Protein AF-0000000083024464 (afdb_homodimer)

Foldseek 3Di:
DPPPPPPPPPPPPPPPPPPPPPDPPPDDPVRVVVVVVVVVLCCQAFQNVVVLVVQVPDDVVSLLLLLLLLLQLCLLPGQGSVLSVLLLVLVVVQPVQLSVQLSLQLSLQLVLCVVVVHDPVCSSSNVRRNLRSLLRNVLQVFFPVHGPLVVSSVLSNVLSSCSVVVLVVVCVVCVVLLDHPRNVSSVVSSVVVCLVQEQPHDRGHTHFFAADDDDDDDDVVPADVVLLLLLLLLLQVCSSDGQDSVSSVSSLVSCCSHAVQLSVQLSLLLNLQLVLCVVVVHDNVCSSSNLSRNLSSSQLSLQCQQFWQHDPVSNVVSSVLSSQLSVQLVVQQNVVSNSRDGSNNVSNSVSNRVSLSDDDPDPRTDGDRSVPGTHRVVSNVVSVVVVVVVVVVVVVVVVVVVVVVVVVVVVVVVVVVVVVVVVVVVPPPDPDD/DPPPPPPDPPPPPPPPPPPDPPDPPPDDPVRVVVVVVVVVLCCQAFQNVVVLVVQVPDDVVSLLLLLLLLLQLCLLPGQGSVLSVLLLVLVVVQPVQLSVQLSLQLSLQLVLCVVVVHDPVCSSSNVRRNLRSLLRNVLQVFFPVHGPLVVSSVLSNVLSSCSVVVLVVVCVVCVVLLDHPRNVSSVVSSVVVCLVQEQPHDRTHTHFFAADDDDDDDDPVPADVVLLLLLLLLLQVCSSDGQDSVSSVSSLVSCCSHPVQLSVQLSLLLNLQLVLCVVVVHDNVCSSSNLSRNLSSSQLSLQCQQFWQHDPVSNVVSSVLSSQLSVVLVVQQNVVSNSRDGSNNVSNVVSNRVSLSDDDPDPRTDGDRNVPGTHRVVSNVVSVVVVVVVVVVVVVVVVVVVVVVVVVVVVVVVVVVVVVVVVPPPPPPDPDD

Sequence (866 aa):
MAQLDMQSENGNSQEDTKKEPVEPAGPTALQRARARFLKGVSYFSGDMEVFGKWMKNQFILLQLLDWVLRGAAQVMFVNNPLSGLIIFAGLILQNYWWALNGFVGTLFATISALILKQNRGAIAAGLYGYNGILVGLLMAVFSNRGDWYWWLLLPNIFMSMMCPIVSSALASINSRWDLPVFTLPFNILVCLHMVATGHYNHYFPQVLIEPRSELPNITWAEIDVAKLFMSVPVGIGQVYGCDNPWTGGIFIISLFISSPITCAHAVLGSTVGMVSGLALAAPFGDIYFGLWGYNCVLACIAIGGMFYALTWQVHLLAITCAFFCAYLGSAIANIMSRFGLPACTWPFCLSALTFLLLTTGSKRIFKLPLAQVTYPEKNLASFWKMKKAAKKEKLLTERETVLILQNLEKKAIPLNSRLITASAQHGSSPQASMAQLDMQSENGNSQEDTKKEPVEPAGPTALQRARARFLKGVSYFSGDMEVFGKWMKNQFILLQLLDWVLRGAAQVMFVNNPLSGLIIFAGLILQNYWWALNGFVGTLFATISALILKQNRGAIAAGLYGYNGILVGLLMAVFSNRGDWYWWLLLPNIFMSMMCPIVSSALASINSRWDLPVFTLPFNILVCLHMVATGHYNHYFPQVLIEPRSELPNITWAEIDVAKLFMSVPVGIGQVYGCDNPWTGGIFIISLFISSPITCAHAVLGSTVGMVSGLALAAPFGDIYFGLWGYNCVLACIAIGGMFYALTWQVHLLAITCAFFCAYLGSAIANIMSRFGLPACTWPFCLSALTFLLLTTGSKRIFKLPLAQVTYPEKNLASFWKMKKAAKKEKLLTERETVLILQNLEKKAIPLNSRLITASAQHGSSPQAS

Radius of gyration: 39.19 Å; Cα contacts (8 Å, |Δi|>4): 1388; chains: 2; bounding box: 138×108×135 Å

pLDDT: mean 89.26, std 17.35, range [21.81, 98.88]

InterPro domains:
  IPR004937 Urea transporter [PF03253] (65-359)
  IPR004937 Urea transporter [PTHR10464] (19-397)
  IPR029020 Ammonium/urea transporter [G3DSA:1.10.3430.10] (37-401)

Structure (mmCIF, N/CA/C/O backbone):
data_AF-0000000083024464-model_v1
#
loop_
_entity.id
_entity.type
_entity.pdbx_description
1 polymer 'Urea transporter'
#
loop_
_atom_site.group_PDB
_atom_site.id
_atom_site.type_symbol
_atom_site.label_atom_id
_atom_site.label_alt_id
_atom_site.label_comp_id
_atom_site.label_asym_id
_atom_site.label_entity_id
_atom_site.label_seq_id
_atom_site.pdbx_PDB_ins_code
_atom_site.Cartn_x
_atom_site.Cartn_y
_atom_site.Cartn_z
_atom_site.occupancy
_atom_site.B_iso_or_equiv
_atom_site.auth_seq_id
_atom_site.auth_comp_id
_atom_site.auth_asym_id
_atom_site.auth_atom_id
_atom_site.pdbx_PDB_model_num
ATOM 1 N N . MET A 1 1 ? -104.25 0.175 -36.844 1 21.81 1 MET A N 1
ATOM 2 C CA . MET A 1 1 ? -103.875 -1.059 -36.188 1 21.81 1 MET A CA 1
ATOM 3 C C . MET A 1 1 ? -102.438 -1.471 -36.625 1 21.81 1 MET A C 1
ATOM 5 O O . MET A 1 1 ? -102.25 -2.076 -37.656 1 21.81 1 MET A O 1
ATOM 9 N N . ALA A 1 2 ? -101.5 -0.458 -36.5 1 26.14 2 ALA A N 1
ATOM 10 C CA . ALA A 1 2 ? -100.062 -0.22 -36.812 1 26.14 2 ALA A CA 1
ATOM 11 C C . ALA A 1 2 ? -99.188 -1.341 -36.25 1 26.14 2 ALA A C 1
ATOM 13 O O . ALA A 1 2 ? -99.125 -1.555 -35.031 1 26.14 2 ALA A O 1
ATOM 14 N N . GLN A 1 3 ? -99.188 -2.461 -37.031 1 23.72 3 GLN A N 1
ATOM 15 C CA . GLN A 1 3 ? -98.562 -3.729 -36.688 1 23.72 3 GLN A CA 1
ATOM 16 C C . GLN A 1 3 ? -97.125 -3.521 -36.281 1 23.72 3 GLN A C 1
ATOM 18 O O . GLN A 1 3 ? -96.375 -2.869 -36.969 1 23.72 3 GLN A O 1
ATOM 23 N N . LEU A 1 4 ? -96.812 -3.416 -34.969 1 27.34 4 LEU A N 1
ATOM 24 C CA . LEU A 1 4 ? -95.688 -3.369 -34.125 1 27.34 4 LEU A CA 1
ATOM 25 C C . LEU A 1 4 ? -94.688 -4.496 -34.438 1 27.34 4 LEU A C 1
ATOM 27 O O . LEU A 1 4 ? -95 -5.672 -34.219 1 27.34 4 LEU A O 1
ATOM 31 N N . ASP A 1 5 ? -94.188 -4.461 -35.75 1 28.61 5 ASP A N 1
ATOM 32 C CA . ASP A 1 5 ? -93.25 -5.473 -36.219 1 28.61 5 ASP A CA 1
ATOM 33 C C . ASP A 1 5 ? -92.125 -5.734 -35.188 1 28.61 5 ASP A C 1
ATOM 35 O O . ASP A 1 5 ? -91.625 -4.797 -34.594 1 28.61 5 ASP A O 1
ATOM 39 N N . MET A 1 6 ? -92.25 -6.887 -34.5 1 28.45 6 MET A N 1
ATOM 40 C CA . MET A 1 6 ? -91.375 -7.582 -33.5 1 28.45 6 MET A CA 1
ATOM 41 C C . MET A 1 6 ? -89.938 -7.719 -34 1 28.45 6 MET A C 1
ATOM 43 O O . MET A 1 6 ? -89.688 -8.312 -35.031 1 28.45 6 MET A O 1
ATOM 47 N N . GLN A 1 7 ? -89.125 -6.668 -33.938 1 28.48 7 GLN A N 1
ATOM 48 C CA . GLN A 1 7 ? -87.688 -6.625 -34.219 1 28.48 7 GLN A CA 1
ATOM 49 C C . GLN A 1 7 ? -86.938 -7.785 -33.531 1 28.48 7 GLN A C 1
ATOM 51 O O . GLN A 1 7 ? -87.062 -7.988 -32.344 1 28.48 7 GLN A O 1
ATOM 56 N N . SER A 1 8 ? -86.812 -8.992 -34.25 1 27.66 8 SER A N 1
ATOM 57 C CA . SER A 1 8 ? -86.062 -10.203 -33.875 1 27.66 8 SER A CA 1
ATOM 58 C C . SER A 1 8 ? -84.688 -9.875 -33.406 1 27.66 8 SER A C 1
ATOM 60 O O . SER A 1 8 ? -83.938 -9.148 -34.094 1 27.66 8 SER A O 1
ATOM 62 N N . GLU A 1 9 ? -84.438 -9.648 -32.156 1 28.91 9 GLU A N 1
ATOM 63 C CA . GLU A 1 9 ? -83.125 -9.5 -31.453 1 28.91 9 GLU A CA 1
ATOM 64 C C . GLU A 1 9 ? -82.25 -10.68 -31.75 1 28.91 9 GLU A C 1
ATOM 66 O O . GLU A 1 9 ? -82.5 -11.812 -31.344 1 28.91 9 GLU A O 1
ATOM 71 N N . ASN A 1 10 ? -81.812 -10.938 -33.062 1 28.84 10 ASN A N 1
ATOM 72 C CA . ASN A 1 10 ? -80.812 -11.977 -33.375 1 28.84 10 ASN A CA 1
ATOM 73 C C . ASN A 1 10 ? -79.625 -11.859 -32.469 1 28.84 10 ASN A C 1
ATOM 75 O O . ASN A 1 10 ? -79.062 -10.773 -32.344 1 28.84 10 ASN A O 1
ATOM 79 N N . GLY A 1 11 ? -79.625 -12.594 -31.312 1 28.84 11 GLY A N 1
ATOM 80 C CA . GLY A 1 11 ? -78.562 -12.875 -30.359 1 28.84 11 GLY A CA 1
ATOM 81 C C . GLY A 1 11 ? -77.25 -13.352 -31.016 1 28.84 11 GLY A C 1
ATOM 82 O O . GLY A 1 11 ? -77.188 -14.438 -31.578 1 28.84 11 GLY A O 1
ATOM 83 N N . ASN A 1 12 ? -76.562 -12.508 -31.906 1 30.38 12 ASN A N 1
ATOM 84 C CA . ASN A 1 12 ? -75.25 -12.875 -32.406 1 30.38 12 ASN A CA 1
ATOM 85 C C . ASN A 1 12 ? -74.312 -13.383 -31.297 1 30.38 12 ASN A C 1
ATOM 87 O O . ASN A 1 12 ? -74.062 -12.648 -30.359 1 30.38 12 ASN A O 1
ATOM 91 N N . SER A 1 13 ? -74.438 -14.68 -30.953 1 32.53 13 SER A N 1
ATOM 92 C CA . SER A 1 13 ? -73.5 -15.414 -30.109 1 32.53 13 SER A CA 1
ATOM 93 C C . SER A 1 13 ? -72.125 -15.312 -30.656 1 32.53 13 SER A C 1
ATOM 95 O O . SER A 1 13 ? -71.812 -15.836 -31.734 1 32.53 13 SER A O 1
ATOM 97 N N . GLN A 1 14 ? -71.5 -14.117 -30.734 1 31.86 14 GLN A N 1
ATOM 98 C CA . GLN A 1 14 ? -70.062 -14.07 -31 1 31.86 14 GLN A CA 1
ATOM 99 C C . GLN A 1 14 ? -69.312 -15.055 -30.109 1 31.86 14 GLN A C 1
ATOM 101 O O . GLN A 1 14 ? -69.312 -14.953 -28.891 1 31.86 14 GLN A O 1
ATOM 106 N N . GLU A 1 15 ? -69.312 -16.328 -30.531 1 33.91 15 GLU A N 1
ATOM 107 C CA . GLU A 1 15 ? -68.375 -17.312 -29.953 1 33.91 15 GLU A CA 1
ATOM 108 C C . GLU A 1 15 ? -67 -16.766 -29.891 1 33.91 15 GLU A C 1
ATOM 110 O O . GLU A 1 15 ? -66.438 -16.328 -30.906 1 33.91 15 GLU A O 1
ATOM 115 N N . ASP A 1 16 ? -66.562 -16.156 -28.797 1 35.56 16 ASP A N 1
ATOM 116 C CA . ASP A 1 16 ? -65.188 -15.852 -28.422 1 35.56 16 ASP A CA 1
ATOM 117 C C . ASP A 1 16 ? -64.312 -17.078 -28.531 1 35.56 16 ASP A C 1
ATOM 119 O O . ASP A 1 16 ? -64.5 -18.031 -27.766 1 35.56 16 ASP A O 1
ATOM 123 N N . THR A 1 17 ? -64.125 -17.609 -29.719 1 32.19 17 THR A N 1
ATOM 124 C CA . THR A 1 17 ? -63.094 -18.625 -29.734 1 32.19 17 THR A CA 1
ATOM 125 C C . THR A 1 17 ? -61.812 -18.125 -29.047 1 32.19 17 THR A C 1
ATOM 127 O O . THR A 1 17 ? -61.219 -17.125 -29.484 1 32.19 17 THR A O 1
ATOM 130 N N . LYS A 1 18 ? -61.719 -18.281 -27.812 1 37.78 18 LYS A N 1
ATOM 131 C CA . LYS A 1 18 ? -60.438 -18.141 -27.094 1 37.78 18 LYS A CA 1
ATOM 132 C C . LYS A 1 18 ? -59.281 -18.75 -27.875 1 37.78 18 LYS A C 1
ATOM 134 O O . LYS A 1 18 ? -59.344 -19.938 -28.203 1 37.78 18 LYS A O 1
ATOM 139 N N . LYS A 1 19 ? -58.688 -17.938 -28.672 1 44.66 19 LYS A N 1
ATOM 140 C CA . LYS A 1 19 ? -57.406 -18.359 -29.203 1 44.66 19 LYS A CA 1
ATOM 141 C C . LYS A 1 19 ? -56.625 -19.188 -28.188 1 44.66 19 LYS A C 1
ATOM 143 O O . LYS A 1 19 ? -56.375 -18.734 -27.062 1 44.66 19 LYS A O 1
ATOM 148 N N . GLU A 1 20 ? -56.812 -20.5 -28.281 1 40.38 20 GLU A N 1
ATOM 149 C CA . GLU A 1 20 ? -55.938 -21.344 -27.453 1 40.38 20 GLU A CA 1
ATOM 150 C C . GLU A 1 20 ? -54.5 -20.844 -27.453 1 40.38 20 GLU A C 1
ATOM 152 O O . GLU A 1 20 ? -53.969 -20.438 -28.5 1 40.38 20 GLU A O 1
ATOM 157 N N . PRO A 1 21 ? -53.969 -20.297 -26.359 1 46.72 21 PRO A N 1
ATOM 158 C CA . PRO A 1 21 ? -52.562 -19.875 -26.297 1 46.72 21 PRO A CA 1
ATOM 159 C C . PRO A 1 21 ? -51.625 -20.891 -26.938 1 46.72 21 PRO A C 1
ATOM 161 O O . PRO A 1 21 ? -51.781 -22.094 -26.734 1 46.72 21 PRO A O 1
ATOM 164 N N . VAL A 1 22 ? -51.094 -20.719 -28.203 1 48.09 22 VAL A N 1
ATOM 165 C CA . VAL A 1 22 ? -50 -21.484 -28.797 1 48.09 22 VAL A CA 1
ATOM 166 C C . VAL A 1 22 ? -49 -21.875 -27.734 1 48.09 22 VAL A C 1
ATOM 168 O O . VAL A 1 22 ? -48.562 -21.031 -26.953 1 48.09 22 VAL A O 1
ATOM 171 N N . GLU A 1 23 ? -49.031 -23.125 -27.297 1 49.41 23 GLU A N 1
ATOM 172 C CA . GLU A 1 23 ? -48 -23.609 -26.406 1 49.41 23 GLU A CA 1
ATOM 173 C C . GLU A 1 23 ? -46.625 -23.109 -26.859 1 49.41 23 GLU A C 1
ATOM 175 O O . GLU A 1 23 ? -46.312 -23.062 -28.047 1 49.41 23 GLU A O 1
ATOM 180 N N . PRO A 1 24 ? -45.906 -22.344 -26.109 1 57.34 24 PRO A N 1
ATOM 181 C CA . PRO A 1 24 ? -44.594 -21.906 -26.5 1 57.34 24 PRO A CA 1
ATOM 182 C C . PRO A 1 24 ? -43.781 -23 -27.203 1 57.34 24 PRO A C 1
ATOM 184 O O . PRO A 1 24 ? -43.875 -24.172 -26.828 1 57.34 24 PRO A O 1
ATOM 187 N N . ALA A 1 25 ? -43.5 -22.984 -28.438 1 58.03 25 ALA A N 1
ATOM 188 C CA . ALA A 1 25 ? -42.719 -23.891 -29.25 1 58.03 25 ALA A CA 1
ATOM 189 C C . ALA A 1 25 ? -41.531 -24.453 -28.453 1 58.03 25 ALA A C 1
ATOM 191 O O . ALA A 1 25 ? -40.844 -23.703 -27.734 1 58.03 25 ALA A O 1
ATOM 192 N N . GLY A 1 26 ? -41.5 -25.688 -28.109 1 64.81 26 GLY A N 1
ATOM 193 C CA . GLY A 1 26 ? -40.406 -26.344 -27.422 1 64.81 26 GLY A CA 1
ATOM 194 C C . GLY A 1 26 ? -39.031 -25.891 -27.875 1 64.81 26 GLY A C 1
ATOM 195 O O . GLY A 1 26 ? -38.906 -25.266 -28.938 1 64.81 26 GLY A O 1
ATOM 196 N N . PRO A 1 27 ? -38 -25.938 -27.016 1 73.88 27 PRO A N 1
ATOM 197 C CA . PRO A 1 27 ? -36.656 -25.453 -27.406 1 73.88 27 PRO A CA 1
ATOM 198 C C . PRO A 1 27 ? -36.188 -26.078 -28.719 1 73.88 27 PRO A C 1
ATOM 200 O O . PRO A 1 27 ? -36.5 -27.25 -29 1 73.88 27 PRO A O 1
ATOM 203 N N . THR A 1 28 ? -35.781 -25.281 -29.734 1 81.5 28 THR A N 1
ATOM 204 C CA . THR A 1 28 ? -35.25 -25.672 -31.031 1 81.5 28 THR A CA 1
ATOM 205 C C . THR A 1 28 ? -34.062 -26.641 -30.844 1 81.5 28 THR A C 1
ATOM 207 O O . THR A 1 28 ? -33.531 -26.766 -29.75 1 81.5 28 THR A O 1
ATOM 210 N N . ALA A 1 29 ? -33.812 -27.516 -31.781 1 84.12 29 ALA A N 1
ATOM 211 C CA . ALA A 1 29 ? -32.719 -28.484 -31.781 1 84.12 29 ALA A CA 1
ATOM 212 C C . ALA A 1 29 ? -31.406 -27.812 -31.406 1 84.12 29 ALA A C 1
ATOM 214 O O . ALA A 1 29 ? -30.594 -28.391 -30.672 1 84.12 29 ALA A O 1
ATOM 215 N N . LEU A 1 30 ? -31.266 -26.625 -31.938 1 86.94 30 LEU A N 1
ATOM 216 C CA . LEU A 1 30 ? -30.047 -25.875 -31.609 1 86.94 30 LEU A CA 1
ATOM 217 C C . LEU A 1 30 ? -30.016 -25.516 -30.125 1 86.94 30 LEU A C 1
ATOM 219 O O . LEU A 1 30 ? -28.953 -25.578 -29.5 1 86.94 30 LEU A O 1
ATOM 223 N N . GLN A 1 31 ? -31.094 -25.172 -29.609 1 85.75 31 GLN A N 1
ATOM 224 C CA . GLN A 1 31 ? -31.172 -24.844 -28.188 1 85.75 31 GLN A CA 1
ATOM 225 C C . GLN A 1 31 ? -30.906 -26.078 -27.312 1 85.75 31 GLN A C 1
ATOM 227 O O . GLN A 1 31 ? -30.25 -25.984 -26.281 1 85.75 31 GLN A O 1
ATOM 232 N N . ARG A 1 32 ? -31.422 -27.156 -27.828 1 86 32 ARG A N 1
ATOM 233 C CA . ARG A 1 32 ? -31.188 -28.406 -27.094 1 86 32 ARG A CA 1
ATOM 234 C C . ARG A 1 32 ? -29.719 -28.797 -27.156 1 86 32 ARG A C 1
ATOM 236 O O . ARG A 1 32 ? -29.156 -29.266 -26.172 1 86 32 ARG A O 1
ATOM 243 N N . ALA A 1 33 ? -29.203 -28.719 -28.328 1 87.88 33 ALA A N 1
ATOM 244 C CA . ALA A 1 33 ? -27.781 -29.031 -28.5 1 87.88 33 ALA A CA 1
ATOM 245 C C . ALA A 1 33 ? -26.906 -28.109 -27.641 1 87.88 33 ALA A C 1
ATOM 247 O O . ALA A 1 33 ? -25.938 -28.547 -27.031 1 87.88 33 ALA A O 1
ATOM 248 N N . ARG A 1 34 ? -27.188 -26.906 -27.688 1 85.75 34 ARG A N 1
ATOM 249 C CA . ARG A 1 34 ? -26.469 -25.938 -26.859 1 85.75 34 ARG A CA 1
ATOM 250 C C . ARG A 1 34 ? -26.625 -26.266 -25.375 1 85.75 34 ARG A C 1
ATOM 252 O O . ARG A 1 34 ? -25.672 -26.203 -24.609 1 85.75 34 ARG A O 1
ATOM 259 N N . ALA A 1 35 ? -27.719 -26.641 -25.047 1 85.25 35 ALA A N 1
ATOM 260 C CA . ALA A 1 35 ? -27.969 -27 -23.656 1 85.25 35 ALA A CA 1
ATOM 261 C C . ALA A 1 35 ? -27.188 -28.25 -23.25 1 85.25 35 ALA A C 1
ATOM 263 O O . ALA A 1 35 ? -26.656 -28.312 -22.141 1 85.25 35 ALA A O 1
ATOM 264 N N . ARG A 1 36 ? -27.234 -29.203 -24.094 1 84.94 36 ARG A N 1
ATOM 265 C CA . ARG A 1 36 ? -26.484 -30.422 -23.844 1 84.94 36 ARG A CA 1
ATOM 266 C C . ARG A 1 36 ? -24.984 -30.141 -23.781 1 84.94 36 ARG A C 1
ATOM 268 O O . ARG A 1 36 ? -24.266 -30.703 -22.953 1 84.94 36 ARG A O 1
ATOM 275 N N . PHE A 1 37 ? -24.578 -29.375 -24.688 1 85.94 37 PHE A N 1
ATOM 276 C CA . PHE A 1 37 ? -23.172 -28.969 -24.703 1 85.94 37 PHE A CA 1
ATOM 277 C C . PHE A 1 37 ? -22.812 -28.234 -23.422 1 85.94 37 PHE A C 1
ATOM 279 O O . PHE A 1 37 ? -21.766 -28.531 -22.812 1 85.94 37 PHE A O 1
ATOM 286 N N . LEU A 1 38 ? -23.594 -27.406 -23.062 1 84.19 38 LEU A N 1
ATOM 287 C CA . LEU A 1 38 ? -23.344 -26.641 -21.844 1 84.19 38 LEU A CA 1
ATOM 288 C C . LEU A 1 38 ? -23.359 -27.547 -20.609 1 84.19 38 LEU A C 1
ATOM 290 O O . LEU A 1 38 ? -22.594 -27.328 -19.672 1 84.19 38 LEU A O 1
ATOM 294 N N . LYS A 1 39 ? -24.234 -28.422 -20.688 1 85.31 39 LYS A N 1
ATOM 295 C CA . LYS A 1 39 ? -24.266 -29.406 -19.609 1 85.31 39 LYS A CA 1
ATOM 296 C C . LYS A 1 39 ? -22.969 -30.234 -19.578 1 85.31 39 LYS A C 1
ATOM 298 O O . LYS A 1 39 ? -22.422 -30.5 -18.516 1 85.31 39 LYS A O 1
ATOM 303 N N . GLY A 1 40 ? -22.547 -30.688 -20.703 1 86.75 40 GLY A N 1
ATOM 304 C CA . GLY A 1 40 ? -21.281 -31.391 -20.797 1 86.75 40 GLY A CA 1
ATOM 305 C C . GLY A 1 40 ? -20.109 -30.578 -20.266 1 86.75 40 GLY A C 1
ATOM 306 O O . GLY A 1 40 ? -19.281 -31.094 -19.516 1 86.75 40 GLY A O 1
ATOM 307 N N . VAL A 1 41 ? -20 -29.406 -20.656 1 87.81 41 VAL A N 1
ATOM 308 C CA . VAL A 1 41 ? -18.938 -28.5 -20.234 1 87.81 41 VAL A CA 1
ATOM 309 C C . VAL A 1 41 ? -18.984 -28.297 -18.719 1 87.81 41 VAL A C 1
ATOM 311 O O . VAL A 1 41 ? -17.953 -28.156 -18.062 1 87.81 41 VAL A O 1
ATOM 314 N N . SER A 1 42 ? -20.141 -28.328 -18.234 1 86.62 42 SER A N 1
ATOM 315 C CA . SER A 1 42 ? -20.328 -28.078 -16.812 1 86.62 42 SER A CA 1
ATOM 316 C C . SER A 1 42 ? -19.719 -29.188 -15.961 1 86.62 42 SER A C 1
ATOM 318 O O . SER A 1 42 ? -19.422 -28.984 -14.781 1 86.62 42 SER A O 1
ATOM 320 N N . TYR A 1 43 ? -19.547 -30.312 -16.594 1 89.75 43 TYR A N 1
ATOM 321 C CA . TYR A 1 43 ? -18.969 -31.438 -15.859 1 89.75 43 TYR A CA 1
ATOM 322 C C . TYR A 1 43 ? -17.469 -31.266 -15.68 1 89.75 43 TYR A C 1
ATOM 324 O O . TYR A 1 43 ? -16.875 -31.844 -14.773 1 89.75 43 TYR A O 1
ATOM 332 N N . PHE A 1 44 ? -16.906 -30.406 -16.484 1 93.19 44 PHE A N 1
ATOM 333 C CA . PHE A 1 44 ? -15.453 -30.312 -16.422 1 93.19 44 PHE A CA 1
ATOM 334 C C . PHE A 1 44 ? -15.023 -28.891 -16.094 1 93.19 44 PHE A C 1
ATOM 336 O O . PHE A 1 44 ? -13.867 -28.656 -15.742 1 93.19 44 PHE A O 1
ATOM 343 N N . SER A 1 45 ? -15.859 -27.938 -16.188 1 94.12 45 SER A N 1
ATOM 344 C CA . SER A 1 45 ? -15.516 -26.531 -15.969 1 94.12 45 SER A CA 1
ATOM 345 C C . SER A 1 45 ? -15.805 -26.125 -14.531 1 94.12 45 SER A C 1
ATOM 347 O O . SER A 1 45 ? -16.312 -26.906 -13.734 1 94.12 45 SER A O 1
ATOM 349 N N . GLY A 1 46 ? -15.352 -24.953 -14.133 1 95.81 46 GLY A N 1
ATOM 350 C CA . GLY A 1 46 ? -15.578 -24.453 -12.781 1 95.81 46 GLY A CA 1
ATOM 351 C C . GLY A 1 46 ? -14.883 -25.281 -11.719 1 95.81 46 GLY A C 1
ATOM 352 O O . GLY A 1 46 ? -13.688 -25.562 -11.828 1 95.81 46 GLY A O 1
ATOM 353 N N . ASP A 1 47 ? -15.656 -25.609 -10.719 1 96.31 47 ASP A N 1
ATOM 354 C CA . ASP A 1 47 ? -15.047 -26.344 -9.609 1 96.31 47 ASP A CA 1
ATOM 355 C C . ASP A 1 47 ? -15.383 -27.828 -9.695 1 96.31 47 ASP A C 1
ATOM 357 O O . ASP A 1 47 ? -15.117 -28.578 -8.75 1 96.31 47 ASP A O 1
ATOM 361 N N . MET A 1 48 ? -16 -28.281 -10.812 1 96.31 48 MET A N 1
ATOM 362 C CA . MET A 1 48 ? -16.406 -29.672 -10.977 1 96.31 48 MET A CA 1
ATOM 363 C C . MET A 1 48 ? -17.141 -30.188 -9.742 1 96.31 48 MET A C 1
ATOM 365 O O . MET A 1 48 ? -16.781 -31.219 -9.172 1 96.31 48 MET A O 1
ATOM 369 N N . GLU A 1 49 ? -18.219 -29.547 -9.508 1 93.5 49 GLU A N 1
ATOM 370 C CA . GLU A 1 49 ? -18.969 -29.766 -8.273 1 93.5 49 GLU A CA 1
ATOM 371 C C . GLU A 1 49 ? -19.516 -31.188 -8.211 1 93.5 49 GLU A C 1
ATOM 373 O O . GLU A 1 49 ? -19.469 -31.828 -7.16 1 93.5 49 GLU A O 1
ATOM 378 N N . VAL A 1 50 ? -20.062 -31.734 -9.32 1 93.06 50 VAL A N 1
ATOM 379 C CA . VAL A 1 50 ? -20.641 -33.062 -9.367 1 93.06 50 VAL A CA 1
ATOM 380 C C . VAL A 1 50 ? -19.562 -34.125 -9.062 1 93.06 50 VAL A C 1
ATOM 382 O O . VAL A 1 50 ? -19.781 -35.031 -8.289 1 93.06 50 VAL A O 1
ATOM 385 N N . PHE A 1 51 ? -18.453 -33.906 -9.711 1 94.88 51 PHE A N 1
ATOM 386 C CA . PHE A 1 51 ? -17.328 -34.812 -9.461 1 94.88 51 PHE A CA 1
ATOM 387 C C . PHE A 1 51 ? -16.891 -34.719 -8.008 1 94.88 51 PHE A C 1
ATOM 389 O O . PHE A 1 51 ? -16.562 -35.75 -7.395 1 94.88 51 PHE A O 1
ATOM 396 N N . GLY A 1 52 ? -16.812 -33.562 -7.469 1 93.62 52 GLY A N 1
ATOM 397 C CA . GLY A 1 52 ? -16.453 -33.375 -6.078 1 93.62 52 GLY A CA 1
ATOM 398 C C . GLY A 1 52 ? -17.359 -34.125 -5.109 1 93.62 52 GLY A C 1
ATOM 399 O O . GLY A 1 52 ? -16.891 -34.719 -4.141 1 93.62 52 GLY A O 1
ATOM 400 N N . LYS A 1 53 ? -18.656 -34.031 -5.355 1 93.19 53 LYS A N 1
ATOM 401 C CA . LYS A 1 53 ? -19.609 -34.75 -4.52 1 93.19 53 LYS A CA 1
ATOM 402 C C . LYS A 1 53 ? -19.406 -36.281 -4.609 1 93.19 53 LYS A C 1
ATOM 404 O O . LYS A 1 53 ? -19.5 -36.969 -3.604 1 93.19 53 LYS A O 1
ATOM 409 N N . TRP A 1 54 ? -19.125 -36.688 -5.805 1 94.12 54 TRP A N 1
ATOM 410 C CA . TRP A 1 54 ? -18.859 -38.125 -6.02 1 94.12 54 TRP A CA 1
ATOM 411 C C . TRP A 1 54 ? -17.578 -38.531 -5.297 1 94.12 54 TRP A C 1
ATOM 413 O O . TRP A 1 54 ? -17.516 -39.625 -4.715 1 94.12 54 TRP A O 1
ATOM 423 N N . MET A 1 55 ? -16.641 -37.75 -5.297 1 94.56 55 MET A N 1
ATOM 424 C CA . MET A 1 55 ? -15.336 -38.062 -4.73 1 94.56 55 MET A CA 1
ATOM 425 C C . MET A 1 55 ? -15.406 -38.188 -3.215 1 94.56 55 MET A C 1
ATOM 427 O O . MET A 1 55 ? -14.633 -38.938 -2.609 1 94.56 55 MET A O 1
ATOM 431 N N . LYS A 1 56 ? -16.312 -37.5 -2.609 1 93.38 56 LYS A N 1
ATOM 432 C CA . LYS A 1 56 ? -16.453 -37.531 -1.156 1 93.38 56 LYS A CA 1
ATOM 433 C C . LYS A 1 56 ? -16.734 -38.938 -0.645 1 93.38 56 LYS A C 1
ATOM 435 O O . LYS A 1 56 ? -16.438 -39.25 0.51 1 93.38 56 LYS A O 1
ATOM 440 N N . ASN A 1 57 ? -17.25 -39.812 -1.51 1 94.25 57 ASN A N 1
ATOM 441 C CA . ASN A 1 57 ? -17.609 -41.156 -1.108 1 94.25 57 ASN A CA 1
ATOM 442 C C . ASN A 1 57 ? -16.562 -42.188 -1.527 1 94.25 57 ASN A C 1
ATOM 444 O O . ASN A 1 57 ? -16.734 -43.375 -1.319 1 94.25 57 ASN A O 1
ATOM 448 N N . GLN A 1 58 ? -15.547 -41.719 -2.055 1 95.31 58 GLN A N 1
ATOM 449 C CA . GLN A 1 58 ? -14.5 -42.625 -2.535 1 95.31 58 GLN A CA 1
ATOM 450 C C . GLN A 1 58 ? -13.469 -42.875 -1.448 1 95.31 58 GLN A C 1
ATOM 452 O O . GLN A 1 58 ? -13.492 -42.25 -0.386 1 95.31 58 GLN A O 1
ATOM 457 N N . PHE A 1 59 ? -12.531 -43.812 -1.773 1 95.38 59 PHE A N 1
ATOM 458 C CA . PHE A 1 59 ? -11.438 -44.188 -0.894 1 95.38 59 PHE A CA 1
ATOM 459 C C . PHE A 1 59 ? -10.539 -43 -0.598 1 95.38 59 PHE A C 1
ATOM 461 O O . PHE A 1 59 ? -10.312 -42.156 -1.472 1 95.38 59 PHE A O 1
ATOM 468 N N . ILE A 1 60 ? -10.031 -42.938 0.572 1 95 60 ILE A N 1
ATOM 469 C CA . ILE A 1 60 ? -9.328 -41.781 1.097 1 95 60 ILE A CA 1
ATOM 470 C C . ILE A 1 60 ? -8.133 -41.438 0.204 1 95 60 ILE A C 1
ATOM 472 O O . ILE A 1 60 ? -7.789 -40.281 0.028 1 95 60 ILE A O 1
ATOM 476 N N . LEU A 1 61 ? -7.516 -42.406 -0.346 1 96.38 61 LEU A N 1
ATOM 477 C CA . LEU A 1 61 ? -6.355 -42.156 -1.195 1 96.38 61 LEU A CA 1
ATOM 478 C C . LEU A 1 61 ? -6.762 -41.438 -2.48 1 96.38 61 LEU A C 1
ATOM 480 O O . LEU A 1 61 ? -6.004 -40.625 -3.01 1 96.38 61 LEU A O 1
ATOM 484 N N . LEU A 1 62 ? -7.902 -41.781 -2.984 1 96.94 62 LEU A N 1
ATOM 485 C CA . LEU A 1 62 ? -8.422 -41.094 -4.164 1 96.94 62 LEU A CA 1
ATOM 486 C C . LEU A 1 62 ? -8.828 -39.688 -3.83 1 96.94 62 LEU A C 1
ATOM 488 O O . LEU A 1 62 ? -8.648 -38.781 -4.648 1 96.94 62 LEU A O 1
ATOM 492 N N . GLN A 1 63 ? -9.375 -39.531 -2.676 1 97.75 63 GLN A N 1
ATOM 493 C CA . GLN A 1 63 ? -9.695 -38.188 -2.213 1 97.75 63 GLN A CA 1
ATOM 494 C C . GLN A 1 63 ? -8.438 -37.344 -2.086 1 97.75 63 GLN A C 1
ATOM 496 O O . GLN A 1 63 ? -8.414 -36.188 -2.516 1 97.75 63 GLN A O 1
ATOM 501 N N . LEU A 1 64 ? -7.461 -38 -1.498 1 97.88 64 LEU A N 1
ATOM 502 C CA . LEU A 1 64 ? -6.191 -37.281 -1.321 1 97.88 64 LEU A CA 1
ATOM 503 C C . LEU A 1 64 ? -5.617 -36.875 -2.666 1 97.88 64 LEU A C 1
ATOM 505 O O . LEU A 1 64 ? -5.086 -35.75 -2.793 1 97.88 64 LEU A O 1
ATOM 509 N N . LEU A 1 65 ? -5.688 -37.719 -3.615 1 97.81 65 LEU A N 1
ATOM 510 C CA . LEU A 1 65 ? -5.211 -37.375 -4.953 1 97.81 65 LEU A CA 1
ATOM 511 C C . LEU A 1 65 ? -5.996 -36.188 -5.531 1 97.81 65 LEU A C 1
ATOM 513 O O . LEU A 1 65 ? -5.418 -35.281 -6.137 1 97.81 65 LEU A O 1
ATOM 517 N N . ASP A 1 66 ? -7.281 -36.219 -5.367 1 98.19 66 ASP A N 1
ATOM 518 C CA . ASP A 1 66 ? -8.125 -35.125 -5.809 1 98.19 66 ASP A CA 1
ATOM 519 C C . ASP A 1 66 ? -7.723 -33.812 -5.133 1 98.19 66 ASP A C 1
ATOM 521 O O . ASP A 1 66 ? -7.602 -32.781 -5.793 1 98.19 66 ASP A O 1
ATOM 525 N N . TRP A 1 67 ? -7.488 -33.906 -3.834 1 98.56 67 TRP A N 1
ATOM 526 C CA . TRP A 1 67 ? -7.121 -32.719 -3.059 1 98.56 67 TRP A CA 1
ATOM 527 C C . TRP A 1 67 ? -5.777 -32.156 -3.521 1 98.56 67 TRP A C 1
ATOM 529 O O . TRP A 1 67 ? -5.594 -30.938 -3.59 1 98.56 67 TRP A O 1
ATOM 539 N N . VAL A 1 68 ? -4.887 -33 -3.842 1 98.62 68 VAL A N 1
ATOM 540 C CA . VAL A 1 68 ? -3.555 -32.625 -4.293 1 98.62 68 VAL A CA 1
ATOM 541 C C . VAL A 1 68 ? -3.652 -31.938 -5.66 1 98.62 68 VAL A C 1
ATOM 543 O O . VAL A 1 68 ? -3.014 -30.922 -5.902 1 98.62 68 VAL A O 1
ATOM 546 N N . LEU A 1 69 ? -4.453 -32.562 -6.504 1 98.62 69 LEU A N 1
ATOM 547 C CA . LEU A 1 69 ? -4.629 -31.969 -7.832 1 98.62 69 LEU A CA 1
ATOM 548 C C . LEU A 1 69 ? -5.281 -30.594 -7.738 1 98.62 69 LEU A C 1
ATOM 550 O O . LEU A 1 69 ? -4.848 -29.656 -8.398 1 98.62 69 LEU A O 1
ATOM 554 N N . ARG A 1 70 ? -6.27 -30.453 -6.922 1 98.5 70 ARG A N 1
ATOM 555 C CA . ARG A 1 70 ? -6.91 -29.172 -6.715 1 98.5 70 ARG A CA 1
ATOM 556 C C . ARG A 1 70 ? -5.938 -28.172 -6.094 1 98.5 70 ARG A C 1
ATOM 558 O O . ARG A 1 70 ? -5.953 -26.984 -6.434 1 98.5 70 ARG A O 1
ATOM 565 N N . GLY A 1 71 ? -5.09 -28.641 -5.188 1 98.62 71 GLY A N 1
ATOM 566 C CA . GLY A 1 71 ? -4.07 -27.797 -4.59 1 98.62 71 GLY A CA 1
ATOM 567 C C . GLY A 1 71 ? -3.102 -27.219 -5.609 1 98.62 71 GLY A C 1
ATOM 568 O O . GLY A 1 71 ? -2.717 -26.047 -5.523 1 98.62 71 GLY A O 1
ATOM 569 N N . ALA A 1 72 ? -2.791 -28.016 -6.555 1 98.69 72 ALA A N 1
ATOM 570 C CA . ALA A 1 72 ? -1.873 -27.578 -7.598 1 98.69 72 ALA A CA 1
ATOM 571 C C . ALA A 1 72 ? -2.49 -26.453 -8.43 1 98.69 72 ALA A C 1
ATOM 573 O O . ALA A 1 72 ? -1.807 -25.5 -8.805 1 98.69 72 ALA A O 1
ATOM 574 N N . ALA A 1 73 ? -3.729 -26.578 -8.688 1 98.5 73 ALA A N 1
ATOM 575 C CA . ALA A 1 73 ? -4.402 -25.594 -9.531 1 98.5 73 ALA A CA 1
ATOM 576 C C . ALA A 1 73 ? -4.77 -24.359 -8.734 1 98.5 73 ALA A C 1
ATOM 578 O O . ALA A 1 73 ? -4.859 -23.25 -9.297 1 98.5 73 ALA A O 1
ATOM 579 N N . GLN A 1 74 ? -4.859 -24.438 -7.426 1 98.19 74 GLN A N 1
ATOM 580 C CA . GLN A 1 74 ? -5.273 -23.344 -6.555 1 98.19 74 GLN A CA 1
ATOM 581 C C . GLN A 1 74 ? -4.227 -22.234 -6.535 1 98.19 74 GLN A C 1
ATOM 583 O O . GLN A 1 74 ? -4.52 -21.109 -6.133 1 98.19 74 GLN A O 1
ATOM 588 N N . VAL A 1 75 ? -3.053 -22.547 -6.945 1 98.62 75 VAL A N 1
ATOM 589 C CA . VAL A 1 75 ? -2.031 -21.516 -7.031 1 98.62 75 VAL A CA 1
ATOM 590 C C . VAL A 1 75 ? -2.531 -20.359 -7.902 1 98.62 75 VAL A C 1
ATOM 592 O O . VAL A 1 75 ? -2.25 -19.203 -7.621 1 98.62 75 VAL A O 1
ATOM 595 N N . MET A 1 76 ? -3.266 -20.719 -8.898 1 97.94 76 MET A N 1
ATOM 596 C CA . MET A 1 76 ? -3.803 -19.734 -9.836 1 97.94 76 MET A CA 1
ATOM 597 C C . MET A 1 76 ? -5.289 -19.5 -9.586 1 97.94 76 MET A C 1
ATOM 599 O O . MET A 1 76 ? -6.035 -19.172 -10.508 1 97.94 76 MET A O 1
ATOM 603 N N . PHE A 1 77 ? -5.809 -19.859 -8.469 1 98 77 PHE A N 1
ATOM 604 C CA . PHE A 1 77 ? -7.164 -19.594 -8 1 98 77 PHE A CA 1
ATOM 605 C C . PHE A 1 77 ? -8.156 -20.516 -8.719 1 98 77 PHE A C 1
ATOM 607 O O . PHE A 1 77 ? -9.297 -20.109 -8.977 1 98 77 PHE A O 1
ATOM 614 N N . VAL A 1 78 ? -7.73 -21.703 -9.039 1 97.62 78 VAL A N 1
ATOM 615 C CA . VAL A 1 78 ? -8.602 -22.625 -9.75 1 97.62 78 VAL A CA 1
ATOM 616 C C . VAL A 1 78 ? -8.844 -23.859 -8.883 1 97.62 78 VAL A C 1
ATOM 618 O O . VAL A 1 78 ? -7.898 -24.562 -8.5 1 97.62 78 VAL A O 1
ATOM 621 N N . ASN A 1 79 ? -10.125 -24.078 -8.57 1 97.81 79 ASN A N 1
ATOM 622 C CA . ASN A 1 79 ? -10.539 -25.266 -7.828 1 97.81 79 ASN A CA 1
ATOM 623 C C . ASN A 1 79 ? -11.07 -26.344 -8.766 1 97.81 79 ASN A C 1
ATOM 625 O O . ASN A 1 79 ? -12.273 -26.625 -8.789 1 97.81 79 ASN A O 1
ATOM 629 N N . ASN A 1 80 ? -10.18 -26.984 -9.492 1 98.25 80 ASN A N 1
ATOM 630 C CA . ASN A 1 80 ? -10.5 -27.953 -10.523 1 98.25 80 ASN A CA 1
ATOM 631 C C . ASN A 1 80 ? -9.414 -29.031 -10.633 1 98.25 80 ASN A C 1
ATOM 633 O O . ASN A 1 80 ? -8.273 -28.734 -10.992 1 98.25 80 ASN A O 1
ATOM 637 N N . PRO A 1 81 ? -9.773 -30.297 -10.336 1 97.88 81 PRO A N 1
ATOM 638 C CA . PRO A 1 81 ? -8.742 -31.328 -10.344 1 97.88 81 PRO A CA 1
ATOM 639 C C . PRO A 1 81 ? -8.219 -31.625 -11.75 1 97.88 81 PRO A C 1
ATOM 641 O O . PRO A 1 81 ? -7.055 -32 -11.906 1 97.88 81 PRO A O 1
ATOM 644 N N . LEU A 1 82 ? -9.039 -31.469 -12.727 1 97.94 82 LEU A N 1
ATOM 645 C CA . LEU A 1 82 ? -8.578 -31.641 -14.102 1 97.94 82 LEU A CA 1
ATOM 646 C C . LEU A 1 82 ? -7.508 -30.594 -14.445 1 97.94 82 LEU A C 1
ATOM 648 O O . LEU A 1 82 ? -6.496 -30.938 -15.07 1 97.94 82 LEU A O 1
ATOM 652 N N . SER A 1 83 ? -7.754 -29.391 -14.055 1 98.44 83 SER A N 1
ATOM 653 C CA . SER A 1 83 ? -6.742 -28.344 -14.219 1 98.44 83 SER A CA 1
ATOM 654 C C . SER A 1 83 ? -5.461 -28.688 -13.469 1 98.44 83 SER A C 1
ATOM 656 O O . SER A 1 83 ? -4.359 -28.453 -13.977 1 98.44 83 SER A O 1
ATOM 658 N N . GLY A 1 84 ? -5.602 -29.25 -12.289 1 98.69 84 GLY A N 1
ATOM 659 C CA . GLY A 1 84 ? -4.441 -29.688 -11.539 1 98.69 84 GLY A CA 1
ATOM 660 C C . GLY A 1 84 ? -3.625 -30.734 -12.258 1 98.69 84 GLY A C 1
ATOM 661 O O . GLY A 1 84 ? -2.393 -30.688 -12.25 1 98.69 84 GLY A O 1
ATOM 662 N N . LEU A 1 85 ? -4.324 -31.656 -12.859 1 98.5 85 LEU A N 1
ATOM 663 C CA . LEU A 1 85 ? -3.664 -32.719 -13.625 1 98.5 85 LEU A CA 1
ATOM 664 C C . LEU A 1 85 ? -2.881 -32.125 -14.797 1 98.5 85 LEU A C 1
ATOM 666 O O . LEU A 1 85 ? -1.747 -32.531 -15.055 1 98.5 85 LEU A O 1
ATOM 670 N N . ILE A 1 86 ? -3.477 -31.234 -15.453 1 98.62 86 ILE A N 1
ATOM 671 C CA . ILE A 1 86 ? -2.836 -30.594 -16.594 1 98.62 86 ILE A CA 1
ATOM 672 C C . ILE A 1 86 ? -1.634 -29.781 -16.125 1 98.62 86 ILE A C 1
ATOM 674 O O . ILE A 1 86 ? -0.591 -29.766 -16.781 1 98.62 86 ILE A O 1
ATOM 678 N N . ILE A 1 87 ? -1.763 -29.109 -15 1 98.69 87 ILE A N 1
ATOM 679 C CA . ILE A 1 87 ? -0.657 -28.328 -14.453 1 98.69 87 ILE A CA 1
ATOM 680 C C . ILE A 1 87 ? 0.511 -29.266 -14.125 1 98.69 87 ILE A C 1
ATOM 682 O O . ILE A 1 87 ? 1.659 -28.969 -14.461 1 98.69 87 ILE A O 1
ATOM 686 N N . PHE A 1 88 ? 0.227 -30.406 -13.531 1 98.69 88 PHE A N 1
ATOM 687 C CA . PHE A 1 88 ? 1.296 -31.344 -13.234 1 98.69 88 PHE A CA 1
ATOM 688 C C . PHE A 1 88 ? 1.938 -31.859 -14.523 1 98.69 88 PHE A C 1
ATOM 690 O O . PHE A 1 88 ? 3.148 -32.094 -14.57 1 98.69 88 PHE A O 1
ATOM 697 N N . ALA A 1 89 ? 1.146 -32.094 -15.57 1 98.62 89 ALA A N 1
ATOM 698 C CA . ALA A 1 89 ? 1.705 -32.469 -16.859 1 98.62 89 ALA A CA 1
ATOM 699 C C . ALA A 1 89 ? 2.672 -31.422 -17.391 1 98.62 89 ALA A C 1
ATOM 701 O O . ALA A 1 89 ? 3.734 -31.75 -17.922 1 98.62 89 ALA A O 1
ATOM 702 N N . GLY A 1 90 ? 2.262 -30.172 -17.234 1 98.62 90 GLY A N 1
ATOM 703 C CA . GLY A 1 90 ? 3.156 -29.078 -17.625 1 98.62 90 GLY A CA 1
ATOM 704 C C . GLY A 1 90 ? 4.438 -29.047 -16.797 1 98.62 90 GLY A C 1
ATOM 705 O O . GLY A 1 90 ? 5.52 -28.812 -17.344 1 98.62 90 GLY A O 1
ATOM 706 N N . LEU A 1 91 ? 4.332 -29.297 -15.508 1 98.69 91 LEU A N 1
ATOM 707 C CA . LEU A 1 91 ? 5.5 -29.312 -14.633 1 98.69 91 LEU A CA 1
ATOM 708 C C . LEU A 1 91 ? 6.453 -30.438 -15.023 1 98.69 91 LEU A C 1
ATOM 710 O O . LEU A 1 91 ? 7.672 -30.266 -15.008 1 98.69 91 LEU A O 1
ATOM 714 N N . ILE A 1 92 ? 5.883 -31.609 -15.398 1 98.62 92 ILE A N 1
ATOM 715 C CA . ILE A 1 92 ? 6.691 -32.75 -15.828 1 98.62 92 ILE A CA 1
ATOM 716 C C . ILE A 1 92 ? 7.422 -32.406 -17.125 1 98.62 92 ILE A C 1
ATOM 718 O O . ILE A 1 92 ? 8.586 -32.75 -17.297 1 98.62 92 ILE A O 1
ATOM 722 N N . LEU A 1 93 ? 6.695 -31.734 -17.953 1 98.12 93 LEU A N 1
ATOM 723 C CA . LEU A 1 93 ? 7.324 -31.297 -19.203 1 98.12 93 LEU A CA 1
ATOM 724 C C . LEU A 1 93 ? 8.492 -30.344 -18.922 1 98.12 93 LEU A C 1
ATOM 726 O O . LEU A 1 93 ? 9.516 -30.406 -19.594 1 98.12 93 LEU A O 1
ATOM 730 N N . GLN A 1 94 ? 8.359 -29.469 -17.891 1 97.75 94 GLN A N 1
ATOM 731 C CA . GLN A 1 94 ? 9.391 -28.5 -17.531 1 97.75 94 GLN A CA 1
ATOM 732 C C . GLN A 1 94 ? 10.609 -29.203 -16.938 1 97.75 94 GLN A C 1
ATOM 734 O O . GLN A 1 94 ? 11.734 -28.969 -17.375 1 97.75 94 GLN A O 1
ATOM 739 N N . ASN A 1 95 ? 10.461 -30 -15.945 1 98.19 95 ASN A N 1
ATOM 740 C CA . ASN A 1 95 ? 11.523 -30.672 -15.188 1 98.19 95 ASN A CA 1
ATOM 741 C C . ASN A 1 95 ? 10.953 -31.703 -14.227 1 98.19 95 ASN A C 1
ATOM 743 O O . ASN A 1 95 ? 10.234 -31.359 -13.289 1 98.19 95 ASN A O 1
ATOM 747 N N . TYR A 1 96 ? 11.344 -32.969 -14.406 1 98.25 96 TYR A N 1
ATOM 748 C CA . TYR A 1 96 ? 10.836 -34.094 -13.617 1 98.25 96 TYR A CA 1
ATOM 749 C C . TYR A 1 96 ? 11.117 -33.875 -12.133 1 98.25 96 TYR A C 1
ATOM 751 O O . TYR A 1 96 ? 10.281 -34.219 -11.289 1 98.25 96 TYR A O 1
ATOM 759 N N . TRP A 1 97 ? 12.281 -33.375 -11.836 1 98.44 97 TRP A N 1
ATOM 760 C CA . TRP A 1 97 ? 12.688 -33.156 -10.445 1 98.44 97 TRP A CA 1
ATOM 761 C C . TRP A 1 97 ? 11.836 -32.094 -9.789 1 98.44 97 TRP A C 1
ATOM 763 O O . TRP A 1 97 ? 11.391 -32.25 -8.656 1 98.44 97 TRP A O 1
ATOM 773 N N . TRP A 1 98 ? 11.602 -30.969 -10.477 1 98.25 98 TRP A N 1
ATOM 774 C CA . TRP A 1 98 ? 10.742 -29.891 -9.969 1 98.25 98 TRP A CA 1
ATOM 775 C C . TRP A 1 98 ? 9.328 -30.406 -9.727 1 98.25 98 TRP A C 1
ATOM 777 O O . TRP A 1 98 ? 8.719 -30.094 -8.695 1 98.25 98 TRP A O 1
ATOM 787 N N . ALA A 1 99 ? 8.852 -31.188 -10.703 1 98.69 99 ALA A N 1
ATOM 788 C CA . ALA A 1 99 ? 7.504 -31.75 -10.602 1 98.69 99 ALA A CA 1
ATOM 789 C C . ALA A 1 99 ? 7.367 -32.656 -9.375 1 98.69 99 ALA A C 1
ATOM 791 O O . ALA A 1 99 ? 6.363 -32.594 -8.664 1 98.69 99 ALA A O 1
ATOM 792 N N . LEU A 1 100 ? 8.352 -33.469 -9.156 1 98.69 100 LEU A N 1
ATOM 793 C CA . LEU A 1 100 ? 8.336 -34.344 -8 1 98.69 100 LEU A CA 1
ATOM 794 C C . LEU A 1 100 ? 8.336 -33.562 -6.699 1 98.69 100 LEU A C 1
ATOM 796 O O . LEU A 1 100 ? 7.574 -33.844 -5.777 1 98.69 100 LEU A O 1
ATOM 800 N N . ASN A 1 101 ? 9.188 -32.562 -6.617 1 98.81 101 ASN A N 1
ATOM 801 C CA . ASN A 1 101 ? 9.242 -31.734 -5.414 1 98.81 101 ASN A CA 1
ATOM 802 C C . ASN A 1 101 ? 7.934 -30.984 -5.188 1 98.81 101 ASN A C 1
ATOM 804 O O . ASN A 1 101 ? 7.477 -30.859 -4.047 1 98.81 101 ASN A O 1
ATOM 808 N N . GLY A 1 102 ? 7.352 -30.469 -6.273 1 98.81 102 GLY A N 1
ATOM 809 C CA . GLY A 1 102 ? 6.039 -29.844 -6.156 1 98.81 102 GLY A CA 1
ATOM 810 C C . GLY A 1 102 ? 4.973 -30.797 -5.648 1 98.81 102 GLY A C 1
ATOM 811 O O . GLY A 1 102 ? 4.164 -30.438 -4.797 1 98.81 102 GLY A O 1
ATOM 812 N N . PHE A 1 103 ? 5.012 -32 -6.195 1 98.81 103 PHE A N 1
ATOM 813 C CA . PHE A 1 103 ? 4.059 -33.031 -5.77 1 98.81 103 PHE A CA 1
ATOM 814 C C . PHE A 1 103 ? 4.238 -33.344 -4.293 1 98.81 103 PHE A C 1
ATOM 816 O O . PHE A 1 103 ? 3.266 -33.406 -3.537 1 98.81 103 PHE A O 1
ATOM 823 N N . VAL A 1 104 ? 5.461 -33.531 -3.883 1 98.81 104 VAL A N 1
ATOM 824 C CA . VAL A 1 104 ? 5.773 -33.844 -2.492 1 98.81 104 VAL A CA 1
ATOM 825 C C . VAL A 1 104 ? 5.32 -32.719 -1.592 1 98.81 104 VAL A C 1
ATOM 827 O O . VAL A 1 104 ? 4.707 -32.938 -0.546 1 98.81 104 VAL A O 1
ATOM 830 N N . GLY A 1 105 ? 5.621 -31.484 -1.974 1 98.88 105 GLY A N 1
ATOM 831 C CA . GLY A 1 105 ? 5.188 -30.344 -1.195 1 98.88 105 GLY A CA 1
ATOM 832 C C . GLY A 1 105 ? 3.682 -30.25 -1.039 1 98.88 105 GLY A C 1
ATOM 833 O O . GLY A 1 105 ? 3.178 -30.047 0.066 1 98.88 105 GLY A O 1
ATOM 834 N N . THR A 1 106 ? 2.953 -30.422 -2.119 1 98.88 106 THR A N 1
ATOM 835 C CA . THR A 1 106 ? 1.497 -30.359 -2.08 1 98.88 106 THR A CA 1
ATOM 836 C C . THR A 1 106 ? 0.934 -31.469 -1.191 1 98.88 106 THR A C 1
ATOM 838 O O . THR A 1 106 ? 0.034 -31.219 -0.384 1 98.88 106 THR A O 1
ATOM 841 N N . LEU A 1 107 ? 1.469 -32.656 -1.389 1 98.75 107 LEU A N 1
ATOM 842 C CA . LEU A 1 107 ? 1.009 -33.812 -0.646 1 98.75 107 LEU A CA 1
ATOM 843 C C . LEU A 1 107 ? 1.195 -33.625 0.854 1 98.75 107 LEU A C 1
ATOM 845 O O . LEU A 1 107 ? 0.253 -33.781 1.631 1 98.75 107 LEU A O 1
ATOM 849 N N . PHE A 1 108 ? 2.314 -33.188 1.28 1 98.75 108 PHE A N 1
ATOM 850 C CA . PHE A 1 108 ? 2.615 -33.125 2.705 1 98.75 108 PHE A CA 1
ATOM 851 C C . PHE A 1 108 ? 1.989 -31.906 3.348 1 98.75 108 PHE A C 1
ATOM 853 O O . PHE A 1 108 ? 1.675 -31.906 4.539 1 98.75 108 PHE A O 1
ATOM 860 N N . ALA A 1 109 ? 1.851 -30.828 2.57 1 98.88 109 ALA A N 1
ATOM 861 C CA . ALA A 1 109 ? 1.046 -29.734 3.094 1 98.88 109 ALA A CA 1
ATOM 862 C C . ALA A 1 109 ? -0.391 -30.188 3.35 1 98.88 109 ALA A C 1
ATOM 864 O O . ALA A 1 109 ? -0.985 -29.828 4.371 1 98.88 109 ALA A O 1
ATOM 865 N N . THR A 1 110 ? -0.947 -30.953 2.432 1 98.75 110 THR A N 1
ATOM 866 C CA . THR A 1 110 ? -2.307 -31.469 2.568 1 98.75 110 THR A CA 1
ATOM 867 C C . THR A 1 110 ? -2.406 -32.438 3.746 1 98.75 110 THR A C 1
ATOM 869 O O . THR A 1 110 ? -3.346 -32.344 4.539 1 98.75 110 THR A O 1
ATOM 872 N N . ILE A 1 111 ? -1.44 -33.312 3.846 1 98.5 111 ILE A N 1
ATOM 873 C CA . ILE A 1 111 ? -1.407 -34.25 4.953 1 98.5 111 ILE A CA 1
ATOM 874 C C . ILE A 1 111 ? -1.325 -33.5 6.277 1 98.5 111 ILE A C 1
ATOM 876 O O . ILE A 1 111 ? -2.016 -33.844 7.238 1 98.5 111 ILE A O 1
ATOM 880 N N . SER A 1 112 ? -0.477 -32.5 6.297 1 98.56 112 SER A N 1
ATOM 881 C CA . SER A 1 112 ? -0.351 -31.703 7.512 1 98.56 112 SER A CA 1
ATOM 882 C C . SER A 1 112 ? -1.679 -31.062 7.883 1 98.56 112 SER A C 1
ATOM 884 O O . SER A 1 112 ? -2.041 -31 9.062 1 98.56 112 SER A O 1
ATOM 886 N N . ALA A 1 113 ? -2.381 -30.562 6.961 1 98.5 113 ALA A N 1
ATOM 887 C CA . ALA A 1 113 ? -3.688 -29.969 7.219 1 98.5 113 ALA A CA 1
ATOM 888 C C . ALA A 1 113 ? -4.656 -31 7.797 1 98.5 113 ALA A C 1
ATOM 890 O O . ALA A 1 113 ? -5.453 -30.672 8.68 1 98.5 113 ALA A O 1
ATOM 891 N N . LEU A 1 114 ? -4.578 -32.25 7.332 1 97.38 114 LEU A N 1
ATOM 892 C CA . LEU A 1 114 ? -5.414 -33.312 7.848 1 97.38 114 LEU A CA 1
ATOM 893 C C . LEU A 1 114 ? -5.055 -33.656 9.297 1 97.38 114 LEU A C 1
ATOM 895 O O . LEU A 1 114 ? -5.941 -33.812 10.133 1 97.38 114 LEU A O 1
ATOM 899 N N . ILE A 1 115 ? -3.768 -33.688 9.539 1 97.38 115 ILE A N 1
ATOM 900 C CA . ILE A 1 115 ? -3.279 -34.031 10.875 1 97.38 115 ILE A CA 1
ATOM 901 C C . ILE A 1 115 ? -3.734 -32.938 11.867 1 97.38 115 ILE A C 1
ATOM 903 O O . ILE A 1 115 ? -4.133 -33.25 12.992 1 97.38 115 ILE A O 1
ATOM 907 N N . LEU A 1 116 ? -3.77 -31.719 11.398 1 97.31 116 LEU A N 1
ATOM 908 C CA . LEU A 1 116 ? -4.129 -30.578 12.25 1 97.31 116 LEU A CA 1
ATOM 909 C C . LEU A 1 116 ? -5.641 -30.391 12.281 1 97.31 116 LEU A C 1
ATOM 911 O O . LEU A 1 116 ? -6.133 -29.469 12.938 1 97.31 116 LEU A O 1
ATOM 915 N N . LYS A 1 117 ? -6.367 -31.156 11.633 1 97.25 117 LYS A N 1
ATOM 916 C CA . LYS A 1 117 ? -7.824 -31.141 11.57 1 97.25 117 LYS A CA 1
ATOM 917 C C . LYS A 1 117 ? -8.336 -29.766 11.141 1 97.25 117 LYS A C 1
ATOM 919 O O . LYS A 1 117 ? -9.219 -29.203 11.781 1 97.25 117 LYS A O 1
ATOM 924 N N . GLN A 1 118 ? -7.699 -29.25 10.094 1 96.88 118 GLN A N 1
ATOM 925 C CA . GLN A 1 118 ? -8.203 -28.031 9.484 1 96.88 118 GLN A CA 1
ATOM 926 C C . GLN A 1 118 ? -9.539 -28.266 8.789 1 96.88 118 GLN A C 1
ATOM 928 O O . GLN A 1 118 ? -10 -29.406 8.688 1 96.88 118 GLN A O 1
ATOM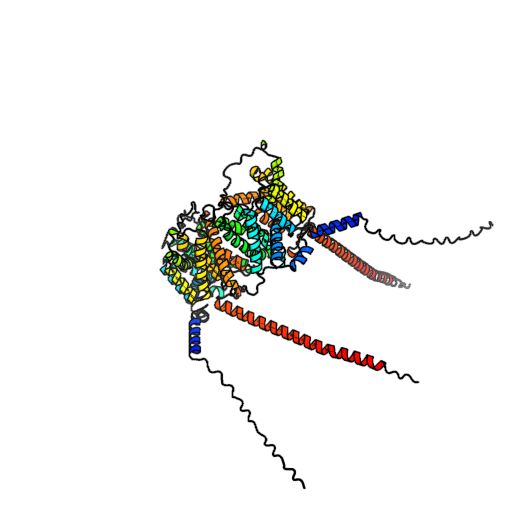 933 N N . ASN A 1 119 ? -10.219 -27.219 8.398 1 95.31 119 ASN A N 1
ATOM 934 C CA . ASN A 1 119 ? -11.531 -27.297 7.758 1 95.31 119 ASN A CA 1
ATOM 935 C C . ASN A 1 119 ? -11.516 -28.281 6.582 1 95.31 119 ASN A C 1
ATOM 937 O O . ASN A 1 119 ? -10.75 -28.094 5.633 1 95.31 119 ASN A O 1
ATOM 941 N N . ARG A 1 120 ? -12.32 -29.25 6.586 1 95.25 120 ARG A N 1
ATOM 942 C CA . ARG A 1 120 ? -12.336 -30.312 5.582 1 95.25 120 ARG A CA 1
ATOM 943 C C . ARG A 1 120 ? -12.734 -29.766 4.215 1 95.25 120 ARG A C 1
ATOM 945 O O . ARG A 1 120 ? -12.227 -30.219 3.188 1 95.25 120 ARG A O 1
ATOM 952 N N . GLY A 1 121 ? -13.734 -28.891 4.203 1 95.19 121 GLY A N 1
ATOM 953 C CA . GLY A 1 121 ? -14.109 -28.266 2.947 1 95.19 121 GLY A CA 1
ATOM 954 C C . GLY A 1 121 ? -12.961 -27.531 2.279 1 95.19 121 GLY A C 1
ATOM 955 O O . GLY A 1 121 ? -12.789 -27.609 1.061 1 95.19 121 GLY A O 1
ATOM 956 N N . ALA A 1 122 ? -12.227 -26.828 3.072 1 96.69 122 ALA A N 1
ATOM 957 C CA . ALA A 1 122 ? -11.062 -26.094 2.561 1 96.69 122 ALA A CA 1
ATOM 958 C C . ALA A 1 122 ? -9.992 -27.062 2.061 1 96.69 122 ALA A C 1
ATOM 960 O O . ALA A 1 122 ? -9.344 -26.812 1.045 1 96.69 122 ALA A O 1
ATOM 961 N N . ILE A 1 123 ? -9.781 -28.156 2.762 1 97.25 123 ILE A N 1
ATOM 962 C CA . ILE A 1 123 ? -8.828 -29.172 2.334 1 97.25 123 ILE A CA 1
ATOM 963 C C . ILE A 1 123 ? -9.266 -29.75 0.993 1 97.25 123 ILE A C 1
ATOM 965 O O . ILE A 1 123 ? -8.461 -29.875 0.07 1 97.25 123 ILE A O 1
ATOM 969 N N . ALA A 1 124 ? -10.555 -30.016 0.891 1 96.88 124 ALA A N 1
ATOM 970 C CA . ALA A 1 124 ? -11.102 -30.641 -0.308 1 96.88 124 ALA A CA 1
ATOM 971 C C . ALA A 1 124 ? -11.047 -29.688 -1.5 1 96.88 124 ALA A C 1
ATOM 973 O O . ALA A 1 124 ? -11 -30.125 -2.652 1 96.88 124 ALA A O 1
ATOM 974 N N . ALA A 1 125 ? -11.039 -28.469 -1.187 1 96.62 125 ALA A N 1
ATOM 975 C CA . ALA A 1 125 ? -10.969 -27.469 -2.248 1 96.62 125 ALA A CA 1
ATOM 976 C C . ALA A 1 125 ? -9.523 -27.188 -2.65 1 96.62 125 ALA A C 1
ATOM 978 O O . ALA A 1 125 ? -9.266 -26.391 -3.549 1 96.62 125 ALA A O 1
ATOM 979 N N . GLY A 1 126 ? -8.562 -27.859 -1.985 1 97.19 126 GLY A N 1
ATOM 980 C CA . GLY A 1 126 ? -7.156 -27.703 -2.324 1 97.19 126 GLY A CA 1
ATOM 981 C C . GLY A 1 126 ? -6.516 -26.469 -1.702 1 97.19 126 GLY A C 1
ATOM 982 O O . GLY A 1 126 ? -5.406 -26.094 -2.07 1 97.19 126 GLY A O 1
ATOM 983 N N . LEU A 1 127 ? -7.086 -25.844 -0.753 1 97.12 127 LEU A N 1
ATOM 984 C CA . LEU A 1 127 ? -6.664 -24.547 -0.232 1 97.12 127 LEU A CA 1
ATOM 985 C C . LEU A 1 127 ? -5.453 -24.703 0.683 1 97.12 127 LEU A C 1
ATOM 987 O O . LEU A 1 127 ? -4.789 -23.703 1.01 1 97.12 127 LEU A O 1
ATOM 991 N N . TYR A 1 128 ? -5.113 -25.844 1.046 1 96.81 128 TYR A N 1
ATOM 992 C CA . TYR A 1 128 ? -3.945 -26.047 1.896 1 96.81 128 TYR A CA 1
ATOM 993 C C . TYR A 1 128 ? -2.795 -26.656 1.105 1 96.81 128 TYR A C 1
ATOM 995 O O . TYR A 1 128 ? -1.688 -26.812 1.626 1 96.81 128 TYR A O 1
ATOM 1003 N N . GLY A 1 129 ? -3.033 -27 -0.089 1 97.94 129 GLY A N 1
ATOM 1004 C CA . GLY A 1 129 ? -2.006 -27.625 -0.902 1 97.94 129 GLY A CA 1
ATOM 1005 C C . GLY A 1 129 ? -1.214 -26.641 -1.736 1 97.94 129 GLY A C 1
ATOM 1006 O O . GLY A 1 129 ? -0.061 -26.906 -2.086 1 97.94 129 GLY A O 1
ATOM 1007 N N . TYR A 1 130 ? -1.81 -25.531 -2.098 1 98.12 130 TYR A N 1
ATOM 1008 C CA . TYR A 1 130 ? -1.225 -24.672 -3.113 1 98.12 130 TYR A CA 1
ATOM 1009 C C . TYR A 1 130 ? 0.057 -24.016 -2.604 1 98.12 130 TYR A C 1
ATOM 1011 O O . TYR A 1 130 ? 0.99 -23.781 -3.373 1 98.12 130 TYR A O 1
ATOM 1019 N N . ASN A 1 131 ? 0.164 -23.688 -1.302 1 98.81 131 ASN A N 1
ATOM 1020 C CA . ASN A 1 131 ? 1.427 -23.172 -0.777 1 98.81 131 ASN A CA 1
ATOM 1021 C C . ASN A 1 131 ? 2.51 -24.25 -0.787 1 98.81 131 ASN A C 1
ATOM 1023 O O . ASN A 1 131 ? 3.676 -23.953 -1.058 1 98.81 131 ASN A O 1
ATOM 1027 N N . GLY A 1 132 ? 2.092 -25.484 -0.536 1 98.88 132 GLY A N 1
ATOM 1028 C CA . GLY A 1 132 ? 3.045 -26.578 -0.509 1 98.88 132 GLY A CA 1
ATOM 1029 C C . GLY A 1 132 ? 3.691 -26.844 -1.855 1 98.88 132 GLY A C 1
ATOM 1030 O O . GLY A 1 132 ? 4.891 -27.109 -1.931 1 98.88 132 GLY A O 1
ATOM 1031 N N . ILE A 1 133 ? 2.918 -26.781 -2.871 1 98.88 133 ILE A N 1
ATOM 1032 C CA . ILE A 1 133 ? 3.479 -27.047 -4.191 1 98.88 133 ILE A CA 1
ATOM 1033 C C . ILE A 1 133 ? 4.527 -25.984 -4.527 1 98.88 133 ILE A C 1
ATOM 1035 O O . ILE A 1 133 ? 5.574 -26.297 -5.098 1 98.88 133 ILE A O 1
ATOM 1039 N N . LEU A 1 134 ? 4.254 -24.734 -4.211 1 98.88 134 LEU A N 1
ATOM 1040 C CA . LEU A 1 134 ? 5.195 -23.672 -4.5 1 98.88 134 LEU A CA 1
ATOM 1041 C C . LEU A 1 134 ? 6.457 -23.812 -3.656 1 98.88 134 LEU A C 1
ATOM 1043 O O . LEU A 1 134 ? 7.566 -23.562 -4.141 1 98.88 134 LEU A O 1
ATOM 1047 N N . VAL A 1 135 ? 6.27 -24.203 -2.406 1 98.75 135 VAL A N 1
ATOM 1048 C CA . VAL A 1 135 ? 7.43 -24.453 -1.559 1 98.75 135 VAL A CA 1
ATOM 1049 C C . VAL A 1 135 ? 8.312 -25.531 -2.191 1 98.75 135 VAL A C 1
ATOM 1051 O O . VAL A 1 135 ? 9.508 -25.328 -2.385 1 98.75 135 VAL A O 1
ATOM 1054 N N . GLY A 1 136 ? 7.699 -26.656 -2.506 1 98.75 136 GLY A N 1
ATOM 1055 C CA . GLY A 1 136 ? 8.453 -27.75 -3.094 1 98.75 136 GLY A CA 1
ATOM 1056 C C . GLY A 1 136 ? 9.141 -27.375 -4.391 1 98.75 136 GLY A C 1
ATOM 1057 O O . GLY A 1 136 ? 10.328 -27.656 -4.574 1 98.75 136 GLY A O 1
ATOM 1058 N N . LEU A 1 137 ? 8.438 -26.734 -5.266 1 98.56 137 LEU A N 1
ATOM 1059 C CA . LEU A 1 137 ? 8.961 -26.344 -6.57 1 98.56 137 LEU A CA 1
ATOM 1060 C C . LEU A 1 137 ? 10.125 -25.375 -6.422 1 98.56 137 LEU A C 1
ATOM 1062 O O . LEU A 1 137 ? 11.203 -25.594 -6.977 1 98.56 137 LEU A O 1
ATOM 1066 N N . LEU A 1 138 ? 9.922 -24.312 -5.648 1 98.31 138 LEU A N 1
ATOM 1067 C CA . LEU A 1 138 ? 10.898 -23.219 -5.637 1 98.31 138 LEU A CA 1
ATOM 1068 C C . LEU A 1 138 ? 12.117 -23.578 -4.797 1 98.31 138 LEU A C 1
ATOM 1070 O O . LEU A 1 138 ? 13.219 -23.094 -5.047 1 98.31 138 LEU A O 1
ATOM 1074 N N . MET A 1 139 ? 11.93 -24.453 -3.82 1 97.75 139 MET A N 1
ATOM 1075 C CA . MET A 1 139 ? 13.117 -24.953 -3.127 1 97.75 139 MET A CA 1
ATOM 1076 C C . MET A 1 139 ? 14.008 -25.75 -4.074 1 97.75 139 MET A C 1
ATOM 1078 O O . MET A 1 139 ? 15.234 -25.703 -3.961 1 97.75 139 MET A O 1
ATOM 1082 N N . ALA A 1 140 ? 13.391 -26.469 -4.973 1 98.12 140 ALA A N 1
ATOM 1083 C CA . ALA A 1 140 ? 14.172 -27.203 -5.973 1 98.12 140 ALA A CA 1
ATOM 1084 C C . ALA A 1 140 ? 14.82 -26.234 -6.969 1 98.12 140 ALA A C 1
ATOM 1086 O O . ALA A 1 140 ? 15.992 -26.391 -7.316 1 98.12 140 ALA A O 1
ATOM 1087 N N . VAL A 1 141 ? 14.086 -25.266 -7.398 1 96.75 141 VAL A N 1
ATOM 1088 C CA . VAL A 1 141 ? 14.547 -24.297 -8.391 1 96.75 141 VAL A CA 1
ATOM 1089 C C . VAL A 1 141 ? 15.742 -23.516 -7.84 1 96.75 141 VAL A C 1
ATOM 1091 O O . VAL A 1 141 ? 16.703 -23.25 -8.562 1 96.75 141 VAL A O 1
ATOM 1094 N N . PHE A 1 142 ? 15.719 -23.188 -6.547 1 96.69 142 PHE A N 1
ATOM 1095 C CA . PHE A 1 142 ? 16.734 -22.297 -5.98 1 96.69 142 PHE A CA 1
ATOM 1096 C C . PHE A 1 142 ? 17.859 -23.094 -5.332 1 96.69 142 PHE A C 1
ATOM 1098 O O . PHE A 1 142 ? 18.797 -22.516 -4.773 1 96.69 142 PHE A O 1
ATOM 1105 N N . SER A 1 143 ? 17.766 -24.422 -5.426 1 96.75 143 SER A N 1
ATOM 1106 C CA . SER A 1 143 ? 18.844 -25.25 -4.895 1 96.75 143 SER A CA 1
ATOM 1107 C C . SER A 1 143 ? 20.047 -25.281 -5.844 1 96.75 143 SER A C 1
ATOM 1109 O O . SER A 1 143 ? 19.891 -25.562 -7.031 1 96.75 143 SER A O 1
ATOM 1111 N N . ASN A 1 144 ? 21.188 -24.984 -5.336 1 96.38 144 ASN A N 1
ATOM 1112 C CA . ASN A 1 144 ? 22.406 -25 -6.145 1 96.38 144 ASN A CA 1
ATOM 1113 C C . ASN A 1 144 ? 22.953 -26.406 -6.312 1 96.38 144 ASN A C 1
ATOM 1115 O O . ASN A 1 144 ? 23.938 -26.625 -7.039 1 96.38 144 ASN A O 1
ATOM 1119 N N . ARG A 1 145 ? 22.375 -27.422 -5.68 1 94.94 145 ARG A N 1
ATOM 1120 C CA . ARG A 1 145 ? 22.781 -28.812 -5.824 1 94.94 145 ARG A CA 1
ATOM 1121 C C . ARG A 1 145 ? 22.266 -29.406 -7.125 1 94.94 145 ARG A C 1
ATOM 1123 O O . ARG A 1 145 ? 22.781 -30.422 -7.605 1 94.94 145 ARG A O 1
ATOM 1130 N N . GLY A 1 146 ? 21.297 -28.844 -7.68 1 91.56 146 GLY A N 1
ATOM 1131 C CA . GLY A 1 146 ? 20.75 -29.312 -8.945 1 91.56 146 GLY A CA 1
ATOM 1132 C C . GLY A 1 146 ? 19.734 -30.422 -8.789 1 91.56 146 GLY A C 1
ATOM 1133 O O . GLY A 1 146 ? 19.172 -30.609 -7.711 1 91.56 146 GLY A O 1
ATOM 1134 N N . ASP A 1 147 ? 19.531 -31.188 -9.859 1 95.88 147 ASP A N 1
ATOM 1135 C CA . ASP A 1 147 ? 18.453 -32.156 -9.922 1 95.88 147 ASP A CA 1
ATOM 1136 C C . ASP A 1 147 ? 18.844 -33.438 -9.203 1 95.88 147 ASP A C 1
ATOM 1138 O O . ASP A 1 147 ? 20.016 -33.812 -9.164 1 95.88 147 ASP A O 1
ATOM 1142 N N . TRP A 1 148 ? 17.828 -34.031 -8.633 1 96.88 148 TRP A N 1
ATOM 1143 C CA . TRP A 1 148 ? 17.875 -35.375 -8.047 1 96.88 148 TRP A CA 1
ATOM 1144 C C . TRP A 1 148 ? 18.75 -35.406 -6.805 1 96.88 148 TRP A C 1
ATOM 1146 O O . TRP A 1 148 ? 19.359 -36.406 -6.48 1 96.88 148 TRP A O 1
ATOM 1156 N N . TYR A 1 149 ? 18.969 -34.25 -6.227 1 97.38 149 TYR A N 1
ATOM 1157 C CA . TYR A 1 149 ? 19.516 -34.219 -4.875 1 97.38 149 TYR A CA 1
ATOM 1158 C C . TYR A 1 149 ? 18.469 -34.625 -3.85 1 97.38 149 TYR A C 1
ATOM 1160 O O . TYR A 1 149 ? 17.812 -33.781 -3.25 1 97.38 149 TYR A O 1
ATOM 1168 N N . TRP A 1 150 ? 18.438 -35.844 -3.465 1 97.31 150 TRP A N 1
ATOM 1169 C CA . TRP A 1 150 ? 17.344 -36.469 -2.734 1 97.31 150 TRP A CA 1
ATOM 1170 C C . TRP A 1 150 ? 17.25 -35.906 -1.319 1 97.31 150 TRP A C 1
ATOM 1172 O O . TRP A 1 150 ? 16.156 -35.875 -0.736 1 97.31 150 TRP A O 1
ATOM 1182 N N . TRP A 1 151 ? 18.344 -35.406 -0.766 1 96.5 151 TRP A N 1
ATOM 1183 C CA . TRP A 1 151 ? 18.344 -34.875 0.594 1 96.5 151 TRP A CA 1
ATOM 1184 C C . TRP A 1 151 ? 17.453 -33.656 0.693 1 96.5 151 TRP A C 1
ATOM 1186 O O . TRP A 1 151 ? 17 -33.281 1.781 1 96.5 151 TRP A O 1
ATOM 1196 N N . LEU A 1 152 ? 17.141 -32.969 -0.433 1 98.06 152 LEU A N 1
ATOM 1197 C CA . LEU A 1 152 ? 16.312 -31.766 -0.459 1 98.06 152 LEU A CA 1
ATOM 1198 C C . LEU A 1 152 ? 14.875 -32.094 -0.08 1 98.06 152 LEU A C 1
ATOM 1200 O O . LEU A 1 152 ? 14.148 -31.219 0.39 1 98.06 152 LEU A O 1
ATOM 1204 N N . LEU A 1 153 ? 14.477 -33.344 -0.212 1 98.31 153 LEU A N 1
ATOM 1205 C CA . LEU A 1 153 ? 13.102 -33.719 0.079 1 98.31 153 LEU A CA 1
ATOM 1206 C C . LEU A 1 153 ? 12.797 -33.594 1.565 1 98.31 153 LEU A C 1
ATOM 1208 O O . LEU A 1 153 ? 11.656 -33.312 1.945 1 98.31 153 LEU A O 1
ATOM 1212 N N . LEU A 1 154 ? 13.805 -33.656 2.396 1 97.5 154 LEU A N 1
ATOM 1213 C CA . LEU A 1 154 ? 13.594 -33.594 3.838 1 97.5 154 LEU A CA 1
ATOM 1214 C C . LEU A 1 154 ? 13.148 -32.188 4.246 1 97.5 154 LEU A C 1
ATOM 1216 O O . LEU A 1 154 ? 12.07 -32.031 4.824 1 97.5 154 LEU A O 1
ATOM 1220 N N . PRO A 1 155 ? 13.969 -31.188 3.934 1 97.88 155 PRO A N 1
ATOM 1221 C CA . PRO A 1 155 ? 13.477 -29.859 4.281 1 97.88 155 PRO A CA 1
ATOM 1222 C C . PRO A 1 155 ? 12.227 -29.469 3.49 1 97.88 155 PRO A C 1
ATOM 1224 O O . PRO A 1 155 ? 11.391 -28.703 3.988 1 97.88 155 PRO A O 1
ATOM 1227 N N . ASN A 1 156 ? 12.031 -29.922 2.295 1 98.56 156 ASN A N 1
ATOM 1228 C CA . ASN A 1 156 ? 10.805 -29.703 1.54 1 98.56 156 ASN A CA 1
ATOM 1229 C C . ASN A 1 156 ? 9.578 -30.203 2.297 1 98.56 156 ASN A C 1
ATOM 1231 O O . ASN A 1 156 ? 8.609 -29.469 2.473 1 98.56 156 ASN A O 1
ATOM 1235 N N . ILE A 1 157 ? 9.648 -31.406 2.76 1 98.69 157 ILE A N 1
ATOM 1236 C CA . ILE A 1 157 ? 8.555 -32 3.52 1 98.69 157 ILE A CA 1
ATOM 1237 C C . ILE A 1 157 ? 8.281 -31.172 4.77 1 98.69 157 ILE A C 1
ATOM 1239 O O . ILE A 1 157 ? 7.129 -30.828 5.051 1 98.69 157 ILE A O 1
ATOM 1243 N N . PHE A 1 158 ? 9.266 -30.844 5.445 1 98.19 158 PHE A N 1
ATOM 1244 C CA . PHE A 1 158 ? 9.117 -30.094 6.691 1 98.19 158 PHE A CA 1
ATOM 1245 C C . PHE A 1 158 ? 8.5 -28.719 6.43 1 98.19 158 PHE A C 1
ATOM 1247 O O . PHE A 1 158 ? 7.531 -28.344 7.09 1 98.19 158 PHE A O 1
ATOM 1254 N N . MET A 1 159 ? 9.102 -27.953 5.477 1 98.5 159 MET A N 1
ATOM 1255 C CA . MET A 1 159 ? 8.609 -26.609 5.176 1 98.5 159 MET A CA 1
ATOM 1256 C C . MET A 1 159 ? 7.172 -26.656 4.66 1 98.5 159 MET A C 1
ATOM 1258 O O . MET A 1 159 ? 6.352 -25.812 5.008 1 98.5 159 MET A O 1
ATOM 1262 N N . SER A 1 160 ? 6.852 -27.625 3.852 1 98.75 160 SER A N 1
ATOM 1263 C CA . SER A 1 160 ? 5.5 -27.781 3.32 1 98.75 160 SER A CA 1
ATOM 1264 C C . SER A 1 160 ? 4.5 -28.094 4.43 1 98.75 160 SER A C 1
ATOM 1266 O O . SER A 1 160 ? 3.375 -27.594 4.422 1 98.75 160 SER A O 1
ATOM 1268 N N . MET A 1 161 ? 4.91 -28.875 5.352 1 98.5 161 MET A N 1
ATOM 1269 C CA . MET A 1 161 ? 4.035 -29.219 6.469 1 98.5 161 MET A CA 1
ATOM 1270 C C . MET A 1 161 ? 3.805 -28.016 7.371 1 98.5 161 MET A C 1
ATOM 1272 O O . MET A 1 161 ? 2.84 -27.984 8.141 1 98.5 161 MET A O 1
ATOM 1276 N N . MET A 1 162 ? 4.652 -27 7.297 1 98.44 162 MET A N 1
ATOM 1277 C CA . MET A 1 162 ? 4.496 -25.781 8.086 1 98.44 162 MET A CA 1
ATOM 1278 C C . MET A 1 162 ? 3.506 -24.828 7.422 1 98.44 162 MET A C 1
ATOM 1280 O O . MET A 1 162 ? 3.018 -23.906 8.062 1 98.44 162 MET A O 1
ATOM 1284 N N . CYS A 1 163 ? 3.152 -25.078 6.152 1 98.38 163 CYS A N 1
ATOM 1285 C CA . CYS A 1 163 ? 2.307 -24.156 5.395 1 98.38 163 CYS A CA 1
ATOM 1286 C C . CYS A 1 163 ? 0.943 -24 6.059 1 98.38 163 CYS A C 1
ATOM 1288 O O . CYS A 1 163 ? 0.477 -22.891 6.273 1 98.38 163 CYS A O 1
ATOM 1290 N N . PRO A 1 164 ? 0.297 -25.125 6.473 1 98 164 PRO A N 1
ATOM 1291 C CA . PRO A 1 164 ? -1.01 -24.953 7.109 1 98 164 PRO A CA 1
ATOM 1292 C C . PRO A 1 164 ? -0.923 -24.203 8.438 1 98 164 PRO A C 1
ATOM 1294 O O . PRO A 1 164 ? -1.852 -23.469 8.797 1 98 164 PRO A O 1
ATOM 1297 N N . ILE A 1 165 ? 0.154 -24.312 9.148 1 97.12 165 ILE A N 1
ATOM 1298 C CA . ILE A 1 165 ? 0.344 -23.609 10.414 1 97.12 165 ILE A CA 1
ATOM 1299 C C . ILE A 1 165 ? 0.451 -22.109 10.156 1 97.12 165 ILE A C 1
ATOM 1301 O O . ILE A 1 165 ? -0.267 -21.312 10.773 1 97.12 165 ILE A O 1
ATOM 1305 N N . VAL A 1 166 ? 1.317 -21.781 9.234 1 97.5 166 VAL A N 1
ATOM 1306 C CA . VAL A 1 166 ? 1.521 -20.375 8.906 1 97.5 166 VAL A CA 1
ATOM 1307 C C . VAL A 1 166 ? 0.255 -19.812 8.273 1 97.5 166 VAL A C 1
ATOM 1309 O O . VAL A 1 166 ? -0.136 -18.672 8.57 1 97.5 166 VAL A O 1
ATOM 1312 N N . SER A 1 167 ? -0.382 -20.578 7.422 1 97.5 167 SER A N 1
ATOM 1313 C CA . SER A 1 167 ? -1.624 -20.156 6.781 1 97.5 167 SER A CA 1
ATOM 1314 C C . SER A 1 167 ? -2.709 -19.875 7.816 1 97.5 167 SER A C 1
ATOM 1316 O O . SER A 1 167 ? -3.412 -18.859 7.723 1 97.5 167 SER A O 1
ATOM 1318 N N . SER A 1 168 ? -2.855 -20.797 8.75 1 96 168 SER A N 1
ATOM 1319 C CA . SER A 1 168 ? -3.865 -20.625 9.797 1 96 168 SER A CA 1
ATOM 1320 C C . SER A 1 168 ? -3.586 -19.406 10.648 1 96 168 SER A C 1
ATOM 1322 O O . SER A 1 168 ? -4.508 -18.656 11 1 96 168 SER A O 1
ATOM 1324 N N . ALA A 1 169 ? -2.348 -19.188 11.016 1 95.56 169 ALA A N 1
ATOM 1325 C CA . ALA A 1 169 ? -1.965 -18.016 11.805 1 95.56 169 ALA A CA 1
ATOM 1326 C C . ALA A 1 169 ? -2.281 -16.734 11.055 1 95.56 169 ALA A C 1
ATOM 1328 O O . ALA A 1 169 ? -2.857 -15.797 11.625 1 95.56 169 ALA A O 1
ATOM 1329 N N . LEU A 1 170 ? -1.934 -16.641 9.812 1 96.75 170 LEU A N 1
ATOM 1330 C CA . LEU A 1 170 ? -2.17 -15.453 9.008 1 96.75 170 LEU A CA 1
ATOM 1331 C C . LEU A 1 170 ? -3.662 -15.242 8.781 1 96.75 170 LEU A C 1
ATOM 1333 O O . LEU A 1 170 ? -4.133 -14.102 8.727 1 96.75 170 LEU A O 1
ATOM 1337 N N . ALA A 1 171 ? -4.336 -16.375 8.594 1 95.31 171 ALA A N 1
ATOM 1338 C CA . ALA A 1 171 ? -5.785 -16.281 8.414 1 95.31 171 ALA A CA 1
ATOM 1339 C C . ALA A 1 171 ? -6.445 -15.633 9.625 1 95.31 171 ALA A C 1
ATOM 1341 O O . ALA A 1 171 ? -7.406 -14.867 9.477 1 95.31 171 ALA A O 1
ATOM 1342 N N . SER A 1 172 ? -5.996 -15.961 10.797 1 93.81 172 SER A N 1
ATOM 1343 C CA . SER A 1 172 ? -6.52 -15.367 12.023 1 93.81 172 SER A CA 1
ATOM 1344 C C . SER A 1 172 ? -6.352 -13.852 12.016 1 93.81 172 SER A C 1
ATOM 1346 O O . SER A 1 172 ? -7.242 -13.117 12.453 1 93.81 172 SER A O 1
ATOM 1348 N N . ILE A 1 173 ? -5.324 -13.406 11.508 1 93.25 173 ILE A N 1
ATOM 1349 C CA . ILE A 1 173 ? -5.043 -11.977 11.445 1 93.25 173 ILE A CA 1
ATOM 1350 C C . ILE A 1 173 ? -5.887 -11.336 10.336 1 93.25 173 ILE A C 1
ATOM 1352 O O . ILE A 1 173 ? -6.57 -10.336 10.57 1 93.25 173 ILE A O 1
ATOM 1356 N N . ASN A 1 174 ? -5.809 -11.875 9.18 1 95.12 174 ASN A N 1
ATOM 1357 C CA . ASN A 1 174 ? -6.453 -11.312 7.992 1 95.12 174 ASN A CA 1
ATOM 1358 C C . ASN A 1 174 ? -7.973 -11.312 8.125 1 95.12 174 ASN A C 1
ATOM 1360 O O . ASN A 1 174 ? -8.656 -10.555 7.441 1 95.12 174 ASN A O 1
ATOM 1364 N N . SER A 1 175 ? -8.469 -12.203 8.969 1 92.62 175 SER A N 1
ATOM 1365 C CA . SER A 1 175 ? -9.914 -12.328 9.125 1 92.62 175 SER A CA 1
ATOM 1366 C C . SER A 1 175 ? -10.531 -11.031 9.625 1 92.62 175 SER A C 1
ATOM 1368 O O . SER A 1 175 ? -11.703 -10.758 9.375 1 92.62 175 SER A O 1
ATOM 1370 N N . ARG A 1 176 ? -9.742 -10.227 10.273 1 92.5 176 ARG A N 1
ATOM 1371 C CA . ARG A 1 176 ? -10.211 -8.945 10.789 1 92.5 176 ARG A CA 1
ATOM 1372 C C . ARG A 1 176 ? -10.688 -8.039 9.664 1 92.5 176 ARG A C 1
ATOM 1374 O O . ARG A 1 176 ? -11.594 -7.223 9.859 1 92.5 176 ARG A O 1
ATOM 1381 N N . TRP A 1 177 ? -10.148 -8.203 8.547 1 94.44 177 TRP A N 1
ATOM 1382 C CA . TRP A 1 177 ? -10.516 -7.371 7.41 1 94.44 177 TRP A CA 1
ATOM 1383 C C . TRP A 1 177 ? -11.086 -8.219 6.277 1 94.44 177 TRP A C 1
ATOM 1385 O O . TRP A 1 177 ? -11.172 -7.762 5.137 1 94.44 177 TRP A O 1
ATOM 1395 N N . ASP A 1 178 ? -11.359 -9.539 6.484 1 96.12 178 ASP A N 1
ATOM 1396 C CA . ASP A 1 178 ? -11.922 -10.461 5.504 1 96.12 178 ASP A CA 1
ATOM 1397 C C . ASP A 1 178 ? -11.016 -10.578 4.277 1 96.12 178 ASP A C 1
ATOM 1399 O O . ASP A 1 178 ? -11.469 -10.414 3.145 1 96.12 178 ASP A O 1
ATOM 1403 N N . LEU A 1 179 ? -9.797 -10.742 4.531 1 97.31 179 LEU A N 1
ATOM 1404 C CA . LEU A 1 179 ? -8.789 -10.852 3.486 1 97.31 179 LEU A CA 1
ATOM 1405 C C . LEU A 1 179 ? -8.289 -12.289 3.359 1 97.31 179 LEU A C 1
ATOM 1407 O O . LEU A 1 179 ? -8.195 -13.008 4.359 1 97.31 179 LEU A O 1
ATOM 1411 N N . PRO A 1 180 ? -7.98 -12.734 2.152 1 97.25 180 PRO A N 1
ATOM 1412 C CA . PRO A 1 180 ? -7.352 -14.047 1.974 1 97.25 180 PRO A CA 1
ATOM 1413 C C . PRO A 1 180 ? -5.875 -14.047 2.361 1 97.25 180 PRO A C 1
ATOM 1415 O O . PRO A 1 180 ? -5.262 -12.984 2.488 1 97.25 180 PRO A O 1
ATOM 1418 N N . VAL A 1 181 ? -5.297 -15.25 2.502 1 97.25 181 VAL A N 1
ATOM 1419 C CA . VAL A 1 181 ? -3.91 -15.383 2.941 1 97.25 181 VAL A CA 1
ATOM 1420 C C . VAL A 1 181 ? -2.984 -15.414 1.729 1 97.25 181 VAL A C 1
ATOM 1422 O O . VAL A 1 181 ? -1.794 -15.109 1.841 1 97.25 181 VAL A O 1
ATOM 1425 N N . PHE A 1 182 ? -3.498 -15.766 0.575 1 98.12 182 PHE A N 1
ATOM 1426 C CA . PHE A 1 182 ? -2.736 -15.898 -0.662 1 98.12 182 PHE A CA 1
ATOM 1427 C C . PHE A 1 182 ? -1.539 -16.812 -0.462 1 98.12 182 PHE A C 1
ATOM 1429 O O . PHE A 1 182 ? -1.646 -17.844 0.208 1 98.12 182 PHE A O 1
ATOM 1436 N N . THR A 1 183 ? -0.452 -16.547 -1.108 1 98.69 183 THR A N 1
ATOM 1437 C CA . THR A 1 183 ? 0.73 -17.391 -1.06 1 98.69 183 THR A CA 1
ATOM 1438 C C . THR A 1 183 ? 1.733 -16.875 -0.036 1 98.69 183 THR A C 1
ATOM 1440 O O . THR A 1 183 ? 2.928 -17.172 -0.123 1 98.69 183 THR A O 1
ATOM 1443 N N . LEU A 1 184 ? 1.312 -16.141 0.937 1 98.56 184 LEU A N 1
ATOM 1444 C CA . LEU A 1 184 ? 2.205 -15.578 1.944 1 98.56 184 LEU A CA 1
ATOM 1445 C C . LEU A 1 184 ? 2.926 -16.688 2.709 1 98.56 184 LEU A C 1
ATOM 1447 O O . LEU A 1 184 ? 4.117 -16.562 2.994 1 98.56 184 LEU A O 1
ATOM 1451 N N . PRO A 1 185 ? 2.246 -17.797 3.1 1 98.62 185 PRO A N 1
ATOM 1452 C CA . PRO A 1 185 ? 2.959 -18.859 3.795 1 98.62 185 PRO A CA 1
ATOM 1453 C C . PRO A 1 185 ? 4.137 -19.406 2.992 1 98.62 185 PRO A C 1
ATOM 1455 O O . PRO A 1 185 ? 5.23 -19.578 3.535 1 98.62 185 PRO A O 1
ATOM 1458 N N . PHE A 1 186 ? 3.916 -19.625 1.768 1 98.56 186 PHE A N 1
ATOM 1459 C CA . PHE A 1 186 ? 4.977 -20.062 0.867 1 98.56 186 PHE A CA 1
AT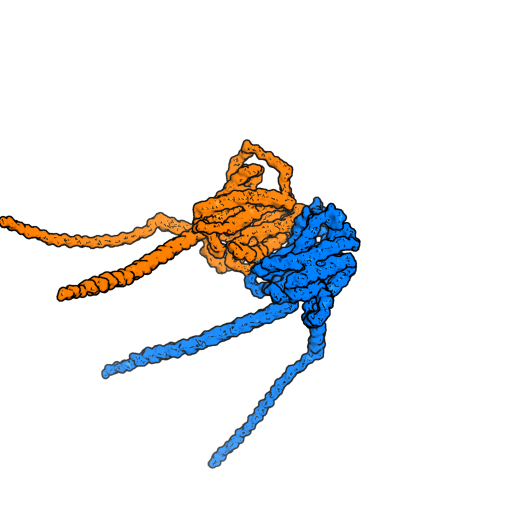OM 1460 C C . PHE A 1 186 ? 6.129 -19.062 0.865 1 98.56 186 PHE A C 1
ATOM 1462 O O . PHE A 1 186 ? 7.293 -19.453 0.987 1 98.56 186 PHE A O 1
ATOM 1469 N N . ASN A 1 187 ? 5.812 -17.766 0.644 1 98.69 187 ASN A N 1
ATOM 1470 C CA . ASN A 1 187 ? 6.832 -16.734 0.612 1 98.69 187 ASN A CA 1
ATOM 1471 C C . ASN A 1 187 ? 7.676 -16.734 1.884 1 98.69 187 ASN A C 1
ATOM 1473 O O . ASN A 1 187 ? 8.906 -16.656 1.818 1 98.69 187 ASN A O 1
ATOM 1477 N N . ILE A 1 188 ? 7.031 -16.828 2.967 1 97.81 188 ILE A N 1
ATOM 1478 C CA . ILE A 1 188 ? 7.703 -16.781 4.262 1 97.81 188 ILE A CA 1
ATOM 1479 C C . ILE A 1 188 ? 8.602 -18.016 4.406 1 97.81 188 ILE A C 1
ATOM 1481 O O . ILE A 1 188 ? 9.773 -17.891 4.789 1 97.81 188 ILE A O 1
ATOM 1485 N N . LEU A 1 189 ? 8.125 -19.188 4.047 1 98.38 189 LEU A N 1
ATOM 1486 C CA . LEU A 1 189 ? 8.812 -20.438 4.348 1 98.38 189 LEU A CA 1
ATOM 1487 C C . LEU A 1 189 ? 9.969 -20.672 3.375 1 98.38 189 LEU A C 1
ATOM 1489 O O . LEU A 1 189 ? 11.016 -21.188 3.762 1 98.38 189 LEU A O 1
ATOM 1493 N N . VAL A 1 190 ? 9.789 -20.312 2.098 1 98.19 190 VAL A N 1
ATOM 1494 C CA . VAL A 1 190 ? 10.891 -20.438 1.149 1 98.19 190 VAL A CA 1
ATOM 1495 C C . VAL A 1 190 ? 11.992 -19.453 1.508 1 98.19 190 VAL A C 1
ATOM 1497 O O . VAL A 1 190 ? 13.18 -19.797 1.484 1 98.19 190 VAL A O 1
ATOM 1500 N N . CYS A 1 191 ? 11.617 -18.188 1.838 1 96.5 191 CYS A N 1
ATOM 1501 C CA . CYS A 1 191 ? 12.609 -17.219 2.27 1 96.5 191 CYS A CA 1
ATOM 1502 C C . CYS A 1 191 ? 13.328 -17.688 3.525 1 96.5 191 CYS A C 1
ATOM 1504 O O . CYS A 1 191 ? 14.547 -17.531 3.645 1 96.5 191 CYS A O 1
ATOM 1506 N N . LEU A 1 192 ? 12.57 -18.266 4.438 1 95.19 192 LEU A N 1
ATOM 1507 C CA . LEU A 1 192 ? 13.156 -18.797 5.664 1 95.19 192 LEU A CA 1
ATOM 1508 C C . LEU A 1 192 ? 14.211 -19.859 5.355 1 95.19 192 LEU A C 1
ATOM 1510 O O . LEU A 1 192 ? 15.32 -19.797 5.887 1 95.19 192 LEU A O 1
ATOM 1514 N N . HIS A 1 193 ? 13.891 -20.797 4.508 1 96.44 193 HIS A N 1
ATOM 1515 C CA . HIS A 1 193 ? 14.82 -21.859 4.141 1 96.44 193 HIS A CA 1
ATOM 1516 C C . HIS A 1 193 ? 16.062 -21.281 3.463 1 96.44 193 HIS A C 1
ATOM 1518 O O . HIS A 1 193 ? 17.188 -21.656 3.795 1 96.44 193 HIS A O 1
ATOM 1524 N N . MET A 1 194 ? 15.867 -20.375 2.521 1 95.88 194 MET A N 1
ATOM 1525 C CA . MET A 1 194 ? 16.969 -19.828 1.735 1 95.88 194 MET A CA 1
ATOM 1526 C C . MET A 1 194 ? 17.906 -19 2.609 1 95.88 194 MET A C 1
ATOM 1528 O O . MET A 1 194 ? 19.125 -19.094 2.48 1 95.88 194 MET A O 1
ATOM 1532 N N . VAL A 1 195 ? 17.375 -18.203 3.545 1 94 195 VAL A N 1
ATOM 1533 C CA . VAL A 1 195 ? 18.203 -17.344 4.402 1 94 195 VAL A CA 1
ATOM 1534 C C . VAL A 1 195 ? 18.891 -18.203 5.457 1 94 195 VAL A C 1
ATOM 1536 O O . VAL A 1 195 ? 20.031 -17.938 5.836 1 94 195 VAL A O 1
ATOM 1539 N N . ALA A 1 196 ? 18.25 -19.266 5.945 1 93.62 196 ALA A N 1
ATOM 1540 C CA . ALA A 1 196 ? 18.812 -20.156 6.969 1 93.62 196 ALA A CA 1
ATOM 1541 C C . ALA A 1 196 ? 20.031 -20.891 6.434 1 93.62 196 ALA A C 1
ATOM 1543 O O . ALA A 1 196 ? 20.969 -21.188 7.184 1 93.62 196 ALA A O 1
ATOM 1544 N N . THR A 1 197 ? 20.047 -21.219 5.199 1 93.88 197 THR A N 1
ATOM 1545 C CA . THR A 1 197 ? 21.125 -22.031 4.656 1 93.88 197 THR A CA 1
ATOM 1546 C C . THR A 1 197 ? 22.094 -21.188 3.852 1 93.88 197 THR A C 1
ATOM 1548 O O . THR A 1 197 ? 23.312 -21.328 3.99 1 93.88 197 THR A O 1
ATOM 1551 N N . GLY A 1 198 ? 21.562 -20.234 3.074 1 91.19 198 GLY A N 1
ATOM 1552 C CA . GLY A 1 198 ? 22.391 -19.328 2.301 1 91.19 198 GLY A CA 1
ATOM 1553 C C . GLY A 1 198 ? 23.125 -20.016 1.161 1 91.19 198 GLY A C 1
ATOM 1554 O O . GLY A 1 198 ? 22.922 -21.219 0.93 1 91.19 198 GLY A O 1
ATOM 1555 N N . HIS A 1 199 ? 23.984 -19.297 0.495 1 91.75 199 HIS A N 1
ATOM 1556 C CA . HIS A 1 199 ? 24.703 -19.797 -0.667 1 91.75 199 HIS A CA 1
ATOM 1557 C C . HIS A 1 199 ? 25.859 -20.703 -0.25 1 91.75 199 HIS A C 1
ATOM 1559 O O . HIS A 1 199 ? 26.188 -21.656 -0.952 1 91.75 199 HIS A O 1
ATOM 1565 N N . TYR A 1 200 ? 26.438 -20.438 0.87 1 90.12 200 TYR A N 1
ATOM 1566 C CA . TYR A 1 200 ? 27.656 -21.141 1.286 1 90.12 200 TYR A CA 1
ATOM 1567 C C . TYR A 1 200 ? 27.344 -22.234 2.301 1 90.12 200 TYR A C 1
ATOM 1569 O O . TYR A 1 200 ? 28.109 -22.453 3.234 1 90.12 200 TYR A O 1
ATOM 1577 N N . ASN A 1 201 ? 26.281 -22.891 2.113 1 93.25 201 ASN A N 1
ATOM 1578 C CA . ASN A 1 201 ? 25.906 -24.016 2.949 1 93.25 201 ASN A CA 1
ATOM 1579 C C . ASN A 1 201 ? 26.391 -25.344 2.346 1 93.25 201 ASN A C 1
ATOM 1581 O O . ASN A 1 201 ? 26.312 -25.531 1.131 1 93.25 201 ASN A O 1
ATOM 1585 N N . HIS A 1 202 ? 26.812 -26.266 3.182 1 93 202 HIS A N 1
ATOM 1586 C CA . HIS A 1 202 ? 27.406 -27.516 2.711 1 93 202 HIS A CA 1
ATOM 1587 C C . HIS A 1 202 ? 26.344 -28.469 2.164 1 93 202 HIS A C 1
ATOM 1589 O O . HIS A 1 202 ? 26.609 -29.219 1.227 1 93 202 HIS A O 1
ATOM 1595 N N . TYR A 1 203 ? 25.25 -28.453 2.695 1 93.44 203 TYR A N 1
ATOM 1596 C CA . TYR A 1 203 ? 24.266 -29.469 2.359 1 93.44 203 TYR A CA 1
ATOM 1597 C C . TYR A 1 203 ? 23.141 -28.891 1.507 1 93.44 203 TYR A C 1
ATOM 1599 O O . TYR A 1 203 ? 22.656 -29.547 0.579 1 93.44 203 TYR A O 1
ATOM 1607 N N . PHE A 1 204 ? 22.75 -27.734 1.768 1 95.12 204 PHE A N 1
ATOM 1608 C CA . PHE A 1 204 ? 21.625 -27.141 1.057 1 95.12 204 PHE A CA 1
ATOM 1609 C C . PHE A 1 204 ? 22 -25.75 0.533 1 95.12 204 PHE A C 1
ATOM 1611 O O . PHE A 1 204 ? 21.344 -24.766 0.861 1 95.12 204 PHE A O 1
ATOM 1618 N N . PRO A 1 205 ? 23.031 -25.703 -0.32 1 95.12 205 PRO A N 1
ATOM 1619 C CA . PRO A 1 205 ? 23.438 -24.406 -0.863 1 95.12 205 PRO A CA 1
ATOM 1620 C C . PRO A 1 205 ? 22.375 -23.812 -1.794 1 95.12 205 PRO A C 1
ATOM 1622 O O . PRO A 1 205 ? 21.75 -24.531 -2.562 1 95.12 205 PRO A O 1
ATOM 1625 N N . GLN A 1 206 ? 22.188 -22.5 -1.723 1 94.94 206 GLN A N 1
ATOM 1626 C CA . GLN A 1 206 ? 21.203 -21.797 -2.547 1 94.94 206 GLN A CA 1
ATOM 1627 C C . GLN A 1 206 ? 21.891 -21.125 -3.74 1 94.94 206 GLN A C 1
ATOM 1629 O O . GLN A 1 206 ? 23.078 -20.828 -3.699 1 94.94 206 GLN A O 1
ATOM 1634 N N . VAL A 1 207 ? 21.141 -20.953 -4.809 1 94.12 207 VAL A N 1
ATOM 1635 C CA . VAL A 1 207 ? 21.641 -20.172 -5.941 1 94.12 207 VAL A CA 1
ATOM 1636 C C . VAL A 1 207 ? 22 -18.766 -5.477 1 94.12 207 VAL A C 1
ATOM 1638 O O . VAL A 1 207 ? 21.391 -18.234 -4.543 1 94.12 207 VAL A O 1
ATOM 1641 N N . LEU A 1 208 ? 22.969 -18.219 -6.113 1 91.56 208 LEU A N 1
ATOM 1642 C CA . LEU A 1 208 ? 23.453 -16.891 -5.738 1 91.56 208 LEU A CA 1
ATOM 1643 C C . LEU A 1 208 ? 22.641 -15.797 -6.426 1 91.56 208 LEU A C 1
ATOM 1645 O O . LEU A 1 208 ? 22.609 -15.719 -7.656 1 91.56 208 LEU A O 1
ATOM 1649 N N . ILE A 1 209 ? 21.906 -15.039 -5.738 1 91.19 209 ILE A N 1
ATOM 1650 C CA . ILE A 1 209 ? 21.156 -13.883 -6.211 1 91.19 209 ILE A CA 1
AT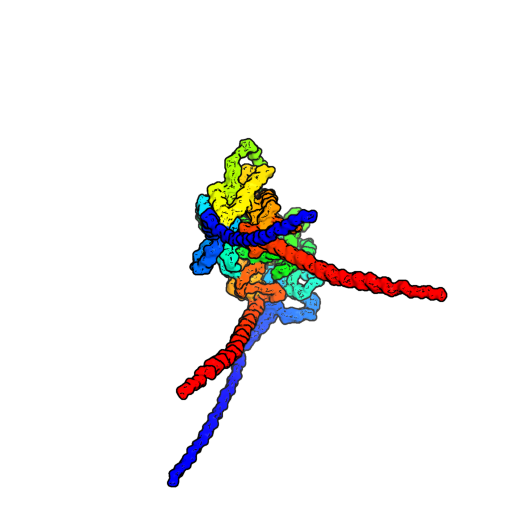OM 1651 C C . ILE A 1 209 ? 21.812 -12.602 -5.711 1 91.19 209 ILE A C 1
ATOM 1653 O O . ILE A 1 209 ? 21.984 -12.406 -4.504 1 91.19 209 ILE A O 1
ATOM 1657 N N . GLU A 1 210 ? 22.234 -11.664 -6.629 1 89.62 210 GLU A N 1
ATOM 1658 C CA . GLU A 1 210 ? 22.953 -10.445 -6.281 1 89.62 210 GLU A CA 1
ATOM 1659 C C . GLU A 1 210 ? 22.281 -9.219 -6.883 1 89.62 210 GLU A C 1
ATOM 1661 O O . GLU A 1 210 ? 21.609 -9.312 -7.918 1 89.62 210 GLU A O 1
ATOM 1666 N N . PRO A 1 211 ? 22.406 -8.062 -6.223 1 84.94 211 PRO A N 1
ATOM 1667 C CA . PRO A 1 211 ? 21.859 -6.824 -6.777 1 84.94 211 PRO A CA 1
ATOM 1668 C C . PRO A 1 211 ? 22.562 -6.387 -8.062 1 84.94 211 PRO A C 1
ATOM 1670 O O . PRO A 1 211 ? 23.719 -6.77 -8.297 1 84.94 211 PRO A O 1
ATOM 1673 N N . ARG A 1 212 ? 21.844 -5.582 -8.844 1 80.31 212 ARG A N 1
ATOM 1674 C CA . ARG A 1 212 ? 22.422 -5.031 -10.062 1 80.31 212 ARG A CA 1
ATOM 1675 C C . ARG A 1 212 ? 23.516 -4.02 -9.742 1 80.31 212 ARG A C 1
ATOM 1677 O O . ARG A 1 212 ? 23.328 -3.145 -8.898 1 80.31 212 ARG A O 1
ATOM 1684 N N . SER A 1 213 ? 24.625 -4.156 -10.352 1 77.69 213 SER A N 1
ATOM 1685 C CA . SER A 1 213 ? 25.766 -3.293 -10.047 1 77.69 213 SER A CA 1
ATOM 1686 C C . SER A 1 213 ? 26.094 -2.381 -11.227 1 77.69 213 SER A C 1
ATOM 1688 O O . SER A 1 213 ? 26.922 -1.477 -11.102 1 77.69 213 SER A O 1
ATOM 1690 N N . GLU A 1 214 ? 25.453 -2.582 -12.375 1 77.5 214 GLU A N 1
ATOM 1691 C CA . GLU A 1 214 ? 25.734 -1.763 -13.555 1 77.5 214 GLU A CA 1
ATOM 1692 C C . GLU A 1 214 ? 24.484 -1.538 -14.391 1 77.5 214 GLU A C 1
ATOM 1694 O O . GLU A 1 214 ? 23.5 -2.256 -14.234 1 77.5 214 GLU A O 1
ATOM 1699 N N . LEU A 1 215 ? 24.547 -0.49 -15.195 1 76.62 215 LEU A N 1
ATOM 1700 C CA . LEU A 1 215 ? 23.469 -0.203 -16.141 1 76.62 215 LEU A CA 1
ATOM 1701 C C . LEU A 1 215 ? 23.344 -1.322 -17.172 1 76.62 215 LEU A C 1
ATOM 1703 O O . LEU A 1 215 ? 24.328 -1.685 -17.828 1 76.62 215 LEU A O 1
ATOM 1707 N N . PRO A 1 216 ? 22.203 -1.828 -17.234 1 76.19 216 PRO A N 1
ATOM 1708 C CA . PRO A 1 216 ? 22.047 -2.891 -18.234 1 76.19 216 PRO A CA 1
ATOM 1709 C C . PRO A 1 216 ? 22.141 -2.375 -19.672 1 76.19 216 PRO A C 1
ATOM 1711 O O . PRO A 1 216 ? 21.703 -1.261 -19.953 1 76.19 216 PRO A O 1
ATOM 1714 N N . ASN A 1 217 ? 22.828 -3.059 -20.453 1 75.06 217 ASN A N 1
ATOM 1715 C CA . ASN A 1 217 ? 22.938 -2.688 -21.859 1 75.06 217 ASN A CA 1
ATOM 1716 C C . ASN A 1 217 ? 21.672 -3.037 -22.641 1 75.06 217 ASN A C 1
ATOM 1718 O O . ASN A 1 217 ? 21.438 -4.203 -22.953 1 75.06 217 ASN A O 1
ATOM 1722 N N . ILE A 1 218 ? 20.812 -2.045 -22.75 1 78.62 218 ILE A N 1
ATOM 1723 C CA . ILE A 1 218 ? 19.578 -2.26 -23.5 1 78.62 218 ILE A CA 1
ATOM 1724 C C . ILE A 1 218 ? 19.641 -1.485 -24.812 1 78.62 218 ILE A C 1
ATOM 1726 O O . ILE A 1 218 ? 19.953 -0.292 -24.828 1 78.62 218 ILE A O 1
ATOM 1730 N N . THR A 1 219 ? 19.656 -2.189 -25.922 1 81.12 219 THR A N 1
ATOM 1731 C CA . THR A 1 219 ? 19.547 -1.59 -27.25 1 81.12 219 THR A CA 1
ATOM 1732 C C . THR A 1 219 ? 18.219 -1.979 -27.906 1 81.12 219 THR A C 1
ATOM 1734 O O . THR A 1 219 ? 18.016 -3.146 -28.234 1 81.12 219 THR A O 1
ATOM 1737 N N . TRP A 1 220 ? 17.359 -1.06 -28.109 1 85.56 220 TRP A N 1
ATOM 1738 C CA . TRP A 1 220 ? 16 -1.294 -28.594 1 85.56 220 TRP A CA 1
ATOM 1739 C C . TRP A 1 220 ? 16.031 -2.021 -29.938 1 85.56 220 TRP A C 1
ATOM 1741 O O . TRP A 1 220 ? 15.109 -2.77 -30.266 1 85.56 220 TRP A O 1
ATOM 1751 N N . ALA A 1 221 ? 17.125 -1.762 -30.609 1 86.31 221 ALA A N 1
ATOM 1752 C CA . ALA A 1 221 ? 17.266 -2.445 -31.891 1 86.31 221 ALA A CA 1
ATOM 1753 C C . ALA A 1 221 ? 17.422 -3.951 -31.703 1 86.31 221 ALA A C 1
ATOM 1755 O O . ALA A 1 221 ? 17.156 -4.73 -32.625 1 86.31 221 ALA A O 1
ATOM 1756 N N . GLU A 1 222 ? 17.75 -4.324 -30.484 1 88.94 222 GLU A N 1
ATOM 1757 C CA . GLU A 1 222 ? 18.016 -5.734 -30.219 1 88.94 222 GLU A CA 1
ATOM 1758 C C . GLU A 1 222 ? 16.766 -6.434 -29.672 1 88.94 222 GLU A C 1
ATOM 1760 O O . GLU A 1 222 ? 16.797 -7.629 -29.375 1 88.94 222 GLU A O 1
ATOM 1765 N N . ILE A 1 223 ? 15.703 -5.766 -29.641 1 91.38 223 ILE A N 1
ATOM 1766 C CA . ILE A 1 223 ? 14.477 -6.363 -29.125 1 91.38 223 ILE A CA 1
ATOM 1767 C C . ILE A 1 223 ? 14.016 -7.473 -30.062 1 91.38 223 ILE A C 1
ATOM 1769 O O . ILE A 1 223 ? 14.062 -7.328 -31.281 1 91.38 223 ILE A O 1
ATOM 1773 N N . ASP A 1 224 ? 13.703 -8.656 -29.547 1 94.19 224 ASP A N 1
ATOM 1774 C CA . ASP A 1 224 ? 13.125 -9.781 -30.281 1 94.19 224 ASP A CA 1
ATOM 1775 C C . ASP A 1 224 ? 11.617 -9.859 -30.062 1 94.19 224 ASP A C 1
ATOM 1777 O O . ASP A 1 224 ? 11.156 -10.359 -29.031 1 94.19 224 ASP A O 1
ATOM 1781 N N . VAL A 1 225 ? 10.852 -9.461 -31.047 1 93.94 225 VAL A N 1
ATOM 1782 C CA . VAL A 1 225 ? 9.398 -9.336 -30.938 1 93.94 225 VAL A CA 1
ATOM 1783 C C . VAL A 1 225 ? 8.781 -10.711 -30.688 1 93.94 225 VAL A C 1
ATOM 1785 O O . VAL A 1 225 ? 7.812 -10.836 -29.938 1 93.94 225 VAL A O 1
ATOM 1788 N N . ALA A 1 226 ? 9.305 -11.711 -31.344 1 94.88 226 ALA A N 1
ATOM 1789 C CA . ALA A 1 226 ? 8.797 -13.062 -31.141 1 94.88 226 ALA A CA 1
ATOM 1790 C C . ALA A 1 226 ? 8.969 -13.492 -29.688 1 94.88 226 ALA A C 1
ATOM 1792 O O . ALA A 1 226 ? 8.07 -14.102 -29.109 1 94.88 226 ALA A O 1
ATOM 1793 N N . LYS A 1 227 ? 10.109 -13.18 -29.141 1 95.38 227 LYS A N 1
ATOM 1794 C CA . LYS A 1 227 ? 10.367 -13.523 -27.734 1 95.38 227 LYS A CA 1
ATOM 1795 C C . LYS A 1 227 ? 9.477 -12.711 -26.812 1 95.38 227 LYS A C 1
ATOM 1797 O O . LYS A 1 227 ? 9.086 -13.188 -25.734 1 95.38 227 LYS A O 1
ATOM 1802 N N . LEU A 1 228 ? 9.219 -11.531 -27.234 1 95.25 228 LEU A N 1
ATOM 1803 C CA . LEU A 1 228 ? 8.305 -10.703 -26.453 1 95.25 228 LEU A 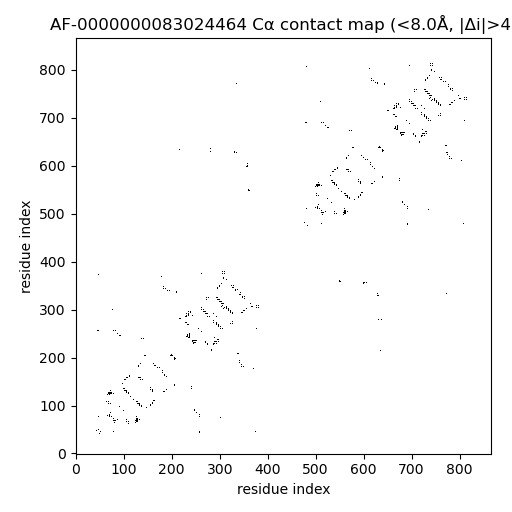CA 1
ATOM 1804 C C . LEU A 1 228 ? 6.926 -11.352 -26.359 1 95.25 228 LEU A C 1
ATOM 1806 O O . LEU A 1 228 ? 6.336 -11.422 -25.281 1 95.25 228 LEU A O 1
ATOM 1810 N N . PHE A 1 229 ? 6.434 -11.852 -27.438 1 95.5 229 PHE A N 1
ATOM 1811 C CA . PHE A 1 229 ? 5.133 -12.508 -27.453 1 95.5 229 PHE A CA 1
ATOM 1812 C C . PHE A 1 229 ? 5.184 -13.82 -26.672 1 95.5 229 PHE A C 1
ATOM 1814 O O . PHE A 1 229 ? 4.227 -14.172 -25.984 1 95.5 229 PHE A O 1
ATOM 1821 N N . MET A 1 230 ? 6.281 -14.484 -26.766 1 96.88 230 MET A N 1
ATOM 1822 C CA . MET A 1 230 ? 6.449 -15.742 -26.047 1 96.88 230 MET A CA 1
ATOM 1823 C C . MET A 1 230 ? 6.57 -15.516 -24.547 1 96.88 230 MET A C 1
ATOM 1825 O O . MET A 1 230 ? 6.328 -16.422 -23.75 1 96.88 230 MET A O 1
ATOM 1829 N N . SER A 1 231 ? 6.93 -14.312 -24.188 1 97.44 231 SER A N 1
ATOM 1830 C CA . SER A 1 231 ? 7.098 -14.016 -22.781 1 97.44 231 SER A CA 1
ATOM 1831 C C . SER A 1 231 ? 5.762 -14.047 -22.047 1 97.44 231 SER A C 1
ATOM 1833 O O . SER A 1 231 ? 5.727 -14.172 -20.812 1 97.44 231 SER A O 1
ATOM 1835 N N . VAL A 1 232 ? 4.672 -13.953 -22.75 1 98.12 232 VAL A N 1
ATOM 1836 C CA . VAL A 1 232 ? 3.354 -13.945 -22.125 1 98.12 232 VAL A CA 1
ATOM 1837 C C . VAL A 1 232 ? 3.031 -15.336 -21.578 1 98.12 232 VAL A C 1
ATOM 1839 O O . VAL A 1 232 ? 2.779 -15.492 -20.375 1 98.12 232 VAL A O 1
ATOM 1842 N N . PRO A 1 233 ? 3.127 -16.406 -22.391 1 98.44 233 PRO A N 1
ATOM 1843 C CA . PRO A 1 233 ? 2.934 -17.734 -21.797 1 98.44 233 PRO A CA 1
ATOM 1844 C C . PRO A 1 233 ? 4.031 -18.094 -20.797 1 98.44 233 PRO A C 1
ATOM 1846 O O . PRO A 1 233 ? 3.766 -18.781 -19.797 1 98.44 233 PRO A O 1
ATOM 1849 N N . VAL A 1 234 ? 5.219 -17.656 -21.047 1 98.5 234 VAL A N 1
ATOM 1850 C CA . VAL A 1 234 ? 6.312 -17.922 -20.109 1 98.5 234 VAL A CA 1
ATOM 1851 C C . VAL A 1 234 ? 6.012 -17.266 -18.766 1 98.5 234 VAL A C 1
ATOM 1853 O O . VAL A 1 234 ? 6.289 -17.859 -17.703 1 98.5 234 VAL A O 1
ATOM 1856 N N . GLY A 1 235 ? 5.457 -16.031 -18.828 1 98.56 235 GLY A N 1
ATOM 1857 C CA . GLY A 1 235 ? 5.062 -15.367 -17.609 1 98.56 235 GLY A CA 1
ATOM 1858 C C . GLY A 1 235 ? 4.055 -16.156 -16.797 1 98.56 235 GLY A C 1
ATOM 1859 O O . GLY A 1 235 ? 4.141 -16.188 -15.562 1 98.56 235 GLY A O 1
ATOM 1860 N N . ILE A 1 236 ? 3.189 -16.797 -17.438 1 98.69 236 ILE A N 1
ATOM 1861 C CA . ILE A 1 236 ? 2.191 -17.625 -16.766 1 98.69 236 ILE A CA 1
ATOM 1862 C C . ILE A 1 236 ? 2.859 -18.859 -16.188 1 98.69 236 ILE A C 1
ATOM 1864 O O . ILE A 1 236 ? 2.547 -19.281 -15.07 1 98.69 236 ILE A O 1
ATOM 1868 N N . GLY A 1 237 ? 3.76 -19.406 -16.953 1 98.62 237 GLY A N 1
ATOM 1869 C CA . GLY A 1 237 ? 4.527 -20.531 -16.438 1 98.62 237 GLY A CA 1
ATOM 1870 C C . GLY A 1 237 ? 5.352 -20.188 -15.211 1 98.62 237 GLY A C 1
ATOM 1871 O O . GLY A 1 237 ? 5.465 -21 -14.289 1 98.62 237 GLY A O 1
ATOM 1872 N N . GLN A 1 238 ? 5.828 -18.953 -15.148 1 98.19 238 GLN A N 1
ATOM 1873 C CA . GLN A 1 238 ? 6.719 -18.5 -14.078 1 98.19 238 GLN A CA 1
ATOM 1874 C C . GLN A 1 238 ? 5.988 -18.438 -12.742 1 98.19 238 GLN A C 1
ATOM 1876 O O . GLN A 1 238 ? 6.621 -18.328 -11.688 1 98.19 238 GLN A O 1
ATOM 1881 N N . VAL A 1 239 ? 4.703 -18.5 -12.781 1 98.56 239 VAL A N 1
ATOM 1882 C CA . VAL A 1 239 ? 3.965 -18.578 -11.523 1 98.56 239 VAL A CA 1
ATOM 1883 C C . VAL A 1 239 ? 4.426 -19.812 -10.734 1 98.56 239 VAL A C 1
ATOM 1885 O O . VAL A 1 239 ? 4.477 -19.781 -9.5 1 98.56 239 VAL A O 1
ATOM 1888 N N . TYR A 1 240 ? 4.797 -20.859 -11.461 1 98.44 240 TYR A N 1
ATOM 1889 C CA . TYR A 1 240 ? 5.285 -22.078 -10.852 1 98.44 240 TYR A CA 1
ATOM 1890 C C . TYR A 1 240 ? 6.801 -22.188 -10.984 1 98.44 240 TYR A C 1
ATOM 1892 O O . TYR A 1 240 ? 7.375 -23.266 -10.75 1 98.44 240 TYR A O 1
ATOM 1900 N N . GLY A 1 241 ? 7.457 -21.156 -11.445 1 97 241 GLY A N 1
ATOM 1901 C CA . GLY A 1 241 ? 8.898 -21.156 -11.617 1 97 241 GLY A CA 1
ATOM 1902 C C . GLY A 1 241 ? 9.344 -21.797 -12.922 1 97 241 GLY A C 1
ATOM 1903 O O . GLY A 1 241 ? 10.484 -22.25 -13.039 1 97 241 GLY A O 1
ATOM 1904 N N . CYS A 1 242 ? 8.492 -21.891 -13.922 1 97.19 242 CYS A N 1
ATOM 1905 C CA . CYS A 1 242 ? 8.781 -22.547 -15.188 1 97.19 242 CYS A CA 1
ATOM 1906 C C . CYS A 1 242 ? 9.047 -21.531 -16.297 1 97.19 242 CYS A C 1
ATOM 1908 O O . CYS A 1 242 ? 8.266 -20.594 -16.484 1 97.19 242 CYS A O 1
ATOM 1910 N N . ASP A 1 243 ? 10.086 -21.703 -17.078 1 96.06 243 ASP A N 1
ATOM 1911 C CA . ASP A 1 243 ? 10.453 -20.719 -18.094 1 96.06 243 ASP A CA 1
ATOM 1912 C C . ASP A 1 243 ? 10.219 -21.25 -19.5 1 96.06 243 ASP A C 1
ATOM 1914 O O . ASP A 1 243 ? 10.547 -20.594 -20.484 1 96.06 243 ASP A O 1
ATOM 1918 N N . ASN A 1 244 ? 9.633 -22.5 -19.609 1 97.25 244 ASN A N 1
ATOM 1919 C CA . ASN A 1 244 ? 9.297 -23.078 -20.906 1 97.25 244 ASN A CA 1
ATOM 1920 C C . ASN A 1 244 ? 7.965 -22.547 -21.438 1 97.25 244 ASN A C 1
ATOM 1922 O O . ASN A 1 244 ? 6.938 -22.688 -20.766 1 97.25 244 ASN A O 1
ATOM 1926 N N . PRO A 1 245 ? 8.023 -21.906 -22.672 1 97.06 245 PRO A N 1
ATOM 1927 C CA . PRO A 1 245 ? 6.773 -21.375 -23.219 1 97.06 245 PRO A CA 1
ATOM 1928 C C . PRO A 1 245 ? 5.707 -22.453 -23.406 1 97.06 245 PRO A C 1
ATOM 1930 O O . PRO A 1 245 ? 4.512 -22.172 -23.281 1 97.06 245 PRO A O 1
ATOM 1933 N N . TRP A 1 246 ? 6.09 -23.703 -23.703 1 97.75 246 TRP A N 1
ATOM 1934 C CA . TRP A 1 246 ? 5.133 -24.797 -23.859 1 97.75 246 TRP A CA 1
ATOM 1935 C C . TRP A 1 246 ? 4.445 -25.094 -22.531 1 97.75 246 TRP A C 1
ATOM 1937 O O . TRP A 1 246 ? 3.242 -25.375 -22.5 1 97.75 246 TRP A O 1
ATOM 1947 N N . THR A 1 247 ? 5.25 -25.094 -21.5 1 98.38 247 THR A N 1
ATOM 1948 C CA . THR A 1 247 ? 4.672 -25.266 -20.172 1 98.38 247 THR A CA 1
ATOM 1949 C C . THR A 1 247 ? 3.658 -24.172 -19.875 1 98.38 247 THR A C 1
ATOM 1951 O O . THR A 1 247 ? 2.555 -24.453 -19.406 1 98.38 247 THR A O 1
ATOM 1954 N N . GLY A 1 248 ? 4.031 -22.922 -20.203 1 98.5 248 GLY A N 1
ATOM 1955 C CA . GLY A 1 248 ? 3.102 -21.828 -20.031 1 98.5 248 GLY A CA 1
ATOM 1956 C C . GLY A 1 248 ? 1.823 -22 -20.828 1 98.5 248 GLY A C 1
ATOM 1957 O O . GLY A 1 248 ? 0.735 -21.672 -20.344 1 98.5 248 GLY A O 1
ATOM 1958 N N . GLY A 1 249 ? 1.962 -22.453 -22.031 1 98.38 249 GLY A N 1
ATOM 1959 C CA . GLY A 1 249 ? 0.796 -22.734 -22.859 1 98.38 249 GLY A CA 1
ATOM 1960 C C . GLY A 1 249 ? -0.125 -23.781 -22.25 1 98.38 249 GLY A C 1
ATOM 1961 O O . GLY A 1 249 ? -1.348 -23.625 -22.281 1 98.38 249 GLY A O 1
ATOM 1962 N N . ILE A 1 250 ? 0.43 -24.797 -21.734 1 98.69 250 ILE A N 1
ATOM 1963 C CA . ILE A 1 250 ? -0.335 -25.859 -21.078 1 98.69 250 ILE A CA 1
ATOM 1964 C C . ILE A 1 250 ? -1.1 -25.297 -19.891 1 98.69 250 ILE A C 1
ATOM 1966 O O . ILE A 1 250 ? -2.266 -25.625 -19.672 1 98.69 250 ILE A O 1
ATOM 1970 N N . PHE A 1 251 ? -0.441 -24.422 -19.141 1 98.75 251 PHE A N 1
ATOM 1971 C CA . PHE A 1 251 ? -1.101 -23.797 -18 1 98.75 251 PHE A CA 1
ATOM 1972 C C . PHE A 1 251 ? -2.268 -22.938 -18.453 1 98.75 251 PHE A C 1
ATOM 1974 O O . PHE A 1 251 ? -3.303 -22.875 -17.781 1 98.75 251 PHE A O 1
ATOM 1981 N N . ILE A 1 252 ? -2.1 -22.234 -19.594 1 98.69 252 ILE A N 1
ATOM 1982 C CA . ILE A 1 252 ? -3.178 -21.422 -20.125 1 98.69 252 ILE A CA 1
ATOM 1983 C C . ILE A 1 252 ? -4.387 -22.297 -20.438 1 98.69 252 ILE A C 1
ATOM 1985 O O . ILE A 1 252 ? -5.52 -21.938 -20.109 1 98.69 252 ILE A O 1
ATOM 1989 N N . ILE A 1 253 ? -4.168 -23.438 -21.016 1 98.31 253 ILE A N 1
ATOM 1990 C CA . ILE A 1 253 ? -5.238 -24.391 -21.328 1 98.31 253 ILE A CA 1
ATOM 1991 C C . ILE A 1 253 ? -5.898 -24.859 -20.031 1 98.31 253 ILE A C 1
ATOM 1993 O O . ILE A 1 253 ? -7.125 -24.969 -19.953 1 98.31 253 ILE A O 1
ATOM 1997 N N . SER A 1 254 ? -5.098 -25.141 -19.094 1 98.31 254 SER A N 1
ATOM 1998 C CA . SER A 1 254 ? -5.598 -25.562 -17.781 1 98.31 254 SER A CA 1
ATOM 1999 C C . SER A 1 254 ? -6.57 -24.547 -17.203 1 98.31 254 SER A C 1
ATOM 2001 O O . SER A 1 254 ? -7.652 -24.906 -16.734 1 98.31 254 SER A O 1
ATOM 2003 N N . LEU A 1 255 ? -6.191 -23.281 -17.234 1 98.5 255 LEU A N 1
ATOM 2004 C CA . LEU A 1 255 ? -7.031 -22.203 -16.703 1 98.5 255 LEU A CA 1
ATOM 2005 C C . LEU A 1 255 ? -8.305 -22.062 -17.531 1 98.5 255 LEU A C 1
ATOM 2007 O O . LEU A 1 255 ? -9.383 -21.844 -16.969 1 98.5 255 LEU A O 1
ATOM 2011 N N . PHE A 1 256 ? -8.172 -22.203 -18.828 1 98 256 PHE A N 1
ATOM 2012 C CA . PHE A 1 256 ? -9.305 -22.031 -19.734 1 98 256 PHE A CA 1
ATOM 2013 C C . PHE A 1 256 ? -10.383 -23.078 -19.453 1 98 256 PHE A C 1
ATOM 2015 O O . PHE A 1 256 ? -11.578 -22.781 -19.5 1 98 256 PHE A O 1
ATOM 2022 N N . ILE A 1 257 ? -9.977 -24.234 -19.172 1 96.25 257 ILE A N 1
ATOM 2023 C CA . ILE A 1 257 ? -10.898 -25.328 -18.922 1 96.25 257 ILE A CA 1
ATOM 2024 C C . ILE A 1 257 ? -11.75 -25.031 -17.688 1 96.25 257 ILE A C 1
ATOM 2026 O O . ILE A 1 257 ? -12.953 -25.281 -17.688 1 96.25 257 ILE A O 1
ATOM 2030 N N . SER A 1 258 ? -11.156 -24.469 -16.734 1 96.75 258 SER A N 1
ATOM 2031 C CA . SER A 1 258 ? -11.867 -24.203 -15.492 1 96.75 258 SER A CA 1
ATOM 2032 C C . SER A 1 258 ? -12.625 -22.891 -15.562 1 96.75 258 SER A C 1
ATOM 2034 O O . SER A 1 258 ? -13.805 -22.828 -15.203 1 96.75 258 SER A O 1
ATOM 2036 N N . SER A 1 259 ? -11.977 -21.875 -16.031 1 97.88 259 SER A N 1
ATOM 2037 C CA . SER A 1 259 ? -12.57 -20.547 -16.016 1 97.88 259 SER A CA 1
ATOM 2038 C C . SER A 1 259 ? -11.992 -19.672 -17.125 1 97.88 259 SER A C 1
ATOM 2040 O O . SER A 1 259 ? -10.867 -19.188 -17.031 1 97.88 259 SER A O 1
ATOM 2042 N N . PRO A 1 260 ? -12.758 -19.375 -18.156 1 97.5 260 PRO A N 1
ATOM 2043 C CA . PRO A 1 260 ? -12.312 -18.484 -19.234 1 97.5 260 PRO A CA 1
ATOM 2044 C C . PRO A 1 260 ? -11.961 -17.078 -18.719 1 97.5 260 PRO A C 1
ATOM 2046 O O . PRO A 1 260 ? -11.055 -16.438 -19.25 1 97.5 260 PRO A O 1
ATOM 2049 N N . ILE A 1 261 ? -12.656 -16.609 -17.688 1 98.25 261 ILE A N 1
ATOM 2050 C CA . ILE A 1 261 ? -12.375 -15.289 -17.141 1 98.25 261 ILE A CA 1
ATOM 2051 C C . ILE A 1 261 ? -11 -15.297 -16.469 1 98.25 261 ILE A C 1
ATOM 2053 O O . ILE A 1 261 ? -10.203 -14.375 -16.656 1 98.25 261 ILE A O 1
ATOM 2057 N N . THR A 1 262 ? -10.734 -16.344 -15.672 1 98.5 262 THR A N 1
ATOM 2058 C CA . THR A 1 262 ? -9.422 -16.484 -15.055 1 98.5 262 THR A CA 1
ATOM 2059 C C . THR A 1 262 ? -8.328 -16.562 -16.109 1 98.5 262 THR A C 1
ATOM 2061 O O . THR A 1 262 ? -7.273 -15.938 -15.977 1 98.5 262 THR A O 1
ATOM 2064 N N . CYS A 1 263 ? -8.617 -17.328 -17.156 1 98.56 263 CYS A N 1
ATOM 2065 C CA . CYS A 1 263 ? -7.672 -17.469 -18.266 1 98.56 263 CYS A CA 1
ATOM 2066 C C . CYS A 1 263 ? -7.375 -16.141 -18.922 1 98.56 263 CYS A C 1
ATOM 2068 O O . CYS A 1 263 ? -6.215 -15.781 -19.125 1 98.56 263 CYS A O 1
ATOM 2070 N N . ALA A 1 264 ? -8.391 -15.359 -19.219 1 98.5 264 ALA A N 1
ATOM 2071 C CA . ALA A 1 264 ? -8.242 -14.062 -19.875 1 98.5 264 ALA A CA 1
ATOM 2072 C C . ALA A 1 264 ? -7.426 -13.102 -19 1 98.5 264 ALA A C 1
ATOM 2074 O O . ALA A 1 264 ? -6.535 -12.406 -19.5 1 98.5 264 ALA A O 1
ATOM 2075 N N . HIS A 1 265 ? -7.676 -13.094 -17.75 1 98.75 265 HIS A N 1
ATOM 2076 C CA . HIS A 1 265 ? -6.961 -12.18 -16.859 1 98.75 265 HIS A CA 1
ATOM 2077 C C . HIS A 1 265 ? -5.539 -12.664 -16.594 1 98.75 265 HIS A C 1
ATOM 2079 O O . HIS A 1 265 ? -4.656 -11.859 -16.297 1 98.75 265 HIS A O 1
ATOM 2085 N N . ALA A 1 266 ? -5.336 -13.992 -16.688 1 98.81 266 ALA A N 1
ATOM 2086 C CA . ALA A 1 266 ? -3.963 -14.484 -16.625 1 98.81 266 ALA A CA 1
ATOM 2087 C C . ALA A 1 266 ? -3.135 -13.953 -17.797 1 98.81 266 ALA A C 1
ATOM 2089 O O . ALA A 1 266 ? -2.037 -13.43 -17.594 1 98.81 266 ALA A O 1
ATOM 2090 N N . VAL A 1 267 ? -3.691 -14.031 -18.938 1 98.69 267 VAL A N 1
ATOM 2091 C CA . VAL A 1 267 ? -3.004 -13.586 -20.156 1 98.69 267 VAL A CA 1
ATOM 2092 C C . VAL A 1 267 ? -2.842 -12.07 -20.125 1 98.69 267 VAL A C 1
ATOM 2094 O O . VAL A 1 267 ? -1.771 -11.547 -20.438 1 98.69 267 VAL A O 1
ATOM 2097 N N . LEU A 1 268 ? -3.875 -11.406 -19.75 1 98.62 268 LEU A N 1
ATOM 2098 C CA . LEU A 1 268 ? -3.82 -9.953 -19.641 1 98.62 268 LEU A CA 1
ATOM 2099 C C . LEU A 1 268 ? -2.779 -9.516 -18.625 1 98.62 268 LEU A C 1
ATOM 2101 O O . LEU A 1 268 ? -2.002 -8.586 -18.875 1 98.62 268 LEU A O 1
ATOM 2105 N N . GLY A 1 269 ? -2.812 -10.156 -17.453 1 98.81 269 GLY A N 1
ATOM 2106 C CA . GLY A 1 269 ? -1.827 -9.844 -16.422 1 98.81 269 GLY A CA 1
ATOM 2107 C C . GLY A 1 269 ? -0.397 -10.023 -16.906 1 98.81 269 GLY A C 1
ATOM 2108 O O . GLY A 1 269 ? 0.448 -9.148 -16.688 1 98.81 269 GLY A O 1
ATOM 2109 N N . SER A 1 270 ? -0.149 -11.148 -17.531 1 98.75 270 SER A N 1
ATOM 2110 C CA . SER A 1 270 ? 1.187 -11.398 -18.062 1 98.75 270 SER A CA 1
ATOM 2111 C C . SER A 1 270 ? 1.584 -10.352 -19.078 1 98.75 270 SER A C 1
ATOM 2113 O O . SER A 1 270 ? 2.736 -9.914 -19.125 1 98.75 270 SER A O 1
ATOM 2115 N N . THR A 1 271 ? 0.696 -9.93 -19.922 1 98.62 271 THR A N 1
ATOM 2116 C CA . THR A 1 271 ? 0.939 -8.906 -20.938 1 98.62 271 THR A CA 1
ATOM 2117 C C . THR A 1 271 ? 1.264 -7.57 -20.281 1 98.62 271 THR A C 1
ATOM 2119 O O . THR A 1 271 ? 2.195 -6.879 -20.703 1 98.62 271 THR A O 1
ATOM 2122 N N . VAL A 1 272 ? 0.524 -7.254 -19.266 1 98.5 272 VAL A N 1
ATOM 2123 C CA . VAL A 1 272 ? 0.763 -6.016 -18.531 1 98.5 272 VAL A CA 1
ATOM 2124 C C . VAL A 1 272 ? 2.16 -6.039 -17.922 1 98.5 272 VAL A C 1
ATOM 2126 O O . VAL A 1 272 ? 2.867 -5.031 -17.938 1 98.5 272 VAL A O 1
ATOM 2129 N N . GLY A 1 273 ? 2.482 -7.191 -17.391 1 98.44 273 GLY A N 1
ATOM 2130 C CA . GLY A 1 273 ? 3.826 -7.336 -16.859 1 98.44 273 GLY A CA 1
ATOM 2131 C C . GLY A 1 273 ? 4.91 -7.105 -17.891 1 98.44 273 GLY A C 1
ATOM 2132 O O . GLY A 1 273 ? 5.879 -6.383 -17.641 1 98.44 273 GLY A O 1
ATOM 2133 N N . MET A 1 274 ? 4.734 -7.656 -19.047 1 97.31 274 MET A N 1
ATOM 2134 C CA . MET A 1 274 ? 5.68 -7.5 -20.156 1 97.31 274 MET A CA 1
ATOM 2135 C C . MET A 1 274 ? 5.812 -6.035 -20.547 1 97.31 274 MET A C 1
ATOM 2137 O O . MET A 1 274 ? 6.922 -5.516 -20.672 1 97.31 274 MET A O 1
ATOM 2141 N N . VAL A 1 275 ? 4.73 -5.355 -20.703 1 96.88 275 VAL A N 1
ATOM 2142 C CA . VAL A 1 275 ? 4.707 -3.955 -21.109 1 96.88 275 VAL A CA 1
ATOM 2143 C C . VAL A 1 275 ? 5.355 -3.094 -20.031 1 96.88 275 VAL A C 1
ATOM 2145 O O . VAL A 1 275 ? 6.078 -2.143 -20.328 1 96.88 275 VAL A O 1
ATOM 2148 N N . SER A 1 276 ? 5.09 -3.436 -18.812 1 96.94 276 SER A N 1
ATOM 2149 C CA . SER A 1 276 ? 5.676 -2.686 -17.703 1 96.94 276 SER A CA 1
ATOM 2150 C C . SER A 1 276 ? 7.195 -2.822 -17.688 1 96.94 276 SER A C 1
ATOM 2152 O O . SER A 1 276 ? 7.906 -1.854 -17.406 1 96.94 276 SER A O 1
ATOM 2154 N N . GLY A 1 277 ? 7.629 -4.062 -17.922 1 95.12 277 GLY A N 1
ATOM 2155 C CA . GLY A 1 277 ? 9.062 -4.25 -18.016 1 95.12 277 GLY A CA 1
ATOM 2156 C C . GLY A 1 277 ? 9.711 -3.373 -19.078 1 95.12 277 GLY A C 1
ATOM 2157 O O . GLY A 1 277 ? 10.758 -2.773 -18.844 1 95.12 277 GLY A O 1
ATOM 2158 N N . LEU A 1 278 ? 9.062 -3.232 -20.219 1 93.06 278 LEU A N 1
ATOM 2159 C CA . LEU A 1 278 ? 9.555 -2.377 -21.297 1 93.06 278 LEU A CA 1
ATOM 2160 C C . LEU A 1 278 ? 9.523 -0.91 -20.891 1 93.06 278 LEU A C 1
ATOM 2162 O O . LEU A 1 278 ? 10.492 -0.177 -21.109 1 93.06 278 LEU A O 1
ATOM 2166 N N . ALA A 1 279 ? 8.461 -0.549 -20.234 1 91.25 279 ALA A N 1
ATOM 2167 C CA . ALA A 1 279 ? 8.266 0.842 -19.828 1 91.25 279 ALA A CA 1
ATOM 2168 C C . ALA A 1 279 ? 9.312 1.27 -18.797 1 91.25 279 ALA A C 1
ATOM 2170 O O . ALA A 1 279 ? 9.727 2.432 -18.766 1 91.25 279 ALA A O 1
ATOM 2171 N N . LEU A 1 280 ? 9.766 0.347 -18.031 1 90.25 280 LEU A N 1
ATOM 2172 C CA . LEU A 1 280 ? 10.711 0.669 -16.969 1 90.25 280 LEU A CA 1
ATOM 2173 C C . LEU A 1 280 ? 12.141 0.354 -17.406 1 90.25 280 LEU A C 1
ATOM 2175 O O . LEU A 1 280 ? 13.062 0.38 -16.578 1 90.25 280 LEU A O 1
ATOM 2179 N N . ALA A 1 281 ? 12.359 -0.007 -18.656 1 89.56 281 ALA A N 1
ATOM 2180 C CA . ALA A 1 281 ? 13.664 -0.275 -19.25 1 89.56 281 ALA A CA 1
ATOM 2181 C C . ALA A 1 281 ? 14.359 -1.447 -18.562 1 89.56 281 ALA A C 1
ATOM 2183 O O . ALA A 1 281 ? 15.547 -1.376 -18.25 1 89.56 281 ALA A O 1
ATOM 2184 N N . ALA A 1 282 ? 13.539 -2.439 -18.297 1 91.31 282 ALA A N 1
ATOM 2185 C CA . ALA A 1 282 ? 14.117 -3.666 -17.75 1 91.31 282 ALA A CA 1
ATOM 2186 C C . ALA A 1 282 ? 14.945 -4.398 -18.797 1 91.31 282 ALA A C 1
ATOM 2188 O O . ALA A 1 282 ? 14.672 -4.285 -20 1 91.31 282 ALA A O 1
ATOM 2189 N N . PRO A 1 283 ? 16.016 -5.109 -18.359 1 90.56 283 PRO A N 1
ATOM 2190 C CA . PRO A 1 283 ? 16.719 -5.953 -19.312 1 90.56 283 PRO A CA 1
ATOM 2191 C C . PRO A 1 283 ? 15.789 -6.902 -20.062 1 90.56 283 PRO A C 1
ATOM 2193 O O . PRO A 1 283 ? 14.953 -7.562 -19.453 1 90.56 283 PRO A O 1
ATOM 2196 N N . PHE A 1 284 ? 15.93 -6.977 -21.344 1 93.25 284 PHE A N 1
ATOM 2197 C CA . PHE A 1 284 ? 15.023 -7.75 -22.188 1 93.25 284 PHE A CA 1
ATOM 2198 C C . PHE A 1 284 ? 15.023 -9.219 -21.766 1 93.25 284 PHE A C 1
ATOM 2200 O O . PHE A 1 284 ? 13.984 -9.883 -21.844 1 93.25 284 PHE A O 1
ATOM 2207 N N . GLY A 1 285 ? 16.219 -9.695 -21.359 1 92.94 285 GLY A N 1
ATOM 2208 C CA . GLY A 1 285 ? 16.281 -11.07 -20.891 1 92.94 285 GLY A CA 1
ATOM 2209 C C . GLY A 1 285 ? 15.305 -11.367 -19.766 1 92.94 285 GLY A C 1
ATOM 2210 O O . GLY A 1 285 ? 14.688 -12.438 -19.734 1 92.94 285 GLY A O 1
ATOM 2211 N N . ASP A 1 286 ? 15.203 -10.477 -18.812 1 93.38 286 ASP A N 1
ATOM 2212 C CA . ASP A 1 286 ? 14.281 -10.648 -17.703 1 93.38 286 ASP A CA 1
ATOM 2213 C C . ASP A 1 286 ? 12.828 -10.672 -18.172 1 93.38 286 ASP A C 1
ATOM 2215 O O . ASP A 1 286 ? 12 -11.383 -17.609 1 93.38 286 ASP A O 1
ATOM 2219 N N . ILE A 1 287 ? 12.562 -9.867 -19.172 1 95.06 287 ILE A N 1
ATOM 2220 C CA . ILE A 1 287 ? 11.211 -9.805 -19.734 1 95.06 287 ILE A CA 1
ATOM 2221 C C . ILE A 1 287 ? 10.906 -11.102 -20.484 1 95.06 287 ILE A C 1
ATOM 2223 O O . ILE A 1 287 ? 9.844 -11.703 -20.281 1 95.06 287 ILE A O 1
ATOM 2227 N N . TYR A 1 288 ? 11.914 -11.547 -21.297 1 95.31 288 TYR A N 1
ATOM 2228 C CA . TYR A 1 288 ? 11.742 -12.773 -22.062 1 95.31 288 TYR A CA 1
ATOM 2229 C C . TYR A 1 288 ? 11.562 -13.977 -21.141 1 95.31 288 TYR A C 1
ATOM 2231 O O . TYR A 1 288 ? 10.844 -14.922 -21.469 1 95.31 288 TYR A O 1
ATOM 2239 N N . PHE A 1 289 ? 12.148 -13.875 -19.984 1 93.75 289 PHE A N 1
ATOM 2240 C CA . PHE A 1 289 ? 12.164 -14.969 -19.031 1 93.75 289 PHE A CA 1
ATOM 2241 C C . PHE A 1 289 ? 10.891 -14.969 -18.188 1 93.75 289 PHE A C 1
ATOM 2243 O O . PHE A 1 289 ? 10.719 -15.82 -17.312 1 93.75 289 PHE A O 1
ATOM 2250 N N . GLY A 1 290 ? 10.023 -14.062 -18.438 1 94.5 290 GLY A N 1
ATOM 2251 C CA . GLY A 1 290 ? 8.711 -14.055 -17.812 1 94.5 290 GLY A CA 1
ATOM 2252 C C . GLY A 1 290 ? 8.742 -13.508 -16.391 1 94.5 290 GLY A C 1
ATOM 2253 O O . GLY A 1 290 ? 7.738 -13.578 -15.672 1 94.5 290 GLY A O 1
ATOM 2254 N N . LEU A 1 291 ? 9.852 -12.938 -15.938 1 93.75 291 LEU A N 1
ATOM 2255 C CA . LEU A 1 291 ? 10.016 -12.492 -14.555 1 93.75 291 LEU A CA 1
ATOM 2256 C C . LEU A 1 291 ? 9.117 -11.289 -14.266 1 93.75 291 LEU A C 1
ATOM 2258 O O . LEU A 1 291 ? 8.75 -11.047 -13.109 1 93.75 291 LEU A O 1
ATOM 2262 N N . TRP A 1 292 ? 8.703 -10.617 -15.258 1 95.81 292 TRP A N 1
ATOM 2263 C CA . TRP A 1 292 ? 7.871 -9.438 -15.078 1 95.81 292 TRP A CA 1
ATOM 2264 C C . TRP A 1 292 ? 6.391 -9.789 -15.172 1 95.81 292 TRP A C 1
ATOM 2266 O O . TRP A 1 292 ? 5.527 -8.977 -14.844 1 95.81 292 TRP A O 1
ATOM 2276 N N . GLY A 1 293 ? 6.109 -11.023 -15.469 1 96.94 293 GLY A N 1
ATOM 2277 C CA . GLY A 1 293 ? 4.73 -11.367 -15.773 1 96.94 293 GLY A CA 1
ATOM 2278 C C . GLY A 1 293 ? 4.035 -12.109 -14.648 1 96.94 293 GLY A C 1
ATOM 2279 O O . GLY A 1 293 ? 2.863 -11.859 -14.359 1 96.94 293 GLY A O 1
ATOM 2280 N N . TYR A 1 294 ? 4.648 -13 -13.961 1 97.69 294 TYR A N 1
ATOM 2281 C CA . TYR A 1 294 ? 3.998 -14.016 -13.141 1 97.69 294 TYR A CA 1
ATOM 2282 C C . TYR A 1 294 ? 3.248 -13.375 -11.977 1 97.69 294 TYR A C 1
ATOM 2284 O O . TYR A 1 294 ? 2.131 -13.781 -11.656 1 97.69 294 TYR A O 1
ATOM 2292 N N . ASN A 1 295 ? 3.803 -12.336 -11.312 1 98.75 295 ASN A N 1
ATOM 2293 C CA . ASN A 1 295 ? 3.08 -11.648 -10.242 1 98.75 295 ASN A CA 1
ATOM 2294 C C . ASN A 1 295 ? 1.859 -10.906 -10.781 1 98.75 295 ASN A C 1
ATOM 2296 O O . ASN A 1 295 ? 0.812 -10.883 -10.133 1 98.75 295 ASN A O 1
ATOM 2300 N N . CYS A 1 296 ? 2.033 -10.336 -11.914 1 98.81 296 CYS A N 1
ATOM 2301 C CA . CYS A 1 296 ? 0.94 -9.594 -12.539 1 98.81 296 CYS A CA 1
ATOM 2302 C C . CYS A 1 296 ? -0.194 -10.523 -12.938 1 98.81 296 CYS A C 1
ATOM 2304 O O . CYS A 1 296 ? -1.365 -10.141 -12.891 1 98.81 296 CYS A O 1
ATOM 2306 N N . VAL A 1 297 ? 0.156 -11.734 -13.328 1 98.81 297 VAL A N 1
ATOM 2307 C CA . VAL A 1 297 ? -0.831 -12.758 -13.641 1 98.81 297 VAL A CA 1
ATOM 2308 C C . VAL A 1 297 ? -1.756 -12.969 -12.445 1 98.81 297 VAL A C 1
ATOM 2310 O O . VAL A 1 297 ? -2.979 -12.859 -12.57 1 98.81 297 VAL A O 1
ATOM 2313 N N . LEU A 1 298 ? -1.171 -13.211 -11.352 1 98.81 298 LEU A N 1
ATOM 2314 C CA . LEU A 1 298 ? -1.926 -13.516 -10.148 1 98.81 298 LEU A CA 1
ATOM 2315 C C . LEU A 1 298 ? -2.719 -12.305 -9.68 1 98.81 298 LEU A C 1
ATOM 2317 O O . LEU A 1 298 ? -3.885 -12.43 -9.297 1 98.81 298 LEU A O 1
ATOM 2321 N N . ALA A 1 299 ? -2.082 -11.148 -9.719 1 98.81 299 ALA A N 1
ATOM 2322 C CA . ALA A 1 299 ? -2.752 -9.93 -9.281 1 98.81 299 ALA A CA 1
ATOM 2323 C C . ALA A 1 299 ? -3.973 -9.633 -10.141 1 98.81 299 ALA A C 1
ATOM 2325 O O . ALA A 1 299 ? -5.039 -9.281 -9.625 1 98.81 299 ALA A O 1
ATOM 2326 N N . CYS A 1 300 ? -3.799 -9.758 -11.398 1 98.81 300 CYS A N 1
ATOM 2327 C CA . CYS A 1 300 ? -4.879 -9.477 -12.336 1 98.81 300 CYS A CA 1
ATOM 2328 C C . CYS A 1 300 ? -6.027 -10.461 -12.156 1 98.81 300 CYS A C 1
ATOM 2330 O O . CYS A 1 300 ? -7.199 -10.078 -12.211 1 98.81 300 CYS A O 1
ATOM 2332 N N . ILE A 1 301 ? -5.781 -11.695 -11.93 1 98.75 301 ILE A N 1
ATOM 2333 C CA . ILE A 1 301 ? -6.805 -12.703 -11.68 1 98.75 301 ILE A CA 1
ATOM 2334 C C . ILE A 1 301 ? -7.527 -12.391 -10.375 1 98.75 301 ILE A C 1
ATOM 2336 O O . ILE A 1 301 ? -8.758 -12.406 -10.32 1 98.75 301 ILE A O 1
ATOM 2340 N N . ALA A 1 302 ? -6.777 -12.109 -9.328 1 98.75 302 ALA A N 1
ATOM 2341 C CA . ALA A 1 302 ? -7.336 -11.906 -7.992 1 98.75 302 ALA A CA 1
ATOM 2342 C C . ALA A 1 302 ? -8.352 -10.766 -7.992 1 98.75 302 ALA A C 1
ATOM 2344 O O . ALA A 1 302 ? -9.438 -10.891 -7.422 1 98.75 302 ALA A O 1
ATOM 2345 N N . ILE A 1 303 ? -7.969 -9.664 -8.672 1 98.62 303 ILE A N 1
ATOM 2346 C CA . ILE A 1 303 ? -8.828 -8.484 -8.664 1 98.62 303 ILE A CA 1
ATOM 2347 C C . ILE A 1 303 ? -9.859 -8.594 -9.781 1 98.62 303 ILE A C 1
ATOM 2349 O O . ILE A 1 303 ? -10.977 -8.086 -9.656 1 98.62 303 ILE A O 1
ATOM 2353 N N . GLY A 1 304 ? -9.523 -9.336 -10.875 1 97.38 304 GLY A N 1
ATOM 2354 C CA . GLY A 1 304 ? -10.336 -9.391 -12.078 1 97.38 304 GLY A CA 1
ATOM 2355 C C . GLY A 1 304 ? -11.391 -10.484 -12.039 1 97.38 304 GLY A C 1
ATOM 2356 O O . GLY A 1 304 ? -11.5 -11.281 -12.977 1 97.38 304 GLY A O 1
ATOM 2357 N N . GLY A 1 305 ? -12.109 -10.586 -10.969 1 95.06 305 GLY A N 1
ATOM 2358 C CA . GLY A 1 305 ? -13.25 -11.484 -10.969 1 95.06 305 GLY A CA 1
ATOM 2359 C C . GLY A 1 305 ? -13.203 -12.516 -9.852 1 95.06 305 GLY A C 1
ATOM 2360 O O . GLY A 1 305 ? -14.211 -13.156 -9.547 1 95.06 305 GLY A O 1
ATOM 2361 N N . MET A 1 306 ? -12.055 -12.695 -9.289 1 97.5 306 MET A N 1
ATOM 2362 C CA . MET A 1 306 ? -11.953 -13.695 -8.234 1 97.5 306 MET A CA 1
ATOM 2363 C C . MET A 1 306 ? -12.508 -13.156 -6.914 1 97.5 306 MET A C 1
ATOM 2365 O O . MET A 1 306 ? -13.383 -13.773 -6.309 1 97.5 306 MET A O 1
ATOM 2369 N N . PHE A 1 307 ? -12.055 -12.008 -6.539 1 98.31 307 PHE A N 1
ATOM 2370 C CA . PHE A 1 307 ? -12.477 -11.484 -5.242 1 98.31 307 PHE A CA 1
ATOM 2371 C C . PHE A 1 307 ? -13.391 -10.281 -5.41 1 98.31 307 PHE A C 1
ATOM 2373 O O . PHE A 1 307 ? -13.977 -9.797 -4.438 1 98.31 307 PHE A O 1
ATOM 2380 N N . TYR A 1 308 ? -13.461 -9.719 -6.578 1 97.75 308 TYR A N 1
ATOM 2381 C CA . TYR A 1 308 ? -14.438 -8.719 -6.988 1 97.75 308 TYR A CA 1
ATOM 2382 C C . TYR A 1 308 ? -15.352 -9.266 -8.078 1 97.75 308 TYR A C 1
ATOM 2384 O O . TYR A 1 308 ? -14.914 -10.039 -8.938 1 97.75 308 TYR A O 1
ATOM 2392 N N . ALA A 1 309 ? -16.625 -8.852 -8.039 1 96.75 309 ALA A N 1
ATOM 2393 C CA . ALA A 1 309 ? -17.484 -9.164 -9.18 1 96.75 309 ALA A CA 1
ATOM 2394 C C . ALA A 1 309 ? -17.031 -8.422 -10.43 1 96.75 309 ALA A C 1
ATOM 2396 O O . ALA A 1 309 ? -16.797 -7.215 -10.391 1 96.75 309 ALA A O 1
ATOM 2397 N N . LEU A 1 310 ? -16.953 -9.125 -11.508 1 97.19 310 LEU A N 1
ATOM 2398 C CA . LEU A 1 310 ? -16.359 -8.57 -12.719 1 97.19 310 LEU A CA 1
ATOM 2399 C C . LEU A 1 310 ? -17.297 -7.562 -13.375 1 97.19 310 LEU A C 1
ATOM 2401 O O . LEU A 1 310 ? -18.391 -7.922 -13.797 1 97.19 310 LEU A O 1
ATOM 2405 N N . THR A 1 311 ? -17.031 -6.391 -13.352 1 96.25 311 THR A N 1
ATOM 2406 C CA . THR A 1 311 ? -17.609 -5.281 -14.109 1 96.25 311 THR A CA 1
ATOM 2407 C C . THR A 1 311 ? -16.531 -4.574 -14.93 1 96.25 311 THR A C 1
ATOM 2409 O O . THR A 1 311 ? -15.359 -4.957 -14.883 1 96.25 311 THR A O 1
ATOM 2412 N N . TRP A 1 312 ? -16.922 -3.682 -15.742 1 95.75 312 TRP A N 1
ATOM 2413 C CA . TRP A 1 312 ? -15.93 -2.965 -16.531 1 95.75 312 TRP A CA 1
ATOM 2414 C C . TRP A 1 312 ? -14.992 -2.166 -15.633 1 95.75 312 TRP A C 1
ATOM 2416 O O . TRP A 1 312 ? -13.805 -2.031 -15.93 1 95.75 312 TRP A O 1
ATOM 2426 N N . GLN A 1 313 ? -15.492 -1.598 -14.516 1 95.94 313 GLN A N 1
ATOM 2427 C CA . GLN A 1 313 ? -14.664 -0.879 -13.547 1 95.94 313 GLN A CA 1
ATOM 2428 C C . GLN A 1 313 ? -13.672 -1.817 -12.867 1 95.94 313 GLN A C 1
ATOM 2430 O O . GLN A 1 313 ? -12.516 -1.453 -12.656 1 95.94 313 GLN A O 1
ATOM 2435 N N . VAL A 1 314 ? -14.156 -2.961 -12.609 1 97.06 314 VAL A N 1
ATOM 2436 C CA . VAL A 1 314 ? -13.297 -3.939 -11.945 1 97.06 314 VAL A CA 1
ATOM 2437 C C . VAL A 1 314 ? -12.234 -4.438 -12.914 1 97.06 314 VAL A C 1
ATOM 2439 O O . VAL A 1 314 ? -11.094 -4.699 -12.516 1 97.06 314 VAL A O 1
ATOM 2442 N N . HIS A 1 315 ? -12.641 -4.59 -14.172 1 97.44 315 HIS A N 1
ATOM 2443 C CA . HIS A 1 315 ? -11.656 -4.945 -15.188 1 97.44 315 HIS A CA 1
ATOM 2444 C C . HIS A 1 315 ? -10.516 -3.934 -15.227 1 97.44 315 HIS A C 1
ATOM 2446 O O . HIS A 1 315 ? -9.344 -4.312 -15.25 1 97.44 315 HIS A O 1
ATOM 2452 N N . LEU A 1 316 ? -10.812 -2.668 -15.188 1 96.88 316 LEU A N 1
ATOM 2453 C CA . LEU A 1 316 ? -9.805 -1.608 -15.18 1 96.88 316 LEU A CA 1
ATOM 2454 C C . LEU A 1 316 ? -9.008 -1.624 -13.883 1 96.88 316 LEU A C 1
ATOM 2456 O O . LEU A 1 316 ? -7.797 -1.381 -13.891 1 96.88 316 LEU A O 1
ATOM 2460 N N . LEU A 1 317 ? -9.719 -1.879 -12.844 1 97.56 317 LEU A N 1
ATOM 2461 C CA . LEU A 1 317 ? -9.055 -1.992 -11.555 1 97.56 317 LEU A CA 1
ATOM 2462 C C . LEU A 1 317 ? -8.039 -3.131 -11.562 1 97.56 317 LEU A C 1
ATOM 2464 O O . LEU A 1 317 ? -6.953 -3 -11 1 97.56 317 LEU A O 1
ATOM 2468 N N . ALA A 1 318 ? -8.406 -4.254 -12.18 1 98.62 318 ALA A N 1
ATOM 2469 C CA . ALA A 1 318 ? -7.516 -5.41 -12.289 1 98.62 318 ALA A CA 1
ATOM 2470 C C . ALA A 1 318 ? -6.266 -5.066 -13.086 1 98.62 318 ALA A C 1
ATOM 2472 O O . ALA A 1 318 ? -5.152 -5.426 -12.695 1 98.62 318 ALA A O 1
ATOM 2473 N N . ILE A 1 319 ? -6.434 -4.348 -14.141 1 98.31 319 ILE A N 1
ATOM 2474 C CA . ILE A 1 319 ? -5.316 -3.932 -14.977 1 98.31 319 ILE A CA 1
ATOM 2475 C C . ILE A 1 319 ? -4.418 -2.975 -14.203 1 98.31 319 ILE A C 1
ATOM 2477 O O . ILE A 1 319 ? -3.189 -3.109 -14.227 1 98.31 319 ILE A O 1
ATOM 2481 N N . THR A 1 320 ? -4.996 -2.033 -13.508 1 97.94 320 THR A N 1
ATOM 2482 C CA . THR A 1 320 ? -4.242 -1.089 -12.688 1 97.94 320 THR A CA 1
ATOM 2483 C C . THR A 1 320 ? -3.467 -1.819 -11.594 1 97.94 320 THR A C 1
ATOM 2485 O O . THR A 1 320 ? -2.307 -1.497 -11.328 1 97.94 320 THR A O 1
ATOM 2488 N N . CYS A 1 321 ? -4.113 -2.785 -10.992 1 98.44 321 CYS A N 1
ATOM 2489 C CA . CYS A 1 321 ? -3.449 -3.588 -9.969 1 98.44 321 CYS A CA 1
ATOM 2490 C C . CYS A 1 321 ? -2.25 -4.324 -10.547 1 98.44 321 CYS A C 1
ATOM 2492 O O . CYS A 1 321 ? -1.208 -4.434 -9.898 1 98.44 321 CYS A O 1
ATOM 2494 N N . ALA A 1 322 ? -2.383 -4.852 -11.758 1 98.69 322 ALA A N 1
ATOM 2495 C CA . ALA A 1 322 ? -1.284 -5.551 -12.414 1 98.69 322 ALA A CA 1
ATOM 2496 C C . ALA A 1 322 ? -0.113 -4.605 -12.68 1 98.69 322 ALA A C 1
ATOM 2498 O O . ALA A 1 322 ? 1.045 -4.973 -12.461 1 98.69 322 ALA A O 1
ATOM 2499 N N . PHE A 1 323 ? -0.385 -3.383 -13.102 1 97.88 323 PHE A N 1
ATOM 2500 C CA . PHE A 1 323 ? 0.675 -2.402 -13.305 1 97.88 323 PHE A CA 1
ATOM 2501 C C . PHE A 1 323 ? 1.368 -2.072 -11.992 1 97.88 323 PHE A C 1
ATOM 2503 O O . PHE A 1 323 ? 2.596 -1.979 -11.938 1 97.88 323 PHE A O 1
ATOM 2510 N N . PHE A 1 324 ? 0.576 -1.871 -10.992 1 98.19 324 PHE A N 1
ATOM 2511 C CA . PHE A 1 324 ? 1.12 -1.595 -9.672 1 98.19 324 PHE A CA 1
ATOM 2512 C C . PHE A 1 324 ? 1.988 -2.752 -9.188 1 98.19 324 PHE A C 1
ATOM 2514 O O . PHE A 1 324 ? 3.064 -2.535 -8.625 1 98.19 324 PHE A O 1
ATOM 2521 N N . CYS A 1 325 ? 1.51 -3.914 -9.43 1 98.31 325 CYS A N 1
ATOM 2522 C CA . CYS A 1 325 ? 2.217 -5.133 -9.047 1 98.31 325 CYS A CA 1
ATOM 2523 C C . CYS A 1 325 ? 3.555 -5.234 -9.773 1 98.31 325 CYS A C 1
ATOM 2525 O O . CYS A 1 325 ? 4.547 -5.672 -9.188 1 98.31 325 CYS A O 1
ATOM 2527 N N . ALA A 1 326 ? 3.578 -4.883 -11.023 1 97.5 326 ALA A N 1
ATOM 2528 C CA . ALA A 1 326 ? 4.828 -4.902 -11.781 1 97.5 326 ALA A CA 1
ATOM 2529 C C . ALA A 1 326 ? 5.852 -3.953 -11.18 1 97.5 326 ALA A C 1
ATOM 2531 O O . ALA A 1 326 ? 7.02 -4.316 -11 1 97.5 326 ALA A O 1
ATOM 2532 N N . TYR A 1 327 ? 5.387 -2.793 -10.844 1 95.06 327 TYR A N 1
ATOM 2533 C CA . TYR A 1 327 ? 6.246 -1.805 -10.203 1 95.06 327 TYR A CA 1
ATOM 2534 C C . TYR A 1 327 ? 6.77 -2.322 -8.875 1 95.06 327 TYR A C 1
ATOM 2536 O O . TYR A 1 327 ? 7.969 -2.232 -8.594 1 95.06 327 TYR A O 1
ATOM 2544 N N . LEU A 1 328 ? 5.879 -2.816 -8.148 1 97.06 328 LEU A N 1
ATOM 2545 C CA . LEU A 1 328 ? 6.23 -3.371 -6.844 1 97.06 328 LEU A CA 1
ATOM 2546 C C . LEU A 1 328 ? 7.172 -4.562 -6.996 1 97.06 328 LEU A C 1
ATOM 2548 O O . LEU A 1 328 ? 8.055 -4.77 -6.16 1 97.06 328 LEU A O 1
ATOM 2552 N N . GLY A 1 329 ? 6.91 -5.355 -8.008 1 97.31 329 GLY A N 1
ATOM 2553 C CA . GLY A 1 329 ? 7.777 -6.484 -8.289 1 97.31 329 GLY A CA 1
ATOM 2554 C C . GLY A 1 329 ? 9.227 -6.086 -8.508 1 97.31 329 GLY A C 1
ATOM 2555 O O . GLY A 1 329 ? 10.133 -6.711 -7.961 1 97.31 329 GLY A O 1
ATOM 2556 N N . SER A 1 330 ? 9.422 -5.059 -9.305 1 94.5 330 SER A N 1
ATOM 2557 C CA . SER A 1 330 ? 10.773 -4.555 -9.539 1 94.5 330 SER A CA 1
ATOM 2558 C C . SER A 1 330 ? 11.406 -4.059 -8.242 1 94.5 330 SER A C 1
ATOM 2560 O O . SER A 1 330 ? 12.57 -4.355 -7.957 1 94.5 330 SER A O 1
ATOM 2562 N N . ALA A 1 331 ? 10.656 -3.359 -7.457 1 94.81 331 ALA A N 1
ATOM 2563 C CA . ALA A 1 331 ? 11.164 -2.811 -6.199 1 94.81 331 ALA A CA 1
ATOM 2564 C C . ALA A 1 331 ? 11.539 -3.924 -5.227 1 94.81 331 ALA A C 1
ATOM 2566 O O . ALA A 1 331 ? 12.641 -3.928 -4.676 1 94.81 331 ALA A O 1
ATOM 2567 N N . ILE A 1 332 ? 10.672 -4.852 -5.059 1 96.19 332 ILE A N 1
ATOM 2568 C CA . ILE A 1 332 ? 10.898 -5.934 -4.105 1 96.19 332 ILE A CA 1
ATOM 2569 C C . ILE A 1 332 ? 12.055 -6.805 -4.578 1 96.19 332 ILE A C 1
ATOM 2571 O O . ILE A 1 332 ? 12.875 -7.246 -3.771 1 96.19 332 ILE A O 1
ATOM 2575 N N . ALA A 1 333 ? 12.102 -7.062 -5.855 1 94.69 333 ALA A N 1
ATOM 2576 C CA . ALA A 1 333 ? 13.227 -7.832 -6.387 1 94.69 333 ALA A CA 1
ATOM 2577 C C . ALA A 1 333 ? 14.555 -7.156 -6.062 1 94.69 333 ALA A C 1
ATOM 2579 O O . ALA A 1 333 ? 15.516 -7.82 -5.66 1 94.69 333 ALA A O 1
ATOM 2580 N N . ASN A 1 334 ? 14.617 -5.852 -6.191 1 91.06 334 ASN A N 1
ATOM 2581 C CA . ASN A 1 334 ? 15.836 -5.102 -5.926 1 91.06 334 ASN A CA 1
ATOM 2582 C C . ASN A 1 334 ? 16.203 -5.141 -4.445 1 91.06 334 ASN A C 1
ATOM 2584 O O . ASN A 1 334 ? 17.375 -5.332 -4.098 1 91.06 334 ASN A O 1
ATOM 2588 N N . ILE A 1 335 ? 15.281 -5.012 -3.592 1 92.62 335 ILE A N 1
ATOM 2589 C CA . ILE A 1 335 ? 15.531 -5.035 -2.154 1 92.62 335 ILE A CA 1
ATOM 2590 C C . ILE A 1 335 ? 15.961 -6.434 -1.728 1 92.62 335 ILE A C 1
ATOM 2592 O O . ILE A 1 335 ? 16.953 -6.594 -1.004 1 92.62 335 ILE A O 1
ATOM 2596 N N . MET A 1 336 ? 15.234 -7.434 -2.16 1 94.31 336 MET A N 1
ATOM 2597 C CA . MET A 1 336 ? 15.477 -8.812 -1.743 1 94.31 336 MET A CA 1
ATOM 2598 C C . MET A 1 336 ? 16.812 -9.312 -2.27 1 94.31 336 MET A C 1
ATOM 2600 O O . MET A 1 336 ? 17.484 -10.125 -1.618 1 94.31 336 MET A O 1
ATOM 2604 N N . SER A 1 337 ? 17.219 -8.805 -3.385 1 92.06 337 SER A N 1
ATOM 2605 C CA . SER A 1 337 ? 18.484 -9.234 -3.953 1 92.06 337 SER A CA 1
ATOM 2606 C C . SER A 1 337 ? 19.656 -8.852 -3.047 1 92.06 337 SER A C 1
ATOM 2608 O O . SER A 1 337 ? 20.688 -9.523 -3.039 1 92.06 337 SER A O 1
ATOM 2610 N N . ARG A 1 338 ? 19.469 -7.785 -2.289 1 89.56 338 ARG A N 1
ATOM 2611 C CA . ARG A 1 338 ? 20.516 -7.367 -1.353 1 89.56 338 ARG A CA 1
ATOM 2612 C C . ARG A 1 338 ? 20.672 -8.383 -0.231 1 89.56 338 ARG A C 1
ATOM 2614 O O . ARG A 1 338 ? 21.734 -8.445 0.409 1 89.56 338 ARG A O 1
ATOM 2621 N N . PHE A 1 339 ? 19.688 -9.211 -0.082 1 90.88 339 PHE A N 1
ATOM 2622 C CA . PHE A 1 339 ? 19.75 -10.258 0.931 1 90.88 339 PHE A CA 1
ATOM 2623 C C . PHE A 1 339 ? 19.922 -11.633 0.285 1 90.88 339 PHE A C 1
ATOM 2625 O O . PHE A 1 339 ? 19.734 -12.656 0.937 1 90.88 339 PHE A O 1
ATOM 2632 N N . GLY A 1 340 ? 20.141 -11.617 -0.981 1 92.75 340 GLY A N 1
ATOM 2633 C CA . GLY A 1 340 ? 20.312 -12.875 -1.694 1 92.75 340 GLY A CA 1
ATOM 2634 C C . GLY A 1 340 ? 19.016 -13.633 -1.899 1 92.75 340 GLY A C 1
ATOM 2635 O O . GLY A 1 340 ? 19.031 -14.859 -2.016 1 92.75 340 GLY A O 1
ATOM 2636 N N . LEU A 1 341 ? 17.938 -12.938 -1.93 1 95.81 341 LEU A N 1
ATOM 2637 C CA . LEU A 1 341 ? 16.625 -13.578 -2.014 1 95.81 341 LEU A CA 1
ATOM 2638 C C . LEU A 1 341 ? 15.914 -13.18 -3.297 1 95.81 341 LEU A C 1
ATOM 2640 O O . LEU A 1 341 ? 16.109 -12.07 -3.805 1 95.81 341 LEU A O 1
ATOM 2644 N N . PRO A 1 342 ? 15.148 -14.125 -3.895 1 95.62 342 PRO A N 1
ATOM 2645 C CA . PRO A 1 342 ? 14.25 -13.758 -4.992 1 95.62 342 PRO A CA 1
ATOM 2646 C C . PRO A 1 342 ? 13 -13.023 -4.512 1 95.62 342 PRO A C 1
ATOM 2648 O O . PRO A 1 342 ? 12.688 -13.039 -3.318 1 95.62 342 PRO A O 1
ATOM 2651 N N . ALA A 1 343 ? 12.281 -12.414 -5.43 1 96.31 343 ALA A N 1
ATOM 2652 C CA . ALA A 1 343 ? 11.07 -11.672 -5.078 1 96.31 343 ALA A CA 1
ATOM 2653 C C . ALA A 1 343 ? 9.922 -12.625 -4.746 1 96.31 343 ALA A C 1
ATOM 2655 O O . ALA A 1 343 ? 9.039 -12.281 -3.963 1 96.31 343 ALA A O 1
ATOM 2656 N N . CYS A 1 344 ? 9.938 -13.812 -5.305 1 97.62 344 CYS A N 1
ATOM 2657 C CA . CYS A 1 344 ? 8.828 -14.758 -5.207 1 97.62 344 CYS A CA 1
ATOM 2658 C C . CYS A 1 344 ? 7.5 -14.078 -5.512 1 97.62 344 CYS A C 1
ATOM 2660 O O . CYS A 1 344 ? 7.383 -13.352 -6.5 1 97.62 344 CYS A O 1
ATOM 2662 N N . THR A 1 345 ? 6.445 -14.359 -4.746 1 98.56 345 THR A N 1
ATOM 2663 C CA . THR A 1 345 ? 5.148 -13.766 -5.059 1 98.56 345 THR A CA 1
ATOM 2664 C C . THR A 1 345 ? 4.801 -12.672 -4.059 1 98.56 345 THR A C 1
ATOM 2666 O O . THR A 1 345 ? 3.633 -12.312 -3.906 1 98.56 345 THR A O 1
ATOM 2669 N N . TRP A 1 346 ? 5.77 -12.109 -3.373 1 98.19 346 TRP A N 1
ATOM 2670 C CA . TRP A 1 346 ? 5.539 -11.008 -2.439 1 98.19 346 TRP A CA 1
ATOM 2671 C C . TRP A 1 346 ? 4.844 -9.844 -3.131 1 98.19 346 TRP A C 1
ATOM 2673 O O . TRP A 1 346 ? 3.885 -9.281 -2.596 1 98.19 346 TRP A O 1
ATOM 2683 N N . PRO A 1 347 ? 5.32 -9.422 -4.352 1 98.62 347 PRO A N 1
ATOM 2684 C CA . PRO A 1 347 ? 4.664 -8.305 -5.023 1 98.62 347 PRO A CA 1
ATOM 2685 C C . PRO A 1 347 ? 3.176 -8.547 -5.266 1 98.62 347 PRO A C 1
ATOM 2687 O O . PRO A 1 347 ? 2.354 -7.656 -5.047 1 98.62 347 PRO A O 1
ATOM 2690 N N . PHE A 1 348 ? 2.861 -9.766 -5.68 1 98.69 348 PHE A N 1
ATOM 2691 C CA . PHE A 1 348 ? 1.463 -10.125 -5.887 1 98.69 348 PHE A CA 1
ATOM 2692 C C . PHE A 1 348 ? 0.669 -9.984 -4.594 1 98.69 348 PHE A C 1
ATOM 2694 O O . PHE A 1 348 ? -0.359 -9.305 -4.562 1 98.69 348 PHE A O 1
ATOM 2701 N N . CYS A 1 349 ? 1.089 -10.633 -3.537 1 98.69 349 CYS A N 1
ATOM 2702 C CA . CYS A 1 349 ? 0.36 -10.672 -2.275 1 98.69 349 CYS A CA 1
ATOM 2703 C C . CYS A 1 349 ? 0.125 -9.266 -1.74 1 98.69 349 CYS A C 1
ATOM 2705 O O . CYS A 1 349 ? -1.002 -8.906 -1.391 1 98.69 349 CYS A O 1
ATOM 2707 N N . LEU A 1 350 ? 1.162 -8.453 -1.769 1 98 350 LEU A N 1
ATOM 2708 C CA . LEU A 1 350 ? 1.055 -7.109 -1.21 1 98 350 LEU A CA 1
ATOM 2709 C C . LEU A 1 350 ? 0.17 -6.227 -2.082 1 98 350 LEU A C 1
ATOM 2711 O O . LEU A 1 350 ? -0.62 -5.43 -1.569 1 98 350 LEU A O 1
ATOM 2715 N N . SER A 1 351 ? 0.287 -6.344 -3.373 1 98.56 351 SER A N 1
ATOM 2716 C CA . SER A 1 351 ? -0.553 -5.559 -4.273 1 98.56 351 SER A CA 1
ATOM 2717 C C . SER A 1 351 ? -2.02 -5.957 -4.145 1 98.56 351 SER A C 1
ATOM 2719 O O . SER A 1 351 ? -2.891 -5.094 -3.996 1 98.56 351 SER A O 1
ATOM 2721 N N . ALA A 1 352 ? -2.244 -7.273 -4.219 1 98.56 352 ALA A N 1
ATOM 2722 C CA . ALA A 1 352 ? -3.621 -7.754 -4.152 1 98.56 352 ALA A CA 1
ATOM 2723 C C . ALA A 1 352 ? -4.27 -7.379 -2.824 1 98.56 352 ALA A C 1
ATOM 2725 O O . ALA A 1 352 ? -5.422 -6.938 -2.791 1 98.56 352 ALA A O 1
ATOM 2726 N N . LEU A 1 353 ? -3.566 -7.555 -1.727 1 98.06 353 LEU A N 1
ATOM 2727 C CA . LEU A 1 353 ? -4.102 -7.191 -0.419 1 98.06 353 LEU A CA 1
ATOM 2728 C C . LEU A 1 353 ? -4.426 -5.703 -0.359 1 98.06 353 LEU A C 1
ATOM 2730 O O . LEU A 1 353 ? -5.469 -5.309 0.166 1 98.06 353 LEU A O 1
ATOM 2734 N N . THR A 1 354 ? -3.521 -4.875 -0.891 1 97.75 354 THR A N 1
ATOM 2735 C CA . THR A 1 354 ? -3.74 -3.432 -0.915 1 97.75 354 THR A CA 1
ATOM 2736 C C . THR A 1 354 ? -5.031 -3.094 -1.656 1 97.75 354 THR A C 1
ATOM 2738 O O . THR A 1 354 ? -5.852 -2.32 -1.158 1 97.75 354 THR A O 1
ATOM 2741 N N . PHE A 1 355 ? -5.25 -3.662 -2.783 1 98.31 355 PHE A N 1
ATOM 2742 C CA . PHE A 1 355 ? -6.414 -3.355 -3.605 1 98.31 355 PHE A CA 1
ATOM 2743 C C . PHE A 1 355 ? -7.676 -3.965 -3.004 1 98.31 355 PHE A C 1
ATOM 2745 O O . PHE A 1 355 ? -8.773 -3.451 -3.209 1 98.31 355 PHE A O 1
ATOM 2752 N N . LEU A 1 356 ? -7.539 -5.082 -2.258 1 97.75 356 LEU A N 1
ATOM 2753 C CA . LEU A 1 356 ? -8.695 -5.691 -1.611 1 97.75 356 LEU A CA 1
ATOM 2754 C C . LEU A 1 356 ? -9.109 -4.895 -0.378 1 97.75 356 LEU A C 1
ATOM 2756 O O . LEU A 1 356 ? -10.227 -5.062 0.129 1 97.75 356 LEU A O 1
ATOM 2760 N N . LEU A 1 357 ? -8.227 -4.082 0.101 1 95.94 357 LEU A N 1
ATOM 2761 C CA . LEU A 1 357 ? -8.531 -3.23 1.248 1 95.94 357 LEU A CA 1
ATOM 2762 C C . LEU A 1 357 ? -9.148 -1.913 0.8 1 95.94 357 LEU A C 1
ATOM 2764 O O . LEU A 1 357 ? -9.578 -1.109 1.632 1 95.94 357 LEU A O 1
ATOM 2768 N N . LEU A 1 358 ? -9.195 -1.678 -0.49 1 94.69 358 LEU A N 1
ATOM 2769 C CA . LEU A 1 358 ? -9.773 -0.467 -1.059 1 94.69 358 LEU A CA 1
ATOM 2770 C C . LEU A 1 358 ? -11.258 -0.355 -0.701 1 94.69 358 LEU A C 1
ATOM 2772 O O . LEU A 1 358 ? -12.008 -1.323 -0.834 1 94.69 358 LEU A O 1
ATOM 2776 N N . THR A 1 359 ? -11.656 0.792 -0.152 1 93.5 359 THR A N 1
ATOM 2777 C CA . THR A 1 359 ? -13.062 1.109 0.058 1 93.5 359 THR A CA 1
ATOM 2778 C C . THR A 1 359 ? -13.539 2.148 -0.952 1 93.5 359 THR A C 1
ATOM 2780 O O . THR A 1 359 ? -12.805 3.082 -1.283 1 93.5 359 THR A O 1
ATOM 2783 N N . THR A 1 360 ? -14.609 1.903 -1.497 1 92.38 360 THR A N 1
ATOM 2784 C CA . THR A 1 360 ? -15.148 2.783 -2.531 1 92.38 360 THR A CA 1
ATOM 2785 C C . THR A 1 360 ? -16.656 2.949 -2.371 1 92.38 360 THR A C 1
ATOM 2787 O O . THR A 1 360 ? -17.328 2.059 -1.857 1 92.38 360 THR A O 1
ATOM 2790 N N . GLY A 1 361 ? -17.188 4.156 -2.779 1 89.94 361 GLY A N 1
ATOM 2791 C CA . GLY A 1 361 ? -18.625 4.418 -2.779 1 89.94 361 GLY A CA 1
ATOM 2792 C C . GLY A 1 361 ? -19.328 3.924 -4.031 1 89.94 361 GLY A C 1
ATOM 2793 O O . GLY A 1 361 ? -20.531 4.066 -4.168 1 89.94 361 GLY A O 1
ATOM 2794 N N . SER A 1 362 ? -18.609 3.287 -4.859 1 90.56 362 SER A N 1
ATOM 2795 C CA . SER A 1 362 ? -19.188 2.816 -6.117 1 90.56 362 SER A CA 1
ATOM 2796 C C . SER A 1 362 ? -19.859 1.466 -5.941 1 90.56 362 SER A C 1
ATOM 2798 O O . SER A 1 362 ? -19.266 0.522 -5.422 1 90.56 362 SER A O 1
ATOM 2800 N N . LYS A 1 363 ? -21.062 1.354 -6.445 1 90.62 363 LYS A N 1
ATOM 2801 C CA . LYS A 1 363 ? -21.797 0.095 -6.398 1 90.62 363 LYS A CA 1
ATOM 2802 C C . LYS A 1 363 ? -21.297 -0.877 -7.465 1 90.62 363 LYS A C 1
ATOM 2804 O O . LYS A 1 363 ? -21.609 -2.07 -7.414 1 90.62 363 LYS A O 1
ATOM 2809 N N . ARG A 1 364 ? -20.484 -0.407 -8.375 1 93 364 ARG A N 1
ATOM 2810 C CA . ARG A 1 364 ? -20 -1.229 -9.477 1 93 364 ARG A CA 1
ATOM 2811 C C . ARG A 1 364 ? -18.688 -1.923 -9.102 1 93 364 ARG A C 1
ATOM 2813 O O . ARG A 1 364 ? -18.188 -2.76 -9.859 1 93 364 ARG A O 1
ATOM 2820 N N . ILE A 1 365 ? -18.094 -1.56 -8.125 1 95.31 365 ILE A N 1
ATOM 2821 C CA . ILE A 1 365 ? -16.938 -2.242 -7.559 1 95.31 365 ILE A CA 1
ATOM 2822 C C . ILE A 1 365 ? -17.359 -2.986 -6.289 1 95.31 365 ILE A C 1
ATOM 2824 O O . ILE A 1 365 ? -17.344 -2.416 -5.195 1 95.31 365 ILE A O 1
ATOM 2828 N N . PHE A 1 366 ? -17.734 -4.227 -6.445 1 95.12 366 PHE A N 1
ATOM 2829 C CA . PHE A 1 366 ? -18.312 -5.012 -5.359 1 95.12 366 PHE A CA 1
ATOM 2830 C C . PHE A 1 366 ? -17.344 -6.113 -4.918 1 95.12 366 PHE A C 1
ATOM 2832 O O . PHE A 1 366 ? -17.125 -7.07 -5.66 1 95.12 366 PHE A O 1
ATOM 2839 N N . LYS A 1 367 ? -16.797 -5.93 -3.816 1 96.31 367 LYS A N 1
ATOM 2840 C CA . LYS A 1 367 ? -15.953 -6.961 -3.23 1 96.31 367 LYS A CA 1
ATOM 2841 C C . LYS A 1 367 ? -16.797 -8.094 -2.645 1 96.31 367 LYS A C 1
ATOM 2843 O O . LYS A 1 367 ? -17.703 -7.855 -1.854 1 96.31 367 LYS A O 1
ATOM 2848 N N . LEU A 1 368 ? -16.484 -9.289 -2.977 1 96.44 368 LEU A N 1
ATOM 2849 C CA . LEU A 1 368 ? -17.203 -10.461 -2.498 1 96.44 368 LEU A CA 1
ATOM 2850 C C . LEU A 1 368 ? -16.766 -10.844 -1.093 1 96.44 368 LEU A C 1
ATOM 2852 O O . LEU A 1 368 ? -15.57 -10.781 -0.78 1 96.44 368 LEU A O 1
ATOM 2856 N N . PRO A 1 369 ? -17.75 -11.219 -0.237 1 95.25 369 PRO A N 1
ATOM 2857 C CA . PRO A 1 369 ? -17.312 -11.836 1.017 1 95.25 369 PRO A CA 1
ATOM 2858 C C . PRO A 1 369 ? -16.453 -13.078 0.792 1 95.25 369 PRO A C 1
ATOM 2860 O O . PRO A 1 369 ? -16.766 -13.906 -0.068 1 95.25 369 PRO A O 1
ATOM 2863 N N . LEU A 1 370 ? -15.422 -13.172 1.495 1 95.31 370 LEU A N 1
ATOM 2864 C CA . LEU A 1 370 ? -14.43 -14.219 1.287 1 95.31 370 LEU A CA 1
ATOM 2865 C C . LEU A 1 370 ? -15.07 -15.602 1.346 1 95.31 370 LEU A C 1
ATOM 2867 O O . LEU A 1 370 ? -14.727 -16.484 0.563 1 95.31 370 LEU A O 1
ATOM 2871 N N . ALA A 1 371 ? -16.062 -15.789 2.193 1 92.31 371 ALA A N 1
ATOM 2872 C CA . ALA A 1 371 ? -16.719 -17.078 2.404 1 92.31 371 ALA A CA 1
ATOM 2873 C C . ALA A 1 371 ? -17.562 -17.469 1.194 1 92.31 371 ALA A C 1
ATOM 2875 O O . ALA A 1 371 ? -17.875 -18.641 1.005 1 92.31 371 ALA A O 1
ATOM 2876 N N . GLN A 1 372 ? -17.844 -16.547 0.356 1 93.62 372 GLN A N 1
ATOM 2877 C CA . GLN A 1 372 ? -18.734 -16.812 -0.767 1 93.62 372 GLN A CA 1
ATOM 2878 C C . GLN A 1 372 ? -17.969 -16.859 -2.084 1 93.62 372 GLN A C 1
ATOM 2880 O O . GLN A 1 372 ? -18.547 -17.109 -3.139 1 93.62 372 GLN A O 1
ATOM 2885 N N . VAL A 1 373 ? -16.688 -16.656 -2.021 1 95.88 373 VAL A N 1
ATOM 2886 C CA . VAL A 1 373 ? -15.875 -16.609 -3.232 1 95.88 373 VAL A CA 1
ATOM 2887 C C . VAL A 1 373 ? -15.75 -18.016 -3.832 1 95.88 373 VAL A C 1
ATOM 2889 O O . VAL A 1 373 ? -15.484 -18.984 -3.115 1 95.88 373 VAL A O 1
ATOM 2892 N N . THR A 1 374 ? -15.945 -18.156 -5.098 1 94.75 374 THR A N 1
ATOM 2893 C CA . THR A 1 374 ? -15.742 -19.391 -5.852 1 94.75 374 THR A CA 1
ATOM 2894 C C . THR A 1 374 ? -14.914 -19.125 -7.105 1 94.75 374 THR A C 1
ATOM 2896 O O . THR A 1 374 ? -13.773 -18.688 -7.02 1 94.75 374 THR A O 1
ATOM 2899 N N . TYR A 1 375 ? -15.453 -19.328 -8.281 1 96.19 375 TYR A N 1
ATOM 2900 C CA . TYR A 1 375 ? -14.75 -18.969 -9.508 1 96.19 375 TYR A CA 1
ATOM 2901 C C . TYR A 1 375 ? -15.469 -17.828 -10.227 1 96.19 375 TYR A C 1
ATOM 2903 O O . TYR A 1 375 ? -16.656 -17.609 -10.023 1 96.19 375 TYR A O 1
ATOM 2911 N N . PRO A 1 376 ? -14.82 -17.078 -11.055 1 97.44 376 PRO A N 1
ATOM 2912 C CA . PRO A 1 376 ? -15.289 -15.781 -11.555 1 97.44 376 PRO A CA 1
ATOM 2913 C C . PRO A 1 376 ? -16.641 -15.875 -12.25 1 97.44 376 PRO A C 1
ATOM 2915 O O . PRO A 1 376 ? -17.5 -15.008 -12.047 1 97.44 376 PRO A O 1
ATOM 2918 N N . GLU A 1 377 ? -17 -16.891 -13.07 1 96.5 377 GLU A N 1
ATOM 2919 C CA . GLU A 1 377 ? -18.281 -17.016 -13.766 1 96.5 377 GLU A CA 1
ATOM 2920 C C . GLU A 1 377 ? -19.422 -17.156 -12.773 1 96.5 377 GLU A C 1
ATOM 2922 O O . GLU A 1 377 ? -20.469 -16.531 -12.922 1 96.5 377 GLU A O 1
ATOM 2927 N N . LYS A 1 378 ? -19.172 -17.969 -11.812 1 95.5 378 LYS A N 1
ATOM 2928 C CA . LYS A 1 378 ? -20.203 -18.156 -10.781 1 95.5 378 LYS A CA 1
ATOM 2929 C C . LYS A 1 378 ? -20.312 -16.906 -9.898 1 95.5 378 LYS A C 1
ATOM 2931 O O . LYS A 1 378 ? -21.406 -16.547 -9.477 1 95.5 378 LYS A O 1
ATOM 2936 N N . ASN A 1 379 ? -19.188 -16.281 -9.539 1 96.81 379 ASN A N 1
ATOM 2937 C CA . ASN A 1 379 ? -19.188 -15.023 -8.797 1 96.81 379 ASN A CA 1
ATOM 2938 C C . ASN A 1 379 ? -20.016 -13.961 -9.516 1 96.81 379 ASN A C 1
ATOM 2940 O O . ASN A 1 379 ? -20.781 -13.227 -8.883 1 96.81 379 ASN A O 1
ATOM 2944 N N . LEU A 1 380 ? -19.781 -13.859 -10.82 1 95.62 380 LEU A N 1
ATOM 2945 C CA . LEU A 1 380 ? -20.484 -12.875 -11.641 1 95.62 380 LEU A CA 1
ATOM 2946 C C . LEU A 1 380 ? -21.984 -13.156 -11.648 1 95.62 380 LEU A C 1
ATOM 2948 O O . LEU A 1 380 ? -22.781 -12.227 -11.531 1 95.62 380 LEU A O 1
ATOM 2952 N N . ALA A 1 381 ? -22.375 -14.445 -11.773 1 94.19 381 ALA A N 1
ATOM 2953 C CA . ALA A 1 381 ? -23.781 -14.836 -11.742 1 94.19 381 ALA A CA 1
ATOM 2954 C C . ALA A 1 381 ? -24.422 -14.469 -10.406 1 94.19 381 ALA A C 1
ATOM 2956 O O . ALA A 1 381 ? -25.547 -13.961 -10.367 1 94.19 381 ALA A O 1
ATOM 2957 N N . SER A 1 382 ? -23.703 -14.75 -9.359 1 93.25 382 SER A N 1
ATOM 2958 C CA . SER A 1 382 ? -24.203 -14.43 -8.023 1 93.25 382 SER A CA 1
ATOM 2959 C C . SER A 1 382 ? -24.391 -12.93 -7.852 1 93.25 382 SER A C 1
ATOM 2961 O O . SER A 1 382 ? -25.344 -12.484 -7.215 1 93.25 382 SER A O 1
ATOM 2963 N N . PHE A 1 383 ? -23.469 -12.195 -8.312 1 93.94 383 PHE A N 1
ATOM 2964 C CA . PHE A 1 383 ? -23.531 -10.734 -8.25 1 93.94 383 PHE A CA 1
ATOM 2965 C C . PHE A 1 383 ? -24.75 -10.203 -8.977 1 93.94 383 PHE A C 1
ATOM 2967 O O . PHE A 1 383 ? -25.469 -9.344 -8.461 1 93.94 383 PHE A O 1
ATOM 2974 N N . TRP A 1 384 ? -25.062 -10.672 -10.148 1 92.81 384 TRP A N 1
ATOM 2975 C CA . TRP A 1 384 ? -26.203 -10.211 -10.93 1 92.81 384 TRP A CA 1
ATOM 2976 C C . TRP A 1 384 ? -27.516 -10.609 -10.258 1 92.81 384 TRP A C 1
ATOM 2978 O O . TRP A 1 384 ? -28.5 -9.852 -10.281 1 92.81 384 TRP A O 1
ATOM 2988 N N . LYS A 1 385 ? -27.5 -11.781 -9.664 1 92.69 385 LYS A N 1
ATOM 2989 C CA . LYS A 1 385 ? -28.688 -12.203 -8.914 1 92.69 385 LYS A CA 1
ATOM 2990 C C . LYS A 1 385 ? -28.953 -11.273 -7.73 1 92.69 385 LYS A C 1
ATOM 2992 O O . LYS A 1 385 ? -30.094 -10.914 -7.461 1 92.69 385 LYS A O 1
ATOM 2997 N N . MET A 1 386 ? -27.938 -10.945 -7.051 1 91.06 386 MET A N 1
ATOM 2998 C CA . MET A 1 386 ? -28.062 -10.039 -5.91 1 91.06 386 MET A CA 1
ATOM 2999 C C . MET A 1 386 ? -28.547 -8.664 -6.355 1 91.06 386 MET A C 1
ATOM 3001 O O . MET A 1 386 ? -29.375 -8.047 -5.688 1 91.06 386 MET A O 1
ATOM 3005 N N . LYS A 1 387 ? -28.016 -8.164 -7.465 1 91.12 387 LYS A N 1
ATOM 3006 C CA . LYS A 1 387 ? -28.406 -6.855 -7.984 1 91.12 387 LYS A CA 1
ATOM 3007 C C . LYS A 1 387 ? -29.875 -6.848 -8.414 1 91.12 387 LYS A C 1
ATOM 3009 O O . LYS A 1 387 ? -30.578 -5.871 -8.18 1 91.12 387 LYS A O 1
ATOM 3014 N N . LYS A 1 388 ? -30.266 -7.895 -9.016 1 91.81 388 LYS A N 1
ATOM 3015 C CA . LYS A 1 388 ? -31.656 -8.016 -9.438 1 91.81 388 LYS A CA 1
ATOM 3016 C C . LYS A 1 388 ? -32.594 -8.062 -8.234 1 91.81 388 LYS A C 1
ATOM 3018 O O . LYS A 1 388 ? -33.656 -7.441 -8.242 1 91.81 388 LYS A O 1
ATOM 3023 N N . ALA A 1 389 ? -32.188 -8.75 -7.254 1 91.19 389 ALA A N 1
ATOM 3024 C CA . ALA A 1 389 ? -32.969 -8.844 -6.031 1 91.19 389 ALA A CA 1
ATOM 3025 C C . ALA A 1 389 ? -33.062 -7.488 -5.34 1 91.19 389 ALA A C 1
ATOM 3027 O O . ALA A 1 389 ? -34.125 -7.121 -4.832 1 91.19 389 ALA A O 1
ATOM 3028 N N . ALA A 1 390 ? -32 -6.789 -5.25 1 89.88 390 ALA A N 1
ATOM 3029 C CA . ALA A 1 390 ? -31.984 -5.469 -4.621 1 89.88 390 ALA A CA 1
ATOM 3030 C C . ALA A 1 390 ? -32.875 -4.488 -5.375 1 89.88 390 ALA A C 1
ATOM 3032 O O . ALA A 1 390 ? -33.562 -3.662 -4.762 1 89.88 390 ALA A O 1
ATOM 3033 N N . LYS A 1 391 ? -32.906 -4.547 -6.66 1 89.25 391 LYS A N 1
ATOM 3034 C CA . LYS A 1 391 ? -33.75 -3.699 -7.484 1 89.25 391 LYS A CA 1
ATOM 3035 C C . LYS A 1 391 ? -35.25 -4.02 -7.25 1 89.25 391 LYS A C 1
ATOM 3037 O O . LYS A 1 391 ? -36.062 -3.111 -7.168 1 89.25 391 LYS A O 1
ATOM 3042 N N . LYS A 1 392 ? -35.5 -5.273 -7.156 1 90.75 392 LYS A N 1
ATOM 3043 C CA . LYS A 1 392 ? -36.875 -5.688 -6.883 1 90.75 392 LYS A CA 1
ATOM 3044 C C . LYS A 1 392 ? -37.344 -5.195 -5.52 1 90.75 392 LYS A C 1
ATOM 3046 O O . LYS A 1 392 ? -38.469 -4.734 -5.371 1 90.75 392 LYS A O 1
ATOM 3051 N N . GLU A 1 393 ? -36.469 -5.34 -4.555 1 89.94 393 GLU A N 1
ATOM 3052 C CA . GLU A 1 393 ? -36.812 -4.879 -3.207 1 89.94 393 GLU A CA 1
ATOM 3053 C C . GLU A 1 393 ? -37 -3.367 -3.176 1 89.94 393 GLU A C 1
ATOM 3055 O O . GLU A 1 393 ? -37.906 -2.875 -2.48 1 89.94 393 GLU A O 1
ATOM 3060 N N . LYS A 1 394 ? -36.219 -2.617 -3.848 1 88.69 394 LYS A N 1
ATOM 3061 C CA . LYS A 1 394 ? -36.375 -1.168 -3.928 1 88.69 394 LYS A CA 1
ATOM 3062 C C . LYS A 1 394 ? -37.719 -0.789 -4.586 1 88.69 394 LYS A C 1
ATOM 3064 O O . LYS A 1 394 ? -38.375 0.139 -4.141 1 88.69 394 LYS A O 1
ATOM 3069 N N . LEU A 1 395 ? -38.031 -1.518 -5.609 1 89.75 395 LEU A N 1
ATOM 3070 C CA . LEU A 1 395 ? -39.281 -1.275 -6.312 1 89.75 395 LEU A CA 1
ATOM 3071 C C . LEU A 1 395 ? -40.469 -1.592 -5.414 1 89.75 395 LEU A C 1
ATOM 3073 O O . LEU A 1 395 ? -41.469 -0.871 -5.43 1 89.75 395 LEU A O 1
ATOM 3077 N N . LEU A 1 396 ? -40.312 -2.648 -4.672 1 90.62 396 LEU A N 1
ATOM 3078 C CA . LEU A 1 396 ? -41.375 -3.018 -3.742 1 90.62 396 LEU A CA 1
ATOM 3079 C C . LEU A 1 396 ? -41.531 -1.967 -2.648 1 90.62 396 LEU A C 1
ATOM 3081 O O . LEU A 1 396 ? -42.656 -1.613 -2.277 1 90.62 396 LEU A O 1
ATOM 3085 N N . THR A 1 397 ? -40.406 -1.514 -2.094 1 90.56 397 THR A N 1
ATOM 3086 C CA . THR A 1 397 ? -40.438 -0.489 -1.056 1 90.56 397 THR A CA 1
ATOM 3087 C C . THR A 1 397 ? -41.031 0.813 -1.599 1 90.56 397 THR A C 1
ATOM 3089 O O . THR A 1 397 ? -41.781 1.501 -0.903 1 90.56 397 THR A O 1
ATOM 3092 N N . GLU A 1 398 ? -40.656 1.194 -2.781 1 89.06 398 GLU A N 1
ATOM 3093 C CA . GLU A 1 398 ? -41.219 2.389 -3.418 1 89.06 398 GLU A CA 1
ATOM 3094 C C . GLU A 1 398 ? -42.719 2.256 -3.645 1 89.06 398 GLU A C 1
ATOM 3096 O O . GLU A 1 398 ? -43.469 3.209 -3.436 1 89.06 398 GLU A O 1
ATOM 3101 N N . ARG A 1 399 ? -43.094 1.101 -4.043 1 88.56 399 ARG A N 1
ATOM 3102 C CA . ARG A 1 399 ? -44.531 0.842 -4.25 1 88.56 399 ARG A CA 1
ATOM 3103 C C . ARG A 1 399 ? -45.281 0.924 -2.936 1 88.56 399 ARG A C 1
ATOM 3105 O O . ARG A 1 399 ? -46.406 1.471 -2.889 1 88.56 399 ARG A O 1
ATOM 3112 N N . GLU A 1 400 ? -44.656 0.355 -1.954 1 89.62 400 GLU A N 1
ATOM 3113 C CA . GLU A 1 400 ? -45.281 0.401 -0.632 1 89.62 400 GLU A CA 1
ATOM 3114 C C . GLU A 1 400 ? -45.375 1.835 -0.121 1 89.62 400 GLU A C 1
ATOM 3116 O O . GLU A 1 400 ? -46.375 2.207 0.5 1 89.62 400 GLU A O 1
ATOM 3121 N N . THR A 1 401 ? -44.375 2.57 -0.31 1 89.94 401 THR A N 1
ATOM 3122 C CA . THR A 1 401 ? -44.375 3.965 0.115 1 89.94 401 THR A CA 1
ATOM 3123 C C . THR A 1 401 ? -45.438 4.754 -0.627 1 89.94 401 THR A C 1
ATOM 3125 O O . THR A 1 401 ? -46.125 5.582 -0.031 1 89.94 401 THR A O 1
ATOM 3128 N N . VAL A 1 402 ? -45.594 4.516 -1.912 1 89.88 402 VAL A N 1
ATOM 3129 C CA . VAL A 1 402 ? -46.594 5.184 -2.719 1 89.88 402 VAL A CA 1
ATOM 3130 C C . VAL A 1 402 ? -48 4.785 -2.229 1 89.88 402 VAL A C 1
ATOM 3132 O O . VAL A 1 402 ? -48.875 5.629 -2.133 1 89.88 402 VAL A O 1
ATOM 3135 N N . LEU A 1 403 ? -48.125 3.508 -1.885 1 88.81 403 LEU A N 1
ATOM 3136 C CA . LEU A 1 403 ? -49.406 3.014 -1.372 1 88.81 403 LEU A CA 1
ATOM 3137 C C . LEU A 1 403 ? -49.719 3.66 -0.031 1 88.81 403 LEU A C 1
ATOM 3139 O O . LEU A 1 403 ? -50.875 4.02 0.22 1 88.81 403 LEU A O 1
ATOM 3143 N N . ILE A 1 404 ? -48.719 3.801 0.772 1 88.75 404 ILE A N 1
ATOM 3144 C CA . ILE A 1 404 ? -48.875 4.422 2.082 1 88.75 404 ILE A CA 1
ATOM 3145 C C . ILE A 1 404 ? -49.281 5.891 1.912 1 88.75 404 ILE A C 1
ATOM 3147 O O . ILE A 1 404 ? -50.156 6.387 2.592 1 88.75 404 ILE A O 1
ATOM 3151 N N . LEU A 1 405 ? -48.594 6.527 1.029 1 88.5 405 LEU A N 1
ATOM 3152 C CA . LEU A 1 405 ? -48.906 7.93 0.766 1 88.5 405 LEU A CA 1
ATOM 3153 C C . LEU A 1 405 ? -50.281 8.094 0.189 1 88.5 405 LEU A C 1
ATOM 3155 O O . LEU A 1 405 ? -51.031 9.023 0.557 1 88.5 405 LEU A O 1
ATOM 3159 N N . GLN A 1 406 ? -50.719 7.188 -0.723 1 87.94 406 GLN A N 1
ATOM 3160 C CA . GLN A 1 406 ? -52.062 7.223 -1.303 1 87.94 406 GLN A CA 1
ATOM 3161 C C . GLN A 1 406 ? -53.125 6.98 -0.239 1 87.94 406 GLN A C 1
ATOM 3163 O O . GLN A 1 406 ? -54.156 7.629 -0.246 1 87.94 406 GLN A O 1
ATOM 3168 N N . ASN A 1 407 ? -52.844 6.172 0.741 1 86.44 407 ASN A N 1
ATOM 3169 C CA . ASN A 1 407 ? -53.781 5.879 1.832 1 86.44 407 ASN A CA 1
ATOM 3170 C C . ASN A 1 407 ? -53.875 7.051 2.801 1 86.44 407 ASN A C 1
ATOM 3172 O O . ASN A 1 407 ? -54.969 7.344 3.312 1 86.44 407 ASN A O 1
ATOM 3176 N N . LEU A 1 408 ? -52.844 7.762 3.006 1 83.94 408 LEU A N 1
ATOM 3177 C CA . LEU A 1 408 ? -52.844 8.945 3.861 1 83.94 408 LEU A CA 1
ATOM 3178 C C . LEU A 1 408 ? -53.594 10.094 3.211 1 83.94 408 LEU A C 1
ATOM 3180 O O . LEU A 1 408 ? -54.312 10.836 3.893 1 83.94 408 LEU A O 1
ATOM 3184 N N . GLU A 1 409 ? -53.5 10.25 1.965 1 83 409 GLU A N 1
ATOM 3185 C CA . GLU A 1 409 ? -54.219 11.281 1.223 1 83 409 GLU A CA 1
ATOM 3186 C C . GLU A 1 409 ? -55.719 11 1.232 1 83 409 GLU A C 1
ATOM 3188 O O . GLU A 1 409 ? -56.531 11.93 1.348 1 83 409 GLU A O 1
ATOM 3193 N N . LYS A 1 410 ? -56.125 9.797 1.17 1 79.88 410 LYS A N 1
ATOM 3194 C CA . LYS A 1 410 ? -57.531 9.43 1.214 1 79.88 410 LYS A CA 1
ATOM 3195 C C . LYS A 1 410 ? -58.125 9.672 2.6 1 79.88 410 LYS A C 1
ATOM 3197 O O . LYS A 1 410 ? -59.281 10.07 2.725 1 79.88 410 LYS A O 1
ATOM 3202 N N . LYS A 1 411 ? -57.375 9.609 3.529 1 68.06 411 LYS A N 1
ATOM 3203 C CA . LYS A 1 411 ? -57.844 9.852 4.891 1 68.06 411 LYS A CA 1
ATOM 3204 C C . LYS A 1 411 ? -57.844 11.336 5.215 1 68.06 411 LYS A C 1
ATOM 3206 O O . LYS A 1 411 ? -58.688 11.805 5.992 1 68.06 411 LYS A O 1
ATOM 3211 N N . ALA A 1 412 ? -57.156 12.203 4.695 1 68.5 412 ALA A N 1
ATOM 3212 C CA . ALA A 1 412 ? -57.062 13.641 4.941 1 68.5 412 ALA A CA 1
ATOM 3213 C C . ALA A 1 412 ? -58.188 14.391 4.219 1 68.5 412 ALA A C 1
ATOM 3215 O O . ALA A 1 412 ? -58.656 15.422 4.699 1 68.5 412 ALA A O 1
ATOM 3216 N N . ILE A 1 413 ? -58.844 14.016 3.221 1 70.56 413 ILE A N 1
ATOM 3217 C CA . ILE A 1 413 ? -59.906 14.656 2.438 1 70.56 413 ILE A CA 1
ATOM 3218 C C . ILE A 1 413 ? -61.219 14.664 3.225 1 70.56 413 ILE A C 1
ATOM 3220 O O . ILE A 1 413 ? -61.906 15.68 3.287 1 70.56 413 ILE A O 1
ATOM 3224 N N . PRO A 1 414 ? -61.594 13.641 3.979 1 62.41 414 PRO A N 1
ATOM 3225 C CA . PRO A 1 414 ? -62.875 13.773 4.676 1 62.41 414 PRO A CA 1
ATOM 3226 C C . PRO A 1 414 ? -62.844 14.812 5.793 1 62.41 414 PRO A C 1
ATOM 3228 O O . PRO A 1 414 ? -63.844 15.438 6.102 1 62.41 414 PRO A O 1
ATOM 3231 N N . LEU A 1 415 ? -61.719 15.133 6.289 1 57.19 415 LEU A N 1
ATOM 3232 C CA . LEU A 1 415 ? -61.625 16.094 7.375 1 57.19 415 LEU A CA 1
ATOM 3233 C C . LEU A 1 415 ? -61.812 17.516 6.848 1 57.19 415 LEU A C 1
ATOM 3235 O O . LEU A 1 415 ? -62.438 18.344 7.484 1 57.19 415 LEU A O 1
ATOM 3239 N N . ASN A 1 416 ? -61.375 17.844 5.672 1 58.28 416 ASN A N 1
ATOM 3240 C CA . ASN A 1 416 ? -61.531 19.172 5.098 1 58.28 416 ASN A CA 1
ATOM 3241 C C . ASN A 1 416 ? -62.938 19.375 4.551 1 58.28 416 ASN A C 1
ATOM 3243 O O . ASN A 1 416 ? -63.469 20.484 4.574 1 58.28 416 ASN A O 1
ATOM 3247 N N . SER A 1 417 ? -63.656 18.391 4.082 1 58.75 417 SER A N 1
ATOM 3248 C CA . SER A 1 417 ? -65 18.578 3.588 1 58.75 417 SER A CA 1
ATOM 3249 C C . SER A 1 417 ? -66 18.781 4.738 1 58.75 417 SER A C 1
ATOM 3251 O O . SER A 1 417 ? -67 19.5 4.594 1 58.75 417 SER A O 1
ATOM 3253 N N . ARG A 1 418 ? -65.688 18.391 5.965 1 57.19 418 ARG A N 1
ATOM 3254 C CA . ARG A 1 418 ? -66.562 18.609 7.105 1 57.19 418 ARG A CA 1
ATOM 3255 C C . ARG A 1 418 ? -66.375 20.016 7.688 1 57.19 418 ARG A C 1
ATOM 3257 O O . ARG A 1 418 ? -67.312 20.594 8.227 1 57.19 418 ARG A O 1
ATOM 3264 N N . LEU A 1 419 ? -65.25 20.656 7.492 1 54.19 419 LEU A N 1
ATOM 3265 C CA . LEU A 1 419 ? -65.062 22.016 7.984 1 54.19 419 LEU A CA 1
ATOM 3266 C C . LEU A 1 419 ? -65.688 23.047 7.07 1 54.19 419 LEU A C 1
ATOM 3268 O O . LEU A 1 419 ? -66.188 24.062 7.539 1 54.19 419 LEU A O 1
ATOM 3272 N N . ILE A 1 420 ? -65.875 22.859 5.809 1 58.5 420 ILE A N 1
ATOM 3273 C CA . ILE A 1 420 ? -66.562 23.781 4.879 1 58.5 420 ILE A CA 1
ATOM 3274 C C . ILE A 1 420 ? -68.062 23.734 5.047 1 58.5 420 ILE A C 1
ATOM 3276 O O . ILE A 1 420 ? -68.75 24.766 5.02 1 58.5 420 ILE A O 1
ATOM 3280 N N . THR A 1 421 ? -68.625 22.594 5.344 1 57.34 421 THR A N 1
ATOM 3281 C CA . THR A 1 421 ? -70.062 22.5 5.488 1 57.34 421 THR A CA 1
ATOM 3282 C C . THR A 1 421 ? -70.5 23.094 6.82 1 57.34 421 THR A C 1
ATOM 3284 O O . THR A 1 421 ? -71.625 23.625 6.934 1 57.34 421 THR A O 1
ATOM 3287 N N . ALA A 1 422 ? -69.688 23.234 7.867 1 57.31 422 ALA A N 1
ATOM 3288 C CA . ALA A 1 422 ? -70.062 23.828 9.141 1 57.31 422 ALA A CA 1
ATOM 3289 C C . ALA A 1 422 ? -70 25.344 9.078 1 57.31 422 ALA A C 1
ATOM 3291 O O . ALA A 1 422 ? -70.812 26.031 9.711 1 57.31 422 ALA A O 1
ATOM 3292 N N . SER A 1 423 ? -69.125 25.984 8.25 1 56.53 423 SER A N 1
ATOM 3293 C CA . SER A 1 423 ? -69.062 27.438 8.141 1 56.53 423 SER A CA 1
ATOM 3294 C C . SER A 1 423 ? -70.188 27.984 7.289 1 56.53 423 SER A C 1
ATOM 3296 O O . SER A 1 423 ? -70.5 29.188 7.348 1 56.53 423 SER A O 1
ATOM 3298 N N . ALA A 1 424 ? -70.875 27.25 6.406 1 55.97 424 ALA A N 1
ATOM 3299 C CA . ALA A 1 424 ? -71.938 27.734 5.555 1 55.97 424 ALA A CA 1
ATOM 3300 C C . ALA A 1 424 ? -73.25 27.781 6.32 1 55.97 424 ALA A C 1
ATOM 3302 O O . ALA A 1 424 ? -74.25 28.422 5.879 1 55.97 424 ALA A O 1
ATOM 3303 N N . GLN A 1 425 ? -73.438 26.969 7.332 1 50.12 425 GLN A N 1
ATOM 3304 C CA . GLN A 1 425 ? -74.75 26.906 7.973 1 50.12 425 GLN A CA 1
ATOM 3305 C C . GLN A 1 425 ? -74.938 28.109 8.883 1 50.12 425 GLN A C 1
ATOM 3307 O O . GLN A 1 425 ? -76.062 28.359 9.359 1 50.12 425 GLN A O 1
ATOM 3312 N N . HIS A 1 426 ? -73.875 28.844 9.328 1 48.75 426 HIS A N 1
ATOM 3313 C CA . HIS A 1 426 ? -74.188 29.891 10.297 1 48.75 426 HIS A CA 1
ATOM 3314 C C . HIS A 1 426 ? -74.625 31.172 9.602 1 48.75 426 HIS A C 1
ATOM 3316 O O . HIS A 1 426 ? -74.875 32.188 10.258 1 48.75 426 HIS A O 1
ATOM 3322 N N . GLY A 1 427 ? -74.562 31.312 8.234 1 43.06 427 GLY A N 1
ATOM 3323 C CA . GLY A 1 427 ? -74.875 32.625 7.672 1 43.06 427 GLY A CA 1
ATOM 3324 C C . GLY A 1 427 ? -76.375 32.969 7.676 1 43.06 427 GLY A C 1
ATOM 3325 O O . GLY A 1 427 ? -76.75 34.062 7.27 1 43.06 427 GLY A O 1
ATOM 3326 N N . SER A 1 428 ? -77.312 32.031 7.566 1 41.38 428 SER A N 1
ATOM 3327 C CA . SER A 1 428 ? -78.562 32.469 7.023 1 41.38 428 SER A CA 1
ATOM 3328 C C . SER A 1 428 ? -79.5 33.031 8.117 1 41.38 428 SER A C 1
ATOM 3330 O O . SER A 1 428 ? -80.5 32.406 8.492 1 41.38 428 SER A O 1
ATOM 3332 N N . SER A 1 429 ? -78.938 33.688 9.227 1 41.62 429 SER A N 1
ATOM 3333 C CA . SER A 1 429 ? -80 34.188 10.078 1 41.62 429 SER A CA 1
ATOM 3334 C C . SER A 1 429 ? -80.812 35.281 9.375 1 41.62 429 SER A C 1
ATOM 3336 O O . SER A 1 429 ? -80.25 36.188 8.758 1 41.62 429 SER A O 1
ATOM 3338 N N . PRO A 1 430 ? -82.188 35.062 9.055 1 41 430 PRO A N 1
ATOM 3339 C CA . PRO A 1 430 ? -83.188 35.906 8.344 1 41 430 PRO A CA 1
ATOM 3340 C C . PRO A 1 430 ? -83.375 37.25 9.023 1 41 430 PRO A C 1
ATOM 3342 O O . PRO A 1 430 ? -83.375 37.344 10.258 1 41 430 PRO A O 1
ATOM 3345 N N . GLN A 1 431 ? -82.812 38.375 8.516 1 31.36 431 GLN A N 1
ATOM 3346 C CA . GLN A 1 431 ? -83.125 39.75 8.883 1 31.36 431 GLN A CA 1
ATOM 3347 C C . GLN A 1 431 ? -84.625 40 8.773 1 31.36 431 GLN A C 1
ATOM 3349 O O . GLN A 1 431 ? -85.25 39.812 7.715 1 31.36 431 GLN A O 1
ATOM 3354 N N . ALA A 1 432 ? -85.5 39.781 9.766 1 33.56 432 ALA A N 1
ATOM 3355 C CA . ALA A 1 432 ? -86.812 40.25 9.898 1 33.56 432 ALA A CA 1
ATOM 3356 C C . ALA A 1 432 ? -86.938 41.75 9.617 1 33.56 432 ALA A C 1
ATOM 3358 O O . ALA A 1 432 ? -86.188 42.531 10.227 1 33.56 432 ALA A O 1
ATOM 3359 N N . SER A 1 433 ? -87.312 42.188 8.422 1 26.3 433 SER A N 1
ATOM 3360 C CA . SER A 1 433 ? -87.938 43.469 8.273 1 26.3 433 SER A CA 1
ATOM 3361 C C . SER A 1 433 ? -89.188 43.562 9.164 1 26.3 433 SER A C 1
ATOM 3363 O O . SER A 1 433 ? -90 42.625 9.266 1 26.3 433 SER A O 1
ATOM 3365 N N . MET B 1 1 ? -42.969 62.844 87.875 1 25.66 1 MET B N 1
ATOM 3366 C CA . MET B 1 1 ? -44.062 62.406 87.062 1 25.66 1 MET B CA 1
ATOM 3367 C C . MET B 1 1 ? -44.062 63.156 85.688 1 25.66 1 MET B C 1
ATOM 3369 O O . MET B 1 1 ? -44.719 64.188 85.562 1 25.66 1 MET B O 1
ATOM 3373 N N . ALA B 1 2 ? -42.781 63.344 85.188 1 28.98 2 ALA B N 1
ATOM 3374 C CA . ALA B 1 2 ? -42.219 64 84.062 1 28.98 2 ALA B CA 1
ATOM 3375 C C . ALA B 1 2 ? -42.875 63.531 82.75 1 28.98 2 ALA B C 1
ATOM 3377 O O . ALA B 1 2 ? -43.062 62.344 82.562 1 28.98 2 ALA B O 1
ATOM 3378 N N . GLN B 1 3 ? -43.781 64.375 82.312 1 26.55 3 GLN B N 1
ATOM 3379 C CA . GLN B 1 3 ? -44.625 64.25 81.125 1 26.55 3 GLN B CA 1
ATOM 3380 C C . GLN B 1 3 ? -43.812 63.906 79.875 1 26.55 3 GLN B C 1
ATOM 3382 O O . GLN B 1 3 ? -42.969 64.688 79.438 1 26.55 3 GLN B O 1
ATOM 3387 N N . LEU B 1 4 ? -43.344 62.656 79.812 1 27.72 4 LEU B N 1
ATOM 3388 C CA . LEU B 1 4 ? -42.562 62.031 78.75 1 27.72 4 LEU B CA 1
ATOM 3389 C C . LEU B 1 4 ? -43.219 62.188 77.438 1 27.72 4 LEU B C 1
ATOM 3391 O O . LEU B 1 4 ? -44.344 61.719 77.188 1 27.72 4 LEU B O 1
ATOM 3395 N N . ASP B 1 5 ? -43.062 63.438 76.875 1 27.42 5 ASP B N 1
ATOM 3396 C CA . ASP B 1 5 ? -43.594 63.875 75.562 1 27.42 5 ASP B CA 1
ATOM 3397 C C . ASP B 1 5 ? -43.312 62.844 74.5 1 27.42 5 ASP B C 1
ATOM 3399 O O . ASP B 1 5 ? -42.25 62.219 74.5 1 27.42 5 ASP B O 1
ATOM 3403 N N . MET B 1 6 ? -44.375 62.219 74 1 29.56 6 MET B N 1
ATOM 3404 C CA . MET B 1 6 ? -44.656 61.219 72.938 1 29.56 6 MET B CA 1
ATOM 3405 C C . MET B 1 6 ? -44.094 61.625 71.625 1 29.56 6 MET B C 1
ATOM 3407 O O . MET B 1 6 ? -44.562 62.594 71 1 29.56 6 MET B O 1
ATOM 3411 N N . GLN B 1 7 ? -42.719 61.844 71.438 1 26.97 7 GLN B N 1
ATOM 3412 C CA . GLN B 1 7 ? -42.094 62.281 70.188 1 26.97 7 GLN B CA 1
ATOM 3413 C C . GLN B 1 7 ? -42.656 61.5 69 1 26.97 7 GLN B C 1
ATOM 3415 O O . GLN B 1 7 ? -43.031 60.312 69.188 1 26.97 7 GLN B O 1
ATOM 3420 N N . SER B 1 8 ? -43.031 62.188 67.875 1 27.83 8 SER B N 1
ATOM 3421 C CA . SER B 1 8 ? -43.656 62.031 66.562 1 27.83 8 SER B CA 1
ATOM 3422 C C . SER B 1 8 ? -42.906 61 65.75 1 27.83 8 SER B C 1
ATOM 3424 O O . SER B 1 8 ? -41.688 60.969 65.75 1 27.83 8 SER B O 1
ATOM 3426 N N . GLU B 1 9 ? -43.406 59.812 65.5 1 27.45 9 GLU B N 1
ATOM 3427 C CA . GLU B 1 9 ? -43.094 58.688 64.688 1 27.45 9 GLU B CA 1
ATOM 3428 C C . GLU B 1 9 ? -43 59.094 63.219 1 27.45 9 GLU B C 1
ATOM 3430 O O . GLU B 1 9 ? -44 59.344 62.562 1 27.45 9 GLU B O 1
ATOM 3435 N N . ASN B 1 10 ? -42.25 60.219 62.844 1 28.45 10 ASN B N 1
ATOM 3436 C CA . ASN B 1 10 ? -42.188 60.562 61.438 1 28.45 10 ASN B CA 1
ATOM 3437 C C . ASN B 1 10 ? -41.812 59.344 60.594 1 28.45 10 ASN B C 1
ATOM 3439 O O . ASN B 1 10 ? -40.875 58.625 60.906 1 28.45 10 ASN B O 1
ATOM 3443 N N . GLY B 1 11 ? -42.781 58.688 59.875 1 28.19 11 GLY B N 1
ATOM 3444 C CA . GLY B 1 11 ? -42.781 57.625 58.906 1 28.19 11 GLY B CA 1
ATOM 3445 C C . GLY B 1 11 ? -41.875 57.906 57.719 1 28.19 11 GLY B C 1
ATOM 3446 O O . GLY B 1 11 ? -42.125 58.844 56.938 1 28.19 11 GLY B O 1
ATOM 3447 N N . ASN B 1 12 ? -40.531 58.062 57.875 1 29.22 12 ASN B N 1
ATOM 3448 C CA . ASN B 1 12 ? -39.625 58.219 56.719 1 29.22 12 ASN B CA 1
ATOM 3449 C C . ASN B 1 12 ? -39.875 57.156 55.656 1 29.22 12 ASN B C 1
ATOM 3451 O O . ASN B 1 12 ? -39.719 55.969 55.906 1 29.22 12 ASN B O 1
ATOM 3455 N N . SER B 1 13 ? -40.875 57.375 54.75 1 31.86 13 SER B N 1
ATOM 3456 C CA . SER B 1 13 ? -41.094 56.594 53.531 1 31.86 13 SER B CA 1
ATOM 3457 C C . SER B 1 13 ? -39.812 56.562 52.688 1 31.86 13 SER B C 1
ATOM 3459 O O . SER B 1 13 ? -39.375 57.594 52.188 1 31.86 13 SER B O 1
ATOM 3461 N N . GLN B 1 14 ? -38.781 55.875 53.031 1 30.52 14 GLN B N 1
ATOM 3462 C CA . GLN B 1 14 ? -37.656 55.594 52.156 1 30.52 14 GLN B CA 1
ATOM 3463 C C . GLN B 1 14 ? -38.125 55.062 50.781 1 30.52 14 GLN B C 1
ATOM 3465 O O . GLN B 1 14 ? -38.719 54 50.719 1 30.52 14 GLN B O 1
ATOM 3470 N N . GLU B 1 15 ? -38.688 55.938 49.906 1 32.75 15 GLU B N 1
ATOM 3471 C CA . GLU B 1 15 ? -38.906 55.531 48.5 1 32.75 15 GLU B CA 1
ATOM 3472 C C . GLU B 1 15 ? -37.656 54.906 47.906 1 32.75 15 GLU B C 1
ATOM 3474 O O . GLU B 1 15 ? -36.562 55.5 47.938 1 32.75 15 GLU B O 1
ATOM 3479 N N . ASP B 1 16 ? -37.5 53.562 47.906 1 37.72 16 ASP B N 1
ATOM 3480 C CA . ASP B 1 16 ? -36.531 52.75 47.188 1 37.72 16 ASP B CA 1
ATOM 3481 C C . ASP B 1 16 ? -36.5 53.125 45.688 1 37.72 16 ASP B C 1
ATOM 3483 O O . ASP B 1 16 ? -37.469 52.875 44.969 1 37.72 16 ASP B O 1
ATOM 3487 N N . THR B 1 17 ? -36.094 54.312 45.375 1 39.84 17 THR B N 1
ATOM 3488 C CA . THR B 1 17 ? -35.875 54.562 43.938 1 39.84 17 THR B CA 1
ATOM 3489 C C . THR B 1 17 ? -35.094 53.375 43.312 1 39.84 17 THR B C 1
ATOM 3491 O O . THR B 1 17 ? -33.969 53.094 43.688 1 39.84 17 THR B O 1
ATOM 3494 N N . LYS B 1 18 ? -35.812 52.344 42.844 1 43.91 18 LYS B N 1
ATOM 3495 C CA . LYS B 1 18 ? -35.281 51.312 41.969 1 43.91 18 LYS B CA 1
ATOM 3496 C C . LYS B 1 18 ? -34.438 51.906 40.844 1 43.91 18 LYS B C 1
ATOM 3498 O O . LYS B 1 18 ? -34.938 52.688 40.031 1 43.91 18 LYS B O 1
ATOM 3503 N N . LYS B 1 19 ? -33.125 52.094 41.125 1 47.19 19 LYS B N 1
ATOM 3504 C CA . LYS B 1 19 ? -32.188 52.375 40.031 1 47.19 19 LYS B CA 1
ATOM 3505 C C . LYS B 1 19 ? -32.5 51.531 38.812 1 47.19 19 LYS B C 1
ATOM 3507 O O . LYS B 1 19 ? -32.625 50.281 38.906 1 47.19 19 LYS B O 1
ATOM 3512 N N . GLU B 1 20 ? -33.188 52.062 37.844 1 44.16 20 GLU B N 1
ATOM 3513 C CA . GLU B 1 20 ? -33.344 51.375 36.562 1 44.16 20 GLU B CA 1
ATOM 3514 C C . GLU B 1 20 ? -32.062 50.719 36.125 1 44.16 20 GLU B C 1
ATOM 3516 O O . GLU B 1 20 ? -30.969 51.25 36.312 1 44.16 20 GLU B O 1
ATOM 3521 N N . PRO B 1 21 ? -31.906 49.406 35.969 1 47.53 21 PRO B N 1
ATOM 3522 C CA . PRO B 1 21 ? -30.719 48.719 35.469 1 47.53 21 PRO B CA 1
ATOM 3523 C C . PRO B 1 21 ? -30.109 49.438 34.25 1 47.53 21 PRO B C 1
ATOM 3525 O O . PRO B 1 21 ? -30.844 49.844 33.344 1 47.53 21 PRO B O 1
ATOM 3528 N N . VAL B 1 22 ? -29.031 50.281 34.375 1 48.59 22 VAL B N 1
ATOM 3529 C CA . VAL B 1 22 ? -28.266 50.812 33.281 1 48.59 22 VAL B CA 1
ATOM 3530 C C . VAL B 1 22 ? -28.172 49.812 32.156 1 48.59 22 VAL B C 1
ATOM 3532 O O . VAL B 1 22 ? -27.844 48.625 32.375 1 48.59 22 VAL B O 1
ATOM 3535 N N . GLU B 1 23 ? -28.953 49.938 31.094 1 53.16 23 GLU B N 1
ATOM 3536 C CA . GLU B 1 23 ? -28.797 49.156 29.875 1 53.16 23 GLU B CA 1
ATOM 3537 C C . GLU B 1 23 ? -27.328 48.938 29.547 1 53.16 23 GLU B C 1
ATOM 3539 O O . GLU B 1 23 ? -26.5 49.844 29.703 1 53.16 23 GLU B O 1
ATOM 3544 N N . PRO B 1 24 ? -26.859 47.75 29.594 1 55.91 24 PRO B N 1
ATOM 3545 C CA . PRO B 1 24 ? -25.453 47.469 29.234 1 55.91 24 PRO B CA 1
ATOM 3546 C C . PRO B 1 24 ? -24.984 48.344 28.062 1 55.91 24 PRO B C 1
ATOM 3548 O O . PRO B 1 24 ? -25.734 48.562 27.125 1 55.91 24 PRO B O 1
ATOM 3551 N N . ALA B 1 25 ? -24.141 49.312 28.234 1 60.28 25 ALA B N 1
ATOM 3552 C CA . ALA B 1 25 ? -23.531 50.156 27.219 1 60.28 25 ALA B CA 1
ATOM 3553 C C . ALA B 1 25 ? -23.203 49.344 25.969 1 60.28 25 ALA B C 1
ATOM 3555 O O . ALA B 1 25 ? -22.75 48.188 26.047 1 60.28 25 ALA B O 1
ATOM 3556 N N . GLY B 1 26 ? -23.891 49.5 24.844 1 65.31 26 GLY B N 1
ATOM 3557 C CA . GLY B 1 26 ? -23.578 48.906 23.562 1 65.31 26 GLY B CA 1
ATOM 3558 C C . GLY B 1 26 ? -22.094 48.719 23.328 1 65.31 26 GLY B C 1
ATOM 3559 O O . GLY B 1 26 ? -21.281 49.344 24.016 1 65.31 26 GLY B O 1
ATOM 3560 N N . PRO B 1 27 ? -21.672 47.688 22.609 1 71.69 27 PRO B N 1
ATOM 3561 C CA . PRO B 1 27 ? -20.234 47.469 22.406 1 71.69 27 PRO B CA 1
ATOM 3562 C C . PRO B 1 27 ? -19.5 48.75 21.969 1 71.69 27 PRO B C 1
ATOM 3564 O O . PRO B 1 27 ? -20.062 49.562 21.25 1 71.69 27 PRO B O 1
ATOM 3567 N N . THR B 1 28 ? -18.469 49.156 22.672 1 80.5 28 THR B N 1
ATOM 3568 C CA . THR B 1 28 ? -17.609 50.281 22.359 1 80.5 28 THR B CA 1
ATOM 3569 C C . THR B 1 28 ? -17.125 50.188 20.922 1 80.5 28 THR B C 1
ATOM 3571 O O . THR B 1 28 ? -17.203 49.156 20.281 1 80.5 28 THR B O 1
ATOM 3574 N N . ALA B 1 29 ? -16.844 51.312 20.234 1 82.75 29 ALA B N 1
ATOM 3575 C CA . ALA B 1 29 ? -16.312 51.406 18.875 1 82.75 29 ALA B CA 1
ATOM 3576 C C . ALA B 1 29 ? -15.164 50.438 18.672 1 82.75 29 ALA B C 1
ATOM 3578 O O . ALA B 1 29 ? -15.039 49.844 17.594 1 82.75 29 ALA B O 1
ATOM 3579 N N . LEU B 1 30 ? -14.406 50.344 19.719 1 85.75 30 LEU B N 1
ATOM 3580 C CA . LEU B 1 30 ? -13.281 49.438 19.641 1 85.75 30 LEU B CA 1
ATOM 3581 C C . LEU B 1 30 ? -13.766 48 19.562 1 85.75 30 LEU B C 1
ATOM 3583 O O . LEU B 1 30 ? -13.195 47.188 18.828 1 85.75 30 LEU B O 1
ATOM 3587 N N . GLN B 1 31 ? -14.742 47.688 20.25 1 85.94 31 GLN B N 1
ATOM 3588 C CA . GLN B 1 31 ? -15.297 46.344 20.234 1 85.94 31 GLN B CA 1
ATOM 3589 C C . GLN B 1 31 ? -15.93 46 18.875 1 85.94 31 GLN B C 1
ATOM 3591 O O . GLN B 1 31 ? -15.812 44.906 18.375 1 85.94 31 GLN B O 1
ATOM 3596 N N . ARG B 1 32 ? -16.547 47.031 18.375 1 85.38 32 ARG B N 1
ATOM 3597 C CA . ARG B 1 32 ? -17.141 46.844 17.047 1 85.38 32 ARG B CA 1
ATOM 3598 C C . ARG B 1 32 ? -16.062 46.688 15.984 1 85.38 32 ARG B C 1
ATOM 3600 O O . ARG B 1 32 ? -16.219 45.844 15.078 1 85.38 32 ARG B O 1
ATOM 3607 N N . ALA B 1 33 ? -15.078 47.5 16.078 1 86.75 33 ALA B N 1
ATOM 3608 C CA . ALA B 1 33 ? -13.977 47.375 15.141 1 86.75 33 ALA B CA 1
ATOM 3609 C C . ALA B 1 33 ? -13.297 46.031 15.266 1 86.75 33 ALA B C 1
ATOM 3611 O O . ALA B 1 33 ? -12.93 45.406 14.258 1 86.75 33 ALA B O 1
ATOM 3612 N N . ARG B 1 34 ? -13.086 45.625 16.391 1 85 34 ARG B N 1
ATOM 3613 C CA . ARG B 1 34 ? -12.5 44.281 16.625 1 85 34 ARG B CA 1
ATOM 3614 C C . ARG B 1 34 ? -13.406 43.188 16.078 1 85 34 ARG B C 1
ATOM 3616 O O . ARG B 1 34 ? -12.922 42.219 15.484 1 85 34 ARG B O 1
ATOM 3623 N N . ALA B 1 35 ? -14.57 43.344 16.281 1 84.94 35 ALA B N 1
ATOM 3624 C CA . ALA B 1 35 ? -15.523 42.375 15.789 1 84.94 35 ALA B CA 1
ATOM 3625 C C . ALA B 1 35 ? -15.523 42.312 14.266 1 84.94 35 ALA B C 1
ATOM 3627 O O . ALA B 1 35 ? -15.609 41.25 13.672 1 84.94 35 ALA B O 1
ATOM 3628 N N . ARG B 1 36 ? -15.531 43.469 13.688 1 84.25 36 ARG B N 1
ATOM 3629 C CA . ARG B 1 36 ? -15.484 43.531 12.234 1 84.25 36 ARG B CA 1
ATOM 3630 C C . ARG B 1 36 ? -14.18 42.938 11.695 1 84.25 36 ARG B C 1
ATOM 3632 O O . ARG B 1 36 ? -14.172 42.281 10.664 1 84.25 36 ARG B O 1
ATOM 3639 N N . PHE B 1 37 ? -13.148 43.281 12.367 1 85.38 37 PHE B N 1
ATOM 3640 C CA . PHE B 1 37 ? -11.852 42.75 11.992 1 85.38 37 PHE B CA 1
ATOM 3641 C C . PHE B 1 37 ? -11.836 41.219 12.109 1 85.38 37 PHE B C 1
ATOM 3643 O O . PHE B 1 37 ? -11.359 40.531 11.203 1 85.38 37 PHE B O 1
ATOM 3650 N N . LEU B 1 38 ? -12.344 40.781 13.133 1 84.31 38 LEU B N 1
ATOM 3651 C CA . LEU B 1 38 ? -12.391 39.344 13.352 1 84.31 38 LEU B CA 1
ATOM 3652 C C . LEU B 1 38 ? -13.281 38.656 12.32 1 84.31 38 LEU B C 1
ATOM 3654 O O . LEU B 1 38 ? -12.984 37.531 11.883 1 84.31 38 LEU B O 1
ATOM 3658 N N . LYS B 1 39 ? -14.297 39.312 12.062 1 85.12 39 LYS B N 1
ATOM 3659 C CA . LYS B 1 39 ? -15.156 38.812 11 1 85.12 39 LYS B CA 1
ATOM 3660 C C . LYS B 1 39 ? -14.422 38.75 9.664 1 85.12 39 LYS B C 1
ATOM 3662 O O . LYS B 1 39 ? -14.547 37.781 8.922 1 85.12 39 LYS B O 1
ATOM 3667 N N . GLY B 1 40 ? -13.734 39.812 9.344 1 86.31 40 GLY B N 1
ATOM 3668 C CA . GLY B 1 40 ? -12.922 39.812 8.133 1 86.31 40 GLY B CA 1
ATOM 3669 C C . GLY B 1 40 ? -11.883 38.719 8.102 1 86.31 40 GLY B C 1
ATOM 3670 O O . GLY B 1 40 ? -11.727 38.031 7.082 1 86.31 40 GLY B O 1
ATOM 3671 N N . VAL B 1 41 ? -11.188 38.5 9.125 1 87.44 41 VAL B N 1
ATOM 3672 C CA . VAL B 1 41 ? -10.164 37.469 9.25 1 87.44 41 VAL B CA 1
ATOM 3673 C C . VAL B 1 41 ? -10.797 36.094 9.094 1 87.44 41 VAL B C 1
ATOM 3675 O O . VAL B 1 41 ? -10.18 35.188 8.531 1 87.44 41 VAL B O 1
ATOM 3678 N N . SER B 1 42 ? -11.977 36 9.523 1 86.44 42 SER B N 1
ATOM 3679 C CA . SER B 1 42 ? -12.664 34.719 9.5 1 86.44 42 SER B CA 1
ATOM 3680 C C . SER B 1 42 ? -12.945 34.25 8.078 1 86.44 42 SER B C 1
ATOM 3682 O O . SER B 1 42 ? -13.148 33.062 7.82 1 86.44 42 SER B O 1
ATOM 3684 N N . TYR B 1 43 ? -12.922 35.219 7.207 1 89.62 43 TYR B N 1
ATOM 3685 C CA . TYR B 1 43 ? -13.188 34.875 5.816 1 89.62 43 TYR B CA 1
ATOM 3686 C C . TYR B 1 43 ? -11.969 34.25 5.164 1 89.62 43 TYR B C 1
ATOM 3688 O O . TYR B 1 43 ? -12.094 33.531 4.164 1 89.62 43 TYR B O 1
ATOM 3696 N N . PHE B 1 44 ? -10.852 34.438 5.789 1 92.88 44 PHE B N 1
ATOM 3697 C CA . PHE B 1 44 ? -9.641 33.938 5.129 1 92.88 44 PHE B CA 1
ATOM 3698 C C . PHE B 1 44 ? -8.898 32.969 6.02 1 92.88 44 PHE B C 1
ATOM 3700 O O . PHE B 1 44 ? -8.008 32.25 5.555 1 92.88 44 PHE B O 1
ATOM 3707 N N . SER B 1 45 ? -9.188 32.906 7.258 1 93.88 45 SER B N 1
ATOM 3708 C CA . SER B 1 45 ? -8.484 32.062 8.203 1 93.88 45 SER B CA 1
ATOM 3709 C C . SER B 1 45 ? -9.188 30.703 8.359 1 93.88 45 SER B C 1
ATOM 3711 O O . SER B 1 45 ? -10.25 30.484 7.773 1 93.88 45 SER B O 1
ATOM 3713 N N . GLY B 1 46 ? -8.547 29.766 9.055 1 95.75 46 GLY B N 1
ATOM 3714 C CA . GLY B 1 46 ? -9.125 28.453 9.266 1 95.75 46 GLY B CA 1
ATOM 3715 C C . GLY B 1 46 ? -9.336 27.672 7.984 1 95.75 46 GLY B C 1
ATOM 3716 O O . GLY B 1 46 ? -8.414 27.547 7.172 1 95.75 46 GLY B O 1
ATOM 3717 N N . ASP B 1 47 ? -10.523 27.141 7.879 1 96.25 47 ASP B N 1
ATOM 3718 C CA . ASP B 1 47 ? -10.781 26.312 6.707 1 96.25 47 ASP B CA 1
ATOM 3719 C C . ASP B 1 47 ? -11.578 27.078 5.652 1 96.25 47 ASP B C 1
ATOM 3721 O O . ASP B 1 47 ? -12.031 26.5 4.664 1 96.25 47 ASP B O 1
ATOM 3725 N N . MET B 1 48 ? -11.805 28.406 5.852 1 96.12 48 MET B N 1
ATOM 3726 C CA . MET B 1 48 ? -12.578 29.234 4.926 1 96.12 48 MET B CA 1
ATOM 3727 C C . MET B 1 48 ? -13.906 28.562 4.582 1 96.12 48 MET B C 1
ATOM 3729 O O . MET B 1 48 ? -14.227 28.375 3.408 1 96.12 48 MET B O 1
ATOM 3733 N N . GLU B 1 49 ? -14.664 28.344 5.57 1 93.88 49 GLU B N 1
ATOM 3734 C CA . GLU B 1 49 ? -15.891 27.562 5.48 1 93.88 49 GLU B CA 1
ATOM 3735 C C . GLU B 1 49 ? -16.906 28.234 4.551 1 93.88 49 GLU B C 1
ATOM 3737 O O . GLU B 1 49 ? -17.562 27.562 3.75 1 93.88 49 GLU B O 1
ATOM 3742 N N . VAL B 1 50 ? -17.094 29.594 4.652 1 93.25 50 VAL B N 1
ATOM 3743 C CA . VAL B 1 50 ? -18.047 30.328 3.832 1 93.25 50 VAL B CA 1
ATOM 3744 C C . VAL B 1 50 ? -17.672 30.188 2.357 1 93.25 50 VAL B C 1
ATOM 3746 O O . VAL B 1 50 ? -18.531 29.938 1.513 1 93.25 50 VAL B O 1
ATOM 3749 N N . PHE B 1 51 ? -16.406 30.344 2.111 1 94.75 51 PHE B N 1
ATOM 3750 C CA . PHE B 1 51 ? -15.922 30.188 0.744 1 94.75 51 PHE B CA 1
ATOM 3751 C C . PHE B 1 51 ? -16.156 28.766 0.254 1 94.75 51 PHE B C 1
ATOM 3753 O O . PHE B 1 51 ? -16.531 28.547 -0.899 1 94.75 51 PHE B O 1
ATOM 3760 N N . GLY B 1 52 ? -15.891 27.812 1.067 1 94 52 GLY B N 1
ATOM 3761 C CA . GLY B 1 52 ? -16.125 26.422 0.725 1 94 52 GLY B CA 1
ATOM 3762 C C . GLY B 1 52 ? -17.562 26.125 0.34 1 94 52 GLY B C 1
ATOM 3763 O O . GLY B 1 52 ? -17.812 25.406 -0.623 1 94 52 GLY B O 1
ATOM 3764 N N . LYS B 1 53 ? -18.5 26.672 1.115 1 93.31 53 LYS B N 1
ATOM 3765 C CA . LYS B 1 53 ? -19.922 26.484 0.813 1 93.31 53 LYS B CA 1
ATOM 3766 C C . LYS B 1 53 ? -20.266 27.125 -0.53 1 93.31 53 LYS B C 1
ATOM 3768 O O . LYS B 1 53 ? -21.047 26.547 -1.303 1 93.31 53 LYS B O 1
ATOM 3773 N N . TRP B 1 54 ? -19.703 28.266 -0.768 1 93.88 54 TRP B N 1
ATOM 3774 C CA . TRP B 1 54 ? -19.922 28.953 -2.037 1 93.88 54 TRP B CA 1
ATOM 3775 C C . TRP B 1 54 ? -19.344 28.141 -3.197 1 93.88 54 TRP B C 1
ATOM 3777 O O . TRP B 1 54 ? -19.953 28.062 -4.266 1 93.88 54 TRP B O 1
ATOM 3787 N N . MET B 1 55 ? -18.281 27.562 -3.016 1 94.75 55 MET B N 1
ATOM 3788 C CA . MET B 1 55 ? -17.562 26.828 -4.047 1 94.75 55 MET B CA 1
ATOM 3789 C C . MET B 1 55 ? -18.328 25.578 -4.465 1 94.75 55 MET B C 1
ATOM 3791 O O . MET B 1 55 ? -18.234 25.141 -5.613 1 94.75 55 MET B O 1
ATOM 3795 N N . LYS B 1 56 ? -19.062 25.016 -3.588 1 93.5 56 LYS B N 1
ATOM 3796 C CA . LYS B 1 56 ? -19.812 23.797 -3.863 1 93.5 56 LYS B CA 1
ATOM 3797 C C . LYS B 1 56 ? -20.797 24 -5.012 1 93.5 56 LYS B C 1
ATOM 3799 O O . LYS B 1 56 ? -21.172 23.031 -5.691 1 93.5 56 LYS B O 1
ATOM 3804 N N . ASN B 1 57 ? -21.203 25.234 -5.305 1 94.12 57 ASN B N 1
ATOM 3805 C CA . ASN B 1 57 ? -22.188 25.531 -6.344 1 94.12 57 ASN B CA 1
ATOM 3806 C C . ASN B 1 57 ? -21.516 26.031 -7.625 1 94.12 57 ASN B C 1
ATOM 3808 O O . ASN B 1 57 ? -22.188 26.375 -8.586 1 94.12 57 ASN B O 1
ATOM 3812 N N . GLN B 1 58 ? -20.266 26.016 -7.633 1 95.19 58 GLN B N 1
ATOM 3813 C CA . GLN B 1 58 ? -19.531 26.531 -8.797 1 95.19 58 GLN B CA 1
ATOM 3814 C C . GLN B 1 58 ? -19.25 25.406 -9.797 1 95.19 58 GLN B C 1
ATOM 3816 O O . GLN B 1 58 ? -19.516 24.234 -9.508 1 95.19 58 GLN B O 1
ATOM 3821 N N . PHE B 1 59 ? -18.703 25.812 -10.953 1 95.62 59 PHE B N 1
ATOM 3822 C CA . PHE B 1 59 ? -18.328 24.906 -12.016 1 95.62 59 PHE B CA 1
ATOM 3823 C C . PHE B 1 59 ? -17.281 23.906 -11.531 1 95.62 59 PHE B C 1
ATOM 3825 O O . PHE B 1 59 ? -16.391 24.266 -10.75 1 95.62 59 PHE B O 1
ATOM 3832 N N . ILE B 1 60 ? -17.312 22.734 -12.008 1 95.12 60 ILE B N 1
ATOM 3833 C CA . ILE B 1 60 ? -16.531 21.609 -11.508 1 95.12 60 ILE B CA 1
ATOM 3834 C C . ILE B 1 60 ? -15.039 21.922 -11.625 1 95.12 60 ILE B C 1
ATOM 3836 O O . ILE B 1 60 ? -14.234 21.516 -10.781 1 95.12 60 ILE B O 1
ATOM 3840 N N . LEU B 1 61 ? -14.641 22.594 -12.633 1 96.31 61 LEU B N 1
ATOM 3841 C CA . LEU B 1 61 ? -13.227 22.922 -12.812 1 96.31 61 LEU B CA 1
ATOM 3842 C C . LEU B 1 61 ? -12.742 23.859 -11.719 1 96.31 61 LEU B C 1
ATOM 3844 O O . LEU B 1 61 ? -11.586 23.781 -11.289 1 96.31 61 LEU B O 1
ATOM 3848 N N . LEU B 1 62 ? -13.594 24.781 -11.305 1 96.88 62 LEU B N 1
ATOM 3849 C CA . LEU B 1 62 ? -13.242 25.672 -10.203 1 96.88 62 LEU B CA 1
ATOM 3850 C C . LEU B 1 62 ? -13.188 24.922 -8.883 1 96.88 62 LEU B C 1
ATOM 3852 O O . LEU B 1 62 ? -12.344 25.203 -8.031 1 96.88 62 LEU B O 1
ATOM 3856 N N . GLN B 1 63 ? -14.094 23.984 -8.734 1 97.81 63 GLN B N 1
ATOM 3857 C CA . GLN B 1 63 ? -14.047 23.141 -7.559 1 97.81 63 GLN B CA 1
ATOM 3858 C C . GLN B 1 63 ? -12.742 22.328 -7.508 1 97.81 63 GLN B C 1
ATOM 3860 O O . GLN B 1 63 ? -12.109 22.234 -6.457 1 97.81 63 GLN B O 1
ATOM 3865 N N . LEU B 1 64 ? -12.438 21.812 -8.664 1 98 64 LEU B N 1
ATOM 3866 C CA . LEU B 1 64 ? -11.211 21.031 -8.766 1 98 64 LEU B CA 1
ATOM 3867 C C . LEU B 1 64 ? -10 21.875 -8.383 1 98 64 LEU B C 1
ATOM 3869 O O . LEU B 1 64 ? -9.094 21.391 -7.699 1 98 64 LEU B O 1
ATOM 3873 N N . LEU B 1 65 ? -9.953 23.078 -8.828 1 97.88 65 LEU B N 1
ATOM 3874 C CA . LEU B 1 65 ? -8.859 23.969 -8.484 1 97.88 65 LEU B CA 1
ATOM 3875 C C . LEU B 1 65 ? -8.812 24.219 -6.977 1 97.88 65 LEU B C 1
ATOM 3877 O O . LEU B 1 65 ? -7.738 24.219 -6.375 1 97.88 65 LEU B O 1
ATOM 3881 N N . ASP B 1 66 ? -9.961 24.438 -6.383 1 98.19 66 ASP B N 1
ATOM 3882 C CA . ASP B 1 66 ? -10.047 24.609 -4.938 1 98.19 66 ASP B CA 1
ATOM 3883 C C . ASP B 1 66 ? -9.516 23.375 -4.207 1 98.19 66 ASP B C 1
ATOM 3885 O O . ASP B 1 66 ? -8.734 23.5 -3.256 1 98.19 66 ASP B O 1
ATOM 3889 N N . TRP B 1 67 ? -9.922 22.234 -4.699 1 98.56 67 TRP B N 1
ATOM 3890 C CA . TRP B 1 67 ? -9.508 20.969 -4.078 1 98.56 67 TRP B CA 1
ATOM 3891 C C . TRP B 1 67 ? -8 20.781 -4.18 1 98.56 67 TRP B C 1
ATOM 3893 O O . TRP B 1 67 ? -7.363 20.297 -3.238 1 98.56 67 TRP B O 1
ATOM 3903 N N . VAL B 1 68 ? -7.449 21.156 -5.27 1 98.69 68 VAL B N 1
ATOM 3904 C CA . VAL B 1 68 ? -6.012 21.031 -5.5 1 98.69 68 VAL B CA 1
ATOM 3905 C C . VAL B 1 68 ? -5.25 21.969 -4.574 1 98.69 68 VAL B C 1
ATOM 3907 O O . VAL B 1 68 ? -4.242 21.578 -3.982 1 98.69 68 VAL B O 1
ATOM 3910 N N . LEU B 1 69 ? -5.758 23.172 -4.469 1 98.62 69 LEU B N 1
ATOM 3911 C CA . LEU B 1 69 ? -5.113 24.141 -3.592 1 98.62 69 LEU B CA 1
ATOM 3912 C C . LEU B 1 69 ? -5.172 23.688 -2.137 1 98.62 69 LEU B C 1
ATOM 3914 O O . LEU B 1 69 ? -4.176 23.766 -1.417 1 98.62 69 LEU B O 1
ATOM 3918 N N . ARG B 1 70 ? -6.301 23.203 -1.717 1 98.56 70 ARG B N 1
ATOM 3919 C CA . ARG B 1 70 ? -6.426 22.672 -0.362 1 98.56 70 ARG B CA 1
ATOM 3920 C C . ARG B 1 70 ? -5.52 21.469 -0.157 1 98.56 70 ARG B C 1
ATOM 3922 O O . ARG B 1 70 ? -4.941 21.297 0.917 1 98.56 70 ARG B O 1
ATOM 3929 N N . GLY B 1 71 ? -5.398 20.641 -1.207 1 98.62 71 GLY B N 1
ATOM 3930 C CA . GLY B 1 71 ? -4.5 19.5 -1.145 1 98.62 71 GLY B CA 1
ATOM 3931 C C . GLY B 1 71 ? -3.051 19.891 -0.92 1 98.62 71 GLY B C 1
ATOM 3932 O O . GLY B 1 71 ? -2.336 19.234 -0.16 1 98.62 71 GLY B O 1
ATOM 3933 N N . ALA B 1 72 ? -2.688 20.938 -1.503 1 98.69 72 ALA B N 1
ATOM 3934 C CA . ALA B 1 72 ? -1.314 21.422 -1.352 1 98.69 72 ALA B CA 1
ATOM 3935 C C . ALA B 1 72 ? -1.042 21.859 0.083 1 98.69 72 ALA B C 1
ATOM 3937 O O . ALA B 1 72 ? 0.036 21.609 0.624 1 98.69 72 ALA B O 1
ATOM 3938 N N . ALA B 1 73 ? -1.997 22.469 0.647 1 98.56 73 ALA B N 1
ATOM 3939 C CA . ALA B 1 73 ? -1.815 22.984 1.997 1 98.56 73 ALA B CA 1
ATOM 3940 C C . ALA B 1 73 ? -1.988 21.891 3.041 1 98.56 73 ALA B C 1
ATOM 3942 O O . ALA B 1 73 ? -1.405 21.953 4.125 1 98.56 73 ALA B O 1
ATOM 3943 N N . GLN B 1 74 ? -2.684 20.812 2.678 1 98.19 74 GLN B N 1
ATOM 3944 C CA . GLN B 1 74 ? -2.984 19.719 3.596 1 98.19 74 GLN B CA 1
ATOM 3945 C C . GLN B 1 74 ? -1.718 18.969 3.994 1 98.19 74 GLN B C 1
ATOM 3947 O O . GLN B 1 74 ? -1.709 18.25 4.988 1 98.19 74 GLN B O 1
ATOM 3952 N N . VAL B 1 75 ? -0.692 19.141 3.268 1 98.62 75 VAL B N 1
ATOM 3953 C CA . VAL B 1 75 ? 0.571 18.5 3.643 1 98.62 75 VAL B CA 1
ATOM 3954 C C . VAL B 1 75 ? 0.966 18.938 5.051 1 98.62 75 VAL B C 1
ATOM 3956 O O . VAL B 1 75 ? 1.517 18.156 5.824 1 98.62 75 VAL B O 1
ATOM 3959 N N . MET B 1 76 ? 0.658 20.172 5.348 1 97.81 76 MET B N 1
ATOM 3960 C CA . MET B 1 76 ? 0.983 20.75 6.652 1 97.81 76 MET B CA 1
ATOM 3961 C C . MET B 1 76 ? -0.259 20.828 7.531 1 97.81 76 MET B C 1
ATOM 3963 O O . MET B 1 76 ? -0.362 21.719 8.383 1 97.81 76 MET B O 1
ATOM 3967 N N . PHE B 1 77 ? -1.295 20.109 7.238 1 98.06 77 PHE B N 1
ATOM 3968 C CA . PHE B 1 77 ? -2.52 19.969 8.016 1 98.06 77 PHE B CA 1
ATOM 3969 C C . PHE B 1 77 ? -3.371 21.219 7.914 1 98.06 77 PHE B C 1
ATOM 3971 O O . PHE B 1 77 ? -4.047 21.609 8.875 1 98.06 77 PHE B O 1
ATOM 3978 N N . VAL B 1 78 ? -3.295 21.875 6.789 1 97.62 78 VAL B N 1
ATOM 3979 C CA . VAL B 1 78 ? -4.047 23.109 6.609 1 97.62 78 VAL B CA 1
ATOM 3980 C C . VAL B 1 78 ? -5.082 22.938 5.5 1 97.62 78 VAL B C 1
ATOM 3982 O O . VAL B 1 78 ? -4.73 22.625 4.359 1 97.62 78 VAL B O 1
ATOM 3985 N N . ASN B 1 79 ? -6.352 23.078 5.879 1 97.88 79 ASN B N 1
ATOM 3986 C CA . ASN B 1 79 ? -7.457 23.031 4.926 1 97.88 79 ASN B CA 1
ATOM 3987 C C . ASN B 1 79 ? -7.891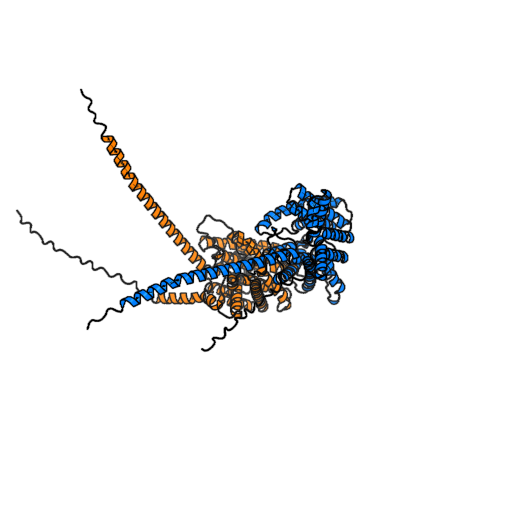 24.422 4.492 1 97.88 79 ASN B C 1
ATOM 3989 O O . ASN B 1 79 ? -8.969 24.891 4.867 1 97.88 79 ASN B O 1
ATOM 3993 N N . ASN B 1 80 ? -7.098 25.094 3.723 1 98.25 80 ASN B N 1
ATOM 3994 C CA . ASN B 1 80 ? -7.277 26.484 3.301 1 98.25 80 ASN B CA 1
ATOM 3995 C C . ASN B 1 80 ? -6.738 26.703 1.892 1 98.25 80 ASN B C 1
ATOM 3997 O O . ASN B 1 80 ? -5.535 26.578 1.654 1 98.25 80 ASN B O 1
ATOM 4001 N N . PRO B 1 81 ? -7.633 27.047 0.938 1 97.94 81 PRO B N 1
ATOM 4002 C CA . PRO B 1 81 ? -7.168 27.188 -0.445 1 97.94 81 PRO B CA 1
ATOM 4003 C C . PRO B 1 81 ? -6.238 28.391 -0.634 1 97.94 81 PRO B C 1
ATOM 4005 O O . PRO B 1 81 ? -5.367 28.359 -1.507 1 97.94 81 PRO B O 1
ATOM 4008 N N . LEU B 1 82 ? -6.41 29.422 0.149 1 98 82 LEU B N 1
ATOM 4009 C CA . LEU B 1 82 ? -5.5 30.562 0.084 1 98 82 LEU B CA 1
ATOM 4010 C C . LEU B 1 82 ? -4.086 30.141 0.489 1 98 82 LEU B C 1
ATOM 4012 O O . LEU B 1 82 ? -3.111 30.547 -0.153 1 98 82 LEU B O 1
ATOM 4016 N N . SER B 1 83 ? -4.008 29.406 1.548 1 98.5 83 SER B N 1
ATOM 4017 C CA . SER B 1 83 ? -2.717 28.844 1.948 1 98.5 83 SER B CA 1
ATOM 4018 C C . SER B 1 83 ? -2.121 27.984 0.844 1 98.5 83 SER B C 1
ATOM 4020 O O . SER B 1 83 ? -0.912 28.016 0.603 1 98.5 83 SER B O 1
ATOM 4022 N N . GLY B 1 84 ? -2.959 27.219 0.192 1 98.69 84 GLY B N 1
ATOM 4023 C CA . GLY B 1 84 ? -2.5 26.406 -0.929 1 98.69 84 GLY B CA 1
ATOM 4024 C C . GLY B 1 84 ? -1.917 27.25 -2.059 1 98.69 84 GLY B C 1
ATOM 4025 O O . GLY B 1 84 ? -0.896 26.875 -2.643 1 98.69 84 GLY B O 1
ATOM 4026 N N . LEU B 1 85 ? -2.566 28.312 -2.34 1 98.5 85 LEU B N 1
ATOM 4027 C CA . LEU B 1 85 ? -2.094 29.219 -3.381 1 98.5 85 LEU B CA 1
ATOM 4028 C C . LEU B 1 85 ? -0.725 29.797 -3.025 1 98.5 85 LEU B C 1
ATOM 4030 O O . LEU B 1 85 ? 0.161 29.875 -3.879 1 98.5 85 LEU B O 1
ATOM 4034 N N . ILE B 1 86 ? -0.577 30.172 -1.825 1 98.62 86 ILE B N 1
ATOM 4035 C CA . ILE B 1 86 ? 0.684 30.734 -1.356 1 98.62 86 ILE B CA 1
ATOM 4036 C C . ILE B 1 86 ? 1.771 29.656 -1.384 1 98.62 86 ILE B C 1
ATOM 4038 O O . ILE B 1 86 ? 2.914 29.938 -1.752 1 98.62 86 ILE B O 1
ATOM 4042 N N . ILE B 1 87 ? 1.444 28.469 -1.011 1 98.69 87 ILE B N 1
ATOM 4043 C CA . ILE B 1 87 ? 2.4 27.359 -1.045 1 98.69 87 ILE B CA 1
ATOM 4044 C C . ILE B 1 87 ? 2.861 27.125 -2.48 1 98.69 87 ILE B C 1
ATOM 4046 O O . ILE B 1 87 ? 4.059 26.984 -2.74 1 98.69 87 ILE B O 1
ATOM 4050 N N . PHE B 1 88 ? 1.933 27.125 -3.426 1 98.75 88 PHE B N 1
ATOM 4051 C CA . PHE B 1 88 ? 2.324 26.953 -4.82 1 98.75 88 PHE B CA 1
ATOM 4052 C C . PHE B 1 88 ? 3.219 28.094 -5.277 1 98.75 88 PHE B C 1
ATOM 4054 O O . PHE B 1 88 ? 4.148 27.891 -6.062 1 98.75 88 PHE B O 1
ATOM 4061 N N . ALA B 1 89 ? 2.951 29.328 -4.816 1 98.62 89 ALA B N 1
ATOM 4062 C CA . ALA B 1 89 ? 3.826 30.453 -5.137 1 98.62 89 ALA B CA 1
ATOM 4063 C C . ALA B 1 89 ? 5.242 30.203 -4.617 1 98.62 89 ALA B C 1
ATOM 4065 O O . ALA B 1 89 ? 6.219 30.5 -5.305 1 98.62 89 ALA B O 1
ATOM 4066 N N . GLY B 1 90 ? 5.312 29.719 -3.395 1 98.69 90 GLY B N 1
ATOM 4067 C CA . GLY B 1 90 ? 6.613 29.344 -2.855 1 98.69 90 GLY B CA 1
ATOM 4068 C C . GLY B 1 90 ? 7.312 28.266 -3.662 1 98.69 90 GLY B C 1
ATOM 4069 O O . GLY B 1 90 ? 8.523 28.344 -3.885 1 98.69 90 GLY B O 1
ATOM 4070 N N . LEU B 1 91 ? 6.582 27.281 -4.105 1 98.69 91 LEU B N 1
ATOM 4071 C CA . LEU B 1 91 ? 7.152 26.203 -4.906 1 98.69 91 LEU B CA 1
ATOM 4072 C C . LEU B 1 91 ? 7.684 26.734 -6.234 1 98.69 91 LEU B C 1
ATOM 4074 O O . LEU B 1 91 ? 8.742 26.312 -6.703 1 98.69 91 LEU B O 1
ATOM 4078 N N . ILE B 1 92 ? 6.941 27.688 -6.824 1 98.56 92 ILE B N 1
ATOM 4079 C CA . ILE B 1 92 ? 7.363 28.297 -8.086 1 98.56 92 ILE B CA 1
ATOM 4080 C C . ILE B 1 92 ? 8.656 29.078 -7.875 1 98.56 92 ILE B C 1
ATOM 4082 O O . ILE B 1 92 ? 9.547 29.062 -8.727 1 98.56 92 ILE B O 1
ATOM 4086 N N . LEU B 1 93 ? 8.68 29.734 -6.758 1 98.19 93 LEU B N 1
ATOM 4087 C CA . LEU B 1 93 ? 9.906 30.453 -6.422 1 98.19 93 LEU B CA 1
ATOM 4088 C C . LEU B 1 93 ? 11.086 29.5 -6.289 1 98.19 93 LEU B C 1
ATOM 4090 O O . LEU B 1 93 ? 12.195 29.828 -6.703 1 98.19 93 LEU B O 1
ATOM 4094 N N . GLN B 1 94 ? 10.875 28.297 -5.73 1 97.81 94 GLN B N 1
ATOM 4095 C CA . GLN B 1 94 ? 11.914 27.297 -5.531 1 97.81 94 GLN B CA 1
ATOM 4096 C C . GLN B 1 94 ? 12.391 26.719 -6.863 1 97.81 94 GLN B C 1
ATOM 4098 O O . GLN B 1 94 ? 13.586 26.688 -7.141 1 97.81 94 GLN B O 1
ATOM 4103 N N . ASN B 1 95 ? 11.523 26.219 -7.688 1 98.31 95 ASN B N 1
ATOM 4104 C CA . ASN B 1 95 ? 11.812 25.531 -8.945 1 98.31 95 ASN B CA 1
ATOM 4105 C C . ASN B 1 95 ? 10.547 25.266 -9.75 1 98.31 95 ASN B C 1
ATOM 4107 O O . ASN B 1 95 ? 9.672 24.531 -9.312 1 98.31 95 ASN B O 1
ATOM 4111 N N . TYR B 1 96 ? 10.492 25.828 -10.969 1 98.31 96 TYR B N 1
ATOM 4112 C CA . TYR B 1 96 ? 9.312 25.734 -11.82 1 98.31 96 TYR B CA 1
ATOM 4113 C C . TYR B 1 96 ? 8.969 24.281 -12.125 1 98.31 96 TYR B C 1
ATOM 4115 O O . TYR B 1 96 ? 7.797 23.906 -12.172 1 98.31 96 TYR B O 1
ATOM 4123 N N . TRP B 1 97 ? 9.992 23.469 -12.359 1 98.44 97 TRP B N 1
ATOM 4124 C CA . TRP B 1 97 ? 9.789 22.062 -12.703 1 98.44 97 TRP B CA 1
ATOM 4125 C C . TRP B 1 97 ? 9.219 21.297 -11.516 1 98.44 97 TRP B C 1
ATOM 4127 O O . TRP B 1 97 ? 8.289 20.5 -11.68 1 98.44 97 TRP B O 1
ATOM 4137 N N . TRP B 1 98 ? 9.727 21.547 -10.312 1 98.19 98 TRP B N 1
ATOM 4138 C CA . TRP B 1 98 ? 9.203 20.906 -9.102 1 98.19 98 TRP B CA 1
ATOM 4139 C C . TRP B 1 98 ? 7.746 21.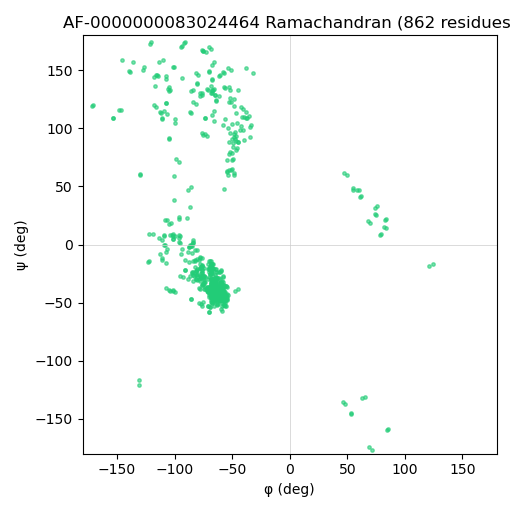297 -8.867 1 98.19 98 TRP B C 1
ATOM 4141 O O . TRP B 1 98 ? 6.918 20.453 -8.539 1 98.19 98 TRP B O 1
ATOM 4151 N N . ALA B 1 99 ? 7.5 22.594 -9.07 1 98.69 99 ALA B N 1
ATOM 4152 C CA . ALA B 1 99 ? 6.145 23.109 -8.883 1 98.69 99 ALA B CA 1
ATOM 4153 C C . ALA B 1 99 ? 5.164 22.438 -9.836 1 98.69 99 ALA B C 1
ATOM 4155 O O . ALA B 1 99 ? 4.055 22.062 -9.445 1 98.69 99 ALA B O 1
ATOM 4156 N N . LEU B 1 100 ? 5.562 22.281 -11.086 1 98.69 100 LEU B N 1
ATOM 4157 C CA . LEU B 1 100 ? 4.711 21.625 -12.078 1 98.69 100 LEU B CA 1
ATOM 4158 C C . LEU B 1 100 ? 4.438 20.172 -11.703 1 98.69 100 LEU B C 1
ATOM 4160 O O . LEU B 1 100 ? 3.299 19.719 -11.789 1 98.69 100 LEU B O 1
ATOM 4164 N N . ASN B 1 101 ? 5.469 19.484 -11.328 1 98.81 101 ASN B N 1
ATOM 4165 C CA . ASN B 1 101 ? 5.297 18.094 -10.938 1 98.81 101 ASN B CA 1
ATOM 4166 C C . ASN B 1 101 ? 4.402 17.953 -9.703 1 98.81 101 ASN B C 1
ATOM 4168 O O . ASN B 1 101 ? 3.576 17.047 -9.625 1 98.81 101 ASN B O 1
ATOM 4172 N N . GLY B 1 102 ? 4.621 18.875 -8.742 1 98.75 102 GLY B N 1
ATOM 4173 C CA . GLY B 1 102 ? 3.729 18.891 -7.594 1 98.75 102 GLY B CA 1
ATOM 4174 C C . GLY B 1 102 ? 2.277 19.125 -7.969 1 98.75 102 GLY B C 1
ATOM 4175 O O . GLY B 1 102 ? 1.379 18.469 -7.449 1 98.75 102 GLY B O 1
ATOM 4176 N N . PHE B 1 103 ? 2.068 20.062 -8.852 1 98.81 103 PHE B N 1
ATOM 4177 C CA . PHE B 1 103 ? 0.721 20.359 -9.32 1 98.81 103 PHE B CA 1
ATOM 4178 C C . PHE B 1 103 ? 0.103 19.156 -10.016 1 98.81 103 PHE B C 1
ATOM 4180 O O . PHE B 1 103 ? -1.038 18.797 -9.727 1 98.81 103 PHE B O 1
ATOM 4187 N N . VAL B 1 104 ? 0.856 18.531 -10.906 1 98.81 104 VAL B N 1
ATOM 4188 C CA . VAL B 1 104 ? 0.388 17.359 -11.633 1 98.81 104 VAL B CA 1
ATOM 4189 C C . VAL B 1 104 ? 0.059 16.234 -10.656 1 98.81 104 VAL B C 1
ATOM 4191 O O . VAL B 1 104 ? -0.99 15.594 -10.758 1 98.81 104 VAL B O 1
ATOM 4194 N N . GLY B 1 105 ? 0.911 16 -9.688 1 98.88 105 GLY B N 1
ATOM 4195 C CA . GLY B 1 105 ? 0.653 14.984 -8.688 1 98.88 105 GLY B CA 1
ATOM 4196 C C . GLY B 1 105 ? -0.618 15.234 -7.895 1 98.88 105 GLY B C 1
ATOM 4197 O O . GLY B 1 105 ? -1.43 14.32 -7.711 1 98.88 105 GLY B O 1
ATOM 4198 N N . THR B 1 106 ? -0.807 16.453 -7.441 1 98.88 106 THR B N 1
ATOM 4199 C CA . THR B 1 106 ? -1.997 16.797 -6.672 1 98.88 106 THR B CA 1
ATOM 4200 C C . THR B 1 106 ? -3.256 16.625 -7.516 1 98.88 106 THR B C 1
ATOM 4202 O O . THR B 1 106 ? -4.25 16.062 -7.047 1 98.88 106 THR B O 1
ATOM 4205 N N . LEU B 1 107 ? -3.191 17.094 -8.703 1 98.75 107 LEU B N 1
ATOM 4206 C CA . LEU B 1 107 ? -4.328 17.047 -9.617 1 98.75 107 LEU B CA 1
ATOM 4207 C C . LEU B 1 107 ? -4.746 15.602 -9.883 1 98.75 107 LEU B C 1
ATOM 4209 O O . LEU B 1 107 ? -5.922 15.258 -9.734 1 98.75 107 LEU B O 1
ATOM 4213 N N . PHE B 1 108 ? -3.838 14.75 -10.172 1 98.75 108 PHE B N 1
ATOM 4214 C CA . PHE B 1 108 ? -4.188 13.406 -10.602 1 98.75 108 PHE B CA 1
ATOM 4215 C C . PHE B 1 108 ? -4.512 12.516 -9.406 1 98.75 108 PHE B C 1
ATOM 4217 O O . PHE B 1 108 ? -5.289 11.57 -9.523 1 98.75 108 PHE B O 1
ATOM 4224 N N . ALA B 1 109 ? -3.9 12.82 -8.305 1 98.88 109 ALA B N 1
ATOM 4225 C CA . ALA B 1 109 ? -4.379 12.148 -7.098 1 98.88 109 ALA B CA 1
ATOM 4226 C C . ALA B 1 109 ? -5.836 12.492 -6.812 1 98.88 109 ALA B C 1
ATOM 4228 O O . ALA B 1 109 ? -6.629 11.625 -6.453 1 98.88 109 ALA B O 1
ATOM 4229 N N . THR B 1 110 ? -6.176 13.742 -6.957 1 98.75 110 THR B N 1
ATOM 4230 C CA . THR B 1 110 ? -7.543 14.195 -6.73 1 98.75 110 THR B CA 1
ATOM 4231 C C . THR B 1 110 ? -8.492 13.586 -7.758 1 98.75 110 THR B C 1
ATOM 4233 O O . THR B 1 110 ? -9.578 13.117 -7.402 1 98.75 110 THR B O 1
ATOM 4236 N N . ILE B 1 111 ? -8.102 13.562 -9.008 1 98.38 111 ILE B N 1
ATOM 4237 C CA . ILE B 1 111 ? -8.898 12.969 -10.07 1 98.38 111 ILE B CA 1
ATOM 4238 C C . ILE B 1 111 ? -9.125 11.484 -9.789 1 98.38 111 ILE B C 1
ATOM 4240 O O . ILE B 1 111 ? -10.227 10.969 -9.961 1 98.38 111 ILE B O 1
ATOM 4244 N N . SER B 1 112 ? -8.07 10.852 -9.398 1 98.25 112 SER B N 1
ATOM 4245 C CA . SER B 1 112 ? -8.188 9.43 -9.078 1 98.25 112 SER B CA 1
ATOM 4246 C C . SER B 1 112 ? -9.195 9.195 -7.957 1 98.25 112 SER B C 1
ATOM 4248 O O . SER B 1 112 ? -9.984 8.25 -8.008 1 98.25 112 SER B O 1
ATOM 4250 N N . ALA B 1 113 ? -9.164 10.008 -6.965 1 98.19 113 ALA B N 1
ATOM 4251 C CA . ALA B 1 113 ? -10.133 9.898 -5.875 1 98.19 113 ALA B CA 1
ATOM 4252 C C . ALA B 1 113 ? -11.562 10.062 -6.395 1 98.19 113 ALA B C 1
ATOM 4254 O O . ALA B 1 113 ? -12.477 9.375 -5.938 1 98.19 113 ALA B O 1
ATOM 4255 N N . LEU B 1 114 ? -11.75 10.969 -7.336 1 96.88 114 LEU B N 1
ATOM 4256 C CA . LEU B 1 114 ? -13.062 11.18 -7.945 1 96.88 114 LEU B CA 1
ATOM 4257 C C . LEU B 1 114 ? -13.492 9.945 -8.734 1 96.88 114 LEU B C 1
ATOM 4259 O O . LEU B 1 114 ? -14.641 9.508 -8.617 1 96.88 114 LEU B O 1
ATOM 4263 N N . ILE B 1 115 ? -12.562 9.359 -9.484 1 95.88 115 ILE B N 1
ATOM 4264 C CA . ILE B 1 115 ? -12.852 8.195 -10.305 1 95.88 115 ILE B CA 1
ATOM 4265 C C . ILE B 1 115 ? -13.25 7.02 -9.414 1 95.88 115 ILE B C 1
ATOM 4267 O O . ILE B 1 115 ? -14.172 6.27 -9.742 1 95.88 115 ILE B O 1
ATOM 4271 N N . LEU B 1 116 ? -12.617 6.93 -8.297 1 95.06 116 LEU B N 1
ATOM 4272 C CA . LEU B 1 116 ? -12.852 5.828 -7.371 1 95.06 116 LEU B CA 1
ATOM 4273 C C . LEU B 1 116 ? -14.039 6.125 -6.461 1 95.06 116 LEU B C 1
ATOM 4275 O O . LEU B 1 116 ? -14.375 5.324 -5.586 1 95.06 116 LEU B O 1
ATOM 4279 N N . LYS B 1 117 ? -14.648 7.277 -6.598 1 95.94 117 LYS B N 1
ATOM 4280 C CA . LYS B 1 117 ? -15.812 7.715 -5.836 1 95.94 117 LYS B CA 1
ATOM 4281 C C . LYS B 1 117 ? -15.547 7.645 -4.336 1 95.94 117 LYS B C 1
ATOM 4283 O O . LYS B 1 117 ? -16.328 7.062 -3.584 1 95.94 117 LYS B O 1
ATOM 4288 N N . GLN B 1 118 ? -14.398 8.211 -4.004 1 96.25 118 GLN B N 1
ATOM 4289 C CA . GLN B 1 118 ? -14.094 8.383 -2.588 1 96.25 118 GLN B CA 1
ATOM 4290 C C . GLN B 1 118 ? -14.992 9.445 -1.956 1 96.25 118 GLN B C 1
ATOM 4292 O O . GLN B 1 118 ? -15.773 10.094 -2.65 1 96.25 118 GLN B O 1
ATOM 4297 N N . ASN B 1 119 ? -14.969 9.555 -0.617 1 95.56 119 ASN B N 1
ATOM 4298 C CA . ASN B 1 119 ? -15.805 10.5 0.111 1 95.56 119 ASN B CA 1
ATOM 4299 C C . ASN B 1 119 ? -15.656 11.922 -0.433 1 95.56 119 ASN B C 1
ATOM 4301 O O . ASN B 1 119 ? -14.555 12.477 -0.427 1 95.56 119 ASN B O 1
ATOM 4305 N N . ARG B 1 120 ? -16.672 12.547 -0.845 1 95.06 120 ARG B N 1
ATOM 4306 C CA . ARG B 1 120 ? -16.656 13.859 -1.493 1 95.06 120 ARG B CA 1
ATOM 4307 C C . ARG B 1 120 ? -16.203 14.938 -0.524 1 95.06 120 ARG B C 1
ATOM 4309 O O . ARG B 1 120 ? -15.5 15.883 -0.918 1 95.06 120 ARG B O 1
ATOM 4316 N N . GLY B 1 121 ? -16.672 14.867 0.691 1 95.25 121 GLY B N 1
ATOM 4317 C CA . GLY B 1 121 ? -16.203 15.812 1.69 1 95.25 121 GLY B CA 1
ATOM 4318 C C . GLY B 1 121 ? -14.695 15.789 1.884 1 95.25 121 GLY B C 1
ATOM 4319 O O . GLY B 1 121 ? -14.062 16.844 1.997 1 95.25 121 GLY B O 1
ATOM 4320 N N . ALA B 1 122 ? -14.164 14.609 1.935 1 96.56 122 ALA B N 1
ATOM 4321 C CA . ALA B 1 122 ? -12.727 14.453 2.088 1 96.56 122 ALA B CA 1
ATOM 4322 C C . ALA B 1 122 ? -11.984 14.984 0.865 1 96.56 122 ALA B C 1
ATOM 4324 O O . ALA B 1 122 ? -10.914 15.594 0.994 1 96.56 122 ALA B O 1
ATOM 4325 N N . ILE B 1 123 ? -12.516 14.75 -0.308 1 97.44 123 ILE B N 1
ATOM 4326 C CA . ILE B 1 123 ? -11.93 15.273 -1.536 1 97.44 123 ILE B CA 1
ATOM 4327 C C . ILE B 1 123 ? -11.93 16.797 -1.497 1 97.44 123 ILE B C 1
ATOM 4329 O O . ILE B 1 123 ? -10.914 17.438 -1.799 1 97.44 123 ILE B O 1
ATOM 4333 N N . ALA B 1 124 ? -13.047 17.344 -1.055 1 96.94 124 ALA B N 1
ATOM 4334 C CA . ALA B 1 124 ? -13.211 18.797 -1.032 1 96.94 124 ALA B CA 1
ATOM 4335 C C . ALA B 1 124 ? -12.297 19.438 0.006 1 96.94 124 ALA B C 1
ATOM 4337 O O . ALA B 1 124 ? -11.914 20.594 -0.126 1 96.94 124 ALA B O 1
ATOM 4338 N N . ALA B 1 125 ? -11.945 18.688 0.969 1 96.69 125 ALA B N 1
ATOM 4339 C CA . ALA B 1 125 ? -11.055 19.203 2.014 1 96.69 125 ALA B CA 1
ATOM 4340 C C . ALA B 1 125 ? -9.594 19.031 1.617 1 96.69 125 ALA B C 1
ATOM 4342 O O . ALA B 1 125 ? -8.695 19.422 2.371 1 96.69 125 ALA B O 1
ATOM 4343 N N . GLY B 1 126 ? -9.32 18.438 0.448 1 97.19 126 GLY B N 1
ATOM 4344 C CA . GLY B 1 126 ? -7.965 18.281 -0.049 1 97.19 126 GLY B CA 1
ATOM 4345 C C . GLY B 1 126 ? -7.254 17.062 0.514 1 97.19 126 GLY B C 1
ATOM 4346 O O . GLY B 1 126 ? -6.039 16.922 0.353 1 97.19 126 GLY B O 1
ATOM 4347 N N . LEU B 1 127 ? -7.91 16.156 1.109 1 97.12 127 LEU B N 1
ATOM 4348 C CA . LEU B 1 127 ? -7.305 15.047 1.855 1 97.12 127 LEU B CA 1
ATOM 4349 C C . LEU B 1 127 ? -6.766 13.984 0.909 1 97.12 127 LEU B C 1
ATOM 4351 O O . LEU B 1 127 ? -5.992 13.117 1.322 1 97.12 127 LEU B O 1
ATOM 4355 N N . TYR B 1 128 ? -7.078 14.031 -0.309 1 96.88 128 TYR B N 1
ATOM 4356 C CA . TYR B 1 128 ? -6.555 13.055 -1.257 1 96.88 128 TYR B CA 1
ATOM 4357 C C . TYR B 1 128 ? -5.5 13.68 -2.162 1 96.88 128 TYR B C 1
ATOM 4359 O O . TYR B 1 128 ? -4.875 12.992 -2.967 1 96.88 128 TYR B O 1
ATOM 4367 N N . GLY B 1 129 ? -5.301 14.945 -2.012 1 97.81 129 GLY B N 1
ATOM 4368 C CA . GLY B 1 129 ? -4.344 15.633 -2.867 1 97.81 129 GLY B CA 1
ATOM 4369 C C . GLY B 1 129 ? -2.967 15.758 -2.246 1 97.81 129 GLY B C 1
ATOM 4370 O O . GLY B 1 129 ? -1.964 15.836 -2.959 1 97.81 129 GLY B O 1
ATOM 4371 N N . TYR B 1 130 ? -2.887 15.773 -0.953 1 98.19 130 TYR B N 1
ATOM 4372 C CA . TYR B 1 130 ? -1.644 16.141 -0.291 1 98.19 130 TYR B CA 1
ATOM 4373 C C . TYR B 1 130 ? -0.567 15.094 -0.511 1 98.19 130 TYR B C 1
ATOM 4375 O O . TYR B 1 130 ? 0.617 15.414 -0.623 1 98.19 130 TYR B O 1
ATOM 4383 N N . ASN B 1 131 ? -0.93 13.789 -0.588 1 98.75 131 ASN B N 1
ATOM 4384 C CA . ASN B 1 131 ? 0.069 12.781 -0.919 1 98.75 131 ASN B CA 1
ATOM 4385 C C . ASN B 1 131 ? 0.564 12.93 -2.355 1 98.75 131 ASN B C 1
ATOM 4387 O O . ASN B 1 131 ? 1.747 12.727 -2.633 1 98.75 131 ASN B O 1
ATOM 4391 N N . GLY B 1 132 ? -0.344 13.305 -3.221 1 98.88 132 GLY B N 1
ATOM 4392 C CA . GLY B 1 132 ? 0.013 13.469 -4.621 1 98.88 132 GLY B CA 1
ATOM 4393 C C . GLY B 1 132 ? 1.03 14.57 -4.855 1 98.88 132 GLY B C 1
ATOM 4394 O O . GLY B 1 132 ? 1.941 14.414 -5.672 1 98.88 132 GLY B O 1
ATOM 4395 N N . ILE B 1 133 ? 0.868 15.664 -4.191 1 98.88 133 ILE B N 1
ATOM 4396 C CA . ILE B 1 133 ? 1.803 16.766 -4.391 1 98.88 133 ILE B CA 1
ATOM 4397 C C . ILE B 1 133 ? 3.203 16.344 -3.963 1 98.88 133 ILE B C 1
ATOM 4399 O O . ILE B 1 133 ? 4.191 16.672 -4.621 1 98.88 133 ILE B O 1
ATOM 4403 N N . LEU B 1 134 ? 3.307 15.648 -2.867 1 98.81 134 LEU B N 1
ATOM 4404 C CA . LEU B 1 134 ? 4.609 15.203 -2.379 1 98.81 134 LEU B CA 1
ATOM 4405 C C . LEU B 1 134 ? 5.219 14.172 -3.318 1 98.81 134 LEU B C 1
ATOM 4407 O O . LEU B 1 134 ? 6.426 14.188 -3.564 1 98.81 134 LEU B O 1
ATOM 4411 N N . VAL B 1 135 ? 4.348 13.258 -3.816 1 98.81 135 VAL B N 1
ATOM 4412 C CA . VAL B 1 135 ? 4.836 12.297 -4.801 1 98.81 135 VAL B CA 1
ATOM 4413 C C . VAL B 1 135 ? 5.43 13.039 -5.996 1 98.81 135 VAL B C 1
ATOM 4415 O O . VAL B 1 135 ? 6.574 12.789 -6.383 1 98.81 135 VAL B O 1
ATOM 4418 N N . GLY B 1 136 ? 4.668 13.961 -6.547 1 98.75 136 GLY B N 1
ATOM 4419 C CA . GLY B 1 136 ? 5.133 14.703 -7.707 1 98.75 136 GLY B CA 1
ATOM 4420 C C . GLY B 1 136 ? 6.402 15.492 -7.441 1 98.75 136 GLY B C 1
ATOM 4421 O O . GLY B 1 136 ? 7.348 15.445 -8.234 1 98.75 136 GLY B O 1
ATOM 4422 N N . LEU B 1 137 ? 6.457 16.188 -6.355 1 98.56 137 LEU B N 1
ATOM 4423 C CA . LEU B 1 137 ? 7.598 17.016 -6 1 98.56 137 LEU B CA 1
ATOM 4424 C C . LEU B 1 137 ? 8.852 16.172 -5.801 1 98.56 137 LEU B C 1
ATOM 4426 O O . LEU B 1 137 ? 9.891 16.438 -6.418 1 98.56 137 LEU B O 1
ATOM 4430 N N . LEU B 1 138 ? 8.758 15.148 -5 1 98.31 138 LEU B N 1
ATOM 4431 C CA . LEU B 1 138 ? 9.953 14.43 -4.582 1 98.31 138 LEU B CA 1
ATOM 4432 C C . LEU B 1 138 ? 10.438 13.5 -5.688 1 98.31 138 LEU B C 1
ATOM 4434 O O . LEU B 1 138 ? 11.633 13.203 -5.773 1 98.31 138 LEU B O 1
ATOM 4438 N N . MET B 1 139 ? 9.523 13.023 -6.555 1 98.06 139 MET B N 1
ATOM 4439 C CA . MET B 1 139 ? 10 12.281 -7.719 1 98.06 139 MET B CA 1
ATOM 4440 C C . MET B 1 139 ? 10.844 13.172 -8.625 1 98.06 139 MET B C 1
ATOM 4442 O O . MET B 1 139 ? 11.812 12.711 -9.234 1 98.06 139 MET B O 1
ATOM 4446 N N . ALA B 1 140 ? 10.461 14.445 -8.719 1 98.19 140 ALA B N 1
ATOM 4447 C CA . ALA B 1 140 ? 11.258 15.383 -9.5 1 98.19 140 ALA B CA 1
ATOM 4448 C C . ALA B 1 140 ? 12.578 15.688 -8.797 1 98.19 140 ALA B C 1
ATOM 4450 O O . ALA B 1 140 ? 13.633 15.719 -9.438 1 98.19 140 ALA B O 1
ATOM 4451 N N . VAL B 1 141 ? 12.531 15.852 -7.512 1 97 141 VAL B N 1
ATOM 4452 C CA . VAL B 1 141 ? 13.703 16.203 -6.719 1 97 141 VAL B CA 1
ATOM 4453 C C . VAL B 1 141 ? 14.734 15.07 -6.797 1 97 141 VAL B C 1
ATOM 4455 O O . VAL B 1 141 ? 15.93 15.32 -6.902 1 97 141 VAL B O 1
ATOM 4458 N N . PHE B 1 142 ? 14.305 13.828 -6.785 1 96.94 142 PHE B N 1
ATOM 4459 C CA . PHE B 1 142 ? 15.211 12.695 -6.672 1 96.94 142 PHE B CA 1
ATOM 4460 C C . PHE B 1 142 ? 15.547 12.133 -8.047 1 96.94 142 PHE B C 1
ATOM 4462 O O . PHE B 1 142 ? 16.297 11.156 -8.164 1 96.94 142 PHE B O 1
ATOM 4469 N N . SER B 1 143 ? 15.008 12.742 -9.07 1 97 143 SER B N 1
ATOM 4470 C CA . SER B 1 143 ? 15.344 12.305 -10.422 1 97 143 SER B CA 1
ATOM 4471 C C . SER B 1 143 ? 16.734 12.797 -10.828 1 97 143 SER B C 1
ATOM 4473 O O . SER B 1 143 ? 17.031 13.992 -10.734 1 97 143 SER B O 1
ATOM 4475 N N . ASN B 1 144 ? 17.578 11.945 -11.289 1 96.06 144 ASN B N 1
ATOM 4476 C CA . ASN B 1 144 ? 18.922 12.32 -11.727 1 96.06 144 ASN B CA 1
ATOM 4477 C C . ASN B 1 144 ? 18.906 12.875 -13.148 1 96.06 144 ASN B C 1
ATOM 4479 O O . ASN B 1 144 ? 19.953 13.32 -13.648 1 96.06 144 ASN B O 1
ATOM 4483 N N . ARG B 1 145 ? 17.797 12.891 -13.867 1 94.75 145 ARG B N 1
ATOM 4484 C CA . ARG B 1 145 ? 17.656 13.469 -15.195 1 94.75 145 ARG B CA 1
ATOM 4485 C C . ARG B 1 145 ? 17.578 14.992 -15.125 1 94.75 145 ARG B C 1
ATOM 4487 O O . ARG B 1 145 ? 17.828 15.68 -16.109 1 94.75 145 ARG B O 1
ATOM 4494 N N . GLY B 1 146 ? 17.234 15.523 -14.031 1 92.06 146 GLY B N 1
ATOM 4495 C CA . GLY B 1 146 ? 17.172 16.969 -13.852 1 92.06 146 GLY B CA 1
ATOM 4496 C C . GLY B 1 146 ? 15.859 17.578 -14.312 1 92.06 146 GLY B C 1
ATOM 4497 O O . GLY B 1 146 ? 14.859 16.875 -14.445 1 92.06 146 GLY B O 1
ATOM 4498 N N . ASP B 1 147 ? 15.875 18.859 -14.578 1 95.81 147 ASP B N 1
ATOM 4499 C CA . ASP B 1 147 ? 14.656 19.609 -14.859 1 95.81 147 ASP B CA 1
ATOM 4500 C C . ASP B 1 147 ? 14.188 19.391 -16.297 1 95.81 147 ASP B C 1
ATOM 4502 O O . ASP B 1 147 ? 15 19.172 -17.188 1 95.81 147 ASP B O 1
ATOM 4506 N N . TRP B 1 148 ? 12.844 19.391 -16.453 1 96.88 148 TRP B N 1
ATOM 4507 C CA . TRP B 1 148 ? 12.133 19.406 -17.719 1 96.88 148 TRP B CA 1
ATOM 4508 C C . TRP B 1 148 ? 12.297 18.094 -18.469 1 96.88 148 TRP B C 1
ATOM 4510 O O . TRP B 1 148 ? 12.273 18.047 -19.703 1 96.88 148 TRP B O 1
ATOM 4520 N N . TYR B 1 149 ? 12.688 17.078 -17.75 1 97.25 149 TYR B N 1
ATOM 4521 C CA . TYR B 1 149 ? 12.555 15.727 -18.312 1 97.25 149 TYR B CA 1
ATOM 4522 C C . TYR B 1 149 ? 11.086 15.305 -18.359 1 97.25 149 TYR B C 1
ATOM 4524 O O . TYR B 1 149 ? 10.609 14.625 -17.453 1 97.25 149 TYR B O 1
ATOM 4532 N N . TRP B 1 150 ? 10.422 15.508 -19.438 1 97.25 150 TRP B N 1
ATOM 4533 C CA . TRP B 1 150 ? 8.969 15.438 -19.578 1 97.25 150 TRP B CA 1
ATOM 4534 C C . TRP B 1 150 ? 8.469 14.008 -19.375 1 97.25 150 TRP B C 1
ATOM 4536 O O . TRP B 1 150 ? 7.336 13.797 -18.938 1 97.25 150 TRP B O 1
ATOM 4546 N N . TRP B 1 151 ? 9.305 13.008 -19.656 1 96.06 151 TRP B N 1
ATOM 4547 C CA . TRP B 1 151 ? 8.898 11.609 -19.516 1 96.06 151 TRP B CA 1
ATOM 4548 C C . TRP B 1 151 ? 8.594 11.266 -18.062 1 96.06 151 TRP B C 1
ATOM 4550 O O . TRP B 1 151 ? 7.887 10.305 -17.781 1 96.06 151 TRP B O 1
ATOM 4560 N N . LEU B 1 152 ? 9.109 12.047 -17.094 1 97.62 152 LEU B N 1
ATOM 4561 C CA . LEU B 1 152 ? 8.898 11.805 -15.664 1 97.62 152 LEU B CA 1
ATOM 4562 C C . LEU B 1 152 ? 7.434 12.016 -15.289 1 97.62 152 LEU B C 1
ATOM 4564 O O . LEU B 1 152 ? 6.961 11.477 -14.289 1 97.62 152 LEU B O 1
ATOM 4568 N N . LEU B 1 153 ? 6.695 12.742 -16.109 1 98.25 153 LEU B N 1
ATOM 4569 C CA . LEU B 1 153 ? 5.297 13.031 -15.797 1 98.25 153 LEU B CA 1
ATOM 4570 C C . LEU B 1 153 ? 4.453 11.766 -15.844 1 98.25 153 LEU B C 1
ATOM 4572 O O . LEU B 1 153 ? 3.455 11.648 -15.133 1 98.25 153 LEU B O 1
ATOM 4576 N N . LEU B 1 154 ? 4.871 10.758 -16.578 1 96.88 154 LEU B N 1
ATOM 4577 C CA . LEU B 1 154 ? 4.094 9.531 -16.734 1 96.88 154 LEU B CA 1
ATOM 4578 C C . LEU B 1 154 ? 4.09 8.742 -15.43 1 96.88 154 LEU B C 1
ATOM 4580 O O . LEU B 1 154 ? 3.027 8.484 -14.852 1 96.88 154 LEU B O 1
ATOM 4584 N N . PRO B 1 155 ? 5.285 8.383 -14.945 1 97.25 155 PRO B N 1
ATOM 4585 C CA . PRO B 1 155 ? 5.234 7.684 -13.656 1 97.25 155 PRO B CA 1
ATOM 4586 C C . PRO B 1 155 ? 4.707 8.562 -12.531 1 97.25 155 PRO B C 1
ATOM 4588 O O . PRO B 1 155 ? 4.098 8.062 -11.586 1 97.25 155 PRO B O 1
ATOM 4591 N N . ASN B 1 156 ? 4.898 9.891 -12.57 1 98.56 156 ASN B N 1
ATOM 4592 C CA . ASN B 1 156 ? 4.305 10.797 -11.594 1 98.56 156 ASN B CA 1
ATOM 4593 C C . ASN B 1 156 ? 2.783 10.68 -11.578 1 98.56 156 ASN B C 1
ATOM 4595 O O . ASN B 1 156 ? 2.184 10.508 -10.516 1 98.56 156 ASN B O 1
ATOM 4599 N N . ILE B 1 157 ? 2.18 10.727 -12.719 1 98.56 157 ILE B N 1
ATOM 4600 C CA . ILE B 1 157 ? 0.731 10.602 -12.836 1 98.56 157 ILE B CA 1
ATOM 4601 C C . ILE B 1 157 ? 0.283 9.25 -12.289 1 98.56 157 ILE B C 1
ATOM 4603 O O . ILE B 1 157 ? -0.65 9.18 -11.484 1 98.56 157 ILE B O 1
ATOM 4607 N N . PHE B 1 158 ? 0.933 8.297 -12.633 1 97.94 158 PHE B N 1
ATOM 4608 C CA . PHE B 1 158 ? 0.546 6.949 -12.219 1 97.94 158 PHE B CA 1
ATOM 4609 C C . PHE B 1 158 ? 0.674 6.789 -10.711 1 97.94 158 PHE B C 1
ATOM 4611 O O . PHE B 1 158 ? -0.258 6.328 -10.047 1 97.94 158 PHE B O 1
ATOM 4618 N N . MET B 1 159 ? 1.837 7.113 -10.164 1 98.31 159 MET B N 1
ATOM 4619 C CA . MET B 1 159 ? 2.068 6.965 -8.727 1 98.31 159 MET B CA 1
ATOM 4620 C C . MET B 1 159 ? 1.105 7.84 -7.93 1 98.31 159 MET B C 1
ATOM 4622 O O . MET B 1 159 ? 0.597 7.418 -6.891 1 98.31 159 MET B O 1
ATOM 4626 N N . SER B 1 160 ? 0.851 9.047 -8.398 1 98.75 160 SER B N 1
ATOM 4627 C CA . SER B 1 160 ? -0.086 9.938 -7.719 1 98.75 160 SER B CA 1
ATOM 4628 C C . SER B 1 160 ? -1.502 9.367 -7.742 1 98.75 160 SER B C 1
ATOM 4630 O O . SER B 1 160 ? -2.236 9.484 -6.758 1 98.75 160 SER B O 1
ATOM 4632 N N . MET B 1 161 ? -1.854 8.742 -8.836 1 98.38 161 MET B N 1
ATOM 4633 C CA . MET B 1 161 ? -3.184 8.148 -8.93 1 98.38 161 MET B CA 1
ATOM 4634 C C . MET B 1 161 ? -3.305 6.938 -8.016 1 98.38 161 MET B C 1
ATOM 4636 O O . MET B 1 161 ? -4.414 6.516 -7.684 1 98.38 161 MET B O 1
ATOM 4640 N N . MET B 1 162 ? -2.18 6.355 -7.609 1 98.44 162 MET B N 1
ATOM 4641 C CA . MET B 1 162 ? -2.191 5.223 -6.691 1 98.44 162 MET B CA 1
ATOM 4642 C C . MET B 1 162 ? -2.361 5.691 -5.25 1 98.44 162 MET B C 1
ATOM 4644 O O . MET B 1 162 ? -2.67 4.895 -4.363 1 98.44 162 MET B O 1
ATOM 4648 N N . CYS B 1 163 ? -2.213 6.984 -4.98 1 98.5 163 CYS B N 1
ATOM 4649 C CA . CYS B 1 163 ? -2.25 7.508 -3.621 1 98.5 163 CYS B CA 1
ATOM 4650 C C . CYS B 1 163 ? -3.6 7.234 -2.969 1 98.5 163 CYS B C 1
ATOM 4652 O O . CYS B 1 163 ? -3.66 6.711 -1.855 1 98.5 163 CYS B O 1
ATOM 4654 N N . PRO B 1 164 ? -4.723 7.539 -3.666 1 98.06 164 PRO B N 1
ATOM 4655 C CA . PRO B 1 164 ? -6.008 7.27 -3.014 1 98.06 164 PRO B CA 1
ATOM 4656 C C . PRO B 1 164 ? -6.234 5.785 -2.744 1 98.06 164 PRO B C 1
ATOM 4658 O O . PRO B 1 164 ? -6.887 5.422 -1.762 1 98.06 164 PRO B O 1
ATOM 4661 N N . ILE B 1 165 ? -5.699 4.914 -3.559 1 97.12 165 ILE B N 1
ATOM 4662 C CA . ILE B 1 165 ? -5.84 3.475 -3.354 1 97.12 165 ILE B CA 1
ATOM 4663 C C . ILE B 1 165 ? -5.078 3.059 -2.096 1 97.12 165 ILE B C 1
ATOM 4665 O O . ILE B 1 165 ? -5.645 2.418 -1.206 1 97.12 165 ILE B O 1
ATOM 4669 N N . VAL B 1 166 ? -3.857 3.463 -2.02 1 98.19 166 VAL B N 1
ATOM 4670 C CA . VAL B 1 166 ? -3.021 3.115 -0.875 1 98.19 166 VAL B CA 1
ATOM 4671 C C . VAL B 1 166 ? -3.562 3.791 0.383 1 98.19 166 VAL B C 1
ATOM 4673 O O . VAL B 1 166 ? -3.588 3.188 1.458 1 98.19 166 VAL B O 1
ATOM 4676 N N . SER B 1 167 ? -3.969 5.047 0.243 1 98.12 167 SER B N 1
ATOM 4677 C CA . SER B 1 167 ? -4.555 5.77 1.368 1 98.12 167 SER B CA 1
ATOM 4678 C C . SER B 1 167 ? -5.789 5.047 1.903 1 98.12 167 SER B C 1
ATOM 4680 O O . SER B 1 167 ? -5.941 4.883 3.115 1 98.12 167 SER B O 1
ATOM 4682 N N . SER B 1 168 ? -6.656 4.645 1 1 96.81 168 SER B N 1
ATOM 4683 C CA . SER B 1 168 ? -7.871 3.939 1.393 1 96.81 168 SER B CA 1
ATOM 4684 C C . SER B 1 168 ? -7.547 2.617 2.076 1 96.81 168 SER B C 1
ATOM 4686 O O . SER B 1 168 ? -8.164 2.262 3.082 1 96.81 168 SER B O 1
ATOM 4688 N N . ALA B 1 169 ? -6.625 1.904 1.535 1 96.5 169 ALA B N 1
ATOM 4689 C CA . ALA B 1 169 ? -6.211 0.635 2.129 1 96.5 169 ALA B CA 1
ATOM 4690 C C . ALA B 1 169 ? -5.672 0.841 3.541 1 96.5 169 ALA B C 1
ATOM 4692 O O . ALA B 1 169 ? -6.059 0.13 4.473 1 96.5 169 ALA B O 1
ATOM 4693 N N . LEU B 1 170 ? -4.816 1.793 3.725 1 97.31 170 LEU B N 1
ATOM 4694 C CA . LEU B 1 170 ? -4.227 2.078 5.027 1 97.31 170 LEU B CA 1
ATOM 4695 C C . LEU B 1 170 ? -5.281 2.59 6.004 1 97.31 170 LEU B C 1
ATOM 4697 O O . LEU B 1 170 ? -5.227 2.291 7.199 1 97.31 170 LEU B O 1
ATOM 4701 N N . ALA B 1 171 ? -6.148 3.414 5.473 1 96.5 171 ALA B N 1
ATOM 4702 C CA . ALA B 1 171 ? -7.23 3.92 6.32 1 96.5 171 ALA B CA 1
ATOM 4703 C C . ALA B 1 171 ? -8.062 2.773 6.891 1 96.5 171 ALA B C 1
ATOM 4705 O O . ALA B 1 171 ? -8.484 2.824 8.047 1 96.5 171 ALA B O 1
ATOM 4706 N N . SER B 1 172 ? -8.312 1.743 6.074 1 94.12 172 SER B N 1
ATOM 4707 C CA . SER B 1 172 ? -9.055 0.566 6.523 1 94.12 172 SER B CA 1
ATOM 4708 C C . SER B 1 172 ? -8.344 -0.114 7.695 1 94.12 172 SER B C 1
ATOM 4710 O O . SER B 1 172 ? -8.992 -0.548 8.648 1 94.12 172 SER B O 1
ATOM 4712 N N . ILE B 1 173 ? -7.133 -0.149 7.672 1 94.31 173 ILE B N 1
ATOM 4713 C CA . ILE B 1 173 ? -6.344 -0.769 8.727 1 94.31 173 ILE B CA 1
ATOM 4714 C C . ILE B 1 173 ? -6.316 0.142 9.953 1 94.31 173 ILE B C 1
ATOM 4716 O O . ILE B 1 173 ? -6.602 -0.299 11.07 1 94.31 173 ILE B O 1
ATOM 4720 N N . ASN B 1 174 ? -6.004 1.435 9.75 1 95.12 174 ASN B N 1
ATOM 4721 C CA . ASN B 1 174 ? -5.824 2.404 10.82 1 95.12 174 ASN B CA 1
ATOM 4722 C C . ASN B 1 174 ? -7.141 2.699 11.539 1 95.12 174 ASN B C 1
ATOM 4724 O O . ASN B 1 174 ? -7.141 3.168 12.68 1 95.12 174 ASN B O 1
ATOM 4728 N N . SER B 1 175 ? -8.203 2.469 10.828 1 92.81 175 SER B N 1
ATOM 4729 C CA . SER B 1 175 ? -9.508 2.799 11.391 1 92.81 175 SER B CA 1
ATOM 4730 C C . SER B 1 175 ? -9.781 1.998 12.664 1 92.81 175 SER B C 1
ATOM 4732 O O . SER B 1 175 ? -10.539 2.438 13.531 1 92.81 175 SER B O 1
ATOM 4734 N N . ARG B 1 176 ? -9.133 0.882 12.797 1 92.62 176 ARG B N 1
ATOM 4735 C CA . ARG B 1 176 ? -9.297 0.04 13.977 1 92.62 176 ARG B CA 1
ATOM 4736 C C . ARG B 1 176 ? -8.836 0.766 15.234 1 92.62 176 ARG B C 1
ATOM 4738 O O . ARG B 1 176 ? -9.336 0.495 16.328 1 92.62 176 ARG B O 1
ATOM 4745 N N . TRP B 1 177 ? -7.965 1.736 15.078 1 94.31 177 TRP B N 1
ATOM 4746 C CA . TRP B 1 177 ? -7.438 2.477 16.219 1 94.31 177 TRP B CA 1
ATOM 4747 C C . TRP B 1 177 ? -7.723 3.969 16.078 1 94.31 177 TRP B C 1
ATOM 4749 O O . TRP B 1 177 ? -7.125 4.789 16.781 1 94.31 177 TRP B O 1
ATOM 4759 N N . ASP B 1 178 ? -8.508 4.367 15.133 1 96.31 178 ASP B N 1
ATOM 4760 C CA . ASP B 1 178 ? -8.891 5.754 14.891 1 96.31 178 ASP B CA 1
ATOM 4761 C C . ASP B 1 178 ? -7.664 6.629 14.633 1 96.31 178 ASP B C 1
ATOM 4763 O O . ASP B 1 178 ? -7.492 7.672 15.266 1 96.31 178 ASP B O 1
ATOM 4767 N N . LEU B 1 179 ? -6.828 6.125 13.797 1 97.25 179 LEU B N 1
ATOM 4768 C CA . LEU B 1 179 ? -5.594 6.816 13.445 1 97.25 179 LEU B CA 1
ATOM 4769 C C . LEU B 1 179 ? -5.66 7.375 12.031 1 97.25 179 LEU B C 1
ATOM 4771 O O . LEU B 1 179 ? -6.262 6.762 11.148 1 97.25 179 LEU B O 1
ATOM 4775 N N . PRO B 1 180 ? -5.086 8.547 11.859 1 97.19 180 PRO B N 1
ATOM 4776 C CA . PRO B 1 180 ? -4.977 9.062 10.492 1 97.19 180 PRO B CA 1
ATOM 4777 C C . PRO B 1 180 ? -3.928 8.328 9.664 1 97.19 180 PRO B C 1
ATOM 4779 O O . PRO B 1 180 ? -3.092 7.605 10.219 1 97.19 180 PRO B O 1
ATOM 4782 N N . VAL B 1 181 ? -3.945 8.516 8.32 1 97.44 181 VAL B N 1
ATOM 4783 C CA . VAL B 1 181 ? -3.047 7.812 7.414 1 97.44 181 VAL B CA 1
ATOM 4784 C C . VAL B 1 181 ? -1.771 8.625 7.215 1 97.44 181 VAL B C 1
ATOM 4786 O O . VAL B 1 181 ? -0.726 8.078 6.855 1 97.44 181 VAL B O 1
ATOM 4789 N N . PHE B 1 182 ? -1.816 9.938 7.461 1 98.19 182 PHE B N 1
ATOM 4790 C CA . PHE B 1 182 ? -0.707 10.859 7.258 1 98.19 182 PHE B CA 1
ATOM 4791 C C . PHE B 1 182 ? -0.15 10.742 5.844 1 98.19 182 PHE B C 1
ATOM 4793 O O . PHE B 1 182 ? -0.909 10.609 4.883 1 98.19 182 PHE B O 1
ATOM 4800 N N . THR B 1 183 ? 1.142 10.914 5.66 1 98.69 183 THR B N 1
ATOM 4801 C CA . THR B 1 183 ? 1.777 10.898 4.348 1 98.69 183 THR B CA 1
ATOM 4802 C C . THR B 1 183 ? 2.354 9.523 4.039 1 98.69 183 THR B C 1
ATOM 4804 O O . THR B 1 183 ? 3.262 9.391 3.215 1 98.69 183 THR B O 1
ATOM 4807 N N . LEU B 1 184 ? 1.882 8.484 4.664 1 98.5 184 LEU B N 1
ATOM 4808 C CA . LEU B 1 184 ? 2.393 7.133 4.465 1 98.5 184 LEU B CA 1
ATOM 4809 C C . LEU B 1 184 ? 2.236 6.703 3.008 1 98.5 184 LEU B C 1
ATOM 4811 O O . LEU B 1 184 ? 3.139 6.082 2.439 1 98.5 184 LEU B O 1
ATOM 4815 N N . PRO B 1 185 ? 1.058 6.988 2.342 1 98.69 185 PRO B N 1
ATOM 4816 C CA . PRO B 1 185 ? 0.945 6.609 0.931 1 98.69 185 PRO B CA 1
ATOM 4817 C C . PRO B 1 185 ? 2.055 7.211 0.07 1 98.69 185 PRO B C 1
ATOM 4819 O O . PRO B 1 185 ? 2.658 6.504 -0.745 1 98.69 185 PRO B O 1
ATOM 4822 N N . PHE B 1 186 ? 2.324 8.461 0.287 1 98.5 186 PHE B N 1
ATOM 4823 C CA . PHE B 1 186 ? 3.42 9.133 -0.409 1 98.5 186 PHE B CA 1
ATOM 4824 C C . PHE B 1 186 ? 4.738 8.414 -0.152 1 98.5 186 PHE B C 1
ATOM 4826 O O . PHE B 1 186 ? 5.5 8.148 -1.085 1 98.5 186 PHE B O 1
ATOM 4833 N N . ASN B 1 187 ? 5.094 8.156 1.131 1 98.69 187 ASN B N 1
ATOM 4834 C CA . ASN B 1 187 ? 6.332 7.48 1.5 1 98.69 187 ASN B CA 1
ATOM 4835 C C . ASN B 1 187 ? 6.477 6.145 0.781 1 98.69 187 ASN B C 1
ATOM 4837 O O . ASN B 1 187 ? 7.539 5.844 0.23 1 98.69 187 ASN B O 1
ATOM 4841 N N . ILE B 1 188 ? 5.426 5.422 0.738 1 98.06 188 ILE B N 1
ATOM 4842 C CA . ILE B 1 188 ? 5.43 4.094 0.135 1 98.06 188 ILE B CA 1
ATOM 4843 C C . ILE B 1 188 ? 5.645 4.211 -1.372 1 98.06 188 ILE B C 1
ATOM 4845 O O . ILE B 1 188 ? 6.484 3.512 -1.942 1 98.06 188 ILE B O 1
ATOM 4849 N N . LEU B 1 189 ? 4.973 5.105 -2.012 1 98.62 189 LEU B N 1
ATOM 4850 C CA . LEU B 1 189 ? 4.934 5.16 -3.469 1 98.62 189 LEU B CA 1
ATOM 4851 C C . LEU B 1 189 ? 6.207 5.789 -4.023 1 98.62 189 LEU B C 1
ATOM 4853 O O . LEU B 1 189 ? 6.707 5.375 -5.07 1 98.62 189 LEU B O 1
ATOM 4857 N N . VAL B 1 190 ? 6.727 6.82 -3.334 1 98.25 190 VAL B N 1
ATOM 4858 C CA . VAL B 1 190 ? 7.992 7.398 -3.773 1 98.25 190 VAL B CA 1
ATOM 4859 C C . VAL B 1 190 ? 9.117 6.387 -3.58 1 98.25 190 VAL B C 1
ATOM 4861 O O . VAL B 1 190 ? 9.969 6.215 -4.457 1 98.25 190 VAL B O 1
ATOM 4864 N N . CYS B 1 191 ? 9.148 5.711 -2.416 1 96.56 191 CYS B N 1
ATOM 4865 C CA . CYS B 1 191 ? 10.141 4.672 -2.189 1 96.56 191 CYS B CA 1
ATOM 4866 C C . CYS B 1 191 ? 10.016 3.557 -3.219 1 96.56 191 CYS B C 1
ATOM 4868 O O . CYS B 1 191 ? 11.016 3.051 -3.721 1 96.56 191 CYS B O 1
ATOM 4870 N N . LEU B 1 192 ? 8.781 3.234 -3.506 1 96.62 192 LEU B N 1
ATOM 4871 C CA . LEU B 1 192 ? 8.531 2.211 -4.516 1 96.62 192 LEU B CA 1
ATOM 4872 C C . LEU B 1 192 ? 9.141 2.604 -5.855 1 96.62 192 LEU B C 1
ATOM 4874 O O . LEU B 1 192 ? 9.852 1.808 -6.477 1 96.62 192 LEU B O 1
ATOM 4878 N N . HIS B 1 193 ? 8.875 3.793 -6.309 1 96.62 193 HIS B N 1
ATOM 4879 C CA . HIS B 1 193 ? 9.414 4.27 -7.578 1 96.62 193 HIS B CA 1
ATOM 4880 C C . HIS B 1 193 ? 10.945 4.281 -7.562 1 96.62 193 HIS B C 1
ATOM 4882 O O . HIS B 1 193 ? 11.578 3.82 -8.508 1 96.62 193 HIS B O 1
ATOM 4888 N N . MET B 1 194 ? 11.516 4.758 -6.473 1 95.75 194 MET B N 1
ATOM 4889 C CA . MET B 1 194 ? 12.969 4.918 -6.391 1 95.75 194 MET B CA 1
ATOM 4890 C C . MET B 1 194 ? 13.664 3.564 -6.363 1 95.75 194 MET B C 1
ATOM 4892 O O . MET B 1 194 ? 14.688 3.371 -7.031 1 95.75 194 MET B O 1
ATOM 4896 N N . VAL B 1 195 ? 13.109 2.627 -5.633 1 93.81 195 VAL B N 1
ATOM 4897 C CA . VAL B 1 195 ? 13.727 1.311 -5.523 1 93.81 195 VAL B CA 1
ATOM 4898 C C . VAL B 1 195 ? 13.516 0.531 -6.82 1 93.81 195 VAL B C 1
ATOM 4900 O O . VAL B 1 195 ? 14.391 -0.234 -7.242 1 93.81 195 VAL B O 1
ATOM 4903 N N . ALA B 1 196 ? 12.367 0.658 -7.43 1 93.31 196 ALA B N 1
ATOM 4904 C CA . ALA B 1 196 ? 12.047 -0.07 -8.656 1 93.31 196 ALA B CA 1
ATOM 4905 C C . ALA B 1 196 ? 12.977 0.331 -9.789 1 93.31 196 ALA B C 1
ATOM 4907 O O . ALA B 1 196 ? 13.32 -0.493 -10.648 1 93.31 196 ALA B O 1
ATOM 4908 N N . THR B 1 197 ? 13.375 1.59 -9.898 1 91.69 197 THR B N 1
ATOM 4909 C CA . THR B 1 197 ? 14.18 2.078 -11.008 1 91.69 197 THR B CA 1
ATOM 4910 C C . THR B 1 197 ? 15.648 2.164 -10.617 1 91.69 197 THR B C 1
ATOM 4912 O O . THR B 1 197 ? 16.531 1.752 -11.383 1 91.69 197 THR B O 1
ATOM 4915 N N . GLY B 1 198 ? 15.906 2.625 -9.406 1 87.81 198 GLY B N 1
ATOM 4916 C CA . GLY B 1 198 ? 17.266 2.684 -8.906 1 87.81 198 GLY B CA 1
ATOM 4917 C C . GLY B 1 198 ? 18.109 3.752 -9.578 1 87.81 198 GLY B C 1
ATOM 4918 O O . GLY B 1 198 ? 17.609 4.504 -10.422 1 87.81 198 GLY B O 1
ATOM 4919 N N . HIS B 1 199 ? 19.359 3.807 -9.211 1 88.19 199 HIS B N 1
ATOM 4920 C CA . HIS B 1 199 ? 20.297 4.785 -9.75 1 88.19 199 HIS B CA 1
ATOM 4921 C C . HIS B 1 199 ? 20.703 4.426 -11.172 1 88.19 199 HIS B C 1
ATOM 4923 O O . HIS B 1 199 ? 20.891 5.309 -12.008 1 88.19 199 HIS B O 1
ATOM 4929 N N . TYR B 1 200 ? 20.75 3.137 -11.414 1 84.12 200 TYR B N 1
ATOM 4930 C CA . TYR B 1 200 ? 21.219 2.65 -12.711 1 84.12 200 TYR B CA 1
ATOM 4931 C C . TYR B 1 200 ? 20.047 2.266 -13.602 1 84.12 200 TYR B C 1
ATOM 4933 O O . TYR B 1 200 ? 19.891 1.1 -13.977 1 84.12 200 TYR B O 1
ATOM 4941 N N . ASN B 1 201 ? 19.203 3.156 -13.875 1 88.69 201 ASN B N 1
ATOM 4942 C CA . ASN B 1 201 ? 18.078 2.996 -14.797 1 88.69 201 ASN B CA 1
ATOM 4943 C C . ASN B 1 201 ? 18.188 3.938 -15.992 1 88.69 201 ASN B C 1
ATOM 4945 O O . ASN B 1 201 ? 18.531 5.109 -15.836 1 88.69 201 ASN B O 1
ATOM 4949 N N . HIS B 1 202 ? 17.922 3.475 -17.188 1 88.38 202 HIS B N 1
ATOM 4950 C CA . HIS B 1 202 ? 18.125 4.238 -18.406 1 88.38 202 HIS B CA 1
ATOM 4951 C C . HIS B 1 202 ? 17.125 5.383 -18.531 1 88.38 202 HIS B C 1
ATOM 4953 O O . HIS B 1 202 ? 17.469 6.457 -19.031 1 88.38 202 HIS B O 1
ATOM 4959 N N . TYR B 1 203 ? 15.953 5.16 -18.109 1 90.75 203 TYR B N 1
ATOM 4960 C CA . TYR B 1 203 ? 14.906 6.141 -18.359 1 90.75 203 TYR B CA 1
ATOM 4961 C C . TYR B 1 203 ? 14.641 6.984 -17.125 1 90.75 203 TYR B C 1
ATOM 4963 O O . TYR B 1 203 ? 14.453 8.203 -17.219 1 90.75 203 TYR B O 1
ATOM 4971 N N . PHE B 1 204 ? 14.664 6.383 -15.977 1 93.69 204 PHE B N 1
ATOM 4972 C CA . PHE B 1 204 ? 14.297 7.082 -14.75 1 93.69 204 PHE B CA 1
ATOM 4973 C C . PHE B 1 204 ? 15.352 6.883 -13.672 1 93.69 204 PHE B C 1
ATOM 4975 O O . PHE B 1 204 ? 15.055 6.383 -12.586 1 93.69 204 PHE B O 1
ATOM 4982 N N . PRO B 1 205 ? 16.578 7.332 -13.953 1 93.19 205 PRO B N 1
ATOM 4983 C CA . PRO B 1 205 ? 17.625 7.188 -12.938 1 93.19 205 PRO B CA 1
ATOM 4984 C C . PRO B 1 205 ? 17.391 8.062 -11.711 1 93.19 205 PRO B C 1
ATOM 4986 O O . PRO B 1 205 ? 16.922 9.195 -11.836 1 93.19 205 PRO B O 1
ATOM 4989 N N . GLN B 1 206 ? 17.719 7.523 -10.57 1 94.38 206 GLN B N 1
ATOM 4990 C CA . GLN B 1 206 ? 17.547 8.234 -9.305 1 94.38 206 GLN B CA 1
ATOM 4991 C C . GLN B 1 206 ? 18.859 8.805 -8.805 1 94.38 206 GLN B C 1
ATOM 4993 O O . GLN B 1 206 ? 19.938 8.305 -9.156 1 94.38 206 GLN B O 1
ATOM 4998 N N . VAL B 1 207 ? 18.797 9.867 -8.047 1 93.88 207 VAL B N 1
ATOM 4999 C CA . VAL B 1 207 ? 19.984 10.398 -7.379 1 93.88 207 VAL B CA 1
ATOM 5000 C C . VAL B 1 207 ? 20.609 9.32 -6.488 1 93.88 207 VAL B C 1
ATOM 5002 O O . VAL B 1 207 ? 19.891 8.469 -5.949 1 93.88 207 VAL B O 1
ATOM 5005 N N . LEU B 1 208 ? 21.875 9.383 -6.379 1 90.38 208 LEU B N 1
ATOM 5006 C CA . LEU B 1 208 ? 22.578 8.383 -5.59 1 90.38 208 LEU B CA 1
ATOM 5007 C C . LEU B 1 208 ? 22.625 8.781 -4.117 1 90.38 208 LEU B C 1
ATOM 5009 O O . LEU B 1 208 ? 23.172 9.828 -3.77 1 90.38 208 LEU B O 1
ATOM 5013 N N . ILE B 1 209 ? 22.016 8.102 -3.281 1 91.12 209 ILE B N 1
ATOM 5014 C CA . ILE B 1 209 ? 22.047 8.266 -1.831 1 91.12 209 ILE B CA 1
ATOM 5015 C C . ILE B 1 209 ? 22.844 7.129 -1.196 1 91.12 209 ILE B C 1
ATOM 5017 O O . ILE B 1 209 ? 22.516 5.953 -1.363 1 91.12 209 ILE B O 1
ATOM 5021 N N . GLU B 1 210 ? 23.906 7.461 -0.458 1 90.5 210 GLU B N 1
ATOM 5022 C CA . GLU B 1 210 ? 24.797 6.469 0.128 1 90.5 210 GLU B CA 1
ATOM 5023 C C . GLU B 1 210 ? 24.953 6.691 1.629 1 90.5 210 GLU B C 1
ATOM 5025 O O . GLU B 1 210 ? 24.828 7.816 2.113 1 90.5 210 GLU B O 1
ATOM 5030 N N . PRO B 1 211 ? 25.234 5.613 2.32 1 88.38 211 PRO B N 1
ATOM 5031 C CA . PRO B 1 211 ? 25.5 5.762 3.754 1 88.38 211 PRO B CA 1
ATOM 5032 C C . PRO B 1 211 ? 26.797 6.516 4.039 1 88.38 211 PRO B C 1
ATOM 5034 O O . PRO B 1 211 ? 27.688 6.543 3.193 1 88.38 211 PRO B O 1
ATOM 5037 N N . ARG B 1 212 ? 26.812 7.121 5.227 1 83 212 ARG B N 1
ATOM 5038 C CA . ARG B 1 212 ? 28.047 7.801 5.641 1 83 212 ARG B CA 1
ATOM 5039 C C . ARG B 1 212 ? 29.188 6.809 5.82 1 83 212 ARG B C 1
ATOM 5041 O O . ARG B 1 212 ? 29.016 5.758 6.445 1 83 212 ARG B O 1
ATOM 5048 N N . SER B 1 213 ? 30.266 7.094 5.207 1 84.31 213 SER B N 1
ATOM 5049 C CA . SER B 1 213 ? 31.406 6.184 5.25 1 84.31 213 SER B CA 1
ATOM 5050 C C . SER B 1 213 ? 32.531 6.734 6.125 1 84.31 213 SER B C 1
ATOM 5052 O O . SER B 1 213 ? 33.438 6 6.508 1 84.31 213 SER B O 1
ATOM 5054 N N . GLU B 1 214 ? 32.531 8.047 6.469 1 81 214 GLU B N 1
ATOM 5055 C CA . GLU B 1 214 ? 33.594 8.656 7.27 1 81 214 GLU B CA 1
ATOM 5056 C C . GLU B 1 214 ? 33 9.578 8.336 1 81 214 GLU B C 1
ATOM 5058 O O . GLU B 1 214 ? 31.859 10 8.242 1 81 214 GLU B O 1
ATOM 5063 N N . LEU B 1 215 ? 33.812 9.766 9.352 1 80.12 215 LEU B N 1
ATOM 5064 C CA . LEU B 1 215 ? 33.438 10.711 10.406 1 80.12 215 LEU B CA 1
ATOM 5065 C C . LEU B 1 215 ? 33.344 12.133 9.859 1 80.12 215 LEU B C 1
ATOM 5067 O O . LEU B 1 215 ? 34.281 12.617 9.234 1 80.12 215 LEU B O 1
ATOM 5071 N N . PRO B 1 216 ? 32.219 12.641 10.062 1 77.25 216 PRO B N 1
ATOM 5072 C CA . PRO B 1 216 ? 32.125 14.023 9.586 1 77.25 216 PRO B CA 1
ATOM 5073 C C . PRO B 1 216 ? 33.031 14.977 10.367 1 77.25 216 PRO B C 1
ATOM 5075 O O . PRO B 1 216 ? 33.219 14.805 11.578 1 77.25 216 PRO B O 1
ATOM 5078 N N . ASN B 1 217 ? 33.719 15.789 9.672 1 74 217 ASN B N 1
ATOM 5079 C CA . ASN B 1 217 ? 34.562 16.781 10.32 1 74 217 ASN B CA 1
ATOM 5080 C C . ASN B 1 217 ? 33.75 17.938 10.867 1 74 217 ASN B C 1
ATOM 5082 O O . ASN B 1 217 ? 33.312 18.828 10.117 1 74 217 ASN B O 1
ATOM 5086 N N . ILE B 1 218 ? 33.438 17.844 12.117 1 80.44 218 ILE B N 1
ATOM 5087 C CA . ILE B 1 218 ? 32.656 18.906 12.766 1 80.44 218 ILE B CA 1
ATOM 5088 C C . ILE B 1 218 ? 33.562 19.719 13.688 1 80.44 218 ILE B C 1
ATOM 5090 O O . ILE B 1 218 ? 34.25 19.156 14.547 1 80.44 218 ILE B O 1
ATOM 5094 N N . THR B 1 219 ? 33.781 20.969 13.32 1 83.62 219 THR B N 1
ATOM 5095 C CA . THR B 1 219 ? 34.469 21.906 14.188 1 83.62 219 THR B CA 1
ATOM 5096 C C . THR B 1 219 ? 33.531 23.016 14.664 1 83.62 219 THR B C 1
ATOM 5098 O O . THR B 1 219 ? 33.094 23.844 13.867 1 83.62 219 THR B O 1
ATOM 5101 N N . TRP B 1 220 ? 33.25 23.078 15.883 1 86.81 220 TRP B N 1
ATOM 5102 C CA . TRP B 1 220 ? 32.281 23.969 16.469 1 86.81 220 TRP B CA 1
ATOM 5103 C C . TRP B 1 220 ? 32.594 25.422 16.188 1 86.81 220 TRP B C 1
ATOM 5105 O O . TRP B 1 220 ? 31.703 26.266 16.094 1 86.81 220 TRP B O 1
ATOM 5115 N N . ALA B 1 221 ? 33.875 25.625 16 1 87 221 ALA B N 1
ATOM 5116 C CA . ALA B 1 221 ? 34.281 26.984 15.695 1 87 221 ALA B CA 1
ATOM 5117 C C . ALA B 1 221 ? 33.781 27.406 14.312 1 87 221 ALA B C 1
ATOM 5119 O O . ALA B 1 221 ? 33.688 28.594 14.016 1 87 221 ALA B O 1
ATOM 5120 N N . GLU B 1 222 ? 33.438 26.453 13.594 1 88.75 222 GLU B N 1
ATOM 5121 C CA . GLU B 1 222 ? 33.031 26.734 12.211 1 88.75 222 GLU B CA 1
ATOM 5122 C C . GLU B 1 222 ? 31.531 26.875 12.086 1 88.75 222 GLU B C 1
ATOM 5124 O O . GLU B 1 222 ? 31.016 27.109 10.992 1 88.75 222 GLU B O 1
ATOM 5129 N N . ILE B 1 223 ? 30.859 26.875 13.156 1 91.31 223 ILE B N 1
ATOM 5130 C CA . ILE B 1 223 ? 29.406 27 13.125 1 91.31 223 ILE B CA 1
ATOM 5131 C C . ILE B 1 223 ? 29.016 28.391 12.641 1 91.31 223 ILE B C 1
ATOM 5133 O O . ILE B 1 223 ? 29.641 29.391 13.016 1 91.31 223 ILE B O 1
ATOM 5137 N N . ASP B 1 224 ? 28.109 28.516 11.703 1 94.06 224 ASP B N 1
ATOM 5138 C CA . ASP B 1 224 ? 27.531 29.766 11.227 1 94.06 224 ASP B CA 1
ATOM 5139 C C . ASP B 1 224 ? 26.172 30.016 11.852 1 94.06 224 ASP B C 1
ATOM 5141 O O . ASP B 1 224 ? 25.156 29.469 11.414 1 94.06 224 ASP B O 1
ATOM 5145 N N . VAL B 1 225 ? 26.109 30.953 12.734 1 93.69 225 VAL B N 1
ATOM 5146 C CA . VAL B 1 225 ? 24.922 31.219 13.523 1 93.69 225 VAL B CA 1
ATOM 5147 C C . VAL B 1 225 ? 23.797 31.734 12.617 1 93.69 225 VAL B C 1
ATOM 5149 O O . VAL B 1 225 ? 22.625 31.406 12.82 1 93.69 225 VAL B O 1
ATOM 5152 N N . ALA B 1 226 ? 24.141 32.531 11.711 1 94.56 226 ALA B N 1
ATOM 5153 C CA . ALA B 1 226 ? 23.156 33.031 10.766 1 94.56 226 ALA B CA 1
ATOM 5154 C C . ALA B 1 226 ? 22.5 31.906 9.984 1 94.56 226 ALA B C 1
ATOM 5156 O O . ALA B 1 226 ? 21.281 31.906 9.781 1 94.56 226 ALA B O 1
ATOM 5157 N N . LYS B 1 227 ? 23.312 31 9.57 1 95.38 227 LYS B N 1
ATOM 5158 C CA . LYS B 1 227 ? 22.797 29.859 8.844 1 95.38 227 LYS B CA 1
ATOM 5159 C C . LYS B 1 227 ? 21.953 28.953 9.75 1 95.38 227 LYS B C 1
ATOM 5161 O O . LYS B 1 227 ? 21 28.328 9.297 1 95.38 227 LYS B O 1
ATOM 5166 N N . LEU B 1 228 ? 22.344 28.938 10.945 1 95.12 228 LEU B N 1
ATOM 5167 C CA . LEU B 1 228 ? 21.562 28.172 11.914 1 95.12 228 LEU B CA 1
ATOM 5168 C C . LEU B 1 228 ? 20.141 28.734 12.039 1 95.12 228 LEU B C 1
ATOM 5170 O O . LEU B 1 228 ? 19.172 27.984 12.039 1 95.12 228 LEU B O 1
ATOM 5174 N N . PHE B 1 229 ? 20 30.031 12.148 1 95.5 229 PHE B N 1
ATOM 5175 C CA . PHE B 1 229 ? 18.703 30.656 12.25 1 95.5 229 PHE B CA 1
ATOM 5176 C C . PHE B 1 229 ? 17.922 30.5 10.945 1 95.5 229 PHE B C 1
ATOM 5178 O O . PHE B 1 229 ? 16.703 30.297 10.961 1 95.5 229 PHE B O 1
ATOM 5185 N N . MET B 1 230 ? 18.625 30.531 9.875 1 96.81 230 MET B N 1
ATOM 5186 C CA . MET B 1 230 ? 18 30.375 8.562 1 96.81 230 MET B CA 1
ATOM 5187 C C . MET B 1 230 ? 17.531 28.938 8.359 1 96.81 230 MET B C 1
ATOM 5189 O O . MET B 1 230 ? 16.656 28.688 7.535 1 96.81 230 MET B O 1
ATOM 5193 N N . SER B 1 231 ? 18.094 28.047 9.094 1 97.62 231 SER B N 1
ATOM 5194 C CA . SER B 1 231 ? 17.734 26.641 8.93 1 97.62 231 SER B CA 1
ATOM 5195 C C . SER B 1 231 ? 16.297 26.391 9.398 1 97.62 231 SER B C 1
ATOM 5197 O O . SER B 1 231 ? 15.695 25.375 9.031 1 97.62 231 SER B O 1
ATOM 5199 N N . VAL B 1 232 ? 15.742 27.266 10.195 1 98.19 232 VAL B N 1
ATOM 5200 C CA . VAL B 1 232 ? 14.391 27.078 10.711 1 98.19 232 VAL B CA 1
ATOM 5201 C C . VAL B 1 232 ? 13.375 27.266 9.586 1 98.19 232 VAL B C 1
ATOM 5203 O O . VAL B 1 232 ? 12.578 26.359 9.305 1 98.19 232 VAL B O 1
ATOM 5206 N N . PRO B 1 233 ? 13.414 28.391 8.852 1 98.44 233 PRO B N 1
ATOM 5207 C CA . PRO B 1 233 ? 12.5 28.469 7.703 1 98.44 233 PRO B CA 1
ATOM 5208 C C . PRO B 1 233 ? 12.836 27.438 6.625 1 98.44 233 PRO B C 1
ATOM 5210 O O . PRO B 1 233 ? 11.93 26.922 5.957 1 98.44 233 PRO B O 1
ATOM 5213 N N . VAL B 1 234 ? 14.07 27.141 6.477 1 98.5 234 VAL B N 1
ATOM 5214 C CA . VAL B 1 234 ? 14.469 26.125 5.496 1 98.5 234 VAL B CA 1
ATOM 5215 C C . VAL B 1 234 ? 13.883 24.766 5.879 1 98.5 234 VAL B C 1
ATOM 5217 O O . VAL B 1 234 ? 13.438 24.016 5.016 1 98.5 234 VAL B O 1
ATOM 5220 N N . GLY B 1 235 ? 13.914 24.469 7.191 1 98.56 235 GLY B N 1
ATOM 5221 C CA . GLY B 1 235 ? 13.312 23.234 7.668 1 98.56 235 GLY B CA 1
ATOM 5222 C C . GLY B 1 235 ? 11.836 23.125 7.328 1 98.56 235 GLY B C 1
ATOM 5223 O O . GLY B 1 235 ? 11.367 22.047 6.969 1 98.56 235 GLY B O 1
ATOM 5224 N N . ILE B 1 236 ? 11.156 24.172 7.402 1 98.69 236 ILE B N 1
ATOM 5225 C CA . ILE B 1 236 ? 9.734 24.203 7.059 1 98.69 236 ILE B CA 1
ATOM 5226 C C . ILE B 1 236 ? 9.57 24.016 5.551 1 98.69 236 ILE B C 1
ATOM 5228 O O . ILE B 1 236 ? 8.672 23.297 5.098 1 98.69 236 ILE B O 1
ATOM 5232 N N . GLY B 1 237 ? 10.438 24.688 4.801 1 98.62 237 GLY B N 1
ATOM 5233 C CA . GLY B 1 237 ? 10.43 24.484 3.359 1 98.62 237 GLY B CA 1
ATOM 5234 C C . GLY B 1 237 ? 10.703 23.047 2.955 1 98.62 237 GLY B C 1
ATOM 5235 O O . GLY B 1 237 ? 10.102 22.547 2.006 1 98.62 237 GLY B O 1
ATOM 5236 N N . GLN B 1 238 ? 11.508 22.328 3.705 1 98.25 238 GLN B N 1
ATOM 5237 C CA . GLN B 1 238 ? 11.945 20.969 3.395 1 98.25 238 GLN B CA 1
ATOM 5238 C C . GLN B 1 238 ? 10.797 19.984 3.52 1 98.25 238 GLN B C 1
ATOM 5240 O O . GLN B 1 238 ? 10.891 18.844 3.047 1 98.25 238 GLN B O 1
ATOM 5245 N N . VAL B 1 239 ? 9.734 20.406 4.133 1 98.62 239 VAL B N 1
ATOM 5246 C CA . VAL B 1 239 ? 8.547 19.562 4.148 1 98.62 239 VAL B CA 1
ATOM 5247 C C . VAL B 1 239 ? 8.125 19.234 2.715 1 98.62 239 VAL B C 1
ATOM 5249 O O . VAL B 1 239 ? 7.641 18.141 2.436 1 98.62 239 VAL B O 1
ATOM 5252 N N . TYR B 1 240 ? 8.328 20.203 1.816 1 98.5 240 TYR B N 1
ATOM 5253 C CA . TYR B 1 240 ? 8.008 20.016 0.406 1 98.5 240 TYR B CA 1
ATOM 5254 C C . TYR B 1 240 ? 9.266 19.75 -0.414 1 98.5 240 TYR B C 1
ATOM 5256 O O . TYR B 1 240 ? 9.234 19.812 -1.645 1 98.5 240 TYR B O 1
ATOM 5264 N N . GLY B 1 241 ? 10.414 19.562 0.201 1 97.12 241 GLY B N 1
ATOM 5265 C CA . GLY B 1 241 ? 11.664 19.328 -0.49 1 97.12 241 GLY B CA 1
ATOM 5266 C C . GLY B 1 241 ? 12.352 20.594 -0.955 1 97.12 241 GLY B C 1
ATOM 5267 O O . GLY B 1 241 ? 13.172 20.562 -1.875 1 97.12 241 GLY B O 1
ATOM 5268 N N . CYS B 1 242 ? 12.07 21.75 -0.361 1 97.38 242 CYS B N 1
ATOM 5269 C CA . CYS B 1 242 ? 12.617 23.031 -0.768 1 97.38 242 CYS B CA 1
ATOM 5270 C C . CYS B 1 242 ? 13.695 23.5 0.203 1 97.38 242 CYS B C 1
ATOM 5272 O O . CYS B 1 242 ? 13.492 23.484 1.418 1 97.38 242 CYS B O 1
ATOM 5274 N N . ASP B 1 243 ? 14.812 24 -0.306 1 96.25 243 ASP B N 1
ATOM 5275 C CA . ASP B 1 243 ? 15.93 24.359 0.561 1 96.25 243 ASP B CA 1
ATOM 5276 C C . ASP B 1 243 ? 16.156 25.875 0.547 1 96.25 243 ASP B C 1
ATOM 5278 O O . ASP B 1 243 ? 17.125 26.375 1.139 1 96.25 243 ASP B O 1
ATOM 5282 N N . ASN B 1 244 ? 15.25 26.625 -0.129 1 97.31 244 ASN B N 1
ATOM 5283 C CA . ASN B 1 244 ? 15.32 28.078 -0.148 1 97.31 244 ASN B CA 1
ATOM 5284 C C . ASN B 1 244 ? 14.656 28.688 1.082 1 97.31 244 ASN B C 1
ATOM 5286 O O . ASN B 1 244 ? 13.469 28.453 1.338 1 97.31 244 ASN B O 1
ATOM 5290 N N . PRO B 1 245 ? 15.5 29.5 1.835 1 97.12 245 PRO B N 1
ATOM 5291 C CA . PRO B 1 245 ? 14.906 30.094 3.029 1 97.12 245 PRO B CA 1
ATOM 5292 C C . PRO B 1 245 ? 13.719 31 2.709 1 97.12 245 PRO B C 1
ATOM 5294 O O . PRO B 1 245 ? 12.789 31.109 3.514 1 97.12 245 PRO B O 1
ATOM 5297 N N . TRP B 1 246 ? 13.68 31.641 1.554 1 97.88 246 TRP B N 1
ATOM 5298 C CA . TRP B 1 246 ? 12.555 32.469 1.155 1 97.88 246 TRP B CA 1
ATOM 5299 C C . TRP B 1 246 ? 11.297 31.625 0.951 1 97.88 246 TRP B C 1
ATOM 5301 O O . TRP B 1 246 ? 10.195 32.062 1.319 1 97.88 246 TRP B O 1
ATOM 5311 N N . THR B 1 247 ? 11.508 30.516 0.328 1 98.44 247 THR B N 1
ATOM 5312 C CA . THR B 1 247 ? 10.391 29.594 0.169 1 98.44 247 THR B CA 1
ATOM 5313 C C . THR B 1 247 ? 9.836 29.172 1.528 1 98.44 247 THR B C 1
ATOM 5315 O O . THR B 1 247 ? 8.625 29.172 1.743 1 98.44 247 THR B O 1
ATOM 5318 N N . GLY B 1 248 ? 10.734 28.859 2.457 1 98.5 248 GLY B N 1
ATOM 5319 C CA . GLY B 1 248 ? 10.312 28.516 3.807 1 98.5 248 GLY B CA 1
ATOM 5320 C C . GLY B 1 248 ? 9.547 29.641 4.492 1 98.5 248 GLY B C 1
ATOM 5321 O O . GLY B 1 248 ? 8.57 29.391 5.191 1 98.5 248 GLY B O 1
ATOM 5322 N N . GLY B 1 249 ? 10.039 30.844 4.305 1 98.44 249 GLY B N 1
ATOM 5323 C CA . GLY B 1 249 ? 9.344 31.984 4.852 1 98.44 249 GLY B CA 1
ATOM 5324 C C . GLY B 1 249 ? 7.941 32.156 4.301 1 98.44 249 GLY B C 1
ATOM 5325 O O . GLY B 1 249 ? 7.008 32.469 5.047 1 98.44 249 GLY B O 1
ATOM 5326 N N . ILE B 1 250 ? 7.777 31.938 3.055 1 98.69 250 ILE B N 1
ATOM 5327 C CA . ILE B 1 250 ? 6.477 32.031 2.406 1 98.69 250 ILE B CA 1
ATOM 5328 C C . ILE B 1 250 ? 5.539 30.969 2.99 1 98.69 250 ILE B C 1
ATOM 5330 O O . ILE B 1 250 ? 4.363 31.25 3.238 1 98.69 250 ILE B O 1
ATOM 5334 N N . PHE B 1 251 ? 6.074 29.781 3.217 1 98.75 251 PHE B N 1
ATOM 5335 C CA . PHE B 1 251 ? 5.262 28.719 3.797 1 98.75 251 PHE B CA 1
ATOM 5336 C C . PHE B 1 251 ? 4.828 29.094 5.211 1 98.75 251 PHE B C 1
ATOM 5338 O O . PHE B 1 251 ? 3.709 28.766 5.625 1 98.75 251 PHE B O 1
ATOM 5345 N N . ILE B 1 252 ? 5.715 29.75 5.949 1 98.69 252 ILE B N 1
ATOM 5346 C CA . ILE B 1 252 ? 5.371 30.188 7.301 1 98.69 252 ILE B CA 1
ATOM 5347 C C . ILE B 1 252 ? 4.188 31.156 7.246 1 98.69 252 ILE B C 1
ATOM 5349 O O . ILE B 1 252 ? 3.248 31.031 8.031 1 98.69 252 ILE B O 1
ATOM 5353 N N . ILE B 1 253 ? 4.195 32.031 6.316 1 98.31 253 ILE B N 1
ATOM 5354 C CA . ILE B 1 253 ? 3.104 33 6.137 1 98.31 253 ILE B CA 1
ATOM 5355 C C . ILE B 1 253 ? 1.821 32.25 5.777 1 98.31 253 ILE B C 1
ATOM 5357 O O . ILE B 1 253 ? 0.745 32.562 6.281 1 98.31 253 ILE B O 1
ATOM 5361 N N . SER B 1 254 ? 1.944 31.312 4.906 1 98.31 254 SER B N 1
ATOM 5362 C CA . SER B 1 254 ? 0.809 30.5 4.508 1 98.31 254 SER B CA 1
ATOM 5363 C C . SER B 1 254 ? 0.142 29.844 5.719 1 98.31 254 SER B C 1
ATOM 5365 O O . SER B 1 254 ? -1.083 29.891 5.855 1 98.31 254 SER B O 1
ATOM 5367 N N . LEU B 1 255 ? 0.936 29.281 6.609 1 98.5 255 LEU B N 1
ATOM 5368 C CA . LEU B 1 255 ? 0.417 28.609 7.801 1 98.5 255 LEU B CA 1
ATOM 5369 C C . LEU B 1 255 ? -0.218 29.609 8.75 1 98.5 255 LEU B C 1
ATOM 5371 O O . LEU B 1 255 ? -1.269 29.344 9.336 1 98.5 255 LEU B O 1
ATOM 5375 N N . PHE B 1 256 ? 0.411 30.766 8.852 1 98.06 256 PHE B N 1
ATOM 5376 C CA . PHE B 1 256 ? -0.071 31.781 9.773 1 98.06 256 PHE B CA 1
ATOM 5377 C C . PHE B 1 256 ? -1.457 32.25 9.367 1 98.06 256 PHE B C 1
ATOM 5379 O O . PHE B 1 256 ? -2.311 32.5 10.219 1 98.06 256 PHE B O 1
ATOM 5386 N N . ILE B 1 257 ? -1.677 32.375 8.156 1 96.12 257 ILE B N 1
ATOM 5387 C CA . ILE B 1 257 ? -2.949 32.875 7.633 1 96.12 257 ILE B CA 1
ATOM 5388 C C . ILE B 1 257 ? -4.066 31.906 8.016 1 96.12 257 ILE B C 1
ATOM 5390 O O . ILE B 1 257 ? -5.156 32.344 8.414 1 96.12 257 ILE B O 1
ATOM 5394 N N . SER B 1 258 ? -3.779 30.688 7.973 1 96.62 258 SER B N 1
ATOM 5395 C CA . SER B 1 258 ? -4.809 29.703 8.258 1 96.62 258 SER B CA 1
ATOM 5396 C C . SER B 1 258 ? -4.922 29.438 9.75 1 96.62 258 SER B C 1
ATOM 5398 O O . SER B 1 258 ? -6.023 29.422 10.305 1 96.62 258 SER B O 1
ATOM 5400 N N . SER B 1 259 ? -3.805 29.25 10.383 1 97.94 259 SER B N 1
ATOM 5401 C CA . SER B 1 259 ? -3.799 28.875 11.789 1 97.94 259 SER B CA 1
ATOM 5402 C C . SER B 1 259 ? -2.52 29.328 12.477 1 97.94 259 SER B C 1
ATOM 5404 O O . SER B 1 259 ? -1.458 28.734 12.297 1 97.94 259 SER B O 1
ATOM 5406 N N . PRO B 1 260 ? -2.605 30.312 13.328 1 97.44 260 PRO B N 1
ATOM 5407 C CA . PRO B 1 260 ? -1.441 30.766 14.102 1 97.44 260 PRO B CA 1
ATOM 5408 C C . PRO B 1 260 ? -0.856 29.656 14.969 1 97.44 260 PRO B C 1
ATOM 5410 O O . PRO B 1 260 ? 0.359 29.609 15.18 1 97.44 260 PRO B O 1
ATOM 5413 N N . ILE B 1 261 ? -1.673 28.75 15.484 1 98.19 261 ILE B N 1
ATOM 5414 C CA . ILE B 1 261 ? -1.186 27.656 16.312 1 98.19 261 ILE B CA 1
ATOM 5415 C C . ILE B 1 261 ? -0.356 26.703 15.469 1 98.19 261 ILE B C 1
ATOM 5417 O O . ILE B 1 261 ? 0.727 26.281 15.883 1 98.19 261 ILE B O 1
ATOM 5421 N N . THR B 1 262 ? -0.86 26.344 14.281 1 98.56 262 THR B N 1
ATOM 5422 C CA . THR B 1 262 ? -0.103 25.484 13.367 1 98.56 262 THR B CA 1
ATOM 5423 C C . THR B 1 262 ? 1.224 26.141 13 1 98.56 262 THR B C 1
ATOM 5425 O O . THR B 1 262 ? 2.262 25.484 12.961 1 98.56 262 THR B O 1
ATOM 5428 N N . CYS B 1 263 ? 1.145 27.453 12.758 1 98.62 263 CYS B N 1
ATOM 5429 C CA . CYS B 1 263 ? 2.342 28.219 12.414 1 98.62 263 CYS B CA 1
ATOM 5430 C C . CYS B 1 263 ? 3.367 28.172 13.539 1 98.62 263 CYS B C 1
ATOM 5432 O O . CYS B 1 263 ? 4.543 27.891 13.297 1 98.62 263 CYS B O 1
ATOM 5434 N N . ALA B 1 264 ? 2.938 28.406 14.734 1 98.5 264 ALA B N 1
ATOM 5435 C CA . ALA B 1 264 ? 3.828 28.406 15.891 1 98.5 264 ALA B CA 1
ATOM 5436 C C . ALA B 1 264 ? 4.477 27.031 16.078 1 98.5 264 ALA B C 1
ATOM 5438 O O . ALA B 1 264 ? 5.684 26.938 16.344 1 98.5 264 ALA B O 1
ATOM 5439 N N . HIS B 1 265 ? 3.748 26 15.945 1 98.75 265 HIS B N 1
ATOM 5440 C CA . HIS B 1 265 ? 4.285 24.672 16.141 1 98.75 265 HIS B CA 1
ATOM 5441 C C . HIS B 1 265 ? 5.164 24.234 14.969 1 98.75 265 HIS B C 1
ATOM 5443 O O . HIS B 1 265 ? 6.051 23.391 15.125 1 98.75 265 HIS B O 1
ATOM 5449 N N . ALA B 1 266 ? 4.879 24.781 13.781 1 98.81 266 ALA B N 1
ATOM 5450 C CA . ALA B 1 266 ? 5.797 24.547 12.672 1 98.81 266 ALA B CA 1
ATOM 5451 C C . ALA B 1 266 ? 7.18 25.109 12.969 1 98.81 266 ALA B C 1
ATOM 5453 O O . ALA B 1 266 ? 8.188 24.422 12.805 1 98.81 266 ALA B O 1
ATOM 5454 N N . VAL B 1 267 ? 7.184 26.328 13.438 1 98.69 267 VAL B N 1
ATOM 5455 C CA . VAL B 1 267 ? 8.438 27 13.742 1 98.69 267 VAL B CA 1
ATOM 5456 C C . VAL B 1 267 ? 9.117 26.312 14.922 1 98.69 267 VAL B C 1
ATOM 5458 O O . VAL B 1 267 ? 10.328 26.078 14.898 1 98.69 267 VAL B O 1
ATOM 5461 N N . LEU B 1 268 ? 8.367 26.016 15.906 1 98.62 268 LEU B N 1
ATOM 5462 C CA . LEU B 1 268 ? 8.906 25.328 17.078 1 98.62 268 LEU B CA 1
ATOM 5463 C C . LEU B 1 268 ? 9.484 23.969 16.688 1 98.62 268 LEU B C 1
ATOM 5465 O O . LEU B 1 268 ? 10.57 23.594 17.141 1 98.62 268 LEU B O 1
ATOM 5469 N N . GLY B 1 269 ? 8.711 23.219 15.914 1 98.81 269 GLY B N 1
ATOM 5470 C CA . GLY B 1 269 ? 9.195 21.922 15.453 1 98.81 269 GLY B CA 1
ATOM 5471 C C . GLY B 1 269 ? 10.508 22.016 14.695 1 98.81 269 GLY B C 1
ATOM 5472 O O . GLY B 1 269 ? 11.43 21.234 14.961 1 98.81 269 GLY B O 1
ATOM 5473 N N . SER B 1 270 ? 10.547 22.922 13.766 1 98.81 270 SER B N 1
ATOM 5474 C CA . SER B 1 270 ? 11.781 23.109 13 1 98.81 270 SER B CA 1
ATOM 5475 C C . SER B 1 270 ? 12.945 23.469 13.914 1 98.81 270 SER B C 1
ATOM 5477 O O . SER B 1 270 ? 14.07 23 13.711 1 98.81 270 SER B O 1
ATOM 5479 N N . THR B 1 271 ? 12.727 24.297 14.883 1 98.62 271 THR B N 1
ATOM 5480 C CA . THR B 1 271 ? 13.742 24.688 15.852 1 98.62 271 THR B CA 1
ATOM 5481 C C . THR B 1 271 ? 14.227 23.484 16.656 1 98.62 271 THR B C 1
ATOM 5483 O O . THR B 1 271 ? 15.43 23.312 16.859 1 98.62 271 THR B O 1
ATOM 5486 N N . VAL B 1 272 ? 13.297 22.703 17.078 1 98.56 272 VAL B N 1
ATOM 5487 C CA . VAL B 1 272 ? 13.641 21.5 17.828 1 98.56 272 VAL B CA 1
ATOM 5488 C C . VAL B 1 272 ? 14.508 20.594 16.969 1 98.56 272 VAL B C 1
ATOM 5490 O O . VAL B 1 272 ? 15.469 19.984 17.469 1 98.56 272 VAL B O 1
ATOM 5493 N N . GLY B 1 273 ? 14.125 20.5 15.711 1 98.56 273 GLY B N 1
ATOM 5494 C CA . GLY B 1 273 ? 14.945 19.703 14.805 1 98.56 273 GLY B CA 1
ATOM 5495 C C . GLY B 1 273 ? 16.359 20.219 14.688 1 98.56 273 GLY B C 1
ATOM 5496 O O . GLY B 1 273 ? 17.312 19.438 14.75 1 98.56 273 GLY B O 1
ATOM 5497 N N . MET B 1 274 ? 16.5 21.5 14.594 1 97.62 274 MET B N 1
ATOM 5498 C CA . MET B 1 274 ? 17.812 22.125 14.508 1 97.62 274 MET B CA 1
ATOM 5499 C C . MET B 1 274 ? 18.641 21.844 15.758 1 97.62 274 MET B C 1
ATOM 5501 O O . MET B 1 274 ? 19.797 21.438 15.664 1 97.62 274 MET B O 1
ATOM 5505 N N . VAL B 1 275 ? 18.062 22 16.859 1 97.44 275 VAL B N 1
ATOM 5506 C CA . VAL B 1 275 ? 18.734 21.797 18.141 1 97.44 275 VAL B CA 1
ATOM 5507 C C . VAL B 1 275 ? 19.109 20.328 18.297 1 97.44 275 VAL B C 1
ATOM 5509 O O . VAL B 1 275 ? 20.188 20 18.797 1 97.44 275 VAL B O 1
ATOM 5512 N N . SER B 1 276 ? 18.25 19.469 17.891 1 97.56 276 SER B N 1
ATOM 5513 C CA . SER B 1 276 ? 18.531 18.031 17.969 1 97.56 276 SER B CA 1
ATOM 5514 C C . SER B 1 276 ? 19.703 17.641 17.078 1 97.56 276 SER B C 1
ATOM 5516 O O . SER B 1 276 ? 20.531 16.812 17.469 1 97.56 276 SER B O 1
ATOM 5518 N N . GLY B 1 277 ? 19.719 18.234 15.898 1 95.81 277 GLY B N 1
ATOM 5519 C CA . GLY B 1 277 ? 20.875 17.984 15.03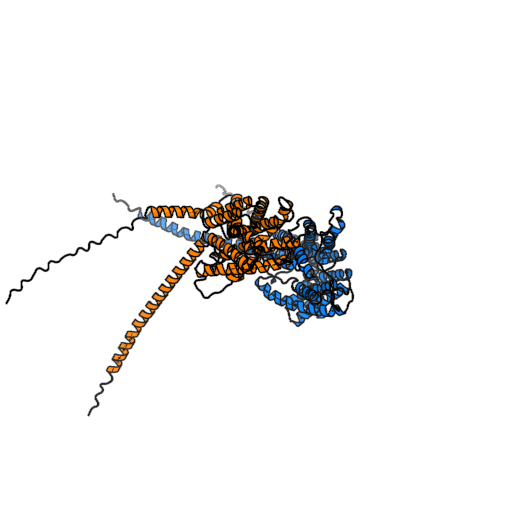9 1 95.81 277 GLY B CA 1
ATOM 5520 C C . GLY B 1 277 ? 22.188 18.391 15.68 1 95.81 277 GLY B C 1
ATOM 5521 O O . GLY B 1 277 ? 23.172 17.656 15.594 1 95.81 277 GLY B O 1
ATOM 5522 N N . LEU B 1 278 ? 22.188 19.516 16.359 1 94.25 278 LEU B N 1
ATOM 5523 C CA . LEU B 1 278 ? 23.375 19.969 17.062 1 94.25 278 LEU B CA 1
ATOM 5524 C C . LEU B 1 278 ? 23.734 19.016 18.219 1 94.25 278 LEU B C 1
ATOM 5526 O O . LEU B 1 278 ? 24.891 18.641 18.375 1 94.25 278 LEU B O 1
ATOM 5530 N N . ALA B 1 279 ? 22.719 18.609 18.938 1 93.25 279 ALA B N 1
ATOM 5531 C CA . ALA B 1 279 ? 22.922 17.75 20.094 1 93.25 279 ALA B CA 1
ATOM 5532 C C . ALA B 1 279 ? 23.5 16.406 19.688 1 93.25 279 ALA B C 1
ATOM 5534 O O . ALA B 1 279 ? 24.266 15.805 20.438 1 93.25 279 ALA B O 1
ATOM 5535 N N . LEU B 1 280 ? 23.141 15.945 18.5 1 91.88 280 LEU B N 1
ATOM 5536 C CA . LEU B 1 280 ? 23.578 14.641 18.047 1 91.88 280 LEU B CA 1
ATOM 5537 C C . LEU B 1 280 ? 24.828 14.758 17.172 1 91.88 280 LEU B C 1
ATOM 5539 O O . LEU B 1 280 ? 25.219 13.797 16.5 1 91.88 280 LEU B O 1
ATOM 5543 N N . ALA B 1 281 ? 25.391 15.898 17.094 1 90.94 281 ALA B N 1
ATOM 5544 C CA . ALA B 1 281 ? 26.625 16.172 16.375 1 90.94 281 ALA B CA 1
ATOM 5545 C C . ALA B 1 281 ? 26.484 15.859 14.883 1 90.94 281 ALA B C 1
ATOM 5547 O O . ALA B 1 281 ? 27.344 15.211 14.289 1 90.94 281 ALA B O 1
ATOM 5548 N N . ALA B 1 282 ? 25.344 16.234 14.367 1 92.06 282 ALA B N 1
ATOM 5549 C CA . ALA B 1 282 ? 25.141 16.094 12.93 1 92.06 282 ALA B CA 1
ATOM 5550 C C . ALA B 1 282 ? 25.984 17.078 12.141 1 92.06 282 ALA B C 1
ATOM 5552 O O . ALA B 1 282 ? 26.312 18.156 12.641 1 92.06 282 ALA B O 1
ATOM 5553 N N . PRO B 1 283 ? 26.406 16.703 10.898 1 91.38 283 PRO B N 1
ATOM 5554 C CA . PRO B 1 283 ? 27.094 17.688 10.07 1 91.38 283 PRO B CA 1
ATOM 5555 C C . PRO B 1 283 ? 26.312 18.984 9.914 1 91.38 283 PRO B C 1
ATOM 5557 O O . PRO B 1 283 ? 25.109 18.938 9.641 1 91.38 283 PRO B O 1
ATOM 5560 N N . PHE B 1 284 ? 26.953 20.078 10.031 1 93.56 284 PHE B N 1
ATOM 5561 C CA . PHE B 1 284 ? 26.281 21.375 10.031 1 93.56 284 PHE B CA 1
ATOM 5562 C C . PHE B 1 284 ? 25.562 21.609 8.711 1 93.56 284 PHE B C 1
ATOM 5564 O O . PHE B 1 284 ? 24.5 22.234 8.688 1 93.56 284 PHE B O 1
ATOM 5571 N N . GLY B 1 285 ? 26.203 21.125 7.613 1 92.81 285 GLY B N 1
ATOM 5572 C CA . GLY B 1 285 ? 25.547 21.25 6.32 1 92.81 285 GLY B CA 1
ATOM 5573 C C . GLY B 1 285 ? 24.156 20.656 6.297 1 92.81 285 GLY B C 1
ATOM 5574 O O . GLY B 1 285 ? 23.234 21.234 5.699 1 92.81 285 GLY B O 1
ATOM 5575 N N . ASP B 1 286 ? 23.984 19.516 6.891 1 93.75 286 ASP B N 1
ATOM 5576 C CA . ASP B 1 286 ? 22.672 18.859 6.949 1 93.75 286 ASP B CA 1
ATOM 5577 C C . ASP B 1 286 ? 21.688 19.688 7.762 1 93.75 286 ASP B C 1
ATOM 5579 O O . ASP B 1 286 ? 20.484 19.719 7.449 1 93.75 286 ASP B O 1
ATOM 5583 N N . ILE B 1 287 ? 22.172 20.281 8.82 1 95.12 287 ILE B N 1
ATOM 5584 C CA . ILE B 1 287 ? 21.328 21.109 9.672 1 95.12 287 ILE B CA 1
ATOM 5585 C C . ILE B 1 287 ? 20.922 22.375 8.914 1 95.12 287 ILE B C 1
ATOM 5587 O O . ILE B 1 287 ? 19.75 22.75 8.898 1 95.12 287 ILE B O 1
ATOM 5591 N N . TYR B 1 288 ? 21.922 23 8.234 1 95.38 288 TYR B N 1
ATOM 5592 C CA . TYR B 1 288 ? 21.656 24.219 7.473 1 95.38 288 TYR B CA 1
ATOM 5593 C C . TYR B 1 288 ? 20.672 23.953 6.344 1 95.38 288 TYR B C 1
ATOM 5595 O O . TYR B 1 288 ? 19.891 24.828 5.98 1 95.38 288 TYR B O 1
ATOM 5603 N N . PHE B 1 289 ? 20.703 22.75 5.871 1 93.69 289 PHE B N 1
ATOM 5604 C CA . PHE B 1 289 ? 19.891 22.359 4.73 1 93.69 289 PHE B CA 1
ATOM 5605 C C . PHE B 1 289 ? 18.484 21.984 5.176 1 93.69 289 PHE B C 1
ATOM 5607 O O . PHE B 1 289 ? 17.641 21.625 4.348 1 93.69 289 PHE B O 1
ATOM 5614 N N . GLY B 1 290 ? 18.234 22.094 6.449 1 94.56 290 GLY B N 1
ATOM 5615 C CA . GLY B 1 290 ? 16.891 21.891 6.965 1 94.56 290 GLY B CA 1
ATOM 5616 C C . GLY B 1 290 ? 16.5 20.438 7.082 1 94.56 290 GLY B C 1
ATOM 5617 O O . GLY B 1 290 ? 15.344 20.125 7.355 1 94.56 290 GLY B O 1
ATOM 5618 N N . LEU B 1 291 ? 17.391 19.484 6.879 1 93.88 291 LEU B N 1
ATOM 5619 C CA . LEU B 1 291 ? 17.094 18.047 6.848 1 93.88 291 LEU B CA 1
ATOM 5620 C C . LEU B 1 291 ? 16.672 17.547 8.227 1 93.88 291 LEU B C 1
ATOM 5622 O O . LEU B 1 291 ? 15.977 16.547 8.344 1 93.88 291 LEU B O 1
ATOM 5626 N N . TRP B 1 292 ? 17 18.25 9.227 1 95.75 292 TRP B N 1
ATOM 5627 C CA . TRP B 1 292 ? 16.688 17.844 10.586 1 95.75 292 TRP B CA 1
ATOM 5628 C C . TRP B 1 292 ? 15.375 18.469 11.055 1 95.75 292 TRP B C 1
ATOM 5630 O O . TRP B 1 292 ? 14.812 18.062 12.078 1 95.75 292 TRP B O 1
ATOM 5640 N N . GLY B 1 293 ? 14.844 19.344 10.297 1 97 293 GLY B N 1
ATOM 5641 C CA . GLY B 1 293 ? 13.719 20.125 10.773 1 97 293 GLY B CA 1
ATOM 5642 C C . GLY B 1 293 ? 12.383 19.625 10.242 1 97 293 GLY B C 1
ATOM 5643 O O . GLY B 1 293 ? 11.383 19.625 10.961 1 97 293 GLY B O 1
ATOM 5644 N N . TYR B 1 294 ? 12.258 19.219 9.016 1 97.81 294 TYR B N 1
ATOM 5645 C CA . TYR B 1 294 ? 10.992 19.094 8.305 1 97.81 294 TYR B CA 1
ATOM 5646 C C . TYR B 1 294 ? 10.109 18.031 8.945 1 97.81 294 TYR B C 1
ATOM 5648 O O . TYR B 1 294 ? 8.898 18.219 9.086 1 97.81 294 TYR B O 1
ATOM 5656 N N . ASN B 1 295 ? 10.648 16.875 9.391 1 98.81 295 ASN B N 1
ATOM 5657 C CA . ASN B 1 295 ? 9.844 15.875 10.078 1 98.81 295 ASN B CA 1
ATOM 5658 C C . ASN B 1 295 ? 9.352 16.375 11.43 1 98.81 295 ASN B C 1
ATOM 5660 O O . ASN B 1 295 ? 8.219 16.094 11.82 1 98.81 295 ASN B O 1
ATOM 5664 N N . CYS B 1 296 ? 10.195 17.094 12.078 1 98.81 296 CYS B N 1
ATOM 5665 C CA . CYS B 1 296 ? 9.844 17.641 13.383 1 98.81 296 CYS B CA 1
ATOM 5666 C C . CYS B 1 296 ? 8.742 18.688 13.266 1 98.81 296 CYS B C 1
ATOM 5668 O O . CYS B 1 296 ? 7.902 18.812 14.156 1 98.81 296 CYS B O 1
ATOM 5670 N N . VAL B 1 297 ? 8.773 19.422 12.172 1 98.88 297 VAL B N 1
ATOM 5671 C CA . VAL B 1 297 ? 7.715 20.391 11.883 1 98.88 297 VAL B CA 1
ATOM 5672 C C . VAL B 1 297 ? 6.359 19.688 11.891 1 98.88 297 VAL B C 1
ATOM 5674 O O . VAL B 1 297 ? 5.445 20.109 12.609 1 98.88 297 VAL B O 1
ATOM 5677 N N . LEU B 1 298 ? 6.266 18.656 11.148 1 98.88 298 LEU B N 1
ATOM 5678 C CA . LEU B 1 298 ? 5.008 17.938 10.992 1 98.88 298 LEU B CA 1
ATOM 5679 C C . LEU B 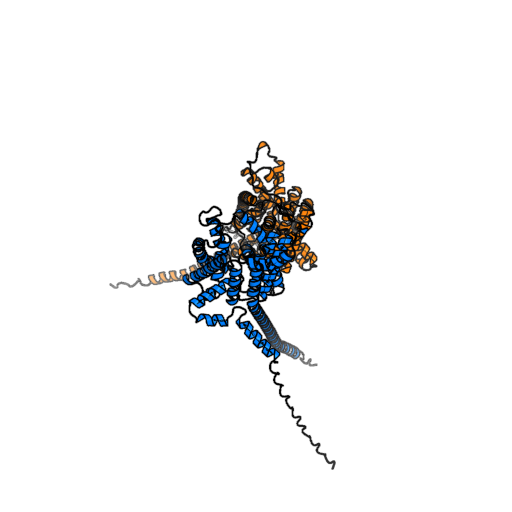1 298 ? 4.602 17.25 12.297 1 98.88 298 LEU B C 1
ATOM 5681 O O . LEU B 1 298 ? 3.43 17.297 12.68 1 98.88 298 LEU B O 1
ATOM 5685 N N . ALA B 1 299 ? 5.547 16.641 12.953 1 98.81 299 ALA B N 1
ATOM 5686 C CA . ALA B 1 299 ? 5.262 15.953 14.211 1 98.81 299 ALA B CA 1
ATOM 5687 C C . ALA B 1 299 ? 4.742 16.922 15.266 1 98.81 299 ALA B C 1
ATOM 5689 O O . ALA B 1 299 ? 3.775 16.641 15.969 1 98.81 299 ALA B O 1
ATOM 5690 N N . CYS B 1 300 ? 5.414 18.016 15.344 1 98.81 300 CYS B N 1
ATOM 5691 C CA . CYS B 1 300 ? 5.035 19.016 16.328 1 98.81 300 CYS B CA 1
ATOM 5692 C C . CYS B 1 300 ? 3.646 19.562 16.031 1 98.81 300 CYS B C 1
ATOM 5694 O O . CYS B 1 300 ? 2.852 19.781 16.953 1 98.81 300 CYS B O 1
ATOM 5696 N N . ILE B 1 301 ? 3.305 19.828 14.836 1 98.81 301 ILE B N 1
ATOM 5697 C CA . ILE B 1 301 ? 1.981 20.312 14.445 1 98.81 301 ILE B CA 1
ATOM 5698 C C . ILE B 1 301 ? 0.935 19.234 14.773 1 98.81 301 ILE B C 1
ATOM 5700 O O . ILE B 1 301 ? -0.105 19.547 15.359 1 98.81 301 ILE B O 1
ATOM 5704 N N . ALA B 1 302 ? 1.192 18 14.398 1 98.75 302 ALA B N 1
ATOM 5705 C CA . ALA B 1 302 ? 0.231 16.906 14.539 1 98.75 302 ALA B CA 1
ATOM 5706 C C . ALA B 1 302 ? -0.184 16.734 16 1 98.75 302 ALA B C 1
ATOM 5708 O O . ALA B 1 302 ? -1.371 16.594 16.297 1 98.75 302 ALA B O 1
ATOM 5709 N N . ILE B 1 303 ? 0.796 16.797 16.859 1 98.56 303 ILE B N 1
ATOM 5710 C CA . ILE B 1 303 ? 0.523 16.547 18.266 1 98.56 303 ILE B CA 1
ATOM 5711 C C . ILE B 1 303 ? 0.117 17.844 18.953 1 98.56 303 ILE B C 1
ATOM 5713 O O . ILE B 1 303 ? -0.657 17.844 19.906 1 98.56 303 ILE B O 1
ATOM 5717 N N . GLY B 1 304 ? 0.652 18.984 18.422 1 97.5 304 GLY B N 1
ATOM 5718 C CA . GLY B 1 304 ? 0.488 20.281 19.062 1 97.5 304 GLY B CA 1
ATOM 5719 C C . GLY B 1 304 ? -0.797 20.984 18.672 1 97.5 304 GLY B C 1
ATOM 5720 O O . GLY B 1 304 ? -0.775 22.156 18.281 1 97.5 304 GLY B O 1
ATOM 5721 N N . GLY B 1 305 ? -1.904 20.266 18.75 1 95 305 GLY B N 1
ATOM 5722 C CA . GLY B 1 305 ? -3.174 20.953 18.562 1 95 305 GLY B CA 1
ATOM 5723 C C . GLY B 1 305 ? -3.992 20.391 17.406 1 95 305 GLY B C 1
ATOM 5724 O O . GLY B 1 305 ? -5.184 20.688 17.297 1 95 305 GLY B O 1
ATOM 5725 N N . MET B 1 306 ? -3.395 19.672 16.516 1 97.44 306 MET B N 1
ATOM 5726 C CA . MET B 1 306 ? -4.137 19.125 15.383 1 97.44 306 MET B CA 1
ATOM 5727 C C . MET B 1 306 ? -4.965 17.922 15.797 1 97.44 306 MET B C 1
ATOM 5729 O O . MET B 1 306 ? -6.176 17.891 15.578 1 97.44 306 MET B O 1
ATOM 5733 N N . PHE B 1 307 ? -4.344 16.984 16.453 1 98.12 307 PHE B N 1
ATOM 5734 C CA . PHE B 1 307 ? -5.062 15.766 16.797 1 98.12 307 PHE B CA 1
ATOM 5735 C C . PHE B 1 307 ? -5.297 15.68 18.297 1 98.12 307 PHE B C 1
ATOM 5737 O O . PHE B 1 307 ? -6.012 14.797 18.766 1 98.12 307 PHE B O 1
ATOM 5744 N N . TYR B 1 308 ? -4.664 16.516 19.078 1 97.5 308 TYR B N 1
ATOM 5745 C CA . TYR B 1 308 ? -4.922 16.734 20.484 1 97.5 308 TYR B CA 1
ATOM 5746 C C . TYR B 1 308 ? -5.41 18.172 20.734 1 97.5 308 TYR B C 1
ATOM 5748 O O . TYR B 1 308 ? -4.973 19.094 20.062 1 97.5 308 TYR B O 1
ATOM 5756 N N . ALA B 1 309 ? -6.285 18.312 21.688 1 96.69 309 ALA B N 1
ATOM 5757 C CA . ALA B 1 309 ? -6.609 19.672 22.125 1 96.69 309 ALA B CA 1
ATOM 5758 C C . ALA B 1 309 ? -5.41 20.328 22.812 1 96.69 309 ALA B C 1
ATOM 5760 O O . ALA B 1 309 ? -4.785 19.734 23.688 1 96.69 309 ALA B O 1
ATOM 5761 N N . LEU B 1 310 ? -5.125 21.547 22.422 1 97.19 310 LEU B N 1
ATOM 5762 C CA . LEU B 1 310 ? -3.902 22.219 22.875 1 97.19 310 LEU B CA 1
ATOM 5763 C C . LEU B 1 310 ? -4.016 22.641 24.328 1 97.19 310 LEU B C 1
ATOM 5765 O O . LEU B 1 310 ? -4.867 23.469 24.672 1 97.19 310 LEU B O 1
ATOM 5769 N N . THR B 1 311 ? -3.377 22.062 25.172 1 96.38 311 THR B N 1
ATOM 5770 C CA . THR B 1 311 ? -3.104 22.438 26.547 1 96.38 311 THR B CA 1
ATOM 5771 C C . THR B 1 311 ? -1.603 22.562 26.797 1 96.38 311 THR B C 1
ATOM 5773 O O . THR B 1 311 ? -0.803 22.344 25.875 1 96.38 311 THR B O 1
ATOM 5776 N N . TRP B 1 312 ? -1.277 23.016 27.984 1 96.12 312 TRP B N 1
ATOM 5777 C CA . TRP B 1 312 ? 0.149 23.141 28.266 1 96.12 312 TRP B CA 1
ATOM 5778 C C . TRP B 1 312 ? 0.823 21.766 28.266 1 96.12 312 TRP B C 1
ATOM 5780 O O . TRP B 1 312 ? 1.977 21.641 27.844 1 96.12 312 TRP B O 1
ATOM 5790 N N . GLN B 1 313 ? 0.163 20.719 28.688 1 96.31 313 GLN B N 1
ATOM 5791 C CA . GLN B 1 313 ? 0.687 19.359 28.656 1 96.31 313 GLN B CA 1
ATOM 5792 C C . GLN B 1 313 ? 0.858 18.859 27.219 1 96.31 313 GLN B C 1
ATOM 5794 O O . GLN B 1 313 ? 1.853 18.219 26.891 1 96.31 313 GLN B O 1
ATOM 5799 N N . VAL B 1 314 ? -0.095 19.219 26.422 1 97.62 314 VAL B N 1
ATOM 5800 C CA . VAL B 1 314 ? -0.045 18.797 25.031 1 97.62 314 VAL B CA 1
ATOM 5801 C C . VAL B 1 314 ? 1.067 19.547 24.312 1 97.62 314 VAL B C 1
ATOM 5803 O O . VAL B 1 314 ? 1.727 18.984 23.422 1 97.62 314 VAL B O 1
ATOM 5806 N N . HIS B 1 315 ? 1.235 20.812 24.688 1 97.75 315 HIS B N 1
ATOM 5807 C CA . HIS B 1 315 ? 2.354 21.562 24.141 1 97.75 315 HIS B CA 1
ATOM 5808 C C . HIS B 1 315 ? 3.682 20.875 24.422 1 97.75 315 HIS B C 1
ATOM 5810 O O . HIS B 1 315 ? 4.512 20.719 23.531 1 97.75 315 HIS B O 1
ATOM 5816 N N . LEU B 1 316 ? 3.891 20.438 25.625 1 97.38 316 LEU B N 1
ATOM 5817 C CA . LEU B 1 316 ? 5.105 19.734 26 1 97.38 316 LEU B CA 1
ATOM 5818 C C . LEU B 1 316 ? 5.195 18.391 25.297 1 97.38 316 LEU B C 1
ATOM 5820 O O . LEU B 1 316 ? 6.281 17.953 24.906 1 97.38 316 LEU B O 1
ATOM 5824 N N . LEU B 1 317 ? 4.051 17.766 25.203 1 97.69 317 LEU B N 1
ATOM 5825 C CA . LEU B 1 317 ? 3.992 16.5 24.469 1 97.69 317 LEU B CA 1
ATOM 5826 C C . LEU B 1 317 ? 4.414 16.672 23.016 1 97.69 317 LEU B C 1
ATOM 5828 O O . LEU B 1 317 ? 5.113 15.828 22.469 1 97.69 317 LEU B O 1
ATOM 5832 N N . ALA B 1 318 ? 3.982 17.75 22.406 1 98.69 318 ALA B N 1
ATOM 5833 C CA . ALA B 1 318 ? 4.332 18.047 21.016 1 98.69 318 ALA B CA 1
ATOM 5834 C C . ALA B 1 318 ? 5.836 18.266 20.875 1 98.69 318 ALA B C 1
ATOM 5836 O O . ALA B 1 318 ? 6.445 17.766 19.922 1 98.69 318 ALA B O 1
ATOM 5837 N N . ILE B 1 319 ? 6.414 18.953 21.781 1 98.44 319 ILE B N 1
ATOM 5838 C CA . ILE B 1 319 ? 7.852 19.203 21.781 1 98.44 319 ILE B CA 1
ATOM 5839 C C . ILE B 1 319 ? 8.609 17.891 21.953 1 98.44 319 ILE B C 1
ATOM 5841 O O . ILE B 1 319 ? 9.578 17.625 21.234 1 98.44 319 ILE B O 1
ATOM 5845 N N . THR B 1 320 ? 8.195 17.062 22.875 1 98.25 320 THR B N 1
ATOM 5846 C CA . THR B 1 320 ? 8.812 15.766 23.094 1 98.25 320 THR B CA 1
ATOM 5847 C C . THR B 1 320 ? 8.703 14.883 21.859 1 98.25 320 THR B C 1
ATOM 5849 O O . THR B 1 320 ? 9.656 14.188 21.5 1 98.25 320 THR B O 1
ATOM 5852 N N . CYS B 1 321 ? 7.535 14.961 21.25 1 98.56 321 CYS B N 1
ATOM 5853 C CA . CYS B 1 321 ? 7.348 14.203 20.016 1 98.56 321 CYS B CA 1
ATOM 5854 C C . CYS B 1 321 ? 8.312 14.672 18.938 1 98.56 321 CYS B C 1
ATOM 5856 O O . CYS B 1 321 ? 8.859 13.859 18.188 1 98.56 321 CYS B O 1
ATOM 5858 N N . ALA B 1 322 ? 8.523 15.961 18.844 1 98.75 322 ALA B N 1
ATOM 5859 C CA . ALA B 1 322 ? 9.453 16.516 17.859 1 98.75 322 ALA B CA 1
ATOM 5860 C C . ALA B 1 322 ? 10.883 16.031 18.125 1 98.75 322 ALA B C 1
ATOM 5862 O O . ALA B 1 322 ? 11.609 15.688 17.203 1 98.75 322 ALA B O 1
ATOM 5863 N N . PHE B 1 323 ? 11.289 15.992 19.391 1 98.25 323 PHE B N 1
ATOM 5864 C CA . PHE B 1 323 ? 12.609 15.484 19.734 1 98.25 323 PHE B CA 1
ATOM 5865 C C . PHE B 1 323 ? 12.734 14.008 19.359 1 98.25 323 PHE B C 1
ATOM 5867 O O . PHE B 1 323 ? 13.758 13.586 18.812 1 98.25 323 PHE B O 1
ATOM 5874 N N . PHE B 1 324 ? 11.75 13.258 19.719 1 98.06 324 PHE B N 1
ATOM 5875 C CA . PHE B 1 324 ? 11.727 11.844 19.359 1 98.06 324 PHE B CA 1
ATOM 5876 C C . PHE B 1 324 ? 11.82 11.664 17.844 1 98.06 324 PHE B C 1
ATOM 5878 O O . PHE B 1 324 ? 12.547 10.797 17.359 1 98.06 324 PHE B O 1
ATOM 5885 N N . CYS B 1 325 ? 11.078 12.484 17.172 1 98.44 325 CYS B N 1
ATOM 5886 C CA . CYS B 1 325 ? 11.047 12.438 15.711 1 98.44 325 CYS B CA 1
ATOM 5887 C C . CYS B 1 325 ? 12.422 12.742 15.125 1 98.44 325 CYS B C 1
ATOM 5889 O O . CYS B 1 325 ? 12.828 12.125 14.141 1 98.44 325 CYS B O 1
ATOM 5891 N N . ALA B 1 326 ? 13.102 13.68 15.688 1 98 326 ALA B N 1
ATOM 5892 C CA . ALA B 1 326 ? 14.453 14 15.227 1 98 326 ALA B CA 1
ATOM 5893 C C . ALA B 1 326 ? 15.383 12.805 15.383 1 98 326 ALA B C 1
ATOM 5895 O O . ALA B 1 326 ? 16.141 12.484 14.469 1 98 326 ALA B O 1
ATOM 5896 N N . TYR B 1 327 ? 15.312 12.172 16.531 1 95.69 327 TYR B N 1
ATOM 5897 C CA . TYR B 1 327 ? 16.125 10.992 16.797 1 95.69 327 TYR B CA 1
ATOM 5898 C C . TYR B 1 327 ? 15.789 9.867 15.828 1 95.69 327 TYR B C 1
ATOM 5900 O O . TYR B 1 327 ? 16.688 9.242 15.25 1 95.69 327 TYR B O 1
ATOM 5908 N N . LEU B 1 328 ? 14.516 9.695 15.672 1 96.94 328 LEU B N 1
ATOM 5909 C CA . LEU B 1 328 ? 14.047 8.672 14.742 1 96.94 328 LEU B CA 1
ATOM 5910 C C . LEU B 1 328 ? 14.438 9.023 13.312 1 96.94 328 LEU B C 1
ATOM 5912 O O . LEU B 1 328 ? 14.734 8.125 12.516 1 96.94 328 LEU B O 1
ATOM 5916 N N . GLY B 1 329 ? 14.352 10.297 13.031 1 97.25 329 GLY B N 1
ATOM 5917 C CA . GLY B 1 329 ? 14.742 10.758 11.703 1 97.25 329 GLY B CA 1
ATOM 5918 C C . GLY B 1 329 ? 16.172 10.406 11.344 1 97.25 329 GLY B C 1
ATOM 5919 O O . GLY B 1 329 ? 16.438 9.953 10.227 1 97.25 329 GLY B O 1
ATOM 5920 N N . SER B 1 330 ? 17.094 10.586 12.273 1 94.75 330 SER B N 1
ATOM 5921 C CA . SER B 1 330 ? 18.484 10.227 12.055 1 94.75 330 SER B CA 1
ATOM 5922 C C . SER B 1 330 ? 18.641 8.727 11.844 1 94.75 330 SER B C 1
ATOM 5924 O O . SER B 1 330 ? 19.359 8.289 10.945 1 94.75 330 SER B O 1
ATOM 5926 N N . ALA B 1 331 ? 18 7.934 12.664 1 95.19 331 ALA B N 1
ATOM 5927 C CA . ALA B 1 331 ? 18.078 6.477 12.57 1 95.19 331 ALA B CA 1
ATOM 5928 C C . ALA B 1 331 ? 17.531 5.98 11.234 1 95.19 331 ALA B C 1
ATOM 5930 O O . ALA B 1 331 ? 18.172 5.176 10.555 1 95.19 331 ALA B O 1
ATOM 5931 N N . ILE B 1 332 ? 16.391 6.477 10.844 1 96.62 332 ILE B N 1
ATOM 5932 C CA . ILE B 1 332 ? 15.742 6.023 9.617 1 96.62 332 ILE B CA 1
ATOM 5933 C C . ILE B 1 332 ? 16.562 6.465 8.406 1 96.62 332 ILE B C 1
ATOM 5935 O O . ILE B 1 332 ? 16.719 5.707 7.445 1 96.62 332 ILE B O 1
ATOM 5939 N N . ALA B 1 333 ? 17.031 7.684 8.453 1 95 333 ALA B N 1
ATOM 5940 C CA . ALA B 1 333 ? 17.875 8.156 7.363 1 95 333 ALA B CA 1
ATOM 5941 C C . ALA B 1 333 ? 19.078 7.238 7.164 1 95 333 ALA B C 1
ATOM 5943 O O . ALA B 1 333 ? 19.438 6.926 6.027 1 95 333 ALA B O 1
ATOM 5944 N N . ASN B 1 334 ? 19.734 6.812 8.242 1 92.56 334 ASN B N 1
ATOM 5945 C CA . ASN B 1 334 ? 20.891 5.93 8.172 1 92.56 334 ASN B CA 1
ATOM 5946 C C . ASN B 1 334 ? 20.516 4.562 7.605 1 92.56 334 ASN B C 1
ATOM 5948 O O . ASN B 1 334 ? 21.234 4.02 6.762 1 92.56 334 ASN B O 1
ATOM 5952 N N . ILE B 1 335 ? 19.438 4.051 7.996 1 93.06 335 ILE B N 1
ATOM 5953 C CA . ILE B 1 335 ? 18.984 2.742 7.527 1 93.06 335 ILE B CA 1
ATOM 5954 C C . ILE B 1 335 ? 18.609 2.822 6.047 1 93.06 335 ILE B C 1
ATOM 5956 O O . ILE B 1 335 ? 19.031 1.979 5.25 1 93.06 335 ILE B O 1
ATOM 5960 N N . MET B 1 336 ? 17.828 3.785 5.668 1 95.19 336 MET B N 1
ATOM 5961 C CA . MET B 1 336 ? 17.328 3.924 4.309 1 95.19 336 MET B CA 1
ATOM 5962 C C . MET B 1 336 ? 18.453 4.203 3.328 1 95.19 336 MET B C 1
ATOM 5964 O O . MET B 1 336 ? 18.406 3.783 2.172 1 95.19 336 MET B O 1
ATOM 5968 N N . SER B 1 337 ? 19.484 4.84 3.803 1 92.25 337 SER B N 1
ATOM 5969 C CA . SER B 1 337 ? 20.609 5.156 2.934 1 92.25 337 SER B CA 1
ATOM 5970 C C . SER B 1 337 ? 21.297 3.887 2.447 1 92.25 337 SER B C 1
ATOM 5972 O O . SER B 1 337 ? 21.891 3.871 1.364 1 92.25 337 SER B O 1
ATOM 5974 N N . ARG B 1 338 ? 21.203 2.812 3.193 1 89.56 338 ARG B N 1
ATOM 5975 C CA . ARG B 1 338 ? 21.781 1.535 2.795 1 89.56 338 ARG B CA 1
ATOM 5976 C C . ARG B 1 338 ? 21.047 0.952 1.591 1 89.56 338 ARG B C 1
ATOM 5978 O O . ARG B 1 338 ? 21.609 0.127 0.861 1 89.56 338 ARG B O 1
ATOM 5985 N N . PHE B 1 339 ? 19.891 1.453 1.372 1 88.75 339 PHE B N 1
ATOM 5986 C CA . PHE B 1 339 ? 19.094 0.997 0.235 1 88.75 339 PHE B CA 1
ATOM 5987 C C . PHE B 1 339 ? 19.016 2.08 -0.833 1 88.75 339 PHE B C 1
ATOM 5989 O O . PHE B 1 339 ? 18.172 2.006 -1.731 1 88.75 339 PHE B O 1
ATOM 5996 N N . GLY B 1 340 ? 19.781 3.148 -0.619 1 90.88 340 GLY B N 1
ATOM 5997 C CA . GLY B 1 340 ? 19.781 4.242 -1.577 1 90.88 340 GLY B CA 1
ATOM 5998 C C . GLY B 1 340 ? 18.516 5.09 -1.5 1 90.88 340 GLY B C 1
ATOM 5999 O O . GLY B 1 340 ? 18.109 5.699 -2.49 1 90.88 340 GLY B O 1
ATOM 6000 N N . LEU B 1 341 ? 17.906 5.094 -0.39 1 95.62 341 LEU B N 1
ATOM 6001 C CA . LEU B 1 341 ? 16.625 5.781 -0.234 1 95.62 341 LEU B CA 1
ATOM 6002 C C . LEU B 1 341 ? 16.75 6.938 0.755 1 95.62 341 LEU B C 1
ATOM 6004 O O . LEU B 1 341 ? 17.562 6.875 1.69 1 95.62 341 LEU B O 1
ATOM 6008 N N . PRO B 1 342 ? 16.016 8.023 0.52 1 95.81 342 PRO B N 1
ATOM 6009 C CA . PRO B 1 342 ? 15.883 9.086 1.525 1 95.81 342 PRO B CA 1
ATOM 6010 C C . PRO B 1 342 ? 14.93 8.711 2.656 1 95.81 342 PRO B C 1
ATOM 6012 O O . PRO B 1 342 ? 14.156 7.758 2.531 1 95.81 342 PRO B O 1
ATOM 6015 N N . ALA B 1 343 ? 14.969 9.492 3.707 1 96.31 343 ALA B N 1
ATOM 6016 C CA . ALA B 1 343 ? 14.102 9.219 4.848 1 96.31 343 ALA B CA 1
ATOM 6017 C C . ALA B 1 343 ? 12.664 9.641 4.559 1 96.31 343 ALA B C 1
ATOM 6019 O O . ALA B 1 343 ? 11.719 9.078 5.121 1 96.31 343 ALA B O 1
ATOM 6020 N N . CYS B 1 344 ? 12.5 10.57 3.668 1 97.69 344 CYS B N 1
ATOM 6021 C CA . CYS B 1 344 ? 11.203 11.18 3.416 1 97.69 344 CYS B CA 1
ATOM 6022 C C . CYS B 1 344 ? 10.508 11.547 4.723 1 97.69 344 CYS B C 1
ATOM 6024 O O . CYS B 1 344 ? 11.125 12.133 5.613 1 97.69 344 CYS B O 1
ATOM 6026 N N . THR B 1 345 ? 9.219 11.266 4.875 1 98.62 345 THR B N 1
ATOM 6027 C CA . THR B 1 345 ? 8.516 11.656 6.094 1 98.62 345 THR B CA 1
ATOM 6028 C C . THR B 1 345 ? 8.211 10.43 6.953 1 98.62 345 THR B C 1
ATOM 6030 O O . THR B 1 345 ? 7.32 10.469 7.805 1 98.62 345 THR B O 1
ATOM 6033 N N . TRP B 1 346 ? 8.914 9.352 6.781 1 98.44 346 TRP B N 1
ATOM 6034 C CA . TRP B 1 346 ? 8.727 8.156 7.605 1 98.44 346 TRP B CA 1
ATOM 6035 C C . TRP B 1 346 ? 8.883 8.492 9.086 1 98.44 346 TRP B C 1
ATOM 6037 O O . TRP B 1 346 ? 8.078 8.055 9.914 1 98.44 346 TRP B O 1
ATOM 6047 N N . PRO B 1 347 ? 9.938 9.25 9.5 1 98.62 347 PRO B N 1
ATOM 6048 C CA . PRO B 1 347 ? 10.102 9.578 10.922 1 98.62 347 PRO B CA 1
ATOM 6049 C C . PRO B 1 347 ? 8.891 10.297 11.508 1 98.62 347 PRO B C 1
ATOM 6051 O O . PRO B 1 347 ? 8.453 9.969 12.609 1 98.62 347 PRO B O 1
ATOM 6054 N N . PHE B 1 348 ? 8.414 11.195 10.797 1 98.75 348 PHE B N 1
ATOM 6055 C CA . PHE B 1 348 ? 7.219 11.906 11.234 1 98.75 348 PHE B CA 1
ATOM 6056 C C . PHE B 1 348 ? 6.059 10.945 11.445 1 98.75 348 PHE B C 1
ATOM 6058 O O . PHE B 1 348 ? 5.445 10.93 12.516 1 98.75 348 PHE B O 1
ATOM 6065 N N . CYS B 1 349 ? 5.707 10.203 10.383 1 98.75 349 CYS B N 1
ATOM 6066 C CA . CYS B 1 349 ? 4.547 9.32 10.43 1 98.75 349 CYS B CA 1
ATOM 6067 C C . CYS B 1 349 ? 4.645 8.344 11.602 1 98.75 349 CYS B C 1
ATOM 6069 O O . CYS B 1 349 ? 3.693 8.195 12.367 1 98.75 349 CYS B O 1
ATOM 6071 N N . LEU B 1 350 ? 5.793 7.738 11.758 1 97.81 350 LEU B N 1
ATOM 6072 C CA . LEU B 1 350 ? 5.957 6.742 12.812 1 97.81 350 LEU B CA 1
ATOM 6073 C C . LEU B 1 350 ? 5.93 7.398 14.188 1 97.81 350 LEU B C 1
ATOM 6075 O O . LEU B 1 350 ? 5.352 6.852 15.133 1 97.81 350 LEU B O 1
ATOM 6079 N N . SER B 1 351 ? 6.516 8.57 14.32 1 98.44 351 SER B N 1
ATOM 6080 C CA . SER B 1 351 ? 6.508 9.273 15.602 1 98.44 351 SER B CA 1
ATOM 6081 C C . SER B 1 351 ? 5.098 9.734 15.969 1 98.44 351 SER B C 1
ATOM 6083 O O . SER B 1 351 ? 4.641 9.508 17.094 1 98.44 351 SER B O 1
ATOM 6085 N N . ALA B 1 352 ? 4.453 10.367 15.008 1 98.56 352 ALA B N 1
ATOM 6086 C CA . ALA B 1 352 ? 3.117 10.883 15.289 1 98.56 352 ALA B CA 1
ATOM 6087 C C . ALA B 1 352 ? 2.146 9.75 15.609 1 98.56 352 ALA B C 1
ATOM 6089 O O . ALA B 1 352 ? 1.348 9.859 16.547 1 98.56 352 ALA B O 1
ATOM 6090 N N . LEU B 1 353 ? 2.211 8.664 14.859 1 97.88 353 LEU B N 1
ATOM 6091 C CA . LEU B 1 353 ? 1.35 7.52 15.133 1 97.88 353 LEU B CA 1
ATOM 6092 C C . LEU B 1 353 ? 1.613 6.965 16.531 1 97.88 353 LEU B C 1
ATOM 6094 O O . LEU B 1 353 ? 0.675 6.641 17.266 1 97.88 353 LEU B O 1
ATOM 6098 N N . THR B 1 354 ? 2.863 6.84 16.922 1 96.62 354 THR B N 1
ATOM 6099 C CA . THR B 1 354 ? 3.24 6.34 18.234 1 96.62 354 THR B CA 1
ATOM 6100 C C . THR B 1 354 ? 2.635 7.207 19.328 1 96.62 354 THR B C 1
ATOM 6102 O O . THR B 1 354 ? 2.045 6.691 20.281 1 96.62 354 THR B O 1
ATOM 6105 N N . PHE B 1 355 ? 2.727 8.484 19.141 1 97.5 355 PHE B N 1
ATOM 6106 C CA . PHE B 1 355 ? 2.248 9.398 20.188 1 97.5 355 PHE B CA 1
ATOM 6107 C C . PHE B 1 355 ? 0.725 9.469 20.172 1 97.5 355 PHE B C 1
ATOM 6109 O O . PHE B 1 355 ? 0.106 9.734 21.203 1 97.5 355 PHE B O 1
ATOM 6116 N N . LEU B 1 356 ? 0.087 9.242 19.031 1 97.31 356 LEU B N 1
ATOM 6117 C CA . LEU B 1 356 ? -1.37 9.25 18.953 1 97.31 356 LEU B CA 1
ATOM 6118 C C . LEU B 1 356 ? -1.949 7.969 19.547 1 97.31 356 LEU B C 1
ATOM 6120 O O . LEU B 1 356 ? -3.141 7.91 19.875 1 97.31 356 LEU B O 1
ATOM 6124 N N . LEU B 1 357 ? -1.159 6.93 19.688 1 95.38 357 LEU B N 1
ATOM 6125 C CA . LEU B 1 357 ? -1.595 5.672 20.281 1 95.38 357 LEU B CA 1
ATOM 6126 C C . LEU B 1 357 ? -1.414 5.703 21.797 1 95.38 357 LEU B C 1
ATOM 6128 O O . LEU B 1 357 ? -1.813 4.766 22.484 1 95.38 357 LEU B O 1
ATOM 6132 N N . LEU B 1 358 ? -0.868 6.832 22.297 1 93.31 358 LEU B N 1
ATOM 6133 C CA . LEU B 1 358 ? -0.672 6.992 23.734 1 93.31 358 LEU B CA 1
ATOM 6134 C C . LEU B 1 358 ? -2.01 7.016 24.453 1 93.31 358 LEU B C 1
ATOM 6136 O O . LEU B 1 358 ? -2.938 7.715 24.047 1 93.31 358 LEU B O 1
ATOM 6140 N N . THR B 1 359 ? -2.152 6.176 25.5 1 90.06 359 THR B N 1
ATOM 6141 C CA . THR B 1 359 ? -3.279 6.223 26.422 1 90.06 359 THR B CA 1
ATOM 6142 C C . THR B 1 359 ? -2.861 6.836 27.75 1 90.06 359 THR B C 1
ATOM 6144 O O . THR B 1 359 ? -1.755 6.59 28.234 1 90.06 359 THR B O 1
ATOM 6147 N N . THR B 1 360 ? -3.695 7.73 28.125 1 91.06 360 THR B N 1
ATOM 6148 C CA . THR B 1 360 ? -3.369 8.422 29.359 1 91.06 360 THR B CA 1
ATOM 6149 C C . THR B 1 360 ? -4.621 8.617 30.219 1 91.06 360 THR B C 1
ATOM 6151 O O . THR B 1 360 ? -5.727 8.719 29.688 1 91.06 360 THR B O 1
ATOM 6154 N N . GLY B 1 361 ? -4.41 8.602 31.562 1 90.25 361 GLY B N 1
ATOM 6155 C CA . GLY B 1 361 ? -5.484 8.891 32.5 1 90.25 361 GLY B CA 1
ATOM 6156 C C . GLY B 1 361 ? -5.688 10.375 32.75 1 90.25 361 GLY B C 1
ATOM 6157 O O . GLY B 1 361 ? -6.602 10.781 33.469 1 90.25 361 GLY B O 1
ATOM 6158 N N . SER B 1 362 ? -4.902 11.133 32.062 1 90.75 362 SER B N 1
ATOM 6159 C CA . SER B 1 362 ? -4.992 12.57 32.25 1 90.75 362 SER B CA 1
ATOM 6160 C C . SER B 1 362 ? -6.109 13.172 31.391 1 90.75 362 SER B C 1
ATOM 6162 O O . SER B 1 362 ? -6.156 12.961 30.172 1 90.75 362 SER B O 1
ATOM 6164 N N . LYS B 1 363 ? -6.918 14 31.984 1 89.69 363 LYS B N 1
ATOM 6165 C CA . LYS B 1 363 ? -8.008 14.672 31.281 1 89.69 363 LYS B CA 1
ATOM 6166 C C . LYS B 1 363 ? -7.488 15.852 30.469 1 89.69 363 LYS B C 1
ATOM 6168 O O . LYS B 1 363 ? -8.195 16.375 29.609 1 89.69 363 LYS B O 1
ATOM 6173 N N . ARG B 1 364 ? -6.262 16.25 30.719 1 92.25 364 ARG B N 1
ATOM 6174 C CA . ARG B 1 364 ? -5.672 17.406 30.047 1 92.25 364 ARG B CA 1
ATOM 6175 C C . ARG B 1 364 ? -5.031 17 28.734 1 92.25 364 ARG B C 1
ATOM 6177 O O . ARG B 1 364 ? -4.637 17.844 27.938 1 92.25 364 ARG B O 1
ATOM 6184 N N . ILE B 1 365 ? -4.812 15.836 28.5 1 95.12 365 ILE B N 1
ATOM 6185 C CA . ILE B 1 365 ? -4.355 15.297 27.219 1 95.12 365 ILE B CA 1
ATOM 6186 C C . ILE B 1 365 ? -5.512 14.594 26.516 1 95.12 365 ILE B C 1
ATOM 6188 O O . ILE B 1 365 ? -5.75 13.406 26.734 1 95.12 365 ILE B O 1
ATOM 6192 N N . PHE B 1 366 ? -6.203 15.312 25.734 1 95.19 366 PHE B N 1
ATOM 6193 C CA . PHE B 1 366 ? -7.434 14.836 25.109 1 95.19 366 PHE B CA 1
ATOM 6194 C C . PHE B 1 366 ? -7.246 14.648 23.609 1 95.19 366 PHE B C 1
ATOM 6196 O O . PHE B 1 366 ? -7.121 15.625 22.875 1 95.19 366 PHE B O 1
ATOM 6203 N N . LYS B 1 367 ? -7.227 13.453 23.234 1 96.12 367 LYS B N 1
ATOM 6204 C CA . LYS B 1 367 ? -7.16 13.141 21.797 1 96.12 367 LYS B CA 1
ATOM 6205 C C . LYS B 1 367 ? -8.523 13.32 21.141 1 96.12 367 LYS B C 1
ATOM 6207 O O . LYS B 1 367 ? -9.523 12.773 21.609 1 96.12 367 LYS B O 1
ATOM 6212 N N . LEU B 1 368 ? -8.555 14.008 20.078 1 96.25 368 LEU B N 1
ATOM 6213 C CA . LEU B 1 368 ? -9.797 14.266 19.359 1 96.25 368 LEU B CA 1
ATOM 6214 C C . LEU B 1 368 ? -10.172 13.078 18.484 1 96.25 368 LEU B C 1
ATOM 6216 O O . LEU B 1 368 ? -9.305 12.453 17.875 1 96.25 368 LEU B O 1
ATOM 6220 N N . PRO B 1 369 ? -11.5 12.711 18.469 1 95.19 369 PRO B N 1
ATOM 6221 C CA . PRO B 1 369 ? -11.906 11.742 17.453 1 95.19 369 PRO B CA 1
ATOM 6222 C C . PRO B 1 369 ? -11.57 12.203 16.031 1 95.19 369 PRO B C 1
ATOM 6224 O O . PRO B 1 369 ? -11.789 13.367 15.695 1 95.19 369 PRO B O 1
ATOM 6227 N N . LEU B 1 370 ? -11.039 11.328 15.273 1 95.12 370 LEU B N 1
ATOM 6228 C CA . LEU B 1 370 ? -10.523 11.664 13.953 1 95.12 370 LEU B CA 1
ATOM 6229 C C . LEU B 1 370 ? -11.594 12.344 13.102 1 95.12 370 LEU B C 1
ATOM 6231 O O . LEU B 1 370 ? -11.297 13.297 12.375 1 95.12 370 LEU B O 1
ATOM 6235 N N . ALA B 1 371 ? -12.836 11.938 13.211 1 92 371 ALA B N 1
ATOM 6236 C CA . ALA B 1 371 ? -13.938 12.453 12.398 1 92 371 ALA B CA 1
ATOM 6237 C C . ALA B 1 371 ? -14.266 13.891 12.773 1 92 371 ALA B C 1
ATOM 6239 O O . ALA B 1 371 ? -14.883 14.617 11.984 1 92 371 ALA B O 1
ATOM 6240 N N . GLN B 1 372 ? -13.789 14.375 13.883 1 93.5 372 GLN B N 1
ATOM 6241 C CA . GLN B 1 372 ? -14.148 15.695 14.383 1 93.5 372 GLN B CA 1
ATOM 6242 C C . GLN B 1 372 ? -12.969 16.656 14.273 1 93.5 372 GLN B C 1
ATOM 6244 O O . GLN B 1 372 ? -13.094 17.844 14.586 1 93.5 372 GLN B O 1
ATOM 6249 N N . VAL B 1 373 ? -11.859 16.203 13.789 1 95.62 373 VAL B N 1
ATOM 6250 C CA . VAL B 1 373 ? -10.656 17.016 13.719 1 95.62 373 VAL B CA 1
ATOM 6251 C C . VAL B 1 373 ? -10.805 18.078 12.641 1 95.62 373 VAL B C 1
ATOM 6253 O O . VAL B 1 373 ? -11.25 17.781 11.523 1 95.62 373 VAL B O 1
ATOM 6256 N N . THR B 1 374 ? -10.469 19.266 12.93 1 94.56 374 THR B N 1
ATOM 6257 C CA . THR B 1 374 ? -10.422 20.375 11.984 1 94.56 374 THR B CA 1
ATOM 6258 C C . THR B 1 374 ? -9.102 21.125 12.102 1 94.56 374 THR B C 1
ATOM 6260 O O . THR B 1 374 ? -8.031 20.531 11.992 1 94.56 374 THR B O 1
ATOM 6263 N N . TYR B 1 375 ? -9.102 22.422 12.414 1 96 375 TYR B N 1
ATOM 6264 C CA . TYR B 1 375 ? -7.855 23.141 12.648 1 96 375 TYR B CA 1
ATOM 6265 C C . TYR B 1 375 ? -7.703 23.5 14.125 1 96 375 TYR B C 1
ATOM 6267 O O . TYR B 1 375 ? -8.695 23.562 14.852 1 96 375 TYR B O 1
ATOM 6275 N N . PRO B 1 376 ? -6.535 23.766 14.617 1 97.44 376 PRO B N 1
ATOM 6276 C CA . PRO B 1 376 ? -6.219 23.797 16.047 1 97.44 376 PRO B CA 1
ATOM 6277 C C . PRO B 1 376 ? -7.07 24.797 16.812 1 97.44 376 PRO B C 1
ATOM 6279 O O . PRO B 1 376 ? -7.535 24.516 17.922 1 97.44 376 PRO B O 1
ATOM 6282 N N . GLU B 1 377 ? -7.379 26.016 16.375 1 96.5 377 GLU B N 1
ATOM 6283 C CA . GLU B 1 377 ? -8.18 27.016 17.062 1 96.5 377 GLU B CA 1
ATOM 6284 C C . GLU B 1 377 ? -9.609 26.531 17.281 1 96.5 377 GLU B C 1
ATOM 6286 O O . GLU B 1 377 ? -10.172 26.688 18.359 1 96.5 377 GLU B O 1
ATOM 6291 N N . LYS B 1 378 ? -10.117 25.953 16.25 1 95.19 378 LYS B N 1
ATOM 6292 C CA . LYS B 1 378 ? -11.469 25.406 16.375 1 95.19 378 LYS B CA 1
ATOM 6293 C C . LYS B 1 378 ? -11.484 24.156 17.25 1 95.19 378 LYS B C 1
ATOM 6295 O O . LYS B 1 378 ? -12.445 23.938 18 1 95.19 378 LYS B O 1
ATOM 6300 N N . ASN B 1 379 ? -10.484 23.328 17.125 1 96.44 379 ASN B N 1
ATOM 6301 C CA . ASN B 1 379 ? -10.344 22.172 18 1 96.44 379 ASN B CA 1
ATOM 6302 C C . ASN B 1 379 ? -10.312 22.578 19.469 1 96.44 379 ASN B C 1
ATOM 6304 O O . ASN B 1 379 ? -10.953 21.953 20.312 1 96.44 379 ASN B O 1
ATOM 6308 N N . LEU B 1 380 ? -9.531 23.609 19.75 1 95.31 380 LEU B N 1
ATOM 6309 C CA . LEU B 1 380 ? -9.398 24.125 21.109 1 95.31 380 LEU B CA 1
ATOM 6310 C C . LEU B 1 380 ? -10.734 24.656 21.625 1 95.31 380 LEU B C 1
ATOM 6312 O O . LEU B 1 380 ? -11.109 24.406 22.781 1 95.31 380 LEU B O 1
ATOM 6316 N N . ALA B 1 381 ? -11.469 25.391 20.75 1 93.88 381 ALA B N 1
ATOM 6317 C CA . ALA B 1 381 ? -12.789 25.906 21.125 1 93.88 381 ALA B CA 1
ATOM 6318 C C . ALA B 1 381 ? -13.758 24.766 21.438 1 93.88 381 ALA B C 1
ATOM 6320 O O . ALA B 1 381 ? -14.508 24.844 22.406 1 93.88 381 ALA B O 1
ATOM 6321 N N . SER B 1 382 ? -13.727 23.781 20.594 1 92.62 382 SER B N 1
ATOM 6322 C CA . SER B 1 382 ? -14.586 22.625 20.797 1 92.62 382 SER B CA 1
ATOM 6323 C C . SER B 1 382 ? -14.25 21.906 22.109 1 92.62 382 SER B C 1
ATOM 6325 O O . SER B 1 382 ? -15.141 21.406 22.797 1 92.62 382 SER B O 1
ATOM 6327 N N . PHE B 1 383 ? -13.031 21.797 22.406 1 92.81 383 PHE B N 1
ATOM 6328 C CA . PHE B 1 383 ? -12.562 21.172 23.625 1 92.81 383 PHE B CA 1
ATOM 6329 C C . PHE B 1 383 ? -13.062 21.938 24.859 1 92.81 383 PHE B C 1
ATOM 6331 O O . PHE B 1 383 ? -13.547 21.344 25.812 1 92.81 383 PHE B O 1
ATOM 6338 N N . TRP B 1 384 ? -13.023 23.219 24.859 1 92.69 384 TRP B N 1
ATOM 6339 C CA . TRP B 1 384 ? -13.461 24.031 25.984 1 92.69 384 TRP B CA 1
ATOM 6340 C C . TRP B 1 384 ? -14.977 23.953 26.156 1 92.69 384 TRP B C 1
ATOM 6342 O O . TRP B 1 384 ? -15.484 23.953 27.266 1 92.69 384 TRP B O 1
ATOM 6352 N N . LYS B 1 385 ? -15.609 23.891 25.031 1 92.19 385 LYS B N 1
ATOM 6353 C CA . LYS B 1 385 ? -17.062 23.75 25.078 1 92.19 385 LYS B CA 1
ATOM 6354 C C . LYS B 1 385 ? -17.453 22.406 25.719 1 92.19 385 LYS B C 1
ATOM 6356 O O . LYS B 1 385 ? -18.375 22.344 26.531 1 92.19 385 LYS B O 1
ATOM 6361 N N . MET B 1 386 ? -16.812 21.438 25.344 1 90.31 386 MET B N 1
ATOM 6362 C CA . MET B 1 386 ? -17.062 20.109 25.891 1 90.31 386 MET B CA 1
ATOM 6363 C C . MET B 1 386 ? -16.766 20.078 27.391 1 90.31 386 MET B C 1
ATOM 6365 O O . MET B 1 386 ? -17.5 19.469 28.172 1 90.31 386 MET B O 1
ATOM 6369 N N . LYS B 1 387 ? -15.68 20.703 27.828 1 90 387 LYS B N 1
ATOM 6370 C CA . LYS B 1 387 ? -15.289 20.734 29.234 1 90 387 LYS B CA 1
ATOM 6371 C C . LYS B 1 387 ? -16.297 21.516 30.078 1 90 387 LYS B C 1
ATOM 6373 O O . LYS B 1 387 ? -16.625 21.125 31.188 1 90 387 LYS B O 1
ATOM 6378 N N . LYS B 1 388 ? -16.734 22.531 29.5 1 91 388 LYS B N 1
ATOM 6379 C CA . LYS B 1 388 ? -17.75 23.344 30.188 1 91 388 LYS B CA 1
ATOM 6380 C C . LYS B 1 388 ? -19.047 22.578 30.344 1 91 388 LYS B C 1
ATOM 6382 O O . LYS B 1 388 ? -19.688 22.641 31.406 1 91 388 LYS B O 1
ATOM 6387 N N . ALA B 1 389 ? -19.375 21.906 29.312 1 90.12 389 ALA B N 1
ATOM 6388 C CA . ALA B 1 389 ? -20.594 21.094 29.359 1 90.12 389 ALA B CA 1
ATOM 6389 C C . ALA B 1 389 ? -20.469 19.984 30.375 1 90.12 389 ALA B C 1
ATOM 6391 O O . ALA B 1 389 ? -21.422 19.672 31.094 1 90.12 389 ALA B O 1
ATOM 6392 N N . ALA B 1 390 ? -19.406 19.375 30.438 1 88.75 390 ALA B N 1
ATOM 6393 C CA . ALA B 1 390 ? -19.172 18.297 31.391 1 88.75 390 ALA B CA 1
ATOM 6394 C C . ALA B 1 390 ? -19.203 18.797 32.812 1 88.75 390 ALA B C 1
ATOM 6396 O O . ALA B 1 390 ? -19.703 18.125 33.719 1 88.75 390 ALA B O 1
ATOM 6397 N N . LYS B 1 391 ? -18.688 19.953 33.062 1 88.69 391 LYS B N 1
ATOM 6398 C CA . LYS B 1 391 ? -18.703 20.578 34.406 1 88.69 391 LYS B CA 1
ATOM 6399 C C . LYS B 1 391 ? -20.141 20.906 34.812 1 88.69 391 LYS B C 1
ATOM 6401 O O . LYS B 1 391 ? -20.5 20.719 35.969 1 88.69 391 LYS B O 1
ATOM 6406 N N . LYS B 1 392 ? -20.844 21.375 33.844 1 90.62 392 LYS B N 1
ATOM 6407 C CA . LYS B 1 392 ? -22.25 21.688 34.125 1 90.62 392 LYS B CA 1
ATOM 6408 C C . LYS B 1 392 ? -23.047 20.438 34.469 1 90.62 392 LYS B C 1
ATOM 6410 O O . LYS B 1 392 ? -23.859 20.438 35.406 1 90.62 392 LYS B O 1
ATOM 6415 N N . GLU B 1 393 ? -22.828 19.453 33.688 1 89.56 393 GLU B N 1
ATOM 6416 C CA . GLU B 1 393 ? -23.516 18.188 33.938 1 89.56 393 GLU B CA 1
ATOM 6417 C C . GLU B 1 393 ? -23.125 17.625 35.312 1 89.56 393 GLU B C 1
ATOM 6419 O O . GLU B 1 393 ? -23.969 17.062 36 1 89.56 393 GLU B O 1
ATOM 6424 N N . LYS B 1 394 ? -21.922 17.734 35.656 1 88.19 394 LYS B N 1
ATOM 6425 C CA . LYS B 1 394 ? -21.469 17.266 36.969 1 88.19 394 LYS B CA 1
ATOM 6426 C C . LYS B 1 394 ? -22.109 18.078 38.094 1 88.19 394 LYS B C 1
ATOM 6428 O O . LYS B 1 394 ? -22.516 17.516 39.125 1 88.19 394 LYS B O 1
ATOM 6433 N N . LEU B 1 395 ? -22.203 19.312 37.906 1 89.81 395 LEU B N 1
ATOM 6434 C CA . LEU B 1 395 ? -22.812 20.172 38.906 1 89.81 395 LEU B CA 1
ATOM 6435 C C . LEU B 1 395 ? -24.297 19.875 39.031 1 89.81 395 LEU B C 1
ATOM 6437 O O . LEU B 1 395 ? -24.828 19.875 40.156 1 89.81 395 LEU B O 1
ATOM 6441 N N . LEU B 1 396 ? -24.891 19.578 37.906 1 90.56 396 LEU B N 1
ATOM 6442 C CA . LEU B 1 396 ? -26.297 19.234 37.938 1 90.56 396 LEU B CA 1
ATOM 6443 C C . LEU B 1 396 ? -26.516 17.906 38.625 1 90.56 396 LEU B C 1
ATOM 6445 O O . LEU B 1 396 ? -27.469 17.75 39.406 1 90.56 396 LEU B O 1
ATOM 6449 N N . THR B 1 397 ? -25.703 16.953 38.344 1 89.81 397 THR B N 1
ATOM 6450 C CA . THR B 1 397 ? -25.797 15.641 38.969 1 89.81 397 THR B CA 1
ATOM 6451 C C . THR B 1 397 ? -25.547 15.758 40.469 1 89.81 397 THR B C 1
ATOM 6453 O O . THR B 1 397 ? -26.188 15.094 41.281 1 89.81 397 THR B O 1
ATOM 6456 N N . GLU B 1 398 ? -24.578 16.547 40.875 1 89.19 398 GLU B N 1
ATOM 6457 C CA . GLU B 1 398 ? -24.297 16.781 42.281 1 89.19 398 GLU B CA 1
ATOM 6458 C C . GLU B 1 398 ? -25.469 17.453 42.969 1 89.19 398 GLU B C 1
ATOM 6460 O O . GLU B 1 398 ? -25.781 17.109 44.125 1 89.19 398 GLU B O 1
ATOM 6465 N N . ARG B 1 399 ? -26.016 18.359 42.312 1 89.12 399 ARG B N 1
ATOM 6466 C CA . ARG B 1 399 ? -27.188 19.047 42.875 1 89.12 399 ARG B CA 1
ATOM 6467 C C . ARG B 1 399 ? -28.359 18.094 43.062 1 89.12 399 ARG B C 1
ATOM 6469 O O . ARG B 1 399 ? -29.062 18.141 44.062 1 89.12 399 ARG B O 1
ATOM 6476 N N . GLU B 1 400 ? -28.5 17.297 42.031 1 89.5 400 GLU B N 1
ATOM 6477 C CA . GLU B 1 400 ? -29.578 16.312 42.094 1 89.5 400 GLU B CA 1
ATOM 6478 C C . GLU B 1 400 ? -29.328 15.312 43.219 1 89.5 400 GLU B C 1
ATOM 6480 O O . GLU B 1 400 ? -30.266 14.898 43.906 1 89.5 400 GLU B O 1
ATOM 6485 N N . THR B 1 401 ? -28.141 14.938 43.375 1 89.62 401 THR B N 1
ATOM 6486 C CA . THR B 1 401 ? -27.781 14 44.438 1 89.62 401 THR B CA 1
ATOM 6487 C C . THR B 1 401 ? -28.016 14.641 45.812 1 89.62 401 THR B C 1
ATOM 6489 O O . THR B 1 401 ? -28.516 13.984 46.719 1 89.62 401 THR B O 1
ATOM 6492 N N . VAL B 1 402 ? -27.656 15.852 45.938 1 90.06 402 VAL B N 1
ATOM 6493 C CA . VAL B 1 402 ? -27.844 16.578 47.188 1 90.06 402 VAL B CA 1
ATOM 6494 C C . VAL B 1 402 ? -29.344 16.703 47.5 1 90.06 402 VAL B C 1
ATOM 6496 O O . VAL B 1 402 ? -29.766 16.531 48.625 1 90.06 402 VAL B O 1
ATOM 6499 N N . LEU B 1 403 ? -30.094 16.938 46.438 1 89.25 403 LEU B N 1
ATOM 6500 C CA . LEU B 1 403 ? -31.547 17.047 46.594 1 89.25 403 LEU B CA 1
ATOM 6501 C C . LEU B 1 403 ? -32.156 15.719 47 1 89.25 403 LEU B C 1
ATOM 6503 O O . LEU B 1 403 ? -33.062 15.688 47.844 1 89.25 403 LEU B O 1
ATOM 6507 N N . ILE B 1 404 ? -31.672 14.648 46.438 1 88.88 404 ILE B N 1
ATOM 6508 C CA . ILE B 1 404 ? -32.156 13.312 46.781 1 88.88 404 ILE B CA 1
ATOM 6509 C C . ILE B 1 404 ? -31.812 12.984 48.219 1 88.88 404 ILE B C 1
ATOM 6511 O O . ILE B 1 404 ? -32.625 12.445 48.969 1 88.88 404 ILE B O 1
ATOM 6515 N N . LEU B 1 405 ? -30.609 13.336 48.625 1 88 405 LEU B N 1
ATOM 6516 C CA . LEU B 1 405 ? -30.172 13.086 50 1 88 405 LEU B CA 1
ATOM 6517 C C . LEU B 1 405 ? -30.969 13.914 50.969 1 88 405 LEU B C 1
ATOM 6519 O O . LEU B 1 405 ? -31.344 13.43 52.062 1 88 405 LEU B O 1
ATOM 6523 N N . GLN B 1 406 ? -31.266 15.133 50.656 1 88.06 406 GLN B N 1
ATOM 6524 C CA . GLN B 1 406 ? -32.062 16 51.531 1 88.06 406 GLN B CA 1
ATOM 6525 C C . GLN B 1 406 ? -33.5 15.461 51.656 1 88.06 406 GLN B C 1
ATOM 6527 O O . GLN B 1 406 ? -34.062 15.5 52.75 1 88.06 406 GLN B O 1
ATOM 6532 N N . ASN B 1 407 ? -33.969 14.867 50.594 1 87.19 407 ASN B N 1
ATOM 6533 C CA . ASN B 1 407 ? -35.281 14.289 50.625 1 87.19 407 ASN B CA 1
ATOM 6534 C C . ASN B 1 407 ? -35.344 13.008 51.438 1 87.19 407 ASN B C 1
ATOM 6536 O O . ASN B 1 407 ? -36.312 12.75 52.156 1 87.19 407 ASN B O 1
ATOM 6540 N N . LEU B 1 408 ? -34.312 12.281 51.438 1 84.69 408 LEU B N 1
ATOM 6541 C CA . LEU B 1 408 ? -34.188 11.062 52.25 1 84.69 408 LEU B CA 1
ATOM 6542 C C . LEU B 1 408 ? -34.062 11.391 53.719 1 84.69 408 LEU B C 1
ATOM 6544 O O . LEU B 1 408 ? -34.625 10.703 54.562 1 84.69 408 LEU B O 1
ATOM 6548 N N . GLU B 1 409 ? -33.406 12.391 54.125 1 82.75 409 GLU B N 1
ATOM 6549 C CA . GLU B 1 409 ? -33.25 12.844 55.5 1 82.75 409 GLU B CA 1
ATOM 6550 C C . GLU B 1 409 ? -34.562 13.375 56.062 1 82.75 409 GLU B C 1
ATOM 6552 O O . GLU B 1 409 ? -34.906 13.133 57.25 1 82.75 409 GLU B O 1
ATOM 6557 N N . LYS B 1 410 ? -35.406 13.953 55.406 1 81 410 LYS B N 1
ATOM 6558 C CA . LYS B 1 410 ? -36.688 14.469 55.812 1 81 410 LYS B CA 1
ATOM 6559 C C . LYS B 1 410 ? -37.688 13.336 56.094 1 81 410 LYS B C 1
ATOM 6561 O O . LYS B 1 410 ? -38.531 13.43 56.969 1 81 410 LYS B O 1
ATOM 6566 N N . LYS B 1 411 ? -37.469 12.305 55.406 1 74.31 411 LYS B N 1
ATOM 6567 C CA . LYS B 1 411 ? -38.344 11.148 55.594 1 74.31 411 LYS B CA 1
ATOM 6568 C C . LYS B 1 411 ? -37.906 10.297 56.781 1 74.31 411 LYS B C 1
ATOM 6570 O O . LYS B 1 411 ? -38.719 9.633 57.406 1 74.31 411 LYS B O 1
ATOM 6575 N N . ALA B 1 412 ? -36.75 10.289 57.125 1 70.19 412 ALA B N 1
ATOM 6576 C CA . ALA B 1 412 ? -36.188 9.469 58.219 1 70.19 412 ALA B CA 1
ATOM 6577 C C . ALA B 1 412 ? -36.438 10.109 59.562 1 70.19 412 ALA B C 1
ATOM 6579 O O . ALA B 1 412 ? -36.594 9.414 60.562 1 70.19 412 ALA B O 1
ATOM 6580 N N . ILE B 1 413 ? -36.656 11.352 59.719 1 68.25 413 ILE B N 1
ATOM 6581 C CA . ILE B 1 413 ? -36.844 12.055 61 1 68.25 413 ILE B CA 1
ATOM 6582 C C . ILE B 1 413 ? -38.219 11.711 61.562 1 68.25 413 ILE B C 1
ATOM 6584 O O . ILE B 1 413 ? -38.344 11.43 62.75 1 68.25 413 ILE B O 1
ATOM 6588 N N . PRO B 1 414 ? -39.281 11.555 60.781 1 63 414 PRO B N 1
ATOM 6589 C CA . PRO B 1 414 ? -40.531 11.227 61.469 1 63 414 PRO B CA 1
ATOM 6590 C C . PRO B 1 414 ? -40.531 9.812 62.062 1 63 414 PRO B C 1
ATOM 6592 O O . PRO B 1 414 ? -41.188 9.547 63.062 1 63 414 PRO B O 1
ATOM 6595 N N . LEU B 1 415 ? -39.75 8.984 61.531 1 57.84 415 LEU B N 1
ATOM 6596 C CA . LEU B 1 415 ? -39.75 7.609 62.031 1 57.84 415 LEU B CA 1
ATOM 6597 C C . LEU B 1 415 ? -39.031 7.512 63.375 1 57.84 415 LEU B C 1
ATOM 6599 O O . LEU B 1 415 ? -39.438 6.762 64.25 1 57.84 415 LEU B O 1
ATOM 6603 N N . ASN B 1 416 ? -38.094 8.305 63.688 1 57.47 416 ASN B N 1
ATOM 6604 C CA . ASN B 1 416 ? -37.375 8.258 64.938 1 57.47 416 ASN B CA 1
ATOM 6605 C C . ASN B 1 416 ? -38.125 9.023 66.062 1 57.47 416 ASN B C 1
ATOM 6607 O O . ASN B 1 416 ? -38.062 8.656 67.188 1 57.47 416 ASN B O 1
ATOM 6611 N N . SER B 1 417 ? -38.938 10 65.812 1 60.03 417 SER B N 1
ATOM 6612 C CA . SER B 1 417 ? -39.719 10.68 66.875 1 60.03 417 SER B CA 1
ATOM 6613 C C . SER B 1 417 ? -40.906 9.828 67.312 1 60.03 417 SER B C 1
ATOM 6615 O O . SER B 1 417 ? -41.375 9.945 68.438 1 60.03 417 SER B O 1
ATOM 6617 N N . ARG B 1 418 ? -41.406 8.945 66.5 1 56.38 418 ARG B N 1
ATOM 6618 C CA . ARG B 1 418 ? -42.469 8.039 66.938 1 56.38 418 ARG B CA 1
ATOM 6619 C C . ARG B 1 418 ? -41.938 6.898 67.812 1 56.38 418 ARG B C 1
ATOM 6621 O O . ARG B 1 418 ? -42.625 6.375 68.625 1 56.38 418 ARG B O 1
ATOM 6628 N N . LEU B 1 419 ? -40.75 6.523 67.625 1 54.19 419 LEU B N 1
ATOM 6629 C CA . LEU B 1 419 ? -40.188 5.449 68.438 1 54.19 419 LEU B CA 1
ATOM 6630 C C . LEU B 1 419 ? -39.844 5.945 69.812 1 54.19 419 LEU B C 1
ATOM 6632 O O . LEU B 1 419 ? -39.969 5.203 70.812 1 54.19 419 LEU B O 1
ATOM 6636 N N . ILE B 1 420 ? -39.594 7.137 70.188 1 57.78 420 ILE B N 1
ATOM 6637 C CA . ILE B 1 420 ? -39.281 7.676 71.5 1 57.78 420 ILE B CA 1
ATOM 6638 C C . ILE B 1 420 ? -40.594 7.941 72.25 1 57.78 420 ILE B C 1
ATOM 6640 O O . ILE B 1 420 ? -40.688 7.668 73.438 1 57.78 420 ILE B O 1
ATOM 6644 N N . THR B 1 421 ? -41.656 8.258 71.688 1 58.94 421 THR B N 1
ATOM 6645 C CA . THR B 1 421 ? -42.906 8.492 72.375 1 58.94 421 THR B CA 1
ATOM 6646 C C . THR B 1 421 ? -43.594 7.168 72.688 1 58.94 421 THR B C 1
ATOM 6648 O O . THR B 1 421 ? -44.312 7.078 73.688 1 58.94 421 THR B O 1
ATOM 6651 N N . ALA B 1 422 ? -43.438 6.07 72.062 1 57.03 422 ALA B N 1
ATOM 6652 C CA . ALA B 1 422 ? -44.031 4.789 72.375 1 57.03 422 ALA B CA 1
ATOM 6653 C C . ALA B 1 422 ? -43.312 4.117 73.562 1 57.03 422 ALA B C 1
ATOM 6655 O O . ALA B 1 422 ? -43.938 3.416 74.375 1 57.03 422 ALA B O 1
ATOM 6656 N N . SER B 1 423 ? -42.125 4.324 73.812 1 55.38 423 SER B N 1
ATOM 6657 C CA . SER B 1 423 ? -41.406 3.684 74.875 1 55.38 423 SER B CA 1
ATOM 6658 C C . SER B 1 423 ? -41.656 4.398 76.188 1 55.38 423 SER B C 1
ATOM 6660 O O . SER B 1 423 ? -41.406 3.842 77.312 1 55.38 423 SER B O 1
ATOM 6662 N N . ALA B 1 424 ? -42.188 5.594 76.438 1 54.59 424 ALA B N 1
ATOM 6663 C CA . ALA B 1 424 ? -42.469 6.301 77.688 1 54.59 424 ALA B CA 1
ATOM 6664 C C . ALA B 1 424 ? -43.812 5.887 78.25 1 54.59 424 ALA B C 1
ATOM 6666 O O . ALA B 1 424 ? -44.094 6.148 79.438 1 54.59 424 ALA B O 1
ATOM 6667 N N . GLN B 1 425 ? -44.781 5.379 77.5 1 51.22 425 GLN B N 1
ATOM 6668 C CA . GLN B 1 425 ? -46.094 5.117 78.125 1 51.22 425 GLN B CA 1
ATOM 6669 C C . GLN B 1 425 ? -46.125 3.789 78.875 1 51.22 425 GLN B C 1
ATOM 6671 O O . GLN B 1 425 ? -47.062 3.502 79.562 1 51.22 425 GLN B O 1
ATOM 6676 N N . HIS B 1 426 ? -45.281 2.816 78.688 1 49.53 426 HIS B N 1
ATOM 6677 C CA . HIS B 1 426 ? -45.5 1.516 79.312 1 49.53 426 HIS B CA 1
ATOM 6678 C C . HIS B 1 426 ? -44.906 1.485 80.688 1 49.53 426 HIS B C 1
ATOM 6680 O O . HIS B 1 426 ? -44.938 0.444 81.375 1 49.53 426 HIS B O 1
ATOM 6686 N N . GLY B 1 427 ? -44.25 2.461 81.25 1 44.16 427 GLY B N 1
ATOM 6687 C CA . GLY B 1 427 ? -43.562 2.188 82.5 1 44.16 427 GLY B CA 1
ATOM 6688 C C . GLY B 1 427 ? -44.5 2.297 83.75 1 44.16 427 GLY B C 1
ATOM 6689 O O . GLY B 1 427 ? -44.062 2.162 84.875 1 44.16 427 GLY B O 1
ATOM 6690 N N . SER B 1 428 ? -45.75 2.873 83.75 1 41.62 428 SER B N 1
ATOM 6691 C CA . SER B 1 428 ? -46.25 3.287 85 1 41.62 428 SER B CA 1
ATOM 6692 C C . SER B 1 428 ? -47.031 2.164 85.688 1 41.62 428 SER B C 1
ATOM 6694 O O . SER B 1 428 ? -47.969 2.422 86.438 1 41.62 428 SER B O 1
ATOM 6696 N N . SER B 1 429 ? -46.875 0.842 85.438 1 43.38 429 SER B N 1
ATOM 6697 C CA . SER B 1 429 ? -47.75 -0.033 86.25 1 43.38 429 SER B CA 1
ATOM 6698 C C . SER B 1 429 ? -47.375 0.008 87.688 1 43.38 429 SER B C 1
ATOM 6700 O O . SER B 1 429 ? -46.219 -0.125 88.062 1 43.38 429 SER B O 1
ATOM 6702 N N . PRO B 1 430 ? -48.25 0.616 88.625 1 41.22 430 PRO B N 1
ATOM 6703 C CA . PRO B 1 430 ? -48.094 0.777 90.062 1 41.22 430 PRO B CA 1
ATOM 6704 C C . PRO B 1 430 ? -48.094 -0.555 90.812 1 41.22 430 PRO B C 1
ATOM 6706 O O . PRO B 1 430 ? -48.75 -1.508 90.375 1 41.22 430 PRO B O 1
ATOM 6709 N N . GLN B 1 431 ? -47 -1.061 91.312 1 32.06 431 GLN B N 1
ATOM 6710 C CA . GLN B 1 431 ? -46.875 -2.158 92.312 1 32.06 431 GLN B CA 1
ATOM 6711 C C . GLN B 1 431 ? -47.75 -1.924 93.5 1 32.06 431 GLN B C 1
ATOM 6713 O O . GLN B 1 431 ? -47.656 -0.896 94.188 1 32.06 431 GLN B O 1
ATOM 6718 N N . ALA B 1 432 ? -49.031 -2.408 93.562 1 34.62 432 ALA B N 1
ATOM 6719 C CA . ALA B 1 432 ? -49.969 -2.469 94.688 1 34.62 432 ALA B CA 1
ATOM 6720 C C . ALA B 1 432 ? -49.281 -3.055 95.938 1 34.62 432 ALA B C 1
ATOM 6722 O O . ALA B 1 432 ? -48.594 -4.07 95.875 1 34.62 432 ALA B O 1
ATOM 6723 N N . SER B 1 433 ? -49.188 -2.311 97.062 1 27.28 433 SER B N 1
ATOM 6724 C CA . SER B 1 433 ? -49.062 -2.803 98.438 1 27.28 433 SER B CA 1
ATOM 6725 C C . SER B 1 433 ? -50.281 -3.662 98.812 1 27.28 433 SER B C 1
ATOM 6727 O O . SER B 1 433 ? -51.406 -3.309 98.5 1 27.28 433 SER B O 1
#

Secondary structure (DSSP, 8-state):
----------------------------HHHHHHHHHHHHHHTTSTT-HHHHHHHTTS-HHHHHHHHHHHHHHHTTT---HHHHHHHHHHHHHH-HHHHHHHHHHHHHHHHHHHHTT--HHHHHTTTTTHHHHHHHHHHHHTBTT-TT-GGGHHHHHHHHHHHHHHHHHHHHHHGGGT---TTHHHHHHHHHHHHHH-TT-SSSPBP------S-----GGG--HHHHHHHHHHHHHGGGT---HHHHHHHHHHHHHH-HHHHHHHHHHHHHHHHHHHHTT--HHHHHTTTTTHHHHHHHHIIIIISB---HHHHHHHHHHHHHHHHHHHHHHHHHHTTT---TTHHHHHHHHHHHT---S-TTS-BPPGGG---HHHHHHHHHHHHHHHHHHHHHHHHHHHHHHHHHHHHHHHHHHHHHHHHHTTS------/----------------------------HHHHHHHHHHHHHHTTSTT-HHHHHHHTTS-HHHHHHHHHHHHHHHTTT---HHHHHHHHHHHHHH-HHHHHHHHHHHHHHHHHHHHTT--HHHHHTTTTTHHHHHHHHHHHHTBTT-TT-GGGHHHHHHHHHHHHHHHHHHHHHHGGGT---TTHHHHHHHHHHHHHH-SS-SSSPBP------S-----GGG--HHHHHHHHHHHHHGGGT---HHHHHHHHHHHHHH-HHHHHHHHHHHHHHHHHHHHTT--HHHHHTTTTTHHHHHHHHIIIIISB---HHHHHHHHHHHHHHHHHHHHHHHHHHTTT---TTHHHHHHHHHHHT---S-TTS-BPPGGG---HHHHHHHHHHHHHHHHHHHHHHHHHHHHHHHHHHHHHHHHHHHHHHHHTSGGG-----

Organism: Echeneis naucrates (NCBI:txid173247)

Nearest PDB structures (foldseek):
  8xdh-assembly1_A  TM=9.965E-01  e=7.056E-45  Danio rerio
  8blo-assembly1_A  TM=9.965E-01  e=7.176E-39  Homo sapiens
  4ezd-assembly1_A  TM=9.972E-01  e=3.404E-38  Bos taurus
  6qd5-assembly1_A  TM=9.906E-01  e=3.889E-38  Homo sapiens
  8xdf-assembly1_C  TM=9.949E-01  e=1.477E-37  Homo sapiens

Solvent-accessible surface area (backbone atoms only — not comparable to full-atom values): 43602 Å² total; per-residue (Å²): 137,81,78,77,76,79,77,77,78,77,77,76,74,74,74,75,73,70,73,71,76,74,70,76,78,70,81,50,70,66,52,47,49,50,48,51,49,50,51,56,47,51,61,63,19,42,56,20,61,70,57,50,60,57,40,73,75,48,58,66,68,61,38,50,51,44,19,35,22,6,1,56,22,32,67,78,66,32,42,21,43,68,30,10,50,40,42,49,53,23,34,43,71,68,34,58,55,39,32,49,31,17,50,48,4,12,45,34,3,39,49,35,30,58,76,66,64,50,64,61,69,47,44,60,46,3,70,39,6,23,36,3,22,50,32,13,19,49,54,48,70,41,30,59,75,50,78,82,49,69,74,56,53,55,59,31,40,54,52,9,36,42,28,38,56,47,39,50,57,47,35,66,58,31,50,80,73,60,43,84,60,77,56,49,36,25,48,53,47,46,51,48,53,46,67,74,39,27,55,87,28,92,86,60,20,28,50,86,42,69,54,85,87,62,64,71,88,75,55,80,86,68,62,52,68,68,47,54,60,44,12,32,32,5,0,54,18,30,64,72,73,32,66,45,45,66,33,6,46,40,41,46,52,23,34,40,52,32,32,57,58,48,28,51,24,30,52,48,10,6,44,42,5,42,52,45,30,59,74,64,58,49,56,62,66,50,35,45,49,4,72,34,4,22,38,4,16,52,21,9,23,46,41,36,11,43,44,20,36,64,36,74,64,20,46,51,49,8,52,51,42,8,48,50,16,32,46,39,34,41,17,43,31,47,57,29,12,72,70,44,36,77,43,78,54,51,29,19,48,54,41,42,51,41,62,71,39,46,67,58,72,43,84,61,60,43,71,53,59,63,91,72,54,63,46,36,72,61,37,36,52,52,46,52,51,51,52,52,49,51,51,51,50,50,51,50,50,51,49,48,50,50,50,50,51,52,54,51,55,63,61,54,53,62,60,58,59,55,56,57,59,60,66,62,66,71,66,74,73,80,80,80,127,138,76,81,75,76,80,78,80,81,77,78,78,77,76,77,76,75,74,73,71,76,76,70,77,78,68,78,51,70,64,52,48,49,48,49,51,48,49,53,56,47,50,62,63,20,44,56,21,58,71,58,51,62,56,40,72,75,47,59,66,69,60,39,49,51,44,18,34,21,6,2,58,21,32,66,75,66,32,43,20,44,67,30,9,50,40,40,51,51,23,34,43,70,69,33,59,56,39,32,49,32,17,49,49,4,12,45,34,3,39,49,35,29,59,76,48,36,44,65,62,69,47,43,61,48,3,70,38,8,24,36,4,22,51,32,12,19,50,54,49,69,42,32,59,77,52,78,82,50,67,74,54,52,55,61,31,40,52,51,9,36,42,26,38,45,46,40,34,20,46,34,58,60,31,51,81,72,62,42,84,60,78,56,50,39,26,48,52,48,47,50,37,53,46,45,37,38,26,56,60,27,88,83,59,20,28,50,84,40,68,54,86,86,68,82,74,89,76,54,79,86,69,63,53,67,68,45,53,61,44,11,31,32,4,0,54,18,32,64,70,73,34,65,44,45,67,32,6,47,40,41,46,51,24,35,39,53,34,32,58,56,49,27,52,25,31,53,48,11,6,44,43,6,45,52,45,32,58,73,68,66,48,57,61,67,50,38,44,48,4,72,35,5,22,38,5,15,54,21,9,24,45,41,37,12,41,45,20,35,64,34,76,64,20,45,52,49,10,53,51,43,8,48,51,15,32,56,42,35,54,54,45,30,54,58,30,12,74,70,44,34,76,44,78,53,51,29,19,50,54,39,43,51,57,61,69,66,60,82,71,92,50,83,61,60,42,71,54,58,65,91,73,54,63,45,37,71,60,36,36,52,52,48,51,50,51,52,51,50,51,51,50,51,50,50,49,52,50,50,50,49,50,50,52,52,53,53,53,54,62,60,51,51,62,60,56,61,54,57,59,60,62,68,68,69,73,70,74,77,76,82,83,130